Protein 6LGI (pdb70)

InterPro domains:
  IPR006047 Glycosyl hydrolase family 13, catalytic domain [PF00128] (55-519)
  IPR006047 Glycosyl hydrolase family 13, catalytic domain [SM00642] (55-459)
  IPR013780 Glycosyl hydrolase, all-beta [G3DSA:2.60.40.1180] (521-604)
  IPR017853 Glycoside hydrolase superfamily [SSF51445] (45-514)
  IPR045857 Oligo-1,6-glucosidase, domain 2 [G3DSA:3.90.400.10] (147-222)

Organism: Bombyx mori (NCBI:txid7091)

Structure (mmCIF, N/CA/C/O backbone):
data_6LGI
#
_entry.id   6LGI
#
_cell.length_a   65.405
_cell.length_b   147.055
_cell.length_c   153.544
_cell.angle_alpha   90.000
_cell.angle_beta   90.000
_cell.angle_gamma   90.000
#
_symmetry.space_group_name_H-M   'P 21 21 21'
#
loop_
_entity.id
_entity.type
_entity.pdbx_description
1 polymer 'Sucrose hydrolase'
2 non-polymer 'MAGNESIUM ION'
3 non-polymer 'CALCIUM ION'
4 non-polymer beta-D-glucopyranose
5 non-polymer beta-D-fructofuranose
6 non-polymer beta-D-fructopyranose
7 non-polymer 'ACETATE ION'
8 water water
#
loop_
_atom_site.group_PDB
_atom_site.id
_atom_site.type_symbol
_atom_site.label_atom_id
_atom_site.label_alt_id
_atom_site.label_comp_id
_atom_site.label_asym_id
_atom_site.label_entity_id
_atom_site.label_seq_id
_atom_site.pdbx_PDB_ins_code
_atom_site.Cartn_x
_atom_site.Cartn_y
_atom_site.Cartn_z
_atom_site.occupancy
_atom_site.B_iso_or_equiv
_atom_site.auth_seq_id
_atom_site.auth_comp_id
_atom_site.auth_asym_id
_atom_site.auth_atom_id
_atom_site.pdbx_PDB_model_num
ATOM 1 N N . PRO A 1 29 ? -53.013 -20.149 -43.500 1.00 84.31 37 PRO A N 1
ATOM 2 C CA . PRO A 1 29 ? -53.887 -18.952 -43.368 1.00 85.25 37 PRO A CA 1
ATOM 3 C C . PRO A 1 29 ? -53.835 -18.088 -44.632 1.00 87.96 37 PRO A C 1
ATOM 4 O O . PRO A 1 29 ? -52.852 -17.377 -44.835 1.00 84.56 37 PRO A O 1
ATOM 8 N N . PRO A 1 30 ? -54.882 -18.099 -45.503 1.00 84.96 38 PRO A N 1
ATOM 9 C CA . PRO A 1 30 ? -54.749 -17.623 -46.887 1.00 80.63 38 PRO A CA 1
ATOM 10 C C . PRO A 1 30 ? -54.610 -16.100 -46.943 1.00 72.04 38 PRO A C 1
ATOM 11 O O . PRO A 1 30 ? -55.131 -15.412 -46.068 1.00 68.91 38 PRO A O 1
ATOM 15 N N . PRO A 1 31 ? -53.929 -15.517 -47.959 1.00 60.43 39 PRO A N 1
ATOM 16 C CA . PRO A 1 31 ? -53.566 -14.097 -47.904 1.00 55.91 39 PRO A CA 1
ATOM 17 C C . PRO A 1 31 ? -54.836 -13.243 -47.785 1.00 52.00 39 PRO A C 1
ATOM 18 O O . PRO A 1 31 ? -55.736 -13.497 -48.550 1.00 52.99 39 PRO A O 1
ATOM 22 N N . THR A 1 32 ? -54.911 -12.317 -46.813 1.00 52.64 40 THR A N 1
ATOM 23 C CA . THR A 1 32 ? -56.008 -11.311 -46.662 1.00 49.62 40 THR A CA 1
ATOM 24 C C . THR A 1 32 ? -56.155 -10.459 -47.934 1.00 48.91 40 THR A C 1
ATOM 25 O O . THR A 1 32 ? -55.164 -10.263 -48.662 1.00 54.65 40 THR A O 1
ATOM 29 N N . GLU A 1 33 ? -57.383 -10.037 -48.222 1.00 50.40 41 GLU A N 1
ATOM 30 C CA . GLU A 1 33 ? -57.717 -9.086 -49.302 1.00 52.38 41 GLU A CA 1
ATOM 31 C C . GLU A 1 33 ? -57.404 -7.693 -48.753 1.00 49.34 41 GLU A C 1
ATOM 32 O O . GLU A 1 33 ? -57.839 -7.362 -47.628 1.00 46.55 41 GLU A O 1
ATOM 38 N N . VAL A 1 34 ? -56.645 -6.908 -49.493 1.00 44.58 42 VAL A N 1
ATOM 39 C CA . VAL A 1 34 ? -56.463 -5.458 -49.192 1.00 43.81 42 VAL A CA 1
ATOM 40 C C . VAL A 1 34 ? -57.341 -4.629 -50.149 1.00 48.43 42 VAL A C 1
ATOM 41 O O . VAL A 1 34 ? -57.553 -5.061 -51.296 1.00 45.35 42 VAL A O 1
ATOM 45 N N . ILE A 1 35 ? -57.803 -3.464 -49.690 1.00 46.67 43 ILE A N 1
ATOM 46 C CA . ILE A 1 35 ? -58.575 -2.480 -50.506 1.00 49.85 43 ILE A CA 1
ATOM 47 C C . ILE A 1 35 ? -57.567 -1.731 -51.383 1.00 48.47 43 ILE A C 1
ATOM 48 O O . ILE A 1 35 ? -56.610 -1.179 -50.813 1.00 44.31 43 ILE A O 1
ATOM 53 N N . GLN A 1 36 ? -57.775 -1.711 -52.703 1.00 43.46 44 GLN A N 1
ATOM 54 C CA . GLN A 1 36 ? -56.948 -0.955 -53.683 1.00 43.62 44 GLN A CA 1
ATOM 55 C C . GLN A 1 36 ? -56.921 0.530 -53.284 1.00 40.18 44 GLN A C 1
ATOM 56 O O . GLN A 1 36 ? -57.950 1.099 -52.833 1.00 36.96 44 GLN A O 1
ATOM 62 N N . LEU A 1 37 ? -55.745 1.139 -53.351 1.00 38.38 45 LEU A N 1
ATOM 63 C CA . LEU A 1 37 ? -55.583 2.569 -52.986 1.00 32.95 45 LEU A CA 1
ATOM 64 C C . LEU A 1 37 ? -55.838 3.399 -54.233 1.00 29.75 45 LEU A C 1
ATOM 65 O O . LEU A 1 37 ? -55.468 2.933 -55.346 1.00 33.57 45 LEU A O 1
ATOM 70 N N . ASP A 1 38 ? -56.347 4.607 -54.041 1.00 31.10 46 ASP A N 1
ATOM 71 C CA . ASP A 1 38 ? -56.393 5.630 -55.102 1.00 32.70 46 ASP A CA 1
ATOM 72 C C . ASP A 1 38 ? -54.966 5.734 -55.655 1.00 29.48 46 ASP A C 1
ATOM 73 O O . ASP A 1 38 ? -53.990 5.566 -54.871 1.00 30.74 46 ASP A O 1
ATOM 78 N N . TRP A 1 39 ? -54.869 5.937 -56.971 1.00 30.19 47 TRP A N 1
ATOM 79 C CA . TRP A 1 39 ? -53.656 5.794 -57.797 1.00 29.10 47 TRP A CA 1
ATOM 80 C C . TRP A 1 39 ? -52.484 6.624 -57.230 1.00 30.69 47 TRP A C 1
ATOM 81 O O . TRP A 1 39 ? -51.334 6.180 -57.360 1.00 30.17 47 TRP A O 1
ATOM 92 N N . TRP A 1 40 ? -52.789 7.791 -56.660 1.00 30.62 48 TRP A N 1
ATOM 93 C CA . TRP A 1 40 ? -51.789 8.816 -56.309 1.00 28.06 48 TRP A CA 1
ATOM 94 C C . TRP A 1 40 ? -51.178 8.469 -54.943 1.00 28.72 48 TRP A C 1
ATOM 95 O O . TRP A 1 40 ? -50.220 9.142 -54.524 1.00 32.56 48 TRP A O 1
ATOM 106 N N . LYS A 1 41 ? -51.724 7.484 -54.235 1.00 28.81 49 LYS A N 1
ATOM 107 C CA . LYS A 1 41 ? -51.240 7.134 -52.878 1.00 27.78 49 LYS A CA 1
ATOM 108 C C . LYS A 1 41 ? -50.017 6.227 -52.959 1.00 26.47 49 LYS A C 1
ATOM 109 O O . LYS A 1 41 ? -49.295 6.104 -51.934 1.00 26.28 49 LYS A O 1
ATOM 115 N N . ASN A 1 42 ? -49.757 5.542 -54.089 1.00 26.53 50 ASN A N 1
ATOM 116 C CA . ASN A 1 42 ? -48.622 4.599 -54.170 1.00 25.08 50 ASN A CA 1
ATOM 117 C C . ASN A 1 42 ? -48.120 4.553 -55.608 1.00 25.14 50 ASN A C 1
ATOM 118 O O . ASN A 1 42 ? -47.511 3.566 -55.976 1.00 26.16 50 ASN A O 1
ATOM 123 N N . CYS A 1 43 ? -48.280 5.628 -56.351 1.00 26.74 51 CYS A N 1
ATOM 124 C CA . CYS A 1 43 ? -47.755 5.648 -57.742 1.00 24.74 51 CYS A CA 1
ATOM 125 C C . CYS A 1 43 ? -46.235 5.701 -57.701 1.00 29.13 51 CYS A C 1
ATOM 126 O O . CYS A 1 43 ? -45.697 6.239 -56.716 1.00 27.84 51 CYS A O 1
ATOM 129 N N . VAL A 1 44 ? -45.576 5.181 -58.731 1.00 26.41 52 VAL A N 1
ATOM 130 C CA . VAL A 1 44 ? -44.189 5.548 -59.116 1.00 26.36 52 VAL A CA 1
ATOM 131 C C . VAL A 1 44 ? -44.316 6.757 -60.028 1.00 29.99 52 VAL A C 1
ATOM 132 O O . VAL A 1 44 ? -45.059 6.669 -61.068 1.00 27.81 52 VAL A O 1
ATOM 136 N N . LEU A 1 45 ? -43.796 7.884 -59.564 1.00 25.78 53 LEU A N 1
ATOM 137 C CA . LEU A 1 45 ? -43.909 9.200 -60.251 1.00 26.70 53 LEU A CA 1
ATOM 138 C C . LEU A 1 45 ? -42.553 9.505 -60.867 1.00 24.06 53 LEU A C 1
ATOM 139 O O . LEU A 1 45 ? -41.596 9.568 -60.125 1.00 26.28 53 LEU A O 1
ATOM 144 N N . TYR A 1 46 ? -42.503 9.684 -62.202 1.00 22.29 54 TYR A N 1
ATOM 145 C CA . TYR A 1 46 ? -41.292 9.976 -62.977 1.00 24.63 54 TYR A CA 1
ATOM 146 C C . TYR A 1 46 ? -41.338 11.417 -63.500 1.00 25.02 54 TYR A C 1
ATOM 147 O O . TYR A 1 46 ? -42.263 11.779 -64.227 1.00 23.82 54 TYR A O 1
ATOM 156 N N . GLN A 1 47 ? -40.320 12.167 -63.152 1.00 23.91 55 GLN A N 1
ATOM 157 C CA . GLN A 1 47 ? -40.115 13.549 -63.630 1.00 21.79 55 GLN A CA 1
ATOM 158 C C . GLN A 1 47 ? -39.371 13.515 -64.984 1.00 21.22 55 GLN A C 1
ATOM 159 O O . GLN A 1 47 ? -38.179 13.143 -65.031 1.00 24.82 55 GLN A O 1
ATOM 165 N N . ILE A 1 48 ? -40.089 13.851 -66.032 1.00 23.50 56 ILE A N 1
ATOM 166 C CA . ILE A 1 48 ? -39.452 14.115 -67.338 1.00 24.02 56 ILE A CA 1
ATOM 167 C C . ILE A 1 48 ? -38.922 15.560 -67.370 1.00 22.77 56 ILE A C 1
ATOM 168 O O . ILE A 1 48 ? -39.690 16.499 -67.006 1.00 24.38 56 ILE A O 1
ATOM 173 N N . TYR A 1 49 ? -37.708 15.752 -67.891 1.00 23.30 57 TYR A N 1
ATOM 174 C CA . TYR A 1 49 ? -37.185 17.104 -68.216 1.00 22.00 57 TYR A CA 1
ATOM 175 C C . TYR A 1 49 ? -37.240 17.239 -69.730 1.00 23.39 57 TYR A C 1
ATOM 176 O O . TYR A 1 49 ? -36.293 16.784 -70.376 1.00 25.68 57 TYR A O 1
ATOM 185 N N . PRO A 1 50 ? -38.362 17.738 -70.284 1.00 24.61 58 PRO A N 1
ATOM 186 C CA . PRO A 1 50 ? -38.621 17.611 -71.721 1.00 25.42 58 PRO A CA 1
ATOM 187 C C . PRO A 1 50 ? -37.443 18.039 -72.590 1.00 28.03 58 PRO A C 1
ATOM 188 O O . PRO A 1 50 ? -37.212 17.393 -73.629 1.00 29.45 58 PRO A O 1
ATOM 192 N N . ARG A 1 51 ? -36.702 19.071 -72.203 1.00 23.92 59 ARG A N 1
ATOM 193 C CA . ARG A 1 51 ? -35.610 19.584 -73.060 1.00 27.15 59 ARG A CA 1
ATOM 194 C C . ARG A 1 51 ? -34.519 18.515 -73.253 1.00 29.84 59 ARG A C 1
ATOM 195 O O . ARG A 1 51 ? -33.717 18.642 -74.227 1.00 25.78 59 ARG A O 1
ATOM 203 N N . SER A 1 52 ? -34.423 17.518 -72.359 1.00 24.86 60 SER A N 1
ATOM 204 C CA . SER A 1 52 ? -33.275 16.580 -72.293 1.00 24.64 60 SER A CA 1
ATOM 205 C C . SER A 1 52 ? -33.741 15.118 -72.424 1.00 23.39 60 SER A C 1
ATOM 206 O O . SER A 1 52 ? -32.907 14.234 -72.337 1.00 26.53 60 SER A O 1
ATOM 209 N N . PHE A 1 53 ? -35.032 14.885 -72.664 1.00 23.14 61 PHE A N 1
ATOM 210 C CA . PHE A 1 53 ? -35.576 13.517 -72.734 1.00 23.66 61 PHE A CA 1
ATOM 211 C C . PHE A 1 53 ? -35.314 12.948 -74.140 1.00 25.98 61 PHE A C 1
ATOM 212 O O . PHE A 1 53 ? -34.583 11.958 -74.233 1.00 27.49 61 PHE A O 1
ATOM 220 N N . LYS A 1 54 ? -35.988 13.433 -75.167 1.00 28.50 62 LYS A N 1
ATOM 221 C CA . LYS A 1 54 ? -35.831 12.825 -76.504 1.00 30.27 62 LYS A CA 1
ATOM 222 C C . LYS A 1 54 ? -36.137 13.913 -77.519 1.00 27.78 62 LYS A C 1
ATOM 223 O O . LYS A 1 54 ? -37.263 1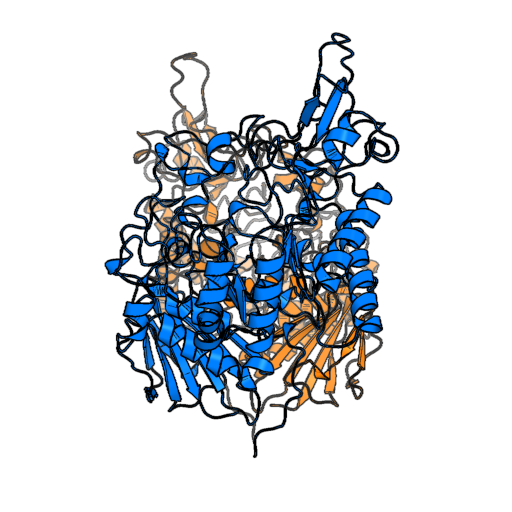4.423 -77.541 1.00 27.55 62 LYS A O 1
ATOM 229 N N . ASP A 1 55 ? -35.142 14.135 -78.363 1.00 28.60 63 ASP A N 1
ATOM 230 C CA . ASP A 1 55 ? -35.225 15.062 -79.524 1.00 31.04 63 ASP A CA 1
ATOM 231 C C . ASP A 1 55 ? -35.622 14.262 -80.769 1.00 34.62 63 ASP A C 1
ATOM 232 O O . ASP A 1 55 ? -34.801 13.411 -81.207 1.00 33.95 63 ASP A O 1
ATOM 237 N N . SER A 1 56 ? -36.809 14.556 -81.308 1.00 29.49 64 SER A N 1
ATOM 238 C CA . SER A 1 56 ? -37.389 13.868 -82.484 1.00 32.23 64 SER A CA 1
ATOM 239 C C . SER A 1 56 ? -36.980 14.559 -83.781 1.00 33.18 64 SER A C 1
ATOM 240 O O . SER A 1 56 ? -37.238 13.964 -84.815 1.00 36.28 64 SER A O 1
ATOM 243 N N . ASP A 1 57 ? -36.512 15.798 -83.747 1.00 29.98 65 ASP A N 1
ATOM 244 C CA . ASP A 1 57 ? -36.456 16.606 -84.999 1.00 35.53 65 ASP A CA 1
ATOM 245 C C . ASP A 1 57 ? -35.059 17.158 -85.259 1.00 32.13 65 ASP A C 1
ATOM 246 O O . ASP A 1 57 ? -34.914 18.052 -86.159 1.00 39.40 65 ASP A O 1
ATOM 251 N N . GLY A 1 58 ? -34.038 16.686 -84.552 1.00 28.64 66 GLY A N 1
ATOM 252 C CA . GLY A 1 58 ? -32.628 16.920 -84.863 1.00 31.16 66 GLY A CA 1
ATOM 253 C C . GLY A 1 58 ? -32.127 18.322 -84.594 1.00 34.22 66 GLY A C 1
ATOM 254 O O . GLY A 1 58 ? -30.977 18.611 -85.011 1.00 35.35 66 GLY A O 1
ATOM 255 N N . ASP A 1 59 ? -32.802 19.081 -83.719 1.00 30.65 67 ASP A N 1
ATOM 256 C CA . ASP A 1 59 ? -32.327 20.425 -83.345 1.00 31.97 67 ASP A CA 1
ATOM 257 C C . ASP A 1 59 ? -31.536 20.409 -82.024 1.00 34.44 67 ASP A C 1
ATOM 258 O O . ASP A 1 59 ? -31.168 21.513 -81.555 1.00 33.84 67 ASP A O 1
ATOM 263 N N . GLY A 1 60 ? -31.332 19.226 -81.434 1.00 29.51 68 GLY A N 1
ATOM 264 C CA . GLY A 1 60 ? -30.546 19.080 -80.197 1.00 28.64 68 GLY A CA 1
ATOM 265 C C . GLY A 1 60 ? -31.353 19.452 -78.960 1.00 28.61 68 GLY A C 1
ATOM 266 O O . GLY A 1 60 ? -30.740 19.588 -77.903 1.00 28.46 68 GLY A O 1
ATOM 267 N N . ILE A 1 61 ? -32.635 19.687 -79.154 1.00 26.90 69 ILE A N 1
ATOM 268 C CA . ILE A 1 61 ? -33.610 20.067 -78.106 1.00 29.58 69 ILE A CA 1
ATOM 269 C C . ILE A 1 61 ? -34.657 18.975 -78.001 1.00 29.24 69 ILE A C 1
ATOM 270 O O . ILE A 1 61 ? -35.461 18.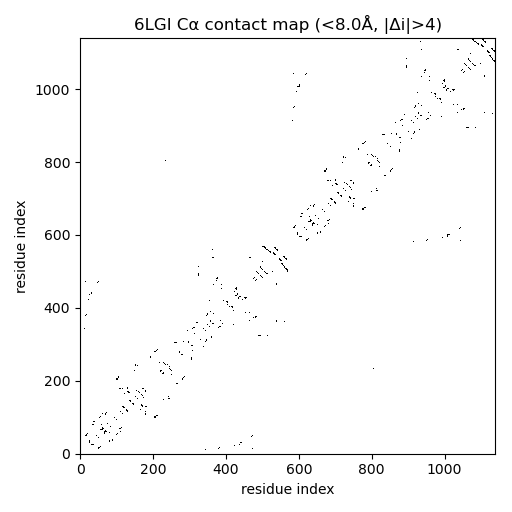733 -78.962 1.00 27.76 69 ILE A O 1
ATOM 275 N N . GLY A 1 62 ? -34.841 18.468 -76.774 1.00 27.66 70 GLY A N 1
ATOM 276 C CA . GLY A 1 62 ? -35.923 17.528 -76.503 1.00 31.22 70 GLY A CA 1
ATOM 277 C C . GLY A 1 62 ? -37.289 18.118 -76.765 1.00 27.67 70 GLY A C 1
ATOM 278 O O . GLY A 1 62 ? -37.459 19.353 -76.591 1.00 30.89 70 GLY A O 1
ATOM 279 N N . ASP A 1 63 ? -38.270 17.331 -77.180 1.00 28.84 71 ASP A N 1
ATOM 280 C CA . ASP A 1 63 ? -39.546 17.913 -77.653 1.00 29.38 71 ASP A CA 1
ATOM 281 C C . ASP A 1 63 ? -40.665 16.930 -77.378 1.00 27.50 71 ASP A C 1
ATOM 282 O O . ASP A 1 63 ? -40.373 15.770 -76.982 1.00 29.93 71 ASP A O 1
ATOM 287 N N . LEU A 1 64 ? -41.909 17.337 -77.562 1.00 27.79 72 LEU A N 1
ATOM 288 C CA . LEU A 1 64 ? -43.078 16.511 -77.208 1.00 29.91 72 LEU A CA 1
ATOM 289 C C . LEU A 1 64 ? -43.169 15.271 -78.120 1.00 33.73 72 LEU A C 1
ATOM 290 O O . LEU A 1 64 ? -43.611 14.222 -77.648 1.00 30.40 72 LEU A O 1
ATOM 295 N N . LYS A 1 65 ? -42.875 15.394 -79.421 1.00 35.64 73 LYS A N 1
ATOM 296 C CA . LYS A 1 65 ? -42.934 14.195 -80.301 1.00 33.86 73 LYS A CA 1
ATOM 297 C C . LYS A 1 65 ? -41.931 13.169 -79.808 1.00 30.76 73 LYS A C 1
ATOM 298 O O . LYS A 1 65 ? -42.196 11.954 -79.931 1.00 33.52 73 LYS A O 1
ATOM 304 N N . GLY A 1 66 ? -40.805 13.639 -79.277 1.00 29.81 74 GLY A N 1
ATOM 305 C CA . GLY A 1 66 ? -39.799 12.778 -78.640 1.00 28.98 74 GLY A CA 1
ATOM 306 C C . GLY A 1 66 ? -40.379 12.022 -77.445 1.00 31.01 74 GLY A C 1
ATOM 307 O O . GLY A 1 66 ? -40.211 10.735 -77.354 1.00 30.39 74 GLY A O 1
ATOM 308 N N . ILE A 1 67 ? -41.103 12.713 -76.565 1.00 31.58 75 ILE A N 1
ATOM 309 C CA . ILE A 1 67 ? -41.742 12.061 -75.393 1.00 30.67 75 ILE A CA 1
ATOM 310 C C . ILE A 1 67 ? -42.759 11.039 -75.886 1.00 33.03 75 ILE A C 1
ATOM 311 O O . ILE A 1 67 ? -42.679 9.882 -75.437 1.00 31.17 75 ILE A O 1
ATOM 316 N N . ILE A 1 68 ? -43.606 11.412 -76.853 1.00 31.09 76 ILE A N 1
ATOM 317 C CA . ILE A 1 68 ? -44.652 10.498 -77.399 1.00 35.00 76 ILE A CA 1
ATOM 318 C C . ILE A 1 68 ? -43.971 9.211 -77.891 1.00 32.88 76 ILE A C 1
ATOM 319 O O . ILE A 1 68 ? -44.520 8.130 -77.619 1.00 33.00 76 ILE A O 1
ATOM 324 N N . SER A 1 69 ? -42.829 9.347 -78.567 1.00 28.31 77 SER A N 1
ATOM 325 C CA . SER A 1 69 ? -42.115 8.227 -79.219 1.00 33.15 77 SER A CA 1
ATOM 326 C C . SER A 1 69 ? -41.626 7.245 -78.160 1.00 35.92 77 SER A C 1
ATOM 327 O O . SER A 1 69 ? -41.308 6.089 -78.505 1.00 34.47 77 SER A O 1
ATOM 330 N N . GLU A 1 70 ? -41.564 7.662 -76.893 1.00 31.35 78 GLU A N 1
ATOM 331 C CA . GLU A 1 70 ? -40.935 6.846 -75.824 1.00 30.19 78 GLU A CA 1
ATOM 332 C C . GLU A 1 70 ? -41.880 6.667 -74.650 1.00 28.18 78 GLU A C 1
ATOM 333 O O . GLU A 1 70 ? -41.399 6.235 -73.565 1.00 30.20 78 GLU A O 1
ATOM 339 N N . LEU A 1 71 ? -43.170 6.863 -74.825 1.00 27.59 79 LEU A N 1
ATOM 340 C CA . LEU A 1 71 ? -44.131 6.663 -73.706 1.00 30.95 79 LEU A CA 1
ATOM 341 C C . LEU A 1 71 ? -44.106 5.192 -73.279 1.00 30.83 79 LEU A C 1
ATOM 342 O O . LEU A 1 71 ? -44.277 4.899 -72.067 1.00 30.23 79 LEU A O 1
ATOM 347 N N . LYS A 1 72 ? -43.805 4.264 -74.195 1.00 34.68 80 LYS A N 1
ATOM 348 C CA . LYS A 1 72 ? -43.751 2.812 -73.849 1.00 35.29 80 LYS A CA 1
ATOM 349 C C . LYS A 1 72 ? -42.656 2.597 -72.802 1.00 32.27 80 LYS A C 1
ATOM 350 O O . LYS A 1 72 ? -42.747 1.624 -72.063 1.00 33.04 80 LYS A O 1
ATOM 356 N N . HIS A 1 73 ? -41.692 3.515 -72.706 1.00 27.70 81 HIS A N 1
ATOM 357 C CA . HIS A 1 73 ? -40.557 3.377 -71.763 1.00 28.97 81 HIS A CA 1
ATOM 358 C C . HIS A 1 73 ? -41.146 3.374 -70.363 1.00 28.98 81 HIS A C 1
ATOM 359 O O . HIS A 1 73 ? -40.608 2.651 -69.455 1.00 29.73 81 HIS A O 1
ATOM 366 N N . PHE A 1 74 ? -42.216 4.132 -70.161 1.00 29.07 82 PHE A N 1
ATOM 367 C CA . PHE A 1 74 ? -42.741 4.245 -68.764 1.00 29.56 82 PHE A CA 1
ATOM 368 C C . PHE A 1 74 ? -43.417 2.934 -68.392 1.00 30.12 82 PHE A C 1
ATOM 369 O O . PHE A 1 74 ? -43.304 2.487 -67.236 1.00 28.72 82 PHE A O 1
ATOM 377 N N . VAL A 1 75 ? -44.143 2.366 -69.343 1.00 33.37 83 VAL A N 1
ATOM 378 C CA . VAL A 1 75 ? -44.803 1.055 -69.127 1.00 31.75 83 VAL A CA 1
ATOM 379 C C . VAL A 1 75 ? -43.729 0.008 -68.849 1.00 32.68 83 VAL A C 1
ATOM 380 O O . VAL A 1 75 ? -43.905 -0.732 -67.877 1.00 32.37 83 VAL A O 1
ATOM 384 N N . ASP A 1 76 ? -42.649 -0.013 -69.616 1.00 28.96 84 ASP A N 1
ATOM 385 C CA . ASP A 1 76 ? -41.496 -0.946 -69.485 1.00 29.94 84 ASP A CA 1
ATOM 386 C C . ASP A 1 76 ? -40.863 -0.770 -68.114 1.00 31.65 84 ASP A C 1
ATOM 387 O O . ASP A 1 76 ? -40.547 -1.777 -67.486 1.00 31.51 84 ASP A O 1
ATOM 392 N N . ALA A 1 77 ? -40.756 0.470 -67.617 1.00 27.38 85 ALA A N 1
ATOM 393 C CA . ALA A 1 77 ? -40.096 0.761 -66.325 1.00 26.15 85 ALA A CA 1
ATOM 394 C C . ALA A 1 77 ? -41.012 0.491 -65.126 1.00 26.42 85 ALA A C 1
ATOM 395 O O . ALA A 1 77 ? -40.417 0.351 -64.046 1.00 28.59 85 ALA A O 1
ATOM 397 N N . GLY A 1 78 ? -42.323 0.371 -65.294 1.00 25.70 86 GLY A N 1
ATOM 398 C CA . GLY A 1 78 ? -43.259 0.222 -64.161 1.00 26.52 86 GLY A CA 1
ATOM 399 C C . GLY A 1 78 ? -43.547 1.579 -63.512 1.00 27.90 86 GLY A C 1
ATOM 400 O O . GLY A 1 78 ? -43.933 1.623 -62.298 1.00 28.98 86 GLY A O 1
ATOM 401 N N . VAL A 1 79 ? -43.450 2.657 -64.292 1.00 27.68 87 VAL A N 1
ATOM 402 C CA . VAL A 1 79 ? -43.849 4.039 -63.881 1.00 25.74 87 VAL A CA 1
ATOM 403 C C . VAL A 1 79 ? -45.349 4.170 -64.030 1.00 26.39 87 VAL A C 1
ATOM 404 O O . VAL A 1 79 ? -45.853 3.844 -65.105 1.00 32.68 87 VAL A O 1
ATOM 408 N N . ASP A 1 80 ? -46.054 4.711 -63.044 1.00 28.40 88 ASP A N 1
ATOM 409 C CA . ASP A 1 80 ? -47.524 4.923 -63.135 1.00 25.57 88 ASP A CA 1
ATOM 410 C C . ASP A 1 80 ? -47.918 6.322 -63.650 1.00 24.65 88 ASP A C 1
ATOM 411 O O . ASP A 1 80 ? -49.080 6.508 -64.218 1.00 27.52 88 ASP A O 1
ATOM 416 N N . ALA A 1 81 ? -47.122 7.317 -63.319 1.00 25.94 89 ALA A N 1
ATOM 417 C CA . ALA A 1 81 ? -47.457 8.740 -63.530 1.00 25.58 89 ALA A CA 1
ATOM 418 C C . ALA A 1 81 ? -46.181 9.454 -63.955 1.00 25.59 89 ALA A C 1
ATOM 419 O O . ALA A 1 81 ? -45.067 9.188 -63.411 1.00 25.93 89 ALA A O 1
ATOM 421 N N . ILE A 1 82 ? -46.337 10.323 -64.941 1.00 26.23 90 ILE A N 1
ATOM 422 C CA . ILE A 1 82 ? -45.236 11.206 -65.384 1.00 25.28 90 ILE A CA 1
ATOM 423 C C . ILE A 1 82 ? -45.639 12.654 -65.099 1.00 25.71 90 ILE A C 1
ATOM 424 O O . ILE A 1 82 ? -46.809 13.015 -65.221 1.00 28.63 90 ILE A O 1
ATOM 429 N N A TRP A 1 83 ? -44.653 13.453 -64.706 0.50 23.38 91 TRP A N 1
ATOM 430 N N B TRP A 1 83 ? -44.625 13.465 -64.808 0.50 24.13 91 TRP A N 1
ATOM 431 C CA A TRP A 1 83 ? -44.764 14.930 -64.699 0.50 25.03 91 TRP A CA 1
ATOM 432 C CA B TRP A 1 83 ? -44.715 14.935 -64.623 0.50 26.11 91 TRP A CA 1
ATOM 433 C C A TRP A 1 83 ? -43.676 15.468 -65.614 0.50 27.36 91 TRP A C 1
ATOM 434 C C B TRP A 1 83 ? -43.636 15.571 -65.494 0.50 28.36 91 TRP A C 1
ATOM 435 O O A TRP A 1 83 ? -42.623 14.832 -65.751 0.50 30.36 91 TRP A O 1
ATOM 436 O O B TRP A 1 83 ? -42.459 15.175 -65.371 0.50 29.85 91 TRP A O 1
ATOM 457 N N . MET A 1 84 ? -44.020 16.497 -66.376 1.00 29.58 92 MET A N 1
ATOM 458 C CA . MET A 1 84 ? -43.079 17.212 -67.233 1.00 25.35 92 MET A CA 1
ATOM 459 C C . MET A 1 84 ? -42.723 18.579 -66.611 1.00 27.21 92 MET A C 1
ATOM 460 O O . MET A 1 84 ? -43.631 19.334 -66.259 1.00 26.21 92 MET A O 1
ATOM 465 N N . SER A 1 85 ? -41.436 18.851 -66.468 1.00 25.65 93 SER A N 1
ATOM 466 C CA . SER A 1 85 ? -40.959 20.253 -66.285 1.00 23.76 93 SER A CA 1
ATOM 467 C C . SER A 1 85 ? -41.595 21.110 -67.371 1.00 26.48 93 SER A C 1
ATOM 468 O O . SER A 1 85 ? -42.112 20.608 -68.354 1.00 26.09 93 SER A O 1
ATOM 471 N N . PRO A 1 86 ? -41.698 22.433 -67.165 1.00 27.82 94 PRO A N 1
ATOM 472 C CA . PRO A 1 86 ? -42.613 23.239 -67.946 1.00 26.05 94 PRO A CA 1
ATOM 473 C C . PRO A 1 86 ? -42.459 23.184 -69.473 1.00 24.97 94 PRO A C 1
ATOM 474 O O . PRO A 1 86 ? -41.352 23.268 -69.992 1.00 26.71 94 PRO A O 1
ATOM 478 N N . ILE A 1 87 ? -43.605 23.159 -70.135 1.00 24.59 95 ILE A N 1
ATOM 479 C CA . ILE A 1 87 ? -43.674 23.111 -71.632 1.00 25.45 95 ILE A CA 1
ATOM 480 C C . ILE A 1 87 ? -44.540 24.251 -72.150 1.00 29.09 95 ILE A C 1
ATOM 481 O O . ILE A 1 87 ? -44.952 24.204 -73.319 1.00 29.89 95 ILE A O 1
ATOM 486 N N . PHE A 1 88 ? -44.912 25.201 -71.291 1.00 28.53 96 PHE A N 1
ATOM 487 C CA . PHE A 1 88 ? -45.655 26.419 -71.703 1.00 30.49 96 PHE A CA 1
ATOM 488 C C . PHE A 1 88 ? -44.710 27.445 -72.383 1.00 29.19 96 PHE A C 1
ATOM 489 O O . PHE A 1 88 ? -43.480 27.429 -72.221 1.00 30.68 96 PHE A O 1
ATOM 497 N N . GLU A 1 89 ? -45.303 28.375 -73.134 1.00 28.67 97 GLU A N 1
ATOM 498 C CA . GLU A 1 89 ? -44.532 29.415 -73.846 1.00 32.69 97 GLU A CA 1
ATOM 499 C C . GLU A 1 89 ? -43.643 30.144 -72.838 1.00 30.12 97 GLU A C 1
ATOM 500 O O . GLU A 1 89 ? -44.125 30.576 -71.790 1.00 29.10 97 GLU A O 1
ATOM 506 N N . SER A 1 90 ? -42.392 30.295 -73.180 1.00 29.87 98 SER A N 1
ATOM 507 C CA . SER A 1 90 ? -41.358 30.800 -72.263 1.00 32.10 98 SER A CA 1
ATOM 508 C C . SER A 1 90 ? -40.193 31.325 -73.068 1.00 30.73 98 SER A C 1
ATOM 509 O O . SER A 1 90 ? -39.745 30.672 -74.000 1.00 30.31 98 SER A O 1
ATOM 512 N N . PRO A 1 91 ? -39.658 32.511 -72.743 1.00 25.67 99 PRO A N 1
ATOM 513 C CA . PRO A 1 91 ? -38.364 32.933 -73.284 1.00 27.10 99 PRO A CA 1
ATOM 514 C C . PRO A 1 91 ? -37.138 32.094 -72.909 1.00 31.95 99 PRO A C 1
ATOM 515 O O . PRO A 1 91 ? -36.053 32.357 -73.426 1.00 31.90 99 PRO A O 1
ATOM 519 N N . MET A 1 92 ? -37.322 31.105 -72.027 1.00 29.30 100 MET A N 1
ATOM 520 C CA . MET A 1 92 ? -36.301 30.091 -71.669 1.00 29.16 100 MET A CA 1
ATOM 521 C C . MET A 1 92 ? -35.162 30.675 -70.836 1.00 27.47 100 MET A C 1
ATOM 522 O O . MET A 1 92 ? -34.100 30.057 -70.769 1.00 30.92 100 MET A O 1
ATOM 527 N N . VAL A 1 93 ? -35.349 31.837 -70.213 1.00 26.09 101 VAL A N 1
ATOM 528 C CA . VAL A 1 93 ? -34.338 32.409 -69.311 1.00 27.90 101 VAL A CA 1
ATOM 529 C C . VAL A 1 93 ? -34.048 31.386 -68.220 1.00 27.20 101 VAL A C 1
ATOM 530 O O . VAL A 1 93 ? -32.856 31.201 -67.917 1.00 27.83 101 VAL A O 1
ATOM 534 N N . ASP A 1 94 ? -35.094 30.765 -67.681 1.00 27.63 102 ASP A N 1
ATOM 535 C CA . ASP A 1 94 ? -34.999 29.721 -66.622 1.00 27.37 102 ASP A CA 1
ATOM 536 C C . ASP A 1 94 ? -35.545 28.393 -67.173 1.00 25.96 102 ASP A C 1
ATOM 537 O O . ASP A 1 94 ? -36.289 27.655 -66.487 1.00 25.91 102 ASP A O 1
ATOM 542 N N . PHE A 1 95 ? -35.309 28.172 -68.455 1.00 26.90 103 PHE A N 1
ATOM 543 C CA . PHE A 1 95 ? -35.705 26.940 -69.182 1.00 27.34 103 PHE A CA 1
ATOM 544 C C . PHE A 1 95 ? -37.120 26.491 -68.798 1.00 27.00 103 PHE A C 1
ATOM 545 O O . PHE A 1 95 ? -37.361 25.322 -68.464 1.00 25.61 103 PHE A O 1
ATOM 553 N N . GLY A 1 96 ? -38.056 27.415 -68.901 1.00 24.67 104 GLY A N 1
ATOM 554 C CA . GLY A 1 96 ? -39.500 27.160 -68.858 1.00 25.50 104 GLY A CA 1
ATOM 555 C C . GLY A 1 96 ? -40.143 27.651 -67.571 1.00 24.78 104 GLY A C 1
ATOM 556 O O . GLY A 1 96 ? -41.371 27.712 -67.522 1.00 24.77 104 GLY A O 1
ATOM 557 N N . TYR A 1 97 ? -39.360 27.951 -66.535 1.00 26.33 105 TYR A N 1
ATOM 558 C CA . TYR A 1 97 ? -39.954 28.444 -65.267 1.00 23.00 105 TYR A CA 1
ATOM 559 C C . TYR A 1 97 ? -40.120 29.981 -65.366 1.00 24.21 105 TYR A C 1
ATOM 560 O O . TYR A 1 97 ? -40.572 30.577 -64.427 1.00 26.42 105 TYR A O 1
ATOM 569 N N . ASP A 1 98 ? -39.787 30.566 -66.530 1.00 25.88 106 ASP A N 1
ATOM 570 C CA . ASP A 1 98 ? -40.193 31.957 -66.876 1.00 27.60 106 ASP A CA 1
ATOM 571 C C . ASP A 1 98 ? -41.282 31.894 -67.933 1.00 25.43 106 ASP A C 1
ATOM 572 O O . ASP A 1 98 ? -40.915 31.794 -69.147 1.00 25.98 106 ASP A O 1
ATOM 577 N N . ILE A 1 99 ? -42.542 31.869 -67.532 1.00 24.64 107 ILE A N 1
ATOM 578 C CA . ILE A 1 99 ? -43.656 31.568 -68.471 1.00 27.39 107 ILE A CA 1
ATOM 579 C C . ILE A 1 99 ? -44.269 32.871 -68.975 1.00 27.07 107 ILE A C 1
ATOM 580 O O . ILE A 1 99 ? -44.693 33.671 -68.158 1.00 27.99 107 ILE A O 1
ATOM 585 N N . SER A 1 100 ? -44.437 32.970 -70.282 1.00 27.96 108 SER A N 1
ATOM 586 C CA . SER A 1 100 ? -44.934 34.192 -70.959 1.00 30.40 108 SER A CA 1
ATOM 587 C C . SER A 1 100 ? -46.375 33.951 -71.424 1.00 28.64 108 SER A C 1
ATOM 588 O O . SER A 1 100 ? -47.093 34.907 -71.554 1.00 29.82 108 SER A O 1
ATOM 591 N N . ASN A 1 101 ? -46.817 32.702 -71.557 1.00 27.10 109 ASN A N 1
ATOM 592 C CA . ASN A 1 101 ? -48.240 32.381 -71.836 1.00 28.78 109 ASN A CA 1
ATOM 593 C C . ASN A 1 101 ? -48.552 31.026 -71.208 1.00 30.69 109 ASN A C 1
ATOM 594 O O . ASN A 1 101 ? -47.961 30.033 -71.648 1.00 32.45 109 ASN A O 1
ATOM 599 N N . PHE A 1 102 ? -49.365 31.011 -70.164 1.00 29.06 110 PHE A N 1
ATOM 600 C CA . PHE A 1 102 ? -49.715 29.807 -69.379 1.00 29.54 110 PHE A CA 1
ATOM 601 C C . PHE A 1 102 ? -50.729 28.935 -70.120 1.00 31.54 110 PHE A C 1
ATOM 602 O O . PHE A 1 102 ? -51.177 27.902 -69.560 1.00 30.88 110 PHE A O 1
ATOM 610 N N . TYR A 1 103 ? -51.096 29.275 -71.354 1.00 32.45 111 TYR A N 1
ATOM 611 C CA . TYR A 1 103 ? -52.212 28.576 -72.026 1.00 33.02 111 TYR A CA 1
ATOM 612 C C . TYR A 1 103 ? -51.770 28.001 -73.365 1.00 32.16 111 TYR A C 1
ATOM 613 O O . TYR A 1 103 ? -52.633 27.612 -74.145 1.00 34.06 111 TYR A O 1
ATOM 622 N N . ASP A 1 104 ? -50.479 27.959 -73.651 1.00 32.61 112 ASP A N 1
ATOM 623 C CA . ASP A 1 104 ? -50.039 27.375 -74.935 1.00 31.82 112 ASP A CA 1
ATOM 624 C C . ASP A 1 104 ? -48.645 26.807 -74.771 1.00 34.79 112 ASP A C 1
ATOM 625 O O . ASP A 1 104 ? -48.006 27.062 -73.764 1.00 31.22 112 ASP A O 1
ATOM 630 N N . ILE A 1 105 ? -48.243 26.016 -75.753 1.00 34.68 113 ILE A N 1
ATOM 631 C CA . ILE A 1 105 ? -47.020 25.190 -75.723 1.00 32.33 113 ILE A CA 1
ATOM 632 C C . ILE A 1 105 ? -45.871 25.976 -76.301 1.00 33.20 113 ILE A C 1
ATOM 633 O O . ILE A 1 105 ? -46.015 26.626 -77.341 1.00 33.08 113 ILE A O 1
ATOM 638 N N . HIS A 1 106 ? -44.742 25.886 -75.626 1.00 26.75 114 HIS A N 1
ATOM 639 C CA . HIS A 1 106 ? -43.466 26.406 -76.115 1.00 30.19 114 HIS A CA 1
ATOM 640 C C . HIS A 1 106 ? -43.136 25.809 -77.487 1.00 29.98 114 HIS A C 1
ATOM 641 O O . HIS A 1 106 ? -43.095 24.537 -77.638 1.00 30.01 114 HIS A O 1
ATOM 648 N N . TYR A 1 107 ? -42.859 26.678 -78.443 1.00 30.47 115 TYR A N 1
ATOM 649 C CA . TYR A 1 107 ? -42.712 26.260 -79.868 1.00 31.47 115 TYR A CA 1
ATOM 650 C C . TYR A 1 107 ? -41.607 25.228 -80.031 1.00 33.68 115 TYR A C 1
ATOM 651 O O . TYR A 1 107 ? -41.824 24.333 -80.854 1.00 35.56 115 TYR A O 1
ATOM 660 N N . GLU A 1 108 ? -40.473 25.320 -79.326 1.00 29.62 116 GLU A N 1
ATOM 661 C CA . GLU A 1 108 ? -39.337 24.387 -79.508 1.00 27.25 116 GLU A CA 1
ATOM 662 C C . GLU A 1 108 ? -39.801 22.978 -79.140 1.00 28.47 116 GLU A C 1
ATOM 663 O O . GLU A 1 108 ? -39.217 22.007 -79.637 1.00 30.67 116 GLU A O 1
ATOM 669 N N . TYR A 1 109 ? -40.750 22.841 -78.209 1.00 28.17 117 TYR A N 1
ATOM 670 C CA . TYR A 1 109 ? -41.231 21.515 -77.745 1.00 28.44 117 TYR A CA 1
ATOM 671 C C . TYR A 1 109 ? -42.330 20.962 -78.656 1.00 31.86 117 TYR A C 1
ATOM 672 O O . TYR A 1 109 ? -42.533 19.745 -78.764 1.00 30.53 117 TYR A O 1
ATOM 681 N N . GLY A 1 110 ? -43.088 21.843 -79.291 1.00 32.95 118 GLY A N 1
ATOM 682 C CA . GLY A 1 110 ? -44.186 21.452 -80.184 1.00 36.53 118 GLY A CA 1
ATOM 683 C C . GLY A 1 110 ? -45.364 22.385 -80.094 1.00 32.76 118 GLY A C 1
ATOM 684 O O . GLY A 1 110 ? -45.217 23.610 -79.773 1.00 34.80 118 GLY A O 1
ATOM 685 N N . THR A 1 111 ? -46.515 21.825 -80.409 1.00 33.40 119 THR A N 1
ATOM 686 C CA . THR A 1 111 ? -47.790 22.538 -80.535 1.00 33.82 119 THR A CA 1
ATOM 687 C C . THR A 1 111 ? -48.765 21.996 -79.509 1.00 33.56 119 THR A C 1
ATOM 688 O O . THR A 1 111 ? -48.566 20.879 -78.962 1.00 32.59 119 THR A O 1
ATOM 692 N N . MET A 1 112 ? -49.874 22.699 -79.367 1.00 32.35 120 MET A N 1
ATOM 693 C CA . MET A 1 112 ? -50.993 22.247 -78.537 1.00 31.64 120 MET A CA 1
ATOM 694 C C . MET A 1 112 ? -51.435 20.863 -79.058 1.00 34.81 120 MET A C 1
ATOM 695 O O . MET A 1 112 ? -51.838 19.997 -78.273 1.00 35.53 120 MET A O 1
ATOM 700 N N . GLU A 1 113 ? -51.410 20.637 -80.375 1.00 36.21 121 GLU A N 1
ATOM 701 C CA . GLU A 1 113 ? -51.913 19.349 -80.919 1.00 37.47 121 GLU A CA 1
ATOM 702 C C . GLU A 1 113 ? -50.963 18.226 -80.462 1.00 33.13 121 GLU A C 1
ATOM 703 O O . GLU A 1 113 ? -51.466 17.137 -80.210 1.00 36.42 121 GLU A O 1
ATOM 709 N N . ASP A 1 114 ? -49.634 18.455 -80.436 1.00 32.00 122 ASP A N 1
ATOM 710 C CA . ASP A 1 114 ? -48.649 17.461 -79.934 1.00 34.15 122 ASP A CA 1
ATOM 711 C C . ASP A 1 114 ? -48.956 17.167 -78.458 1.00 35.52 122 ASP A C 1
ATOM 712 O O . ASP A 1 114 ? -48.978 15.980 -78.070 1.00 34.88 122 ASP A O 1
ATOM 717 N N . PHE A 1 115 ? -49.292 18.185 -77.670 1.00 35.07 123 PHE A N 1
ATOM 718 C CA . PHE A 1 115 ? -49.639 17.960 -76.250 1.00 37.61 123 PHE A CA 1
ATOM 719 C C . PHE A 1 115 ? -50.902 17.091 -76.132 1.00 34.33 123 PHE A C 1
ATOM 720 O O . PHE A 1 115 ? -50.948 16.175 -75.276 1.00 34.40 123 PHE A O 1
ATOM 728 N N . GLU A 1 116 ? -51.942 17.381 -76.933 1.00 35.04 124 GLU A N 1
ATOM 729 C CA . GLU A 1 116 ? -53.200 16.577 -76.893 1.00 33.83 124 GLU A CA 1
ATOM 730 C C . GLU A 1 116 ? -52.909 15.132 -77.325 1.00 31.68 124 GLU A C 1
ATOM 731 O O . GLU A 1 116 ? -53.527 14.218 -76.728 1.00 31.05 124 GLU A O 1
ATOM 737 N N . GLU A 1 117 ? -52.023 14.936 -78.309 1.00 30.88 125 GLU A N 1
ATOM 738 C CA . GLU A 1 117 ? -51.574 13.588 -78.736 1.00 35.40 125 GLU A CA 1
ATOM 739 C C . GLU A 1 117 ? -50.854 12.903 -77.550 1.00 36.99 125 GLU A C 1
ATOM 740 O O . GLU A 1 117 ? -51.152 11.717 -77.265 1.00 34.61 125 GLU A O 1
ATOM 746 N N . LEU A 1 118 ? -49.920 13.599 -76.898 1.00 33.52 126 LEU A N 1
ATOM 747 C CA . LEU A 1 118 ? -49.184 13.065 -75.708 1.00 33.72 126 LEU A CA 1
ATOM 748 C C . LEU A 1 118 ? -50.166 12.554 -74.644 1.00 31.54 126 LEU A C 1
ATOM 749 O O . LEU A 1 118 ? -50.056 11.396 -74.181 1.00 31.02 126 LEU A O 1
ATOM 754 N N . LEU A 1 119 ? -51.142 13.346 -74.306 1.00 34.04 127 LEU A N 1
ATOM 755 C CA . LEU A 1 119 ? -52.129 13.038 -73.244 1.00 33.18 127 LEU A CA 1
ATOM 756 C C . LEU A 1 119 ? -52.944 11.811 -73.654 1.00 32.56 127 LEU A C 1
ATOM 757 O O . LEU A 1 119 ? -53.138 10.933 -72.875 1.00 32.26 127 LEU A O 1
ATOM 762 N N . ASP A 1 120 ? -53.370 11.785 -74.921 1.00 35.67 128 ASP A N 1
ATOM 763 C CA . ASP A 1 120 ? -54.111 10.667 -75.529 1.00 35.85 128 ASP A CA 1
ATOM 764 C C . ASP A 1 120 ? -53.312 9.371 -75.456 1.00 29.95 128 ASP A C 1
ATOM 765 O O . ASP A 1 120 ? -53.864 8.357 -74.967 1.00 32.72 128 ASP A O 1
ATOM 770 N N . LYS A 1 121 ? -52.084 9.365 -75.959 1.00 32.73 129 LYS A N 1
ATOM 771 C CA . LYS A 1 121 ? -51.306 8.105 -76.024 1.00 32.31 129 LYS A CA 1
ATOM 772 C C . LYS A 1 121 ? -50.916 7.700 -74.610 1.00 32.53 129 LYS A C 1
ATOM 773 O O . LYS A 1 121 ? -50.937 6.504 -74.306 1.00 35.48 129 LYS A O 1
ATOM 779 N N . ALA A 1 122 ? -50.569 8.656 -73.762 1.00 31.95 130 ALA A N 1
ATOM 780 C CA . ALA A 1 122 ? -50.219 8.319 -72.366 1.00 30.53 130 ALA A CA 1
ATOM 781 C C . ALA A 1 122 ? -51.390 7.652 -71.651 1.00 30.31 130 ALA A C 1
ATOM 782 O O . ALA A 1 122 ? -51.196 6.612 -70.967 1.00 30.25 130 ALA A O 1
ATOM 784 N N . HIS A 1 123 ? -52.578 8.218 -71.763 1.00 32.37 131 HIS A N 1
ATOM 785 C CA . HIS A 1 123 ? -53.776 7.677 -71.066 1.00 32.93 131 HIS A CA 1
ATOM 786 C C . HIS A 1 123 ? -54.133 6.298 -71.664 1.00 35.28 131 HIS A C 1
ATOM 787 O O . HIS A 1 123 ? -54.556 5.412 -70.951 1.00 33.27 131 HIS A O 1
ATOM 794 N N . GLU A 1 124 ? -53.957 6.152 -72.969 1.00 31.84 132 GLU A N 1
ATOM 795 C CA . GLU A 1 124 ? -54.187 4.857 -73.669 1.00 38.25 132 GLU A CA 1
ATOM 796 C C . GLU A 1 124 ? -53.318 3.794 -73.016 1.00 36.67 132 GLU A C 1
ATOM 797 O O . GLU A 1 124 ? -53.803 2.642 -72.871 1.00 37.73 132 GLU A O 1
ATOM 803 N N . LEU A 1 125 ? -52.081 4.149 -72.657 1.00 33.57 133 LEU A N 1
ATOM 804 C CA . LEU A 1 125 ? -51.074 3.228 -72.078 1.00 35.91 133 LEU A CA 1
ATOM 805 C C . LEU A 1 125 ? -51.307 3.070 -70.564 1.00 35.01 133 LEU A C 1
ATOM 806 O O . LEU A 1 125 ? -50.571 2.284 -69.976 1.00 40.13 133 LEU A O 1
ATOM 811 N N . GLY A 1 126 ? -52.325 3.728 -69.990 1.00 32.76 134 GLY A N 1
ATOM 812 C CA . GLY A 1 126 ? -52.677 3.651 -68.556 1.00 35.42 134 GLY A CA 1
ATOM 813 C C . GLY A 1 126 ? -51.888 4.630 -67.679 1.00 34.36 134 GLY A C 1
ATOM 814 O O . GLY A 1 126 ? -52.066 4.562 -66.463 1.00 35.61 134 GLY A O 1
ATOM 815 N N . LEU A 1 127 ? -51.097 5.532 -68.262 1.00 32.77 135 LEU A N 1
ATOM 816 C CA . LEU A 1 127 ? -50.276 6.516 -67.496 1.00 31.12 135 LEU A CA 1
ATOM 817 C C . LEU A 1 127 ? -51.139 7.692 -67.045 1.00 33.75 135 LEU A C 1
ATOM 818 O O . LEU A 1 127 ? -52.132 8.043 -67.690 1.00 33.87 135 LEU A O 1
ATOM 823 N N . LYS A 1 128 ? -50.756 8.302 -65.931 1.00 29.96 136 LYS A N 1
ATOM 824 C CA . LYS A 1 128 ? -51.238 9.642 -65.517 1.00 29.22 136 LYS A CA 1
ATOM 825 C C . LYS A 1 128 ? -50.198 10.692 -65.931 1.00 27.48 136 LYS A C 1
ATOM 826 O O . LYS A 1 128 ? -48.971 10.395 -65.940 1.00 27.98 136 LYS A O 1
ATOM 832 N N . VAL A 1 129 ? -50.678 11.885 -66.278 1.00 31.51 137 VAL A N 1
ATOM 833 C CA . VAL A 1 129 ? -49.810 12.980 -66.765 1.00 28.94 137 VAL A CA 1
ATOM 834 C C . VAL A 1 129 ? -50.094 14.252 -65.972 1.00 29.78 137 VAL A C 1
ATOM 835 O O . VAL A 1 129 ? -51.260 14.730 -65.903 1.00 28.99 137 VAL A O 1
ATOM 839 N N . LEU A 1 130 ? -49.057 14.741 -65.303 1.00 28.86 138 LEU A N 1
ATOM 840 C CA . LEU A 1 130 ? -49.142 15.978 -64.521 1.00 26.09 138 LEU A CA 1
ATOM 841 C C . LEU A 1 130 ? -48.323 17.033 -65.227 1.00 23.80 138 LEU A C 1
ATOM 842 O O . LEU A 1 130 ? -47.225 16.726 -65.735 1.00 26.59 138 LEU A O 1
ATOM 847 N N . LEU A 1 131 ? -48.778 18.275 -65.108 1.00 25.23 139 LEU A N 1
ATOM 848 C CA . LEU A 1 131 ? -48.097 19.470 -65.623 1.00 27.38 139 LEU A CA 1
ATOM 849 C C . LEU A 1 131 ? -47.480 20.223 -64.458 1.00 28.74 139 LEU A C 1
ATOM 850 O O . LEU A 1 131 ? -48.026 20.135 -63.354 1.00 27.35 139 LEU A O 1
ATOM 855 N N . ASP A 1 132 ? -46.424 20.941 -64.786 1.00 28.08 140 ASP A N 1
ATOM 856 C CA . ASP A 1 132 ? -45.628 21.728 -63.839 1.00 27.15 140 ASP A CA 1
ATOM 857 C C . ASP A 1 132 ? -45.792 23.193 -64.199 1.00 29.00 140 ASP A C 1
ATOM 858 O O . ASP A 1 132 ? -45.628 23.554 -65.365 1.00 29.35 140 ASP A O 1
ATOM 863 N N . PHE A 1 133 ? -45.987 24.028 -63.204 1.00 24.50 141 PHE A N 1
ATOM 864 C CA . PHE A 1 133 ? -45.764 25.486 -63.417 1.00 25.82 141 PHE A CA 1
ATOM 865 C C . PHE A 1 133 ? -45.488 26.116 -62.072 1.00 29.17 141 PHE A C 1
ATOM 866 O O . PHE A 1 133 ? -45.546 25.444 -61.005 1.00 28.05 141 PHE A O 1
ATOM 874 N N . VAL A 1 134 ? -45.115 27.385 -62.121 1.00 28.39 142 VAL A N 1
ATOM 875 C CA . VAL A 1 134 ? -44.642 28.051 -60.895 1.00 26.44 142 VAL A CA 1
ATOM 876 C C . VAL A 1 134 ? -45.597 29.211 -60.664 1.00 26.34 142 VAL A C 1
ATOM 877 O O . VAL A 1 134 ? -45.517 30.221 -61.356 1.00 30.94 142 VAL A O 1
ATOM 881 N N . PRO A 1 135 ? -46.596 29.070 -59.760 1.00 26.01 143 PRO A N 1
ATOM 882 C CA . PRO A 1 135 ? -47.525 30.163 -59.530 1.00 26.27 143 PRO A CA 1
ATOM 883 C C . PRO A 1 135 ? -46.870 31.465 -59.095 1.00 24.88 143 PRO A C 1
ATOM 884 O O . PRO A 1 135 ? -47.489 32.519 -59.263 1.00 27.19 143 PRO A O 1
ATOM 888 N N . ASN A 1 136 ? -45.680 31.407 -58.492 1.00 23.94 144 ASN A N 1
ATOM 889 C CA . ASN A 1 136 ? -45.100 32.614 -57.880 1.00 23.31 144 ASN A CA 1
ATOM 890 C C . ASN A 1 136 ? -44.915 33.738 -58.894 1.00 25.05 144 ASN A C 1
ATOM 891 O O . ASN A 1 136 ? -44.956 34.926 -58.472 1.00 25.50 144 ASN A O 1
ATOM 896 N N . HIS A 1 137 ? -44.621 33.448 -60.176 1.00 24.63 145 HIS A N 1
ATOM 897 C CA . HIS A 1 137 ? -44.083 34.526 -61.049 1.00 24.69 145 HIS A CA 1
ATOM 898 C C . HIS A 1 137 ? -44.340 34.218 -62.526 1.00 26.68 145 HIS A C 1
ATOM 899 O O . HIS A 1 137 ? -44.611 33.077 -62.886 1.00 24.77 145 HIS A O 1
ATOM 906 N N . ALA A 1 138 ? -44.396 35.285 -63.304 1.00 23.24 146 ALA A N 1
ATOM 907 C CA . ALA A 1 138 ? -44.480 35.244 -64.783 1.00 24.60 146 ALA A CA 1
ATOM 908 C C . ALA A 1 138 ? -43.239 35.869 -65.404 1.00 27.34 146 ALA A C 1
ATOM 909 O O . ALA A 1 138 ? -42.573 36.721 -64.792 1.00 25.26 146 ALA A O 1
ATOM 911 N N . SER A 1 139 ? -42.966 35.494 -66.635 1.00 26.29 147 SER A N 1
ATOM 912 C CA . SER A 1 139 ? -42.001 36.164 -67.526 1.00 27.00 147 SER A CA 1
ATOM 913 C C . SER A 1 139 ? -42.362 37.656 -67.623 1.00 25.37 147 SER A C 1
ATOM 914 O O . SER A 1 139 ? -43.598 37.961 -67.748 1.00 28.02 147 SER A O 1
ATOM 917 N N . ASN A 1 140 ? -41.346 38.490 -67.685 1.00 26.54 148 ASN A N 1
ATOM 918 C CA . ASN A 1 140 ? -41.513 39.932 -68.032 1.00 27.73 148 ASN A CA 1
ATOM 919 C C . ASN A 1 140 ? -41.948 40.059 -69.503 1.00 30.69 148 ASN A C 1
ATOM 920 O O . ASN A 1 140 ? -42.237 41.174 -69.952 1.00 31.38 148 ASN A O 1
ATOM 925 N N . GLU A 1 141 ? -42.012 38.966 -70.255 1.00 29.99 149 GLU A N 1
ATOM 926 C CA . GLU A 1 141 ? -42.527 39.008 -71.636 1.00 30.68 149 GLU A CA 1
ATOM 927 C C . GLU A 1 141 ? -43.984 38.550 -71.635 1.00 30.20 149 GLU A C 1
ATOM 928 O O . GLU A 1 141 ? -44.587 38.459 -72.726 1.00 30.67 149 GLU A O 1
ATOM 934 N N . SER A 1 142 ? -44.583 38.236 -70.493 1.00 28.34 150 SER A N 1
ATOM 935 C CA . SER A 1 142 ? -46.023 37.874 -70.417 1.00 29.12 150 SER A CA 1
ATOM 936 C C . SER A 1 142 ? -46.846 39.129 -70.715 1.00 30.51 150 SER A C 1
ATOM 937 O O . SER A 1 142 ? -46.349 40.248 -70.404 1.00 29.34 150 SER A O 1
ATOM 940 N N . GLU A 1 143 ? -48.033 38.941 -71.272 1.00 35.96 151 GLU A N 1
ATOM 941 C CA . GLU A 1 143 ? -49.056 40.010 -71.455 1.00 37.71 151 GLU A CA 1
ATOM 942 C C . GLU A 1 143 ? -49.376 40.561 -70.061 1.00 32.92 151 GLU A C 1
ATOM 943 O O . GLU A 1 143 ? -49.496 41.766 -69.884 1.00 30.02 151 GLU A O 1
ATOM 949 N N . TYR A 1 144 ? -49.444 39.703 -69.053 1.00 30.67 152 TYR A N 1
ATOM 950 C CA . TYR A 1 144 ? -49.748 40.187 -67.680 1.00 31.67 152 TYR A CA 1
ATOM 951 C C . TYR A 1 144 ? -48.793 41.322 -67.330 1.00 30.93 152 TYR A C 1
ATOM 952 O O . TYR A 1 144 ? -49.240 42.390 -66.865 1.00 31.56 152 TYR A O 1
ATOM 961 N N . PHE A 1 145 ? -47.481 41.100 -67.509 1.00 28.77 153 PHE A N 1
ATOM 962 C CA . PHE A 1 145 ? -46.471 42.073 -67.027 1.00 32.18 153 PHE A CA 1
ATOM 963 C C . PHE A 1 145 ? -46.486 43.328 -67.907 1.00 33.68 153 PHE A C 1
ATOM 964 O O . PHE A 1 145 ? -46.425 44.455 -67.369 1.00 31.78 153 PHE A O 1
ATOM 972 N N . ILE A 1 146 ? -46.515 43.139 -69.223 1.00 31.21 154 ILE A N 1
ATOM 973 C CA . ILE A 1 146 ? -46.516 44.280 -70.195 1.00 35.06 154 ILE A CA 1
ATOM 974 C C . ILE A 1 146 ? -47.681 45.228 -69.909 1.00 35.64 154 ILE A C 1
ATOM 975 O O . ILE A 1 146 ? -47.434 46.477 -69.839 1.00 35.08 154 ILE A O 1
ATOM 980 N N . LYS A 1 147 ? -48.878 44.678 -69.697 1.00 33.89 155 LYS A N 1
ATOM 981 C CA . LYS A 1 147 ? -50.083 45.447 -69.311 1.00 33.40 155 LYS A CA 1
ATOM 982 C C . LYS A 1 147 ? -49.915 46.032 -67.891 1.00 35.68 155 LYS A C 1
ATOM 983 O O . LYS A 1 147 ? -50.295 47.198 -67.690 1.00 35.28 155 LYS A O 1
ATOM 989 N N . SER A 1 148 ? -49.380 45.274 -66.927 1.00 31.37 156 SER A N 1
ATOM 990 C CA . SER A 1 148 ? -49.186 45.744 -65.516 1.00 32.60 156 SER A CA 1
ATOM 991 C C . SER A 1 148 ? -48.215 46.934 -65.481 1.00 32.72 156 SER A C 1
ATOM 992 O O . SER A 1 148 ? -48.570 47.980 -64.902 1.00 31.95 156 SER A O 1
ATOM 995 N N . GLU A 1 149 ? -47.065 46.824 -66.170 1.00 35.48 157 GLU A N 1
ATOM 996 C CA . GLU A 1 149 ? -46.060 47.915 -66.263 1.00 33.88 157 GLU A CA 1
ATOM 997 C C . GLU A 1 149 ? -46.706 49.152 -66.932 1.00 39.33 157 GLU A C 1
ATOM 998 O O . GLU A 1 149 ? -46.322 50.282 -66.597 1.00 36.40 157 GLU A O 1
ATOM 1004 N N . ALA A 1 150 ? -47.647 48.946 -67.853 1.00 35.21 158 ALA A N 1
ATOM 1005 C CA . ALA A 1 150 ? -48.319 50.044 -68.602 1.00 39.76 158 ALA A CA 1
ATOM 1006 C C . ALA A 1 150 ? -49.492 50.574 -67.771 1.00 41.09 158 ALA A C 1
ATOM 1007 O O . ALA A 1 150 ? -50.086 51.565 -68.177 1.00 39.92 158 ALA A O 1
ATOM 1009 N N . ARG A 1 151 ? -49.734 50.019 -66.585 1.00 36.55 159 ARG A N 1
ATOM 1010 C CA . ARG A 1 151 ? -50.866 50.383 -65.686 1.00 40.05 159 ARG A CA 1
ATOM 1011 C C . ARG A 1 151 ? -52.183 50.230 -66.433 1.00 42.13 159 ARG A C 1
ATOM 1012 O O . ARG A 1 151 ? -53.096 51.044 -66.218 1.00 46.11 159 ARG A O 1
ATOM 1020 N N . GLU A 1 152 ? -52.327 49.199 -67.241 1.00 38.76 160 GLU A N 1
ATOM 1021 C CA . GLU A 1 152 ? -53.641 48.929 -67.854 1.00 39.60 160 GLU A CA 1
ATOM 1022 C C . GLU A 1 152 ? -54.640 48.505 -66.780 1.00 43.97 160 GLU A C 1
ATOM 1023 O O . GLU A 1 152 ? -54.290 47.908 -65.753 1.00 41.42 160 GLU A O 1
ATOM 1029 N N . PRO A 1 153 ? -55.924 48.894 -66.956 1.00 45.25 161 PRO A N 1
ATOM 1030 C CA . PRO A 1 153 ? -56.938 48.622 -65.943 1.00 44.32 161 PRO A CA 1
ATOM 1031 C C . PRO A 1 153 ? -57.037 47.097 -65.710 1.00 41.82 161 PRO A C 1
ATOM 1032 O O . PRO A 1 153 ? -57.020 46.334 -66.659 1.00 42.37 161 PRO A O 1
ATOM 1036 N N . GLY A 1 154 ? -57.066 46.693 -64.445 1.00 42.94 162 GLY A N 1
ATOM 1037 C CA . GLY A 1 154 ? -57.162 45.284 -64.043 1.00 42.84 162 GLY A CA 1
ATOM 1038 C C . GLY A 1 154 ? -55.793 44.670 -63.815 1.00 48.80 162 GLY A C 1
ATOM 1039 O O . GLY A 1 154 ? -55.723 43.714 -63.032 1.00 53.95 162 GLY A O 1
ATOM 1040 N N . TYR A 1 155 ? -54.745 45.185 -64.466 1.00 43.97 163 TYR A N 1
ATOM 1041 C CA . TYR A 1 155 ? -53.371 44.608 -64.428 1.00 43.17 163 TYR A CA 1
ATOM 1042 C C . TYR A 1 155 ? -52.442 45.399 -63.514 1.00 44.20 163 TYR A C 1
ATOM 1043 O O . TYR A 1 155 ? -51.311 44.943 -63.182 1.00 38.40 163 TYR A O 1
ATOM 1052 N N . GLU A 1 156 ? -52.875 46.587 -63.112 1.00 45.18 164 GLU A N 1
ATOM 1053 C CA . GLU A 1 156 ? -51.976 47.528 -62.427 1.00 45.38 164 GLU A CA 1
ATOM 1054 C C . GLU A 1 156 ? -51.327 46.827 -61.225 1.00 45.76 164 GLU A C 1
ATOM 1055 O O . GLU A 1 156 ? -50.115 47.045 -60.990 1.00 39.58 164 GLU A O 1
ATOM 1061 N N . ASN A 1 157 ? -52.098 46.010 -60.501 1.00 37.80 165 ASN A N 1
ATOM 1062 C CA . ASN A 1 157 ? -51.700 45.418 -59.198 1.00 38.79 165 ASN A CA 1
ATOM 1063 C C . ASN A 1 157 ? -51.512 43.896 -59.346 1.00 34.11 165 ASN A C 1
ATOM 1064 O O . ASN A 1 157 ? -51.451 43.225 -58.332 1.00 34.04 165 ASN A O 1
ATOM 1069 N N . PHE A 1 158 ? -51.355 43.396 -60.574 1.00 30.23 166 PHE A N 1
ATOM 1070 C CA . PHE A 1 158 ? -51.081 41.958 -60.805 1.00 30.39 166 PHE A CA 1
ATOM 1071 C C . PHE A 1 158 ? -49.736 41.559 -60.180 1.00 29.52 166 PHE A C 1
ATOM 1072 O O . PHE A 1 158 ? -49.590 40.376 -59.869 1.00 30.41 166 PHE A O 1
ATOM 1080 N N . PHE A 1 159 ? -48.760 42.453 -60.159 1.00 27.51 167 PHE A N 1
ATOM 1081 C CA . PHE A 1 159 ? -47.404 42.181 -59.601 1.00 25.95 167 PHE A CA 1
ATOM 1082 C C . PHE A 1 159 ? -47.149 43.076 -58.399 1.00 31.12 167 PHE A C 1
ATOM 1083 O O . PHE A 1 159 ? -47.872 44.091 -58.220 1.00 33.80 167 PHE A O 1
ATOM 1091 N N . ILE A 1 160 ? -46.129 42.736 -57.616 1.00 29.61 168 ILE A N 1
ATOM 1092 C CA . ILE A 1 160 ? -45.705 43.579 -56.463 1.00 27.89 168 ILE A CA 1
ATOM 1093 C C . ILE A 1 160 ? -44.896 44.761 -57.013 1.00 31.35 168 ILE A C 1
ATOM 1094 O O . ILE A 1 160 ? -43.718 44.576 -57.404 1.00 30.58 168 ILE A O 1
ATOM 1099 N N . TRP A 1 161 ? -45.506 45.939 -57.004 1.00 32.01 169 TRP A N 1
ATOM 1100 C CA . TRP A 1 161 ? -44.895 47.216 -57.465 1.00 32.90 169 TRP A CA 1
ATOM 1101 C C . TRP A 1 161 ? -44.683 48.120 -56.264 1.00 31.68 169 TRP A C 1
ATOM 1102 O O . TRP A 1 161 ? -45.607 48.228 -55.456 1.00 34.26 169 TRP A O 1
ATOM 1113 N N . ALA A 1 162 ? -43.511 48.728 -56.136 1.00 30.78 170 ALA A N 1
ATOM 1114 C CA . ALA A 1 162 ? -43.205 49.585 -54.969 1.00 32.36 170 ALA A CA 1
ATOM 1115 C C . ALA A 1 162 ? -42.492 50.874 -55.387 1.00 32.48 170 ALA A C 1
ATOM 1116 O O . ALA A 1 162 ? -41.617 50.872 -56.284 1.00 29.08 170 ALA A O 1
ATOM 1118 N N . ASP A 1 163 ? -42.772 51.916 -54.620 1.00 35.13 171 ASP A N 1
ATOM 1119 C CA . ASP A 1 163 ? -42.045 53.196 -54.738 1.00 35.32 171 ASP A CA 1
ATOM 1120 C C . ASP A 1 163 ? -40.663 53.013 -54.160 1.00 36.51 171 ASP A C 1
ATOM 1121 O O . ASP A 1 163 ? -40.444 52.103 -53.361 1.00 32.26 171 ASP A O 1
ATOM 1126 N N . PRO A 1 164 ? -39.686 53.859 -54.561 1.00 31.74 172 PRO A N 1
ATOM 1127 C CA . PRO A 1 164 ? -38.385 53.888 -53.912 1.00 32.82 172 PRO A CA 1
ATOM 1128 C C . PRO A 1 164 ? -38.568 54.166 -52.419 1.00 32.19 172 PRO A C 1
ATOM 1129 O O . PRO A 1 164 ? -39.595 54.738 -52.056 1.00 33.76 172 PRO A O 1
ATOM 1133 N N . LEU A 1 165 ? -37.609 53.739 -51.632 1.00 31.58 173 LEU A N 1
ATOM 1134 C CA . LEU A 1 165 ? -37.682 53.976 -50.176 1.00 34.35 173 LEU A CA 1
ATOM 1135 C C . LEU A 1 165 ? -37.406 55.466 -50.031 1.00 33.64 173 LEU A C 1
ATOM 1136 O O . LEU A 1 165 ? -36.396 55.924 -50.544 1.00 34.33 173 LEU A O 1
ATOM 1141 N N . PRO A 1 166 ? -38.272 56.236 -49.349 1.00 36.68 174 PRO A N 1
ATOM 1142 C CA . PRO A 1 166 ? -37.974 57.648 -49.079 1.00 39.06 174 PRO A CA 1
ATOM 1143 C C . PRO A 1 166 ? -36.612 57.797 -48.402 1.00 33.78 174 PRO A C 1
ATOM 1144 O O . PRO A 1 166 ? -36.190 56.981 -47.580 1.00 36.33 174 PRO A O 1
ATOM 1148 N N . ASN A 1 167 ? -35.917 58.857 -48.810 1.00 34.55 175 ASN A N 1
ATOM 1149 C CA . ASN A 1 167 ? -34.513 59.140 -48.461 1.00 31.20 175 ASN A CA 1
ATOM 1150 C C . ASN A 1 167 ? -34.476 60.504 -47.765 1.00 32.82 175 ASN A C 1
ATOM 1151 O O . ASN A 1 167 ? -34.327 61.505 -48.439 1.00 34.43 175 ASN A O 1
ATOM 1156 N N . PRO A 1 168 ? -34.770 60.571 -46.453 1.00 31.66 176 PRO A N 1
ATOM 1157 C CA . PRO A 1 168 ? -34.800 61.862 -45.765 1.00 34.28 176 PRO A CA 1
ATOM 1158 C C . PRO A 1 168 ? -33.422 62.555 -45.797 1.00 41.15 176 PRO A C 1
ATOM 1159 O O . PRO A 1 168 ? -33.373 63.791 -45.872 1.00 40.81 176 PRO A O 1
ATOM 1163 N N . GLU A 1 169 ? -32.334 61.792 -45.865 1.00 34.19 177 GLU A N 1
ATOM 1164 C CA . GLU A 1 169 ? -30.972 62.374 -45.871 1.00 44.19 177 GLU A CA 1
ATOM 1165 C C . GLU A 1 169 ? -30.784 63.174 -47.154 1.00 49.00 177 GLU A C 1
ATOM 1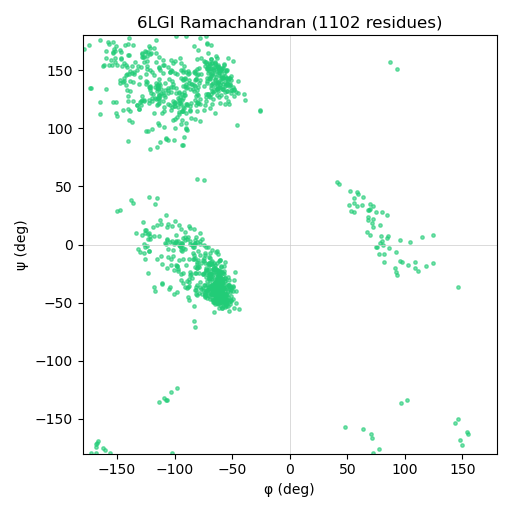166 O O . GLU A 1 169 ? -30.365 64.328 -47.056 1.00 47.67 177 GLU A O 1
ATOM 1172 N N . ASN A 1 170 ? -31.112 62.606 -48.321 1.00 38.04 178 ASN A N 1
ATOM 1173 C CA . ASN A 1 170 ? -30.993 63.338 -49.610 1.00 40.16 178 ASN A CA 1
ATOM 1174 C C . ASN A 1 170 ? -32.196 62.976 -50.453 1.00 38.15 178 ASN A C 1
ATOM 1175 O O . ASN A 1 170 ? -32.154 61.935 -51.116 1.00 33.13 178 ASN A O 1
ATOM 1180 N N . PRO A 1 171 ? -33.310 63.727 -50.327 1.00 34.24 179 PRO A N 1
ATOM 1181 C CA . PRO A 1 171 ? -34.538 63.439 -51.046 1.00 35.61 179 PRO A CA 1
ATOM 1182 C C . PRO A 1 171 ? -34.260 63.221 -52.530 1.00 36.63 179 PRO A C 1
ATOM 1183 O O . PRO A 1 171 ? -33.457 63.953 -53.078 1.00 39.97 179 PRO A O 1
ATOM 1187 N N . GLY A 1 172 ? -34.868 62.189 -53.106 1.00 35.36 180 GLY A N 1
ATOM 1188 C CA . GLY A 1 172 ? -34.821 61.926 -54.555 1.00 32.67 180 GLY A CA 1
ATOM 1189 C C . GLY A 1 172 ? -33.587 61.120 -54.939 1.00 31.65 180 GLY A C 1
ATOM 1190 O O . GLY A 1 172 ? -33.496 60.756 -56.139 1.00 32.81 180 GLY A O 1
ATOM 1191 N N . VAL A 1 173 ? -32.693 60.814 -53.994 1.00 29.66 181 VAL A N 1
ATOM 1192 C CA . VAL A 1 173 ? -31.684 59.727 -54.223 1.00 30.38 181 VAL A CA 1
ATOM 1193 C C . VAL A 1 173 ? -32.420 58.389 -54.122 1.00 31.53 181 VAL A C 1
ATOM 1194 O O . VAL A 1 173 ? -33.117 58.156 -53.104 1.00 30.87 181 VAL A O 1
ATOM 1198 N N . ARG A 1 174 ? -32.380 57.617 -55.210 1.00 32.10 182 ARG A N 1
ATOM 1199 C CA . ARG A 1 174 ? -33.292 56.461 -55.406 1.00 36.52 182 ARG A CA 1
ATOM 1200 C C . ARG A 1 174 ? -32.769 55.300 -54.559 1.00 33.09 182 ARG A C 1
ATOM 1201 O O . ARG A 1 174 ? -31.626 54.903 -54.747 1.00 33.80 182 ARG A O 1
ATOM 1209 N N . LEU A 1 175 ? -33.576 54.803 -53.648 1.00 30.44 183 LEU A N 1
ATOM 1210 C CA . LEU A 1 175 ? -33.229 53.613 -52.838 1.00 33.10 183 LEU A CA 1
ATOM 1211 C C . LEU A 1 175 ? -34.230 52.516 -53.128 1.00 28.78 183 LEU A C 1
ATOM 1212 O O . LEU A 1 175 ? -35.410 52.795 -53.294 1.00 28.93 183 LEU A O 1
ATOM 1217 N N . PRO A 1 176 ? -33.806 51.229 -53.111 1.00 33.45 184 PRO A N 1
ATOM 1218 C CA . PRO A 1 176 ? -34.770 50.143 -53.221 1.00 34.89 184 PRO A CA 1
ATOM 1219 C C . PRO A 1 176 ? -35.715 50.094 -52.027 1.00 35.03 184 PRO A C 1
ATOM 1220 O O . PRO A 1 176 ? -35.343 50.530 -50.938 1.00 33.54 184 PRO A O 1
ATOM 1224 N N . PRO A 1 177 ? -36.901 49.481 -52.201 1.00 33.52 185 PRO A N 1
ATOM 1225 C CA . PRO A 1 177 ? -37.895 49.367 -51.144 1.00 30.57 185 PRO A CA 1
ATOM 1226 C C . PRO A 1 177 ? -37.336 48.665 -49.900 1.00 31.90 185 PRO A C 1
ATOM 1227 O O . PRO A 1 177 ? -37.692 49.075 -48.817 1.00 34.11 185 PRO A O 1
ATOM 1231 N N . SER A 1 178 ? -36.487 47.645 -50.052 1.00 32.52 186 SER A N 1
ATOM 1232 C CA . SER A 1 178 ? -35.852 46.941 -48.925 1.00 30.40 186 SER A CA 1
ATOM 1233 C C . SER A 1 178 ? -34.570 46.273 -49.383 1.00 32.55 186 SER A C 1
ATOM 1234 O O . SER A 1 178 ? -34.280 46.362 -50.580 1.00 32.07 186 SER A O 1
ATOM 1237 N N . ASN A 1 179 ? -33.875 45.582 -48.463 1.00 30.73 187 ASN A N 1
ATOM 1238 C CA . ASN A 1 179 ? -32.565 44.914 -48.691 1.00 28.51 187 ASN A CA 1
ATOM 1239 C C . ASN A 1 179 ? -32.767 43.490 -49.250 1.00 27.95 187 ASN A C 1
ATOM 1240 O O . ASN A 1 179 ? -31.782 42.762 -49.357 1.00 29.49 187 ASN A O 1
ATOM 1245 N N . TRP A 1 180 ? -33.961 43.178 -49.717 1.00 28.70 188 TRP A N 1
ATOM 1246 C CA . TRP A 1 180 ? -34.280 41.759 -50.062 1.00 30.28 188 TRP A CA 1
ATOM 1247 C C . TRP A 1 180 ? -33.378 41.260 -51.186 1.00 28.49 188 TRP A C 1
ATOM 1248 O O . TRP A 1 180 ? -33.098 42.025 -52.162 1.00 30.62 188 TRP A O 1
ATOM 1259 N N . VAL A 1 181 ? -32.920 40.013 -51.051 1.00 28.46 189 VAL A N 1
ATOM 1260 C CA . VAL A 1 181 ? -31.939 39.398 -51.976 1.00 30.29 189 VAL A CA 1
ATOM 1261 C C . VAL A 1 181 ? -32.664 38.320 -52.772 1.00 28.23 189 VAL A C 1
ATOM 1262 O O . VAL A 1 181 ? -33.364 37.537 -52.170 1.00 28.23 189 VAL A O 1
ATOM 1266 N N . SER A 1 182 ? -32.510 38.334 -54.083 1.00 29.50 190 SER A N 1
ATOM 1267 C CA . SER A 1 182 ? -33.054 37.347 -55.056 1.00 27.66 190 SER A CA 1
ATOM 1268 C C . SER A 1 182 ? -32.354 36.006 -54.833 1.00 29.87 190 SER A C 1
ATOM 1269 O O . SER A 1 182 ? -31.093 35.982 -54.568 1.00 25.99 190 SER A O 1
ATOM 1272 N N . GLN A 1 183 ? -33.094 34.927 -55.082 1.00 26.82 191 GLN A N 1
ATOM 1273 C CA . GLN A 1 183 ? -32.520 33.549 -55.036 1.00 29.54 191 GLN A CA 1
ATOM 1274 C C . GLN A 1 183 ? -31.404 33.379 -56.072 1.00 28.45 191 GLN A C 1
ATOM 1275 O O . GLN A 1 183 ? -30.519 32.480 -55.878 1.00 31.66 191 GLN A O 1
ATOM 1281 N N . PHE A 1 184 ? -31.427 34.164 -57.141 1.00 26.50 192 PHE A N 1
ATOM 1282 C CA . PHE A 1 184 ? -30.462 34.072 -58.256 1.00 27.81 192 PHE A CA 1
ATOM 1283 C C . PHE A 1 184 ? -29.490 35.267 -58.201 1.00 29.53 192 PHE A C 1
ATOM 1284 O O . PHE A 1 184 ? -28.915 35.606 -59.225 1.00 33.43 192 PHE A O 1
ATOM 1292 N N . GLY A 1 185 ? -29.290 35.841 -57.018 1.00 30.35 193 GLY A N 1
ATOM 1293 C CA . GLY A 1 185 ? -28.295 36.898 -56.782 1.00 29.89 193 GLY A CA 1
ATOM 1294 C C . GLY A 1 185 ? -28.823 38.289 -57.061 1.00 28.99 193 GLY A C 1
ATOM 1295 O O . GLY A 1 185 ? -29.703 38.498 -57.924 1.00 31.08 193 GLY A O 1
ATOM 1296 N N . GLY A 1 186 ? -28.179 39.255 -56.441 1.00 29.45 194 GLY A N 1
ATOM 1297 C CA . GLY A 1 186 ? -28.568 40.669 -56.544 1.00 28.95 194 GLY A CA 1
ATOM 1298 C C . GLY A 1 186 ? -29.836 40.978 -55.780 1.00 29.47 194 GLY A C 1
ATOM 1299 O O . GLY A 1 186 ? -30.460 40.106 -55.103 1.00 27.76 194 GLY A O 1
ATOM 1300 N N . SER A 1 187 ? -30.241 42.237 -55.852 1.00 29.70 195 SER A N 1
ATOM 1301 C CA . SER A 1 187 ? -31.494 42.742 -55.265 1.00 28.71 195 SER A CA 1
ATOM 1302 C C . SER A 1 187 ? -32.704 42.015 -55.865 1.00 25.66 195 SER A C 1
ATOM 1303 O O . SER A 1 187 ? -32.696 41.757 -57.100 1.00 28.17 195 SER A O 1
ATOM 1306 N N . ALA A 1 188 ? -33.689 41.703 -55.025 1.00 26.79 196 ALA A N 1
ATOM 1307 C CA . ALA A 1 188 ? -35.034 41.210 -55.440 1.00 26.35 196 ALA A CA 1
ATOM 1308 C C . ALA A 1 188 ? -35.878 42.359 -56.024 1.00 23.17 196 ALA A C 1
ATOM 1309 O O . ALA A 1 188 ? -37.061 42.173 -56.369 1.00 26.19 196 ALA A O 1
ATOM 1311 N N . TRP A 1 189 ? -35.355 43.590 -56.077 1.00 26.13 197 TRP A N 1
ATOM 1312 C CA . TRP A 1 189 ? -36.125 44.725 -56.647 1.00 29.14 197 TRP A CA 1
ATOM 1313 C C . TRP A 1 189 ? -35.509 45.279 -57.938 1.00 26.12 197 TRP A C 1
ATOM 1314 O O . TRP A 1 189 ? -34.287 45.588 -57.920 1.00 26.77 197 TRP A O 1
ATOM 1325 N N . GLU A 1 190 ? -36.289 45.325 -59.007 1.00 29.05 198 GLU A N 1
ATOM 1326 C CA . GLU A 1 190 ? -35.833 45.828 -60.324 1.00 30.30 198 GLU A CA 1
ATOM 1327 C C . GLU A 1 190 ? -36.588 47.134 -60.631 1.00 26.21 198 GLU A C 1
ATOM 1328 O O . GLU A 1 190 ? -37.843 47.176 -60.614 1.00 27.92 198 GLU A O 1
ATOM 1334 N N . TRP A 1 191 ? -35.821 48.172 -60.961 1.00 28.59 199 TRP A N 1
ATOM 1335 C CA . TRP A 1 191 ? -36.413 49.459 -61.374 1.00 28.64 199 TRP A CA 1
ATOM 1336 C C . TRP A 1 191 ? -37.008 49.341 -62.781 1.00 27.19 199 TRP A C 1
ATOM 1337 O O . TRP A 1 191 ? -36.328 48.836 -63.693 1.00 30.74 199 TRP A O 1
ATOM 1348 N N . SER A 1 192 ? -38.251 49.779 -62.900 1.00 28.92 200 SER A N 1
ATOM 1349 C CA . SER A 1 192 ? -38.947 50.062 -64.181 1.00 29.36 200 SER A CA 1
ATOM 1350 C C . SER A 1 192 ? -38.841 51.566 -64.498 1.00 30.83 200 SER A C 1
ATOM 1351 O O . SER A 1 192 ? -39.481 52.316 -63.804 1.00 31.89 200 SER A O 1
ATOM 1354 N N . GLU A 1 193 ? -38.104 51.936 -65.558 1.00 31.27 201 GLU A N 1
ATOM 1355 C CA . GLU A 1 193 ? -38.044 53.335 -66.047 1.00 35.68 201 GLU A CA 1
ATOM 1356 C C . GLU A 1 193 ? -39.464 53.721 -66.448 1.00 39.59 201 GLU A C 1
ATOM 1357 O O . GLU A 1 193 ? -39.872 54.843 -66.128 1.00 39.61 201 GLU A O 1
ATOM 1363 N N . LYS A 1 194 ? -40.198 52.800 -67.081 1.00 39.51 202 LYS A N 1
ATOM 1364 C CA . LYS A 1 194 ? -41.526 53.101 -67.677 1.00 44.69 202 LYS A CA 1
ATOM 1365 C C . LYS A 1 194 ? -42.508 53.467 -66.560 1.00 47.34 202 LYS A C 1
ATOM 1366 O O . LYS A 1 194 ? -43.249 54.442 -66.687 1.00 48.77 202 LYS A O 1
ATOM 1372 N N . ARG A 1 195 ? -42.504 52.727 -65.467 1.00 39.65 203 ARG A N 1
ATOM 1373 C CA . ARG A 1 195 ? -43.550 52.888 -64.445 1.00 36.07 203 ARG A CA 1
ATOM 1374 C C . ARG A 1 195 ? -43.020 53.716 -63.260 1.00 34.29 203 ARG A C 1
ATOM 1375 O O . ARG A 1 195 ? -43.832 54.096 -62.383 1.00 35.67 203 ARG A O 1
ATOM 1383 N N . GLN A 1 196 ? -41.716 53.980 -63.201 1.00 34.23 204 GLN A N 1
ATOM 1384 C CA . GLN A 1 196 ? -41.116 54.793 -62.111 1.00 34.45 204 GLN A CA 1
ATOM 1385 C C . GLN A 1 196 ? -41.416 54.102 -60.782 1.00 31.07 204 GLN A C 1
ATOM 1386 O O . GLN A 1 196 ? -41.711 54.744 -59.793 1.00 35.93 204 GLN A O 1
ATOM 1392 N N . GLN A 1 197 ? -41.263 52.774 -60.745 1.00 30.87 205 GLN A N 1
ATOM 1393 C CA . GLN A 1 197 ? -41.403 52.007 -59.497 1.00 31.15 205 GLN A CA 1
ATOM 1394 C C . GLN A 1 197 ? -40.555 50.758 -59.671 1.00 32.48 205 GLN A C 1
ATOM 1395 O O . GLN A 1 197 ? -40.196 50.415 -60.819 1.00 30.79 205 GLN A O 1
ATOM 1401 N N . TYR A 1 198 ? -40.307 50.090 -58.569 1.00 29.53 206 TYR A N 1
ATOM 1402 C CA . TYR A 1 198 ? -39.574 48.807 -58.548 1.00 31.15 206 TYR A CA 1
ATOM 1403 C C . TYR A 1 198 ? -40.578 47.666 -58.582 1.00 27.92 206 TYR A C 1
ATOM 1404 O O . TYR A 1 198 ? -41.672 47.773 -58.041 1.00 27.55 206 TYR A O 1
ATOM 1413 N N . TYR A 1 199 ? -40.250 46.589 -59.268 1.00 29.55 207 TYR A N 1
ATOM 1414 C CA . TYR A 1 199 ? -41.065 45.367 -59.142 1.00 28.76 207 TYR A CA 1
ATOM 1415 C C . TYR A 1 199 ? -40.243 44.337 -58.398 1.00 25.74 207 TYR A C 1
ATOM 1416 O O . TYR A 1 199 ? -38.997 44.370 -58.394 1.00 24.24 207 TYR A O 1
ATOM 1425 N N . LEU A 1 200 ? -40.956 43.430 -57.747 1.00 27.29 208 LEU A N 1
ATOM 1426 C CA . LEU A 1 200 ? -40.375 42.301 -57.001 1.00 26.28 208 LEU A CA 1
ATOM 1427 C C . LEU A 1 200 ? -40.060 41.131 -57.946 1.00 27.25 208 LEU A C 1
ATOM 1428 O O . LEU A 1 200 ? -40.911 40.766 -58.741 1.00 27.80 208 LEU A O 1
ATOM 1433 N N . HIS A 1 201 ? -38.856 40.594 -57.817 1.00 27.35 209 HIS A N 1
ATOM 1434 C CA . HIS A 1 201 ? -38.466 39.291 -58.408 1.00 27.84 209 HIS A CA 1
ATOM 1435 C C . HIS A 1 201 ? -37.671 38.512 -57.370 1.00 27.19 209 HIS A C 1
ATOM 1436 O O . HIS A 1 201 ? -36.461 38.795 -57.135 1.00 24.44 209 HIS A O 1
ATOM 1443 N N . GLN A 1 202 ? -38.283 37.500 -56.761 1.00 27.51 210 GLN A N 1
ATOM 1444 C CA . GLN A 1 202 ? -37.495 36.585 -55.881 1.00 26.84 210 GLN A CA 1
ATOM 1445 C C . GLN A 1 202 ? -36.515 35.709 -56.702 1.00 24.29 210 GLN A C 1
ATOM 1446 O O . GLN A 1 202 ? -35.505 35.181 -56.159 1.00 26.22 210 GLN A O 1
ATOM 1452 N N . PHE A 1 203 ? -36.812 35.470 -57.972 1.00 24.81 211 PHE A N 1
ATOM 1453 C CA . PHE A 1 203 ? -35.930 34.706 -58.858 1.00 26.75 211 PHE A CA 1
ATOM 1454 C C . PHE A 1 203 ? -35.277 35.659 -59.848 1.00 24.02 211 PHE A C 1
ATOM 1455 O O . PHE A 1 203 ? -34.788 36.761 -59.427 1.00 28.01 211 PHE A O 1
ATOM 1463 N N . ALA A 1 204 ? -35.247 35.336 -61.127 1.00 26.45 212 ALA A N 1
ATOM 1464 C CA . ALA A 1 204 ? -34.480 36.144 -62.092 1.00 27.20 212 ALA A CA 1
ATOM 1465 C C . ALA A 1 204 ? -35.167 37.502 -62.240 1.00 25.13 212 ALA A C 1
ATOM 1466 O O . ALA A 1 204 ? -36.368 37.604 -61.998 1.00 26.82 212 ALA A O 1
ATOM 1468 N N . ILE A 1 205 ? -34.426 38.487 -62.715 1.00 28.58 213 ILE A N 1
ATOM 1469 C CA . ILE A 1 205 ? -34.972 39.816 -63.112 1.00 28.42 213 ILE A CA 1
ATOM 1470 C C . ILE A 1 205 ? -36.187 39.634 -64.039 1.00 26.24 213 ILE A C 1
ATOM 1471 O O . ILE A 1 205 ? -37.186 40.373 -63.961 1.00 28.52 213 ILE A O 1
ATOM 1476 N N . GLN A 1 206 ? -36.143 38.623 -64.893 1.00 26.46 214 GLN A N 1
ATOM 1477 C CA . GLN A 1 206 ? -37.207 38.364 -65.883 1.00 26.73 214 GLN A CA 1
ATOM 1478 C C . GLN A 1 206 ? -38.392 37.587 -65.305 1.00 26.47 214 GLN A C 1
ATOM 1479 O O . GLN A 1 206 ? -39.330 37.310 -66.033 1.00 28.03 214 GLN A O 1
ATOM 1485 N N . GLN A 1 207 ? -38.367 37.239 -64.026 1.00 24.94 215 GLN A N 1
ATOM 1486 C CA . GLN A 1 207 ? -39.426 36.481 -63.370 1.00 27.60 215 GLN A CA 1
ATOM 1487 C C . GLN A 1 207 ? -40.062 37.400 -62.339 1.00 25.20 215 GLN A C 1
ATOM 1488 O O . GLN A 1 207 ? -39.459 37.617 -61.276 1.00 26.18 215 GLN A O 1
ATOM 1494 N N . VAL A 1 208 ? -41.234 37.899 -62.656 1.00 27.40 216 VAL A N 1
ATOM 1495 C CA . VAL A 1 208 ? -41.942 38.952 -61.864 1.00 27.69 216 VAL A CA 1
ATOM 1496 C C . VAL A 1 208 ? -42.954 38.328 -60.907 1.00 23.49 216 VAL A C 1
ATOM 1497 O O . VAL A 1 208 ? -43.872 37.639 -61.330 1.00 25.44 216 VAL A O 1
ATOM 1501 N N . ASP A 1 209 ? -42.805 38.588 -59.605 1.00 24.35 217 ASP A N 1
ATOM 1502 C CA . ASP A 1 209 ? -43.672 38.042 -58.545 1.00 24.85 217 ASP A CA 1
ATOM 1503 C C . ASP A 1 209 ? -45.076 38.603 -58.644 1.00 25.69 217 ASP A C 1
ATOM 1504 O O . ASP A 1 209 ? -45.257 39.865 -58.527 1.00 26.28 217 ASP A O 1
ATOM 1509 N N . PHE A 1 210 ? -46.031 37.729 -58.810 1.00 26.45 218 PHE A N 1
ATOM 1510 C CA . PHE A 1 210 ? -47.475 38.075 -58.725 1.00 26.22 218 PHE A CA 1
ATOM 1511 C C . PHE A 1 210 ? -47.837 38.602 -57.334 1.00 29.12 218 PHE A C 1
ATOM 1512 O O . PHE A 1 210 ? -47.248 38.193 -56.345 1.00 26.49 218 PHE A O 1
ATOM 1520 N N . ASP A 1 211 ? -48.866 39.435 -57.250 1.00 27.32 219 ASP A N 1
ATOM 1521 C CA . ASP A 1 211 ? -49.378 39.831 -55.911 1.00 28.49 219 ASP A CA 1
ATOM 1522 C C . ASP A 1 211 ? -50.459 38.826 -55.515 1.00 27.81 219 ASP A C 1
ATOM 1523 O O . ASP A 1 211 ? -51.605 38.905 -56.034 1.00 27.90 219 ASP A O 1
ATOM 1528 N N . PHE A 1 212 ? -50.139 37.907 -54.603 1.00 28.14 220 PHE A N 1
ATOM 1529 C CA . PHE A 1 212 ? -51.098 36.862 -54.183 1.00 26.94 220 PHE A CA 1
ATOM 1530 C C . PHE A 1 212 ? -52.076 37.390 -53.130 1.00 31.11 220 PHE A C 1
ATOM 1531 O O . PHE A 1 212 ? -52.838 36.560 -52.646 1.00 32.78 220 PHE A O 1
ATOM 1539 N N . ARG A 1 213 ? -52.066 38.698 -52.819 1.00 31.14 221 ARG A N 1
ATOM 1540 C CA . ARG A 1 213 ? -53.157 39.326 -52.024 1.00 34.00 221 ARG A CA 1
ATOM 1541 C C . ARG A 1 213 ? -54.189 39.922 -52.980 1.00 32.95 221 ARG A C 1
ATOM 1542 O O . ARG A 1 213 ? -55.237 40.369 -52.517 1.00 36.24 221 ARG A O 1
ATOM 1550 N N . ASN A 1 214 ? -53.931 39.895 -54.282 1.00 34.28 222 ASN A N 1
ATOM 1551 C CA . ASN A 1 214 ? -54.868 40.380 -55.334 1.00 33.60 222 ASN A CA 1
ATOM 1552 C C . ASN A 1 214 ? -55.816 39.253 -55.726 1.00 36.63 222 ASN A C 1
ATOM 1553 O O . ASN A 1 214 ? -55.390 38.214 -56.269 1.00 32.28 222 ASN A O 1
ATOM 1558 N N . PRO A 1 215 ? -57.136 39.400 -55.476 1.00 31.70 223 PRO A N 1
ATOM 1559 C CA . PRO A 1 215 ? -58.079 38.349 -55.812 1.00 33.97 223 PRO A CA 1
ATOM 1560 C C . PRO A 1 215 ? -58.089 38.013 -57.312 1.00 31.86 223 PRO A C 1
ATOM 1561 O O . PRO A 1 215 ? -58.345 36.878 -57.641 1.00 33.46 223 PRO A O 1
ATOM 1565 N N . ALA A 1 216 ? -57.774 38.961 -58.187 1.00 33.19 224 ALA A N 1
ATOM 1566 C CA . ALA A 1 216 ? -57.733 38.750 -59.650 1.00 35.32 224 ALA A CA 1
ATOM 1567 C C . ALA A 1 216 ? -56.576 37.804 -60.021 1.00 32.38 224 ALA A C 1
ATOM 1568 O O . ALA A 1 216 ? -56.754 36.995 -60.997 1.00 32.58 224 ALA A O 1
ATOM 1570 N N . VAL A 1 217 ? -55.426 37.931 -59.351 1.00 31.23 225 VAL A N 1
ATOM 1571 C CA . VAL A 1 217 ? -54.285 36.978 -59.515 1.00 30.35 225 VAL A CA 1
ATOM 1572 C C . VAL A 1 217 ? -54.769 35.572 -59.099 1.00 29.15 225 VAL A C 1
ATOM 1573 O O . VAL A 1 217 ? -54.523 34.599 -59.824 1.00 28.15 225 VAL A O 1
ATOM 1577 N N . LYS A 1 218 ? -55.407 35.443 -57.932 1.00 30.21 226 LYS A N 1
ATOM 1578 C CA . LYS A 1 218 ? -55.894 34.105 -57.497 1.00 30.75 226 LYS A CA 1
ATOM 1579 C C . LYS A 1 218 ? -56.890 33.557 -58.525 1.00 32.05 226 LYS A C 1
ATOM 1580 O O . LYS A 1 218 ? -56.837 32.347 -58.857 1.00 30.94 226 LYS A O 1
ATOM 1586 N N . GLN A 1 219 ? -57.772 34.393 -59.041 1.00 33.36 227 GLN A N 1
ATOM 1587 C CA . GLN A 1 219 ? -58.775 33.938 -60.027 1.00 35.93 227 GLN A CA 1
ATOM 1588 C C . GLN A 1 219 ? -58.051 33.464 -61.291 1.00 32.77 227 GLN A C 1
ATOM 1589 O O . GLN A 1 219 ? -58.425 32.413 -61.858 1.00 32.82 227 GLN A O 1
ATOM 1595 N N . GLU A 1 220 ? -56.970 34.156 -61.652 1.00 32.13 228 GLU A N 1
ATOM 1596 C CA . GLU A 1 220 ? -56.186 33.783 -62.862 1.00 31.63 228 GLU A CA 1
ATOM 1597 C C . GLU A 1 220 ? -55.559 32.396 -62.637 1.00 29.28 228 GLU A C 1
ATOM 1598 O O . GLU A 1 220 ? -55.533 31.595 -63.564 1.00 30.68 228 GLU A O 1
ATOM 1604 N N . MET A 1 221 ? -55.092 32.078 -61.427 1.00 30.43 229 MET A N 1
ATOM 1605 C CA . MET A 1 221 ? -54.515 30.727 -61.205 1.00 29.29 229 MET A CA 1
ATOM 1606 C C . MET A 1 221 ? -55.603 29.648 -61.336 1.00 29.02 229 MET A C 1
ATOM 1607 O O . MET A 1 221 ? -55.313 28.569 -61.883 1.00 28.62 229 MET A O 1
ATOM 1612 N N . PHE A 1 222 ? -56.809 29.877 -60.827 1.00 30.16 230 PHE A N 1
ATOM 1613 C CA . PHE A 1 222 ? -57.922 28.920 -61.040 1.00 32.88 230 PHE A CA 1
ATOM 1614 C C . PHE A 1 222 ? -58.172 28.760 -62.549 1.00 30.71 230 PHE A C 1
ATOM 1615 O O . PHE A 1 222 ? -58.332 27.608 -63.026 1.00 29.48 230 PHE A O 1
ATOM 1623 N N . ASN A 1 223 ? -58.133 29.852 -63.277 1.00 28.16 231 ASN A N 1
ATOM 1624 C CA . ASN A 1 223 ? -58.403 29.842 -64.753 1.00 31.01 231 ASN A CA 1
ATOM 1625 C C . ASN A 1 223 ? -57.374 28.950 -65.445 1.00 34.10 231 ASN A C 1
ATOM 1626 O O . ASN A 1 223 ? -57.782 28.120 -66.326 1.00 34.97 231 ASN A O 1
ATOM 1631 N N . ILE A 1 224 ? -56.085 29.119 -65.090 1.00 32.17 232 ILE A N 1
ATOM 1632 C CA . ILE A 1 224 ? -54.960 28.361 -65.689 1.00 28.35 232 ILE A CA 1
ATOM 1633 C C . ILE A 1 224 ? -55.170 26.871 -65.370 1.00 29.65 232 ILE A C 1
ATOM 1634 O O . ILE A 1 224 ? -55.079 26.046 -66.289 1.00 29.64 232 ILE A O 1
ATOM 1639 N N . MET A 1 225 ? -55.413 26.514 -64.103 1.00 27.92 233 MET A N 1
ATOM 1640 C CA . MET A 1 225 ? -55.608 25.100 -63.717 1.00 28.89 233 MET A CA 1
ATOM 1641 C C . MET A 1 225 ? -56.833 24.533 -64.474 1.00 30.41 233 MET A C 1
ATOM 1642 O O . MET A 1 225 ? -56.752 23.391 -64.962 1.00 31.30 233 MET A O 1
ATOM 1647 N N . LYS A 1 226 ? -57.915 25.296 -64.571 1.00 33.03 234 LYS A N 1
ATOM 1648 C CA . LYS A 1 226 ? -59.176 24.768 -65.155 1.00 33.67 234 LYS A CA 1
ATOM 1649 C C . LYS A 1 226 ? -58.920 24.435 -66.625 1.00 34.20 234 LYS A C 1
ATOM 1650 O O . LYS A 1 226 ? -59.307 23.333 -67.110 1.00 34.46 234 LYS A O 1
ATOM 1656 N N . PHE A 1 227 ? -58.212 25.328 -67.297 1.00 33.00 235 PHE A N 1
ATOM 1657 C CA . PHE A 1 227 ? -57.847 25.172 -68.721 1.00 31.77 235 PHE A CA 1
ATOM 1658 C C . PHE A 1 227 ? -57.146 23.822 -68.929 1.00 37.11 235 PHE A C 1
ATOM 1659 O O . PHE A 1 227 ? -57.625 23.059 -69.777 1.00 34.42 235 PHE A O 1
ATOM 1667 N N . TRP A 1 228 ? -56.094 23.504 -68.159 1.00 30.53 236 TRP A N 1
ATOM 1668 C CA . TRP A 1 228 ? -55.298 22.269 -68.377 1.00 30.77 236 TRP A CA 1
ATOM 1669 C C . TRP A 1 228 ? -56.039 21.046 -67.818 1.00 29.54 236 TRP A C 1
ATOM 1670 O O . TRP A 1 228 ? -55.861 19.968 -68.415 1.00 29.88 236 TRP A O 1
ATOM 1681 N N . LEU A 1 229 ? -56.832 21.159 -66.741 1.00 28.89 237 LEU A N 1
ATOM 1682 C CA . LEU A 1 229 ? -57.654 20.017 -66.262 1.00 29.73 237 LEU A CA 1
ATOM 1683 C C . LEU A 1 229 ? -58.684 19.678 -67.349 1.00 32.64 237 LEU A C 1
ATOM 1684 O O . LEU A 1 229 ? -58.884 18.473 -67.628 1.00 32.97 237 LEU A O 1
ATOM 1689 N N . ASP A 1 230 ? -59.253 20.698 -67.971 1.00 36.49 238 ASP A N 1
ATOM 1690 C CA . ASP A 1 230 ? -60.269 20.509 -69.052 1.00 36.32 238 ASP A CA 1
ATOM 1691 C C . ASP A 1 230 ? -59.637 19.776 -70.242 1.00 39.15 238 ASP A C 1
ATOM 1692 O O . ASP A 1 230 ? -60.327 18.987 -70.874 1.00 39.65 238 ASP A O 1
ATOM 1697 N N . LYS A 1 231 ? -58.359 19.980 -70.526 1.00 32.63 239 LYS A N 1
ATOM 1698 C CA . LYS A 1 231 ? -57.637 19.261 -71.609 1.00 35.43 239 LYS A CA 1
ATOM 1699 C C . LYS A 1 231 ? -57.413 17.784 -71.245 1.00 37.14 239 LYS A C 1
ATOM 1700 O O . LYS A 1 231 ? -57.073 17.019 -72.148 1.00 34.85 239 LYS A O 1
ATOM 1706 N N . GLY A 1 232 ? -57.548 17.398 -69.962 1.00 34.37 240 GLY A N 1
ATOM 1707 C CA . GLY A 1 232 ? -57.377 16.007 -69.497 1.00 34.95 240 GLY A CA 1
ATOM 1708 C C . GLY A 1 232 ? -56.187 15.814 -68.549 1.00 31.80 240 GLY A C 1
ATOM 1709 O O . GLY A 1 232 ? -55.838 14.656 -68.310 1.00 32.59 240 GLY A O 1
ATOM 1710 N N . ALA A 1 233 ? -55.487 16.872 -68.117 1.00 33.48 241 ALA A N 1
ATOM 1711 C CA . ALA A 1 233 ? -54.321 16.714 -67.208 1.00 32.05 241 ALA A CA 1
ATOM 1712 C C . ALA A 1 233 ? -54.801 16.034 -65.931 1.00 31.66 241 ALA A C 1
ATOM 1713 O O . ALA A 1 233 ? -55.913 16.386 -65.471 1.00 29.10 241 ALA A O 1
ATOM 1715 N N . ASP A 1 234 ? -53.953 15.162 -65.362 1.00 31.18 242 ASP A N 1
ATOM 1716 C CA . ASP A 1 234 ? -54.259 14.360 -64.150 1.00 29.33 242 ASP A CA 1
ATOM 1717 C C . ASP A 1 234 ? -53.817 15.123 -62.905 1.00 31.56 242 ASP A C 1
ATOM 1718 O O . ASP A 1 234 ? -54.116 14.658 -61.801 1.00 30.03 242 ASP A O 1
ATOM 1723 N N . GLY A 1 235 ? -53.186 16.283 -63.076 1.00 31.77 243 GLY A N 1
ATOM 1724 C CA . GLY A 1 235 ? -52.898 17.141 -61.909 1.00 32.09 243 GLY A CA 1
ATOM 1725 C C . GLY A 1 235 ? -51.714 18.044 -62.178 1.00 28.58 243 GLY A C 1
ATOM 1726 O O . GLY A 1 235 ? -51.267 18.178 -63.330 1.00 27.05 243 GLY A O 1
ATOM 1727 N N . PHE A 1 236 ? -51.160 18.597 -61.105 1.00 25.53 244 PHE A N 1
ATOM 1728 C CA . PHE A 1 236 ? -50.098 19.612 -61.207 1.00 26.23 244 PHE A CA 1
ATOM 1729 C C . PHE A 1 236 ? -49.041 19.360 -60.151 1.00 22.70 244 PHE A C 1
ATOM 1730 O O . PHE A 1 236 ? -49.375 18.998 -58.996 1.00 26.96 244 PHE A O 1
ATOM 1738 N N . ARG A 1 237 ? -47.816 19.685 -60.547 1.00 25.84 245 ARG A N 1
ATOM 1739 C CA . ARG A 1 237 ? -46.782 20.093 -59.589 1.00 24.97 245 ARG A CA 1
ATOM 1740 C C . ARG A 1 237 ? -46.821 21.634 -59.553 1.00 24.75 245 ARG A C 1
ATOM 1741 O O . ARG A 1 237 ? -46.717 22.242 -60.637 1.00 27.48 245 ARG A O 1
ATOM 1749 N N . LEU A 1 238 ? -46.944 22.207 -58.385 1.00 22.81 246 LEU A N 1
ATOM 1750 C CA . LEU A 1 238 ? -46.920 23.684 -58.200 1.00 24.43 246 LEU A CA 1
ATOM 1751 C C . LEU A 1 238 ? -45.600 24.050 -57.505 1.00 25.51 246 LEU A C 1
ATOM 1752 O O . LEU A 1 238 ? -45.353 23.676 -56.353 1.00 25.53 246 LEU A O 1
ATOM 1757 N N . ASP A 1 239 ? -44.757 24.786 -58.229 1.00 25.79 247 ASP A N 1
ATOM 1758 C CA . ASP A 1 239 ? -43.356 25.019 -57.852 1.00 26.09 247 ASP A CA 1
ATOM 1759 C C . ASP A 1 239 ? -43.191 26.295 -57.043 1.00 22.30 247 ASP A C 1
ATOM 1760 O O . ASP A 1 239 ? -43.910 27.281 -57.267 1.00 23.98 247 ASP A O 1
ATOM 1765 N N . ALA A 1 240 ? -42.205 26.279 -56.143 1.00 24.68 248 ALA A N 1
ATOM 1766 C CA . ALA A 1 240 ? -41.629 27.482 -55.511 1.00 27.48 248 ALA A CA 1
ATOM 1767 C C . ALA A 1 240 ? -42.646 28.110 -54.548 1.00 25.13 248 ALA A C 1
ATOM 1768 O O . ALA A 1 240 ? -42.665 29.318 -54.382 1.00 26.79 248 ALA A O 1
ATOM 1770 N N . LEU A 1 241 ? -43.458 27.322 -53.861 1.00 23.42 249 LEU A N 1
ATOM 1771 C CA . LEU A 1 241 ? -44.565 27.876 -53.062 1.00 25.02 249 LEU A CA 1
ATOM 1772 C C . LEU A 1 241 ? -44.046 28.650 -51.839 1.00 24.44 249 LEU A C 1
ATOM 1773 O O . LEU A 1 241 ? -44.742 29.575 -51.450 1.00 25.82 249 LEU A O 1
ATOM 1778 N N . PRO A 1 242 ? -42.844 28.393 -51.232 1.00 25.93 250 PRO A N 1
ATOM 1779 C CA . PRO A 1 242 ? -42.467 29.157 -50.040 1.00 23.83 250 PRO A CA 1
ATOM 1780 C C . PRO A 1 242 ? -42.396 30.673 -50.313 1.00 23.90 250 PRO A C 1
ATOM 1781 O O . PRO A 1 242 ? -42.448 31.426 -49.400 1.00 25.99 250 PRO A O 1
ATOM 1785 N N . TYR A 1 243 ? -42.196 31.055 -51.577 1.00 23.73 251 TYR A N 1
ATOM 1786 C CA . TYR A 1 243 ? -41.969 32.474 -51.950 1.00 24.87 251 TYR A CA 1
ATOM 1787 C C . TYR A 1 243 ? -43.280 33.179 -52.315 1.00 25.41 251 TYR A C 1
ATOM 1788 O O . TYR A 1 243 ? -43.155 34.373 -52.698 1.00 24.70 251 TYR A O 1
ATOM 1797 N N . LEU A 1 244 ? -44.477 32.581 -52.175 1.00 26.64 252 LEU A N 1
ATOM 1798 C CA . LEU A 1 244 ? -45.694 33.215 -52.776 1.00 26.82 252 LEU A CA 1
ATOM 1799 C C . LEU A 1 244 ? -45.866 34.612 -52.181 1.00 28.85 252 LEU A C 1
ATOM 1800 O O . LEU A 1 244 ? -45.984 35.556 -52.947 1.00 26.24 252 LEU A O 1
ATOM 1805 N N . ILE A 1 245 ? -45.922 34.702 -50.853 1.00 27.92 253 ILE A N 1
ATOM 1806 C CA . ILE A 1 245 ? -46.320 35.941 -50.112 1.00 29.58 253 ILE A CA 1
ATOM 1807 C C . ILE A 1 245 ? -45.108 36.498 -49.325 1.00 26.33 253 ILE A C 1
ATOM 1808 O O . ILE A 1 245 ? -44.272 35.756 -48.722 1.00 27.98 253 ILE A O 1
ATOM 1813 N N . GLU A 1 246 ? -45.008 37.832 -49.364 1.00 28.88 254 GLU A N 1
ATOM 1814 C CA . GLU A 1 246 ? -44.039 38.668 -48.625 1.00 27.69 254 GLU A CA 1
ATOM 1815 C C . GLU A 1 246 ? -44.794 39.653 -47.708 1.00 27.55 254 GLU A C 1
ATOM 1816 O O . GLU A 1 246 ? -46.040 39.786 -47.837 1.00 26.55 254 GLU A O 1
ATOM 1822 N N . ALA A 1 247 ? -44.048 40.240 -46.768 1.00 29.13 255 ALA A N 1
ATOM 1823 C CA . ALA A 1 247 ? -44.634 41.116 -45.734 1.00 31.34 255 ALA A CA 1
ATOM 1824 C C . ALA A 1 247 ? -45.446 42.217 -46.430 1.00 33.20 255 ALA A C 1
ATOM 1825 O O . ALA A 1 247 ? -45.049 42.725 -47.526 1.00 30.92 255 ALA A O 1
ATOM 1827 N N . ASP A 1 248 ? -46.596 42.499 -45.855 1.00 33.55 256 ASP A N 1
ATOM 1828 C CA . ASP A 1 248 ? -47.510 43.548 -46.356 1.00 35.40 256 ASP A CA 1
ATOM 1829 C C . ASP A 1 248 ? -47.019 44.893 -45.811 1.00 34.95 256 ASP A C 1
ATOM 1830 O O . ASP A 1 248 ? -46.840 45.019 -44.613 1.00 32.77 256 ASP A O 1
ATOM 1835 N N . PRO A 1 249 ? -46.735 45.917 -46.655 1.00 38.76 257 PRO A N 1
ATOM 1836 C CA . PRO A 1 249 ? -46.228 47.203 -46.152 1.00 40.53 257 PRO A CA 1
ATOM 1837 C C . PRO A 1 249 ? -47.202 47.833 -45.145 1.00 39.79 257 PRO A C 1
ATOM 1838 O O . PRO A 1 249 ? -46.755 48.457 -44.194 1.00 41.62 257 PRO A O 1
ATOM 1842 N N . ALA A 1 250 ? -48.496 47.565 -45.300 1.00 39.61 258 ALA A N 1
ATOM 1843 C CA . ALA A 1 250 ? -49.556 48.063 -44.397 1.00 38.82 258 ALA A CA 1
ATOM 1844 C C . ALA A 1 250 ? -49.306 47.645 -42.947 1.00 41.57 258 ALA A C 1
ATOM 1845 O O . ALA A 1 250 ? -49.912 48.255 -42.080 1.00 41.73 258 ALA A O 1
ATOM 1847 N N . ASP A 1 251 ? -48.462 46.636 -42.692 1.00 43.61 259 ASP A N 1
ATOM 1848 C CA . ASP A 1 251 ? -48.117 46.116 -41.346 1.00 38.07 259 ASP A CA 1
ATOM 1849 C C . ASP A 1 251 ? -46.749 46.633 -40.904 1.00 36.55 259 ASP A C 1
ATOM 1850 O O . ASP A 1 251 ? -46.325 46.240 -39.811 1.00 38.20 259 ASP A O 1
ATOM 1855 N N . HIS A 1 252 ? -46.061 47.488 -41.679 1.00 33.84 260 HIS A N 1
ATOM 1856 C CA . HIS A 1 252 ? -44.700 48.005 -41.350 1.00 39.40 260 HIS A CA 1
ATOM 1857 C C . HIS A 1 252 ? -44.646 49.508 -41.677 1.00 41.11 260 HIS A C 1
ATOM 1858 O O . HIS A 1 252 ? -43.589 49.972 -42.183 1.00 36.38 260 HIS A O 1
ATOM 1865 N N . GLU A 1 253 ? -45.749 50.220 -41.395 1.00 40.09 261 GLU A N 1
ATOM 1866 C CA . GLU A 1 253 ? -45.869 51.705 -41.518 1.00 48.34 261 GLU A CA 1
ATOM 1867 C C . GLU A 1 253 ? -45.822 52.098 -42.989 1.00 48.89 261 GLU A C 1
ATOM 1868 O O . GLU A 1 253 ? -45.316 53.174 -43.269 1.00 48.67 261 GLU A O 1
ATOM 1874 N N . GLY A 1 254 ? -46.274 51.238 -43.893 1.00 43.68 262 GLY A N 1
ATOM 1875 C CA . GLY A 1 254 ? -46.284 51.505 -45.344 1.00 43.75 262 GLY A CA 1
ATOM 1876 C C . GLY A 1 254 ? -44.902 51.413 -45.977 1.00 42.45 262 GLY A C 1
ATOM 1877 O O . GLY A 1 254 ? -44.691 52.129 -46.933 1.00 45.08 262 GLY A O 1
ATOM 1878 N N . ARG A 1 255 ? -43.960 50.615 -45.456 1.00 39.34 263 ARG A N 1
ATOM 1879 C CA . ARG A 1 255 ? -42.763 50.237 -46.247 1.00 36.72 263 ARG A CA 1
ATOM 1880 C C . ARG A 1 255 ? -42.635 48.706 -46.298 1.00 35.00 263 ARG A C 1
ATOM 1881 O O . ARG A 1 255 ? -43.253 48.009 -45.494 1.00 33.37 263 ARG A O 1
ATOM 1889 N N . TYR A 1 256 ? -41.805 48.222 -47.199 1.00 31.34 264 TYR A N 1
ATOM 1890 C CA . TYR A 1 256 ? -41.366 46.811 -47.203 1.00 30.27 264 TYR A CA 1
ATOM 1891 C C . TYR A 1 256 ? -40.250 46.719 -46.180 1.00 33.45 264 TYR A C 1
ATOM 1892 O O . TYR A 1 256 ? -39.239 47.402 -46.315 1.00 37.34 264 TYR A O 1
ATOM 1901 N N . PRO A 1 257 ? -40.397 45.886 -45.123 1.00 32.90 265 PRO A N 1
ATOM 1902 C CA . PRO A 1 257 ? -39.355 45.796 -44.098 1.00 34.22 265 PRO A CA 1
ATOM 1903 C C . PRO A 1 257 ? -38.101 45.078 -44.600 1.00 36.31 265 PRO A C 1
ATOM 1904 O O . PRO A 1 257 ? -38.229 44.079 -45.283 1.00 29.76 265 PRO A O 1
ATOM 1908 N N . ASP A 1 258 ? -36.930 45.518 -44.176 1.00 32.20 266 ASP A N 1
ATOM 1909 C CA . ASP A 1 258 ? -35.676 44.794 -44.462 1.00 36.41 266 ASP A CA 1
ATOM 1910 C C . ASP A 1 258 ? -35.759 43.383 -43.861 1.00 34.25 266 ASP A C 1
ATOM 1911 O O . ASP A 1 258 ? -36.298 43.208 -42.757 1.00 32.58 266 ASP A O 1
ATOM 1916 N N . ASP A 1 259 ? -35.165 42.417 -44.550 1.00 32.64 267 ASP A N 1
ATOM 1917 C CA . ASP A 1 259 ? -34.961 41.098 -43.924 1.00 29.83 267 ASP A CA 1
ATOM 1918 C C . ASP A 1 259 ? -33.781 41.245 -42.972 1.00 32.05 267 ASP A C 1
ATOM 1919 O O . ASP A 1 259 ? -32.853 42.009 -43.243 1.00 35.23 267 ASP A O 1
ATOM 1924 N N . PRO A 1 260 ? -33.762 40.528 -41.830 1.00 34.82 268 PRO A N 1
ATOM 1925 C CA . PRO A 1 260 ? -32.604 40.522 -40.951 1.00 34.97 268 PRO A CA 1
ATOM 1926 C C . PRO A 1 260 ? -31.330 40.113 -41.700 1.00 33.77 268 PRO A C 1
ATOM 1927 O O . PRO A 1 260 ? -31.402 39.280 -42.618 1.00 35.21 268 PRO A O 1
ATOM 1931 N N . LEU A 1 261 ? -30.177 40.615 -41.277 1.00 34.53 269 LEU A N 1
ATOM 1932 C CA . LEU A 1 261 ? -28.867 40.205 -41.857 1.00 41.03 269 LEU A CA 1
ATOM 1933 C C . LEU A 1 261 ? -28.397 38.894 -41.207 1.00 37.70 269 LEU A C 1
ATOM 1934 O O . LEU A 1 261 ? -28.537 38.746 -39.995 1.00 39.09 269 LEU A O 1
ATOM 1939 N N . SER A 1 262 ? -27.803 37.992 -41.984 1.00 36.18 270 SER A N 1
ATOM 1940 C CA . SER A 1 262 ? -27.221 36.734 -41.460 1.00 39.36 270 SER A CA 1
ATOM 1941 C C . SER A 1 262 ? -25.931 36.987 -40.658 1.00 43.38 270 SER A C 1
ATOM 1942 O O . SER A 1 262 ? -25.616 36.163 -39.787 1.00 41.78 270 SER A O 1
ATOM 1945 N N . GLY A 1 263 ? -25.147 38.008 -41.000 1.00 41.73 271 GLY A N 1
ATOM 1946 C CA . GLY A 1 263 ? -23.845 38.254 -40.343 1.00 43.48 271 GLY A CA 1
ATOM 1947 C C . GLY A 1 263 ? -22.731 37.367 -40.898 1.00 51.08 271 GLY A C 1
ATOM 1948 O O . GLY A 1 263 ? -21.579 37.493 -40.421 1.00 47.84 271 GLY A O 1
ATOM 1949 N N . LEU A 1 264 ? -23.007 36.494 -41.873 1.00 46.32 272 LEU A N 1
ATOM 1950 C CA . LEU A 1 264 ? -21.994 35.504 -42.331 1.00 50.86 272 LEU A CA 1
ATOM 1951 C C . LEU A 1 264 ? -20.999 36.190 -43.278 1.00 47.32 272 LEU A C 1
ATOM 1952 O O . LEU A 1 264 ? -21.398 36.677 -44.340 1.00 52.10 272 LEU A O 1
ATOM 1957 N N . THR A 1 265 ? -19.720 36.159 -42.926 1.00 51.10 273 THR A N 1
ATOM 1958 C CA . THR A 1 265 ? -18.662 36.939 -43.608 1.00 51.78 273 THR A CA 1
ATOM 1959 C C . THR A 1 265 ? -18.547 36.539 -45.085 1.00 48.35 273 THR A C 1
ATOM 1960 O O . THR A 1 265 ? -18.180 37.421 -45.861 1.00 48.75 273 THR A O 1
ATOM 1964 N N . GLN A 1 266 ? -18.919 35.313 -45.484 1.00 46.12 274 GLN A N 1
ATOM 1965 C CA . GLN A 1 266 ? -18.754 34.817 -46.884 1.00 50.23 274 GLN A CA 1
ATOM 1966 C C . GLN A 1 266 ? -19.774 35.449 -47.846 1.00 51.60 274 GLN A C 1
ATOM 1967 O O . GLN A 1 266 ? -19.627 35.193 -49.079 1.00 50.18 274 GLN A O 1
ATOM 1973 N N . PHE A 1 267 ? -20.761 36.215 -47.344 1.00 43.31 275 PHE A N 1
ATOM 1974 C CA . PHE A 1 267 ? -21.879 36.744 -48.176 1.00 43.24 275 PHE A CA 1
ATOM 1975 C C . PHE A 1 267 ? -21.858 38.272 -48.182 1.00 43.14 275 PHE A C 1
ATOM 1976 O O . PHE A 1 267 ? -22.139 38.894 -47.122 1.00 46.56 275 PHE A O 1
ATOM 1984 N N . GLU A 1 268 ? -21.580 38.858 -49.349 1.00 44.91 276 GLU A N 1
ATOM 1985 C CA . GLU A 1 268 ? -21.783 40.314 -49.552 1.00 47.65 276 GLU A CA 1
ATOM 1986 C C . GLU A 1 268 ? -23.264 40.582 -49.820 1.00 47.59 276 GLU A C 1
ATOM 1987 O O . GLU A 1 268 ? -24.019 39.611 -50.033 1.00 40.41 276 GLU A O 1
ATOM 1993 N N . SER A 1 269 ? -23.646 41.858 -49.761 1.00 42.64 277 SER A N 1
ATOM 1994 C CA . SER A 1 269 ? -25.043 42.357 -49.756 1.00 41.88 277 SER A CA 1
ATOM 1995 C C . SER A 1 269 ? -25.819 41.968 -51.033 1.00 34.88 277 SER A C 1
ATOM 1996 O O . SER A 1 269 ? -27.024 42.120 -51.049 1.00 31.79 277 SER A O 1
ATOM 1999 N N . HIS A 1 270 ? -25.153 41.496 -52.082 1.00 39.37 278 HIS A N 1
ATOM 2000 C CA . HIS A 1 270 ? -25.783 41.113 -53.382 1.00 41.80 278 HIS A CA 1
ATOM 2001 C C . HIS A 1 270 ? -25.938 39.582 -53.452 1.00 42.51 278 HIS A C 1
ATOM 2002 O O . HIS A 1 270 ? -26.427 39.080 -54.490 1.00 40.09 278 HIS A O 1
ATOM 2009 N N . GLN A 1 271 ? -25.520 38.865 -52.399 1.00 37.27 279 GLN A N 1
ATOM 2010 C CA . GLN A 1 271 ? -25.282 37.400 -52.437 1.00 41.78 279 GLN A CA 1
ATOM 2011 C C . GLN A 1 271 ? -26.332 36.715 -51.586 1.00 40.05 279 GLN A C 1
ATOM 2012 O O . GLN A 1 271 ? -26.531 37.095 -50.397 1.00 37.40 279 GLN A O 1
ATOM 2018 N N . LEU A 1 272 ? -26.956 35.701 -52.171 1.00 42.03 280 LEU A N 1
ATOM 2019 C CA . LEU A 1 272 ? -27.897 34.847 -51.428 1.00 38.18 280 LEU A CA 1
ATOM 2020 C C . LEU A 1 272 ? -27.193 34.329 -50.175 1.00 37.74 280 LEU A C 1
ATOM 2021 O O . LEU A 1 272 ? -26.137 33.680 -50.291 1.00 40.05 280 LEU A O 1
ATOM 2026 N N . GLY A 1 273 ? -27.795 34.598 -49.024 1.00 36.94 281 GLY A N 1
ATOM 2027 C CA . GLY A 1 273 ? -27.255 34.189 -47.711 1.00 38.57 281 GLY A CA 1
ATOM 2028 C C . GLY A 1 273 ? -26.954 35.412 -46.869 1.00 37.35 281 GLY A C 1
ATOM 2029 O O . GLY A 1 273 ? -26.882 35.299 -45.623 1.00 34.33 281 GLY A O 1
ATOM 2030 N N . TYR A 1 274 ? -26.850 36.564 -47.516 1.00 34.54 282 TYR A N 1
ATOM 2031 C CA . TYR A 1 274 ? -26.624 37.847 -46.817 1.00 36.62 282 TYR A CA 1
ATOM 2032 C C . TYR A 1 274 ? -27.745 38.145 -45.827 1.00 33.91 282 TYR A C 1
ATOM 2033 O O . TYR A 1 274 ? -27.479 38.742 -44.789 1.00 34.58 282 TYR A O 1
ATOM 2042 N N . THR A 1 275 ? -28.970 37.784 -46.175 1.00 31.19 283 THR A N 1
ATOM 2043 C CA . THR A 1 275 ? -30.188 37.980 -45.345 1.00 28.89 283 THR A CA 1
ATOM 2044 C C . THR A 1 275 ? -30.806 36.650 -44.870 1.00 29.73 283 THR A C 1
ATOM 2045 O O . THR A 1 275 ? -30.512 35.568 -45.437 1.00 31.56 283 THR A O 1
ATOM 2049 N N . ILE A 1 276 ? -31.644 36.758 -43.835 1.00 31.20 284 ILE A N 1
ATOM 2050 C CA . ILE A 1 276 ? -32.513 35.673 -43.284 1.00 33.28 284 ILE A CA 1
ATOM 2051 C C . ILE A 1 276 ? -33.920 35.980 -43.790 1.00 33.76 284 ILE A C 1
ATOM 2052 O O . ILE A 1 276 ? -34.464 37.057 -43.499 1.00 31.49 284 ILE A O 1
ATOM 2057 N N . PRO A 1 277 ? -34.564 35.127 -44.636 1.00 29.31 285 PRO A N 1
ATOM 2058 C CA . PRO A 1 277 ? -35.800 35.528 -45.315 1.00 30.85 285 PRO A CA 1
ATOM 2059 C C . PRO A 1 277 ? -37.050 35.571 -44.429 1.00 32.70 285 PRO A C 1
ATOM 2060 O O . PRO A 1 277 ? -38.069 34.952 -44.722 1.00 28.98 285 PRO A O 1
ATOM 2064 N N . LEU A 1 278 ? -36.963 36.337 -43.340 1.00 32.56 286 LEU A N 1
ATOM 2065 C CA . LEU A 1 278 ? -38.079 36.401 -42.368 1.00 31.95 286 LEU A CA 1
ATOM 2066 C C . LEU A 1 278 ? -39.358 36.928 -43.017 1.00 28.72 286 LEU A C 1
ATOM 2067 O O . LEU A 1 278 ? -40.487 36.480 -42.659 1.00 28.85 286 LEU A O 1
ATOM 2072 N N . TYR A 1 279 ? -39.254 37.917 -43.911 1.00 28.91 287 TYR A N 1
ATOM 2073 C CA . TYR A 1 279 ? -40.422 38.648 -44.466 1.00 25.01 287 TYR A CA 1
ATOM 2074 C C . TYR A 1 279 ? -40.690 38.242 -45.911 1.00 25.71 287 TYR A C 1
ATOM 2075 O O . TYR A 1 279 ? -41.669 38.739 -46.473 1.00 27.51 287 TYR A O 1
ATOM 2084 N N . THR A 1 280 ? -39.935 37.256 -46.441 1.00 26.25 288 THR A N 1
ATOM 2085 C CA . THR A 1 280 ? -39.965 36.948 -47.889 1.00 25.69 288 THR A CA 1
ATOM 2086 C C . THR A 1 280 ? -40.184 35.432 -48.147 1.00 27.98 288 THR A C 1
ATOM 2087 O O . THR A 1 280 ? -40.349 35.065 -49.312 1.00 28.31 288 THR A O 1
ATOM 2091 N N . LYS A 1 281 ? -40.175 34.603 -47.107 1.00 27.31 289 LYS A N 1
ATOM 2092 C CA . LYS A 1 281 ? -40.295 33.123 -47.303 1.00 26.96 289 LYS A CA 1
ATOM 2093 C C . LYS A 1 281 ? -41.089 32.496 -46.176 1.00 29.71 289 LYS A C 1
ATOM 2094 O O . LYS A 1 281 ? -40.854 32.849 -44.997 1.00 28.19 289 LYS A O 1
ATOM 2100 N N . ASP A 1 282 ? -41.952 31.537 -46.541 1.00 27.56 290 ASP A N 1
ATOM 2101 C CA . ASP A 1 282 ? -42.709 30.682 -45.578 1.00 28.02 290 ASP A CA 1
ATOM 2102 C C . ASP A 1 282 ? -43.743 31.487 -44.807 1.00 29.21 290 ASP A C 1
ATOM 2103 O O . ASP A 1 282 ? -44.015 31.140 -43.642 1.00 31.25 290 ASP A O 1
ATOM 2108 N N . LEU A 1 283 ? -44.307 32.548 -45.375 1.00 28.85 291 LEU A N 1
ATOM 2109 C CA . LEU A 1 283 ? -45.339 33.304 -44.645 1.00 26.41 291 LEU A CA 1
ATOM 2110 C C . LEU A 1 283 ? -46.571 32.438 -44.483 1.00 27.84 291 LEU A C 1
ATOM 2111 O O . LEU A 1 283 ? -47.025 31.820 -45.409 1.00 29.65 291 LEU A O 1
ATOM 2116 N N . ILE A 1 284 ? -47.184 32.480 -43.316 1.00 29.33 292 ILE A N 1
ATOM 2117 C CA . ILE A 1 284 ? -48.335 31.587 -43.014 1.00 31.48 292 ILE A CA 1
ATOM 2118 C C . ILE A 1 284 ? -49.476 31.800 -44.029 1.00 29.11 292 ILE A C 1
ATOM 2119 O O . ILE A 1 284 ? -50.207 30.848 -44.351 1.00 32.43 292 ILE A O 1
ATOM 2124 N N . GLU A 1 285 ? -49.645 32.998 -44.602 1.00 29.80 293 GLU A N 1
ATOM 2125 C CA . GLU A 1 285 ? -50.749 33.237 -45.581 1.00 30.49 293 GLU A CA 1
ATOM 2126 C C . GLU A 1 285 ? -50.583 32.422 -46.888 1.00 27.62 293 GLU A C 1
ATOM 2127 O O . GLU A 1 285 ? -51.597 32.249 -47.603 1.00 29.54 293 GLU A O 1
ATOM 2133 N N . LEU A 1 286 ? -49.360 32.003 -47.243 1.00 25.89 294 LEU A N 1
ATOM 2134 C CA . LEU A 1 286 ? -49.161 31.277 -48.520 1.00 26.58 294 LEU A CA 1
ATOM 2135 C C . LEU A 1 286 ? -49.985 30.004 -48.422 1.00 24.86 294 LEU A C 1
ATOM 2136 O O . LEU A 1 286 ? -50.602 29.615 -49.420 1.00 27.07 294 LEU A O 1
ATOM 2141 N N . TYR A 1 287 ? -50.128 29.457 -47.213 1.00 24.07 295 TYR A N 1
ATOM 2142 C CA . TYR A 1 287 ? -50.804 28.131 -47.047 1.00 25.63 295 TYR A CA 1
ATOM 2143 C C . TYR A 1 287 ? -52.307 28.282 -47.334 1.00 25.81 295 TYR A C 1
ATOM 2144 O O . TYR A 1 287 ? -52.903 27.369 -47.833 1.00 26.74 295 TYR A O 1
ATOM 2153 N N . ASP A 1 288 ? -52.898 29.461 -47.082 1.00 30.15 296 ASP A N 1
ATOM 2154 C CA . ASP A 1 288 ? -54.332 29.672 -47.390 1.00 28.60 296 ASP A CA 1
ATOM 2155 C C . ASP A 1 288 ? -54.552 29.592 -48.897 1.00 27.84 296 ASP A C 1
ATOM 2156 O O . ASP A 1 288 ? -55.598 29.149 -49.301 1.00 30.51 296 ASP A O 1
ATOM 2161 N N . VAL A 1 289 ? -53.591 30.050 -49.692 1.00 27.50 297 VAL A N 1
ATOM 2162 C CA . VAL A 1 289 ? -53.667 29.986 -51.178 1.00 28.43 297 VAL A CA 1
ATOM 2163 C C . VAL A 1 289 ? -53.726 28.492 -51.551 1.00 31.67 297 VAL A C 1
ATOM 2164 O O . VAL A 1 289 ? -54.571 28.113 -52.383 1.00 28.62 297 VAL A O 1
ATOM 2168 N N . VAL A 1 290 ? -52.803 27.698 -51.001 1.00 26.57 298 VAL A N 1
ATOM 2169 C CA . VAL A 1 290 ? -52.738 26.221 -51.208 1.00 26.50 298 VAL A CA 1
ATOM 2170 C C . VAL A 1 290 ? -54.063 25.557 -50.821 1.00 28.38 298 VAL A C 1
ATOM 2171 O O . VAL A 1 290 ? -54.588 24.777 -51.627 1.00 30.80 298 VAL A O 1
ATOM 2175 N N . TYR A 1 291 ? -54.603 25.825 -49.632 1.00 28.22 299 TYR A N 1
ATOM 2176 C CA . TYR A 1 291 ? -55.888 25.252 -49.185 1.00 29.15 299 TYR A CA 1
ATOM 2177 C C . TYR A 1 291 ? -56.998 25.621 -50.178 1.00 28.77 299 TYR A C 1
ATOM 2178 O O . TYR A 1 291 ? -57.821 24.738 -50.460 1.00 31.21 299 TYR A O 1
ATOM 2187 N N . GLU A 1 292 ? -57.048 26.878 -50.671 1.00 29.70 300 GLU A N 1
ATOM 2188 C CA . GLU A 1 292 ? -58.034 27.311 -51.687 1.00 29.98 300 GLU A CA 1
ATOM 2189 C C . GLU A 1 292 ? -57.836 26.496 -52.971 1.00 31.99 300 GLU A C 1
ATOM 2190 O O . GLU A 1 292 ? -58.821 26.110 -53.613 1.00 35.06 300 GLU A O 1
ATOM 2196 N N . TRP A 1 293 ? -56.590 26.189 -53.355 1.00 28.82 301 TRP A N 1
ATOM 2197 C CA . TRP A 1 293 ? -56.332 25.412 -54.592 1.00 26.81 301 TRP A CA 1
ATOM 2198 C C . TRP A 1 293 ? -56.874 23.991 -54.394 1.00 26.16 301 TRP A C 1
ATOM 2199 O O . TRP A 1 293 ? -57.428 23.433 -55.325 1.00 32.15 301 TRP A O 1
ATOM 2210 N N . ARG A 1 294 ? -56.744 23.424 -53.197 1.00 27.38 302 ARG A N 1
ATOM 2211 C CA . ARG A 1 294 ? -57.221 22.043 -52.952 1.00 28.79 302 ARG A CA 1
ATOM 2212 C C . ARG A 1 294 ? -58.758 22.066 -52.975 1.00 28.90 302 ARG A C 1
ATOM 2213 O O . ARG A 1 294 ? -59.347 21.062 -53.387 1.00 30.56 302 ARG A O 1
ATOM 2221 N N . GLU A 1 295 ? -59.369 23.120 -52.471 1.00 33.86 303 GLU A N 1
ATOM 2222 C CA . GLU A 1 295 ? -60.847 23.187 -52.363 1.00 36.33 303 GLU A CA 1
ATOM 2223 C C . GLU A 1 295 ? -61.395 23.220 -53.791 1.00 36.36 303 GLU A C 1
ATOM 2224 O O . GLU A 1 295 ? -62.323 22.453 -54.088 1.00 36.76 303 GLU A O 1
ATOM 2230 N N . PHE A 1 296 ? -60.757 24.001 -54.660 1.00 32.88 304 PHE A N 1
ATOM 2231 C CA . PHE A 1 296 ? -61.066 24.083 -56.106 1.00 34.03 304 PHE A CA 1
ATOM 2232 C C . PHE A 1 296 ? -60.909 22.712 -56.776 1.00 35.86 304 PHE A C 1
ATOM 2233 O O . PHE A 1 296 ? -61.721 22.326 -57.629 1.00 36.61 304 PHE A O 1
ATOM 2241 N N . LEU A 1 297 ? -59.808 22.014 -56.484 1.00 33.25 305 LEU A N 1
ATOM 2242 C CA . LEU A 1 297 ? -59.481 20.726 -57.106 1.00 33.43 305 LEU A CA 1
ATOM 2243 C C . LEU A 1 297 ? -60.484 19.678 -56.650 1.00 33.97 305 LEU A C 1
ATOM 2244 O O . LEU A 1 297 ? -60.937 18.918 -57.503 1.00 36.98 305 LEU A O 1
ATOM 2249 N N . ASP A 1 298 ? -60.808 19.671 -55.348 1.00 34.33 306 ASP A N 1
ATOM 2250 C CA . ASP A 1 298 ? -61.818 18.780 -54.738 1.00 33.25 306 ASP A CA 1
ATOM 2251 C C . ASP A 1 298 ? -63.153 19.008 -55.463 1.00 38.01 306 ASP A C 1
ATOM 2252 O O . ASP A 1 298 ? -63.802 18.004 -55.841 1.00 36.80 306 ASP A O 1
ATOM 2257 N N . GLU A 1 299 ? -63.540 20.267 -55.659 1.00 37.17 307 GLU A N 1
ATOM 2258 C CA . GLU A 1 299 ? -64.814 20.605 -56.348 1.00 41.07 307 GLU A CA 1
ATOM 2259 C C . GLU A 1 299 ? -64.729 20.092 -57.787 1.00 41.51 307 GLU A C 1
ATOM 2260 O O . GLU A 1 299 ? -65.730 19.538 -58.288 1.00 40.91 307 GLU A O 1
ATOM 2266 N N . TYR A 1 300 ? -63.574 20.198 -58.436 1.00 37.86 308 TYR A N 1
ATOM 2267 C CA . TYR A 1 300 ? -63.442 19.787 -59.850 1.00 33.57 308 TYR A CA 1
ATOM 2268 C C . TYR A 1 300 ? -63.578 18.264 -59.910 1.00 39.86 308 TYR A C 1
ATOM 2269 O O . TYR A 1 300 ? -64.219 17.734 -60.831 1.00 37.66 308 TYR A O 1
ATOM 2278 N N . ASN A 1 301 ? -62.970 17.546 -58.969 1.00 36.86 309 ASN A N 1
ATOM 2279 C CA . ASN A 1 301 ? -62.987 16.060 -58.990 1.00 36.41 309 ASN A CA 1
ATOM 2280 C C . ASN A 1 301 ? -64.441 15.641 -58.777 1.00 37.82 309 ASN A C 1
ATOM 2281 O O . ASN A 1 301 ? -64.859 14.687 -59.397 1.00 37.18 309 ASN A O 1
ATOM 2286 N N . LYS A 1 302 ? -65.134 16.327 -57.881 1.00 40.35 310 LYS A N 1
ATOM 2287 C CA . LYS A 1 302 ? -66.511 15.953 -57.486 1.00 44.84 310 LYS A CA 1
ATOM 2288 C C . LYS A 1 302 ? -67.397 16.127 -58.716 1.00 42.83 310 LYS A C 1
ATOM 2289 O O . LYS A 1 302 ? -68.131 15.223 -59.029 1.00 46.79 310 LYS A O 1
ATOM 2295 N N . ASN A 1 303 ? -67.283 17.258 -59.394 1.00 44.50 311 ASN A N 1
ATOM 2296 C CA . ASN A 1 303 ? -68.159 17.622 -60.543 1.00 43.05 311 ASN A CA 1
ATOM 2297 C C . ASN A 1 303 ? -67.782 16.854 -61.799 1.00 46.83 311 ASN A C 1
ATOM 2298 O O . ASN A 1 303 ? -68.669 16.745 -62.650 1.00 54.74 311 ASN A O 1
ATOM 2303 N N . HIS A 1 304 ? -66.537 16.379 -61.963 1.00 43.48 312 HIS A N 1
ATOM 2304 C CA . HIS A 1 304 ? -66.124 15.707 -63.227 1.00 41.02 312 HIS A CA 1
ATOM 2305 C C . HIS A 1 304 ? -66.058 14.190 -63.066 1.00 39.96 312 HIS A C 1
ATOM 2306 O O . HIS A 1 304 ? -66.011 13.508 -64.095 1.00 44.16 312 HIS A O 1
ATOM 2313 N N . GLY A 1 305 ? -65.996 13.675 -61.843 1.00 42.61 313 GLY A N 1
ATOM 2314 C CA . GLY A 1 305 ? -65.686 12.255 -61.598 1.00 44.07 313 GLY A CA 1
ATOM 2315 C C . GLY A 1 305 ? -64.459 11.778 -62.388 1.00 45.65 313 GLY A C 1
ATOM 2316 O O . GLY A 1 305 ? -63.574 12.601 -62.726 1.00 41.73 313 GLY A O 1
ATOM 2317 N N . GLY A 1 306 ? -64.361 10.466 -62.624 1.00 44.40 314 GLY A N 1
ATOM 2318 C CA . GLY A 1 306 ? -63.154 9.831 -63.174 1.00 43.74 314 GLY A CA 1
ATOM 2319 C C . GLY A 1 306 ? -62.068 9.827 -62.111 1.00 39.05 314 GLY A C 1
ATOM 2320 O O . GLY A 1 306 ? -62.393 10.084 -60.921 1.00 41.58 314 GLY A O 1
ATOM 2321 N N . ASP A 1 307 ? -60.840 9.545 -62.525 1.00 39.24 315 ASP A N 1
ATOM 2322 C CA . ASP A 1 307 ? -59.670 9.420 -61.615 1.00 37.61 315 ASP A CA 1
ATOM 2323 C C . ASP A 1 307 ? -59.386 10.773 -60.962 1.00 37.52 315 ASP A C 1
ATOM 2324 O O . ASP A 1 307 ? -59.391 11.777 -61.668 1.00 39.93 315 ASP A O 1
ATOM 2329 N N . THR A 1 308 ? -59.128 10.751 -59.646 1.00 37.04 316 THR A N 1
ATOM 2330 C CA . THR A 1 308 ? -58.730 11.929 -58.859 1.00 35.56 316 THR A CA 1
ATOM 2331 C C . THR A 1 308 ? -57.657 12.697 -59.631 1.00 29.34 316 THR A C 1
ATOM 2332 O O . THR A 1 308 ? -56.612 12.091 -59.995 1.00 31.78 316 THR A O 1
ATOM 2336 N N . ARG A 1 309 ? -57.853 13.997 -59.767 1.00 29.75 317 ARG A N 1
ATOM 2337 C CA . ARG A 1 309 ? -56.780 14.939 -60.185 1.00 33.10 317 ARG A CA 1
ATOM 2338 C C . ARG A 1 309 ? -56.116 15.481 -58.920 1.00 28.12 317 ARG A C 1
ATOM 2339 O O . ARG A 1 309 ? -56.837 15.691 -57.917 1.00 28.88 317 ARG A O 1
ATOM 2347 N N . VAL A 1 310 ? -54.792 15.664 -58.971 1.00 29.47 318 VAL A N 1
ATOM 2348 C CA . VAL A 1 310 ? -54.024 15.918 -57.721 1.00 28.39 318 VAL A CA 1
ATOM 2349 C C . VAL A 1 310 ? -53.184 17.180 -57.842 1.00 29.54 318 VAL A C 1
ATOM 2350 O O . VAL A 1 310 ? -52.866 17.638 -58.965 1.00 27.39 318 VAL A O 1
ATOM 2354 N N A VAL A 1 311 ? -52.764 17.700 -56.693 0.50 28.34 319 VAL A N 1
ATOM 2355 N N B VAL A 1 311 ? -52.769 17.686 -56.681 0.50 28.02 319 VAL A N 1
ATOM 2356 C CA A VAL A 1 311 ? -51.690 18.720 -56.667 0.50 27.70 319 VAL A CA 1
ATOM 2357 C CA B VAL A 1 311 ? -51.720 18.731 -56.572 0.50 27.22 319 VAL A CA 1
ATOM 2358 C C A VAL A 1 311 ? -50.600 18.263 -55.711 0.50 25.58 319 VAL A C 1
ATOM 2359 C C B VAL A 1 311 ? -50.594 18.187 -55.704 0.50 25.09 319 VAL A C 1
ATOM 2360 O O A VAL A 1 311 ? -50.908 17.939 -54.551 0.50 25.60 319 VAL A O 1
ATOM 2361 O O B VAL A 1 311 ? -50.867 17.687 -54.598 0.50 23.91 319 VAL A O 1
ATOM 2368 N N . PHE A 1 312 ? -49.369 18.259 -56.219 1.00 24.06 320 PHE A N 1
ATOM 2369 C CA . PHE A 1 312 ? -48.140 17.961 -55.447 1.00 22.55 320 PHE A CA 1
ATOM 2370 C C . PHE A 1 312 ? -47.397 19.309 -55.377 1.00 22.14 320 PHE A C 1
ATOM 2371 O O . PHE A 1 312 ? -47.058 19.859 -56.395 1.00 24.86 320 PHE A O 1
ATOM 2379 N N . SER A 1 313 ? -47.057 19.736 -54.155 1.00 23.44 321 SER A N 1
ATOM 2380 C CA . SER A 1 313 ? -46.511 21.068 -53.916 1.00 21.15 321 SER A CA 1
ATOM 2381 C C . SER A 1 313 ? -45.003 20.903 -53.791 1.00 22.95 321 SER A C 1
ATOM 2382 O O . SER A 1 313 ? -44.538 19.874 -53.234 1.00 23.27 321 SER A O 1
ATOM 2385 N N . GLN A 1 314 ? -44.289 21.911 -54.220 1.00 21.87 322 GLN A N 1
ATOM 2386 C CA . GLN A 1 314 ? -42.818 21.990 -54.055 1.00 23.27 322 GLN A CA 1
ATOM 2387 C C . GLN A 1 314 ? -42.491 23.146 -53.147 1.00 22.52 322 GLN A C 1
ATOM 2388 O O . GLN A 1 314 ? -42.904 24.290 -53.405 1.00 23.07 322 GLN A O 1
ATOM 2394 N N . GLY A 1 315 ? -41.588 22.871 -52.206 1.00 25.35 323 GLY A N 1
ATOM 2395 C CA . GLY A 1 315 ? -40.959 23.948 -51.438 1.00 26.58 323 GLY A CA 1
ATOM 2396 C C . GLY A 1 315 ? -39.880 23.376 -50.557 1.00 26.13 323 GLY A C 1
ATOM 2397 O O . GLY A 1 315 ? -40.102 22.289 -49.945 1.00 25.43 323 GLY A O 1
ATOM 2398 N N . TYR A 1 316 ? -38.723 24.027 -50.530 1.00 24.98 324 TYR A N 1
ATOM 2399 C CA . TYR A 1 316 ? -37.647 23.618 -49.613 1.00 26.52 324 TYR A CA 1
ATOM 2400 C C . TYR A 1 316 ? -37.841 24.471 -48.369 1.00 24.47 324 TYR A C 1
ATOM 2401 O O . TYR A 1 316 ? -37.789 25.739 -48.459 1.00 25.14 324 TYR A O 1
ATOM 2410 N N . ALA A 1 317 ? -38.162 23.834 -47.258 1.00 25.07 325 ALA A N 1
ATOM 2411 C CA . ALA A 1 317 ? -38.406 24.510 -45.970 1.00 26.38 325 ALA A CA 1
ATOM 2412 C C . ALA A 1 317 ? -38.114 23.565 -44.836 1.00 27.57 325 ALA A C 1
ATOM 2413 O O . ALA A 1 317 ? -37.917 22.349 -45.091 1.00 26.99 325 ALA A O 1
ATOM 2415 N N . ASN A 1 318 ? -38.178 24.057 -43.590 1.00 25.91 326 ASN A N 1
ATOM 2416 C CA . ASN A 1 318 ? -37.986 23.135 -42.457 1.00 27.48 326 ASN A CA 1
ATOM 2417 C C . ASN A 1 318 ? -39.176 22.160 -42.357 1.00 27.13 326 ASN A C 1
ATOM 2418 O O . ASN A 1 318 ? -40.171 22.264 -43.107 1.00 24.37 326 ASN A O 1
ATOM 2423 N N A VAL A 1 319 ? -39.102 21.191 -41.438 0.50 27.52 327 VAL A N 1
ATOM 2424 N N B VAL A 1 319 ? -39.101 21.244 -41.408 0.50 27.26 327 VAL A N 1
ATOM 2425 C CA A VAL A 1 319 ? -40.132 20.109 -41.370 0.50 26.99 327 VAL A CA 1
ATOM 2426 C CA B VAL A 1 319 ? -40.125 20.175 -41.333 0.50 26.64 327 VAL A CA 1
ATOM 2427 C C A VAL A 1 319 ? -41.469 20.734 -40.892 0.50 26.20 327 VAL A C 1
ATOM 2428 C C B VAL A 1 319 ? -41.500 20.793 -41.047 0.50 26.14 327 VAL A C 1
ATOM 2429 O O A VAL A 1 319 ? -42.549 20.360 -41.456 0.50 26.25 327 VAL A O 1
ATOM 2430 O O B VAL A 1 319 ? -42.470 20.458 -41.769 0.50 25.00 327 VAL A O 1
ATOM 2437 N N A SER A 1 320 ? -41.442 21.752 -40.027 0.50 26.58 328 SER A N 1
ATOM 2438 N N B SER A 1 320 ? -41.622 21.652 -40.044 0.50 26.03 328 SER A N 1
ATOM 2439 C CA A SER A 1 320 ? -42.641 22.500 -39.554 0.50 29.63 328 SER A CA 1
ATOM 2440 C CA B SER A 1 320 ? -42.933 22.214 -39.650 0.50 29.02 328 SER A CA 1
ATOM 2441 C C A SER A 1 320 ? -43.456 23.029 -40.741 0.50 27.34 328 SER A C 1
ATOM 2442 C C B SER A 1 320 ? -43.555 23.018 -40.812 0.50 26.31 328 SER A C 1
ATOM 2443 O O A SER A 1 320 ? -44.679 22.740 -40.854 0.50 30.11 328 SER A O 1
ATOM 2444 O O B SER A 1 320 ? -44.806 22.887 -41.012 0.50 26.74 328 SER A O 1
ATOM 2449 N N . MET A 1 321 ? -42.761 23.800 -41.562 1.00 26.65 329 MET A N 1
ATOM 2450 C CA . MET A 1 321 ? -43.299 24.585 -42.686 1.00 29.90 329 MET A CA 1
ATOM 2451 C C . MET A 1 321 ? -43.628 23.634 -43.848 1.00 26.63 329 MET A C 1
ATOM 2452 O O . MET A 1 321 ? -44.644 23.881 -44.553 1.00 27.33 329 MET A O 1
ATOM 2457 N N . THR A 1 322 ? -42.855 22.563 -43.993 1.00 26.75 330 THR A N 1
ATOM 2458 C CA . THR A 1 322 ? -43.137 21.519 -45.012 1.00 23.99 330 THR A CA 1
ATOM 2459 C C . THR A 1 322 ? -44.475 20.826 -44.711 1.00 24.05 330 THR A C 1
ATOM 2460 O O . THR A 1 322 ? -45.287 20.647 -45.624 1.00 22.97 330 THR A O 1
ATOM 2464 N N . MET A 1 323 ? -44.734 20.440 -43.476 1.00 24.20 331 MET A N 1
ATOM 2465 C CA . MET A 1 323 ? -45.949 19.633 -43.169 1.00 27.17 331 MET A CA 1
ATOM 2466 C C . MET A 1 323 ? -47.227 20.469 -43.287 1.00 24.53 331 MET A C 1
ATOM 2467 O O . MET A 1 323 ? -48.291 19.903 -43.527 1.00 24.79 331 MET A O 1
ATOM 2472 N N . LEU A 1 324 ? -47.160 21.803 -43.190 1.00 23.88 332 LEU A N 1
ATOM 2473 C CA . LEU A 1 324 ? -48.383 22.606 -43.291 1.00 22.84 332 LEU A CA 1
ATOM 2474 C C . LEU A 1 324 ? -48.904 22.562 -44.728 1.00 22.08 332 LEU A C 1
ATOM 2475 O O . LEU A 1 324 ? -50.062 22.953 -44.957 1.00 24.62 332 LEU A O 1
ATOM 2480 N N . TYR A 1 325 ? -48.097 22.137 -45.703 1.00 22.44 333 TYR A N 1
ATOM 2481 C CA . TYR A 1 325 ? -48.642 21.947 -47.082 1.00 23.20 333 TYR A CA 1
ATOM 2482 C C . TYR A 1 325 ? -49.714 20.866 -47.100 1.00 24.50 333 TYR A C 1
ATOM 2483 O O . TYR A 1 325 ? -50.578 20.971 -47.993 1.00 25.85 333 TYR A O 1
ATOM 2492 N N . TYR A 1 326 ? -49.665 19.864 -46.227 1.00 26.63 334 TYR A N 1
ATOM 2493 C CA . TYR A 1 326 ? -50.680 18.791 -46.168 1.00 27.93 334 TYR A CA 1
ATOM 2494 C C . TYR A 1 326 ? -52.010 19.355 -45.699 1.00 28.36 334 TYR A C 1
ATOM 2495 O O . TYR A 1 326 ? -53.054 18.842 -46.127 1.00 28.45 334 TYR A O 1
ATOM 2504 N N . GLY A 1 327 ? -51.953 20.344 -44.802 1.00 29.51 335 GLY A N 1
ATOM 2505 C CA . GLY A 1 327 ? -53.133 20.841 -44.076 1.00 30.24 335 GLY A CA 1
ATOM 2506 C C . GLY A 1 327 ? -52.711 21.335 -42.724 1.00 32.52 335 GLY A C 1
ATOM 2507 O O . GLY A 1 327 ? -51.499 21.442 -42.511 1.00 31.83 335 GLY A O 1
ATOM 2508 N N . ASN A 1 328 ? -53.662 21.682 -41.845 1.00 36.63 336 ASN A N 1
ATOM 2509 C CA . ASN A 1 328 ? -53.330 22.326 -40.543 1.00 37.88 336 ASN A CA 1
ATOM 2510 C C . ASN A 1 328 ? -54.268 21.818 -39.436 1.00 41.70 336 ASN A C 1
ATOM 2511 O O . ASN A 1 328 ? -55.275 21.177 -39.763 1.00 44.13 336 ASN A O 1
ATOM 2516 N N . GLU A 1 329 ? -53.959 22.195 -38.195 1.00 48.20 337 GLU A N 1
ATOM 2517 C CA . GLU A 1 329 ? -54.740 21.903 -36.960 1.00 55.80 337 GLU A CA 1
ATOM 2518 C C . GLU A 1 329 ? -56.237 22.113 -37.176 1.00 50.61 337 GLU A C 1
ATOM 2519 O O . GLU A 1 329 ? -56.998 21.191 -36.903 1.00 56.16 337 GLU A O 1
ATOM 2525 N N . ASP A 1 330 ? -56.624 23.303 -37.624 1.00 43.64 338 ASP A N 1
ATOM 2526 C CA . ASP A 1 330 ? -58.042 23.701 -37.811 1.00 50.44 338 ASP A CA 1
ATOM 2527 C C . ASP A 1 330 ? -58.769 22.847 -38.854 1.00 45.62 338 ASP A C 1
ATOM 2528 O O . ASP A 1 330 ? -59.986 23.046 -38.995 1.00 51.70 338 ASP A O 1
ATOM 2533 N N . GLY A 1 331 ? -58.076 21.976 -39.598 1.00 42.02 339 GLY A N 1
ATOM 2534 C CA . GLY A 1 331 ? -58.714 21.009 -40.506 1.00 39.41 339 GLY A CA 1
ATOM 2535 C C . GLY A 1 331 ? -58.593 21.393 -41.970 1.00 40.50 339 GLY A C 1
ATOM 2536 O O . GLY A 1 331 ? -59.117 20.668 -42.804 1.00 38.25 339 GLY A O 1
ATOM 2537 N N . ALA A 1 332 ? -57.915 22.492 -42.293 1.00 42.97 340 ALA A N 1
ATOM 2538 C CA . ALA A 1 332 ? -57.553 22.856 -43.681 1.00 41.85 340 ALA A CA 1
ATOM 2539 C C . ALA A 1 332 ? -56.849 21.660 -44.325 1.00 35.85 340 ALA A C 1
ATOM 2540 O O . ALA A 1 332 ? -56.042 21.039 -43.628 1.00 34.85 340 ALA A O 1
ATOM 2542 N N . ILE A 1 333 ? -57.182 21.358 -45.575 1.00 35.77 341 ILE A N 1
ATOM 2543 C CA . ILE A 1 333 ? -56.540 20.286 -46.385 1.00 33.95 341 ILE A CA 1
ATOM 2544 C C . ILE A 1 333 ? -55.791 20.979 -47.528 1.00 32.12 341 ILE A C 1
ATOM 2545 O O . ILE A 1 333 ? -56.393 21.869 -48.183 1.00 30.16 341 ILE A O 1
ATOM 2550 N N . GLY A 1 334 ? -54.499 20.655 -47.706 1.00 30.23 342 GLY A N 1
ATOM 2551 C CA . GLY A 1 334 ? -53.685 21.283 -48.758 1.00 29.47 342 GLY A CA 1
ATOM 2552 C C . GLY A 1 334 ? -53.353 20.328 -49.868 1.00 27.59 342 GLY A C 1
ATOM 2553 O O . GLY A 1 334 ? -54.241 19.672 -50.410 1.00 30.11 342 GLY A O 1
ATOM 2554 N N . ALA A 1 335 ? -52.092 20.298 -50.245 1.00 25.46 343 ALA A N 1
ATOM 2555 C CA . ALA A 1 335 ? -51.652 19.487 -51.389 1.00 24.72 343 ALA A CA 1
ATOM 2556 C C . ALA A 1 335 ? -51.841 18.004 -51.032 1.00 23.31 343 ALA A C 1
ATOM 2557 O O . ALA A 1 335 ? -51.760 17.616 -49.825 1.00 24.63 343 ALA A O 1
ATOM 2559 N N . HIS A 1 336 ? -52.083 17.190 -52.028 1.00 25.15 344 HIS A N 1
ATOM 2560 C CA . HIS A 1 336 ? -52.113 15.700 -51.878 1.00 24.53 344 HIS A CA 1
ATOM 2561 C C . HIS A 1 336 ? -50.833 15.250 -51.167 1.00 26.21 344 HIS A C 1
ATOM 2562 O O . HIS A 1 336 ? -50.883 14.434 -50.249 1.00 26.30 344 HIS A O 1
ATOM 2569 N N . PHE A 1 337 ? -49.715 15.874 -51.512 1.00 24.82 345 PHE A N 1
ATOM 2570 C CA . PHE A 1 337 ? -48.526 15.922 -50.650 1.00 23.28 345 PHE A CA 1
ATOM 2571 C C . PHE A 1 337 ? -47.607 17.044 -51.080 1.00 21.68 345 PHE A C 1
ATOM 2572 O O . PHE A 1 337 ? -47.516 17.386 -52.254 1.00 22.79 345 PHE A O 1
ATOM 2580 N N . PRO A 1 338 ? -46.805 17.542 -50.145 1.00 21.67 346 PRO A N 1
ATOM 2581 C CA . PRO A 1 338 ? -45.567 18.262 -50.469 1.00 23.91 346 PRO A CA 1
ATOM 2582 C C . PRO A 1 338 ? -44.458 17.250 -50.755 1.00 24.06 346 PRO A C 1
ATOM 2583 O O . PRO A 1 338 ? -44.391 16.232 -50.097 1.00 24.63 346 PRO A O 1
ATOM 2587 N N . PHE A 1 339 ? -43.595 17.557 -51.727 1.00 22.99 347 PHE A N 1
ATOM 2588 C CA . PHE A 1 339 ? -42.390 16.761 -52.000 1.00 22.72 347 PHE A CA 1
ATOM 2589 C C . PHE A 1 339 ? -41.458 16.730 -50.790 1.00 22.56 347 PHE A C 1
ATOM 2590 O O . PHE A 1 339 ? -41.220 17.702 -50.119 1.00 23.24 347 PHE A O 1
ATOM 2598 N N . ASN A 1 340 ? -40.959 15.517 -50.520 1.00 22.48 348 ASN A N 1
ATOM 2599 C CA . ASN A 1 340 ? -39.933 15.252 -49.490 1.00 20.31 348 ASN A CA 1
ATOM 2600 C C . ASN A 1 340 ? -38.530 15.283 -50.101 1.00 21.87 348 ASN A C 1
ATOM 2601 O O . ASN A 1 340 ? -38.185 14.306 -50.748 1.00 23.97 348 ASN A O 1
ATOM 2606 N N . PHE A 1 341 ? -37.739 16.329 -49.836 1.00 21.54 349 PHE A N 1
ATOM 2607 C CA . PHE A 1 341 ? -36.371 16.457 -50.418 1.00 21.51 349 PHE A CA 1
ATOM 2608 C C . PHE A 1 341 ? -35.311 15.949 -49.443 1.00 24.07 349 PHE A C 1
ATOM 2609 O O . PHE A 1 341 ? -34.095 16.224 -49.672 1.00 22.13 349 PHE A O 1
ATOM 2617 N N . ASP A 1 342 ? -35.658 15.182 -48.413 1.00 22.88 350 ASP A N 1
ATOM 2618 C CA . ASP A 1 342 ? -34.653 14.765 -47.404 1.00 24.46 350 ASP A CA 1
ATOM 2619 C C . ASP A 1 342 ? -33.461 14.005 -48.008 1.00 25.57 350 ASP A C 1
ATOM 2620 O O . ASP A 1 342 ? -32.326 14.263 -47.495 1.00 23.89 350 ASP A O 1
ATOM 2625 N N . PHE A 1 343 ? -33.623 13.186 -49.058 1.00 24.17 351 PHE A N 1
ATOM 2626 C CA . PHE A 1 343 ? -32.520 12.427 -49.686 1.00 23.73 351 PHE A CA 1
ATOM 2627 C C . PHE A 1 343 ? -31.631 13.369 -50.510 1.00 28.65 351 PHE A C 1
ATOM 2628 O O . PHE A 1 343 ? -30.523 12.956 -50.906 1.00 24.99 351 PHE A O 1
ATOM 2636 N N . ILE A 1 344 ? -32.052 14.631 -50.705 1.00 26.70 352 ILE A N 1
ATOM 2637 C CA . ILE A 1 344 ? -31.219 15.673 -51.368 1.00 25.38 352 ILE A CA 1
ATOM 2638 C C . ILE A 1 344 ? -30.571 16.603 -50.340 1.00 24.08 352 ILE A C 1
ATOM 2639 O O . ILE A 1 344 ? -29.314 16.822 -50.424 1.00 25.46 352 ILE A O 1
ATOM 2644 N N . THR A 1 345 ? -31.325 17.012 -49.323 1.00 24.61 353 THR A N 1
ATOM 2645 C CA . THR A 1 345 ? -30.888 18.053 -48.355 1.00 27.59 353 THR A CA 1
ATOM 2646 C C . THR A 1 345 ? -30.093 17.449 -47.184 1.00 28.91 353 THR A C 1
ATOM 2647 O O . THR A 1 345 ? -29.257 18.177 -46.654 1.00 29.63 353 THR A O 1
ATOM 2651 N N . ASP A 1 346 ? -30.392 16.216 -46.761 1.00 26.96 354 ASP A N 1
ATOM 2652 C CA . ASP A 1 346 ? -29.968 15.756 -45.420 1.00 26.08 354 ASP A CA 1
ATOM 2653 C C . ASP A 1 346 ? -29.189 14.444 -45.479 1.00 27.22 354 ASP A C 1
ATOM 2654 O O . ASP A 1 346 ? -28.732 14.044 -44.404 1.00 26.94 354 ASP A O 1
ATOM 2659 N N . LEU A 1 347 ? -28.961 13.848 -46.652 1.00 24.92 355 LEU A N 1
ATOM 2660 C CA . LEU A 1 347 ? -28.187 12.607 -46.799 1.00 24.88 355 LEU A CA 1
ATOM 2661 C C . LEU A 1 347 ? -27.301 12.771 -48.032 1.00 27.85 355 LEU A C 1
ATOM 2662 O O . LEU A 1 347 ? -27.713 13.489 -48.972 1.00 30.04 355 LEU A O 1
ATOM 2667 N N . SER A 1 348 ? -26.157 12.123 -47.995 1.00 28.17 356 SER A N 1
ATOM 2668 C CA . SER A 1 348 ? -25.179 12.165 -49.110 1.00 28.13 356 SER A CA 1
ATOM 2669 C C . SER A 1 348 ? -24.108 11.096 -48.900 1.00 27.51 356 SER A C 1
ATOM 2670 O O . SER A 1 348 ? -24.267 10.263 -48.048 1.00 27.64 356 SER A O 1
ATOM 2673 N N . SER A 1 349 ? -23.061 11.101 -49.722 1.00 30.20 357 SER A N 1
ATOM 2674 C CA . SER A 1 349 ? -21.948 10.135 -49.578 1.00 32.43 357 SER A CA 1
ATOM 2675 C C . SER A 1 349 ? -21.285 10.307 -48.214 1.00 28.46 357 SER A C 1
ATOM 2676 O O . SER A 1 349 ? -20.520 9.462 -47.898 1.00 32.06 357 SER A O 1
ATOM 2679 N N . LYS A 1 350 ? -21.547 11.380 -47.465 1.00 28.03 358 LYS A N 1
ATOM 2680 C CA . LYS A 1 350 ? -20.967 11.579 -46.099 1.00 27.86 358 LYS A CA 1
ATOM 2681 C C . LYS A 1 350 ? -21.780 10.814 -45.044 1.00 28.05 358 LYS A C 1
ATOM 2682 O O . LYS A 1 350 ? -21.297 10.715 -43.852 1.00 27.70 358 LYS A O 1
ATOM 2688 N N . SER A 1 351 ? -22.958 10.304 -45.391 1.00 26.16 359 SER A N 1
ATOM 2689 C CA . SER A 1 351 ? -23.947 9.760 -44.442 1.00 23.41 359 SER A CA 1
ATOM 2690 C C . SER A 1 351 ? -23.622 8.302 -44.135 1.00 24.22 359 SER A C 1
ATOM 2691 O O . SER A 1 351 ? -23.249 7.537 -45.042 1.00 28.76 359 SER A O 1
ATOM 2694 N N . ASN A 1 352 ? -23.748 7.931 -42.860 1.00 24.42 360 ASN A N 1
ATOM 2695 C CA . ASN A 1 352 ? -23.643 6.523 -42.443 1.00 24.04 360 ASN A CA 1
ATOM 2696 C C . ASN A 1 352 ? -25.041 5.931 -42.270 1.00 25.70 360 ASN A C 1
ATOM 2697 O O . ASN A 1 352 ? -26.045 6.604 -42.551 1.00 25.37 360 ASN A O 1
ATOM 2702 N N . ALA A 1 353 ? -25.128 4.661 -41.911 1.00 24.92 361 ALA A N 1
ATOM 2703 C CA . ALA A 1 353 ? -26.421 3.951 -41.923 1.00 24.40 361 ALA A CA 1
ATOM 2704 C C . ALA A 1 353 ? -27.354 4.521 -40.843 1.00 24.17 361 ALA A C 1
ATOM 2705 O O . ALA A 1 353 ? -28.589 4.479 -41.030 1.00 24.84 361 ALA A O 1
ATOM 2707 N N . ARG A 1 354 ? -26.769 5.027 -39.764 1.00 25.13 362 ARG A N 1
ATOM 2708 C CA . ARG A 1 354 ? -27.510 5.696 -38.654 1.00 22.98 362 ARG A CA 1
ATOM 2709 C C . ARG A 1 354 ? -28.129 6.998 -39.173 1.00 23.17 362 ARG A C 1
ATOM 2710 O O . ARG A 1 354 ? -29.339 7.203 -38.927 1.00 23.64 362 ARG A O 1
ATOM 2718 N N . ASP A 1 355 ? -27.400 7.759 -39.996 1.00 24.09 363 ASP A N 1
ATOM 2719 C CA . ASP A 1 355 ? -27.937 8.992 -40.648 1.00 23.27 363 ASP A CA 1
ATOM 2720 C C . ASP A 1 355 ? -29.097 8.590 -41.546 1.00 23.21 363 ASP A C 1
ATOM 2721 O O . ASP A 1 355 ? -30.152 9.224 -41.474 1.00 24.35 363 ASP A O 1
ATOM 2726 N N . PHE A 1 356 ? -28.935 7.551 -42.372 1.00 22.97 364 PHE A N 1
ATOM 2727 C CA . PHE A 1 356 ? -30.011 7.086 -43.297 1.00 21.00 364 PHE A CA 1
ATOM 2728 C C . PHE A 1 356 ? -31.273 6.871 -42.464 1.00 22.61 364 PHE A C 1
ATOM 2729 O O . PHE A 1 356 ? -32.405 7.310 -42.828 1.00 22.99 364 PHE A O 1
ATOM 2737 N N . VAL A 1 357 ? -31.161 6.006 -41.447 1.00 21.76 365 VAL A N 1
ATOM 2738 C CA . VAL A 1 357 ? -32.344 5.655 -40.595 1.00 22.64 365 VAL A CA 1
ATOM 2739 C C . VAL A 1 357 ? -32.945 6.948 -40.005 1.00 20.89 365 VAL A C 1
ATOM 2740 O O . VAL A 1 357 ? -34.187 7.097 -40.021 1.00 21.26 365 VAL A O 1
ATOM 2744 N N . TYR A 1 358 ? -32.158 7.790 -39.383 1.00 21.35 366 TYR A N 1
ATOM 2745 C CA . TYR A 1 358 ? -32.647 8.961 -38.620 1.00 23.40 366 TYR A CA 1
ATOM 2746 C C . TYR A 1 358 ? -33.312 9.943 -39.582 1.00 21.87 366 TYR A C 1
ATOM 2747 O O . TYR A 1 358 ? -34.403 10.425 -39.251 1.00 21.57 366 TYR A O 1
ATOM 2756 N N . ILE A 1 359 ? -32.845 10.051 -40.825 1.00 21.14 367 ILE A N 1
ATOM 2757 C CA . ILE A 1 359 ? -33.493 10.998 -41.761 1.00 24.03 367 ILE A CA 1
ATOM 2758 C C . ILE A 1 359 ? -34.746 10.369 -42.373 1.00 21.14 367 ILE A C 1
ATOM 2759 O O . ILE A 1 359 ? -35.790 11.038 -42.495 1.00 21.71 367 ILE A O 1
ATOM 2764 N N . ILE A 1 360 ? -34.737 9.073 -42.658 1.00 22.56 368 ILE A N 1
ATOM 2765 C CA . ILE A 1 360 ? -35.932 8.360 -43.181 1.00 21.31 368 ILE A CA 1
ATOM 2766 C C . ILE A 1 360 ? -37.049 8.506 -42.176 1.00 20.12 368 ILE A C 1
ATOM 2767 O O . ILE A 1 360 ? -38.164 8.740 -42.575 1.00 21.09 368 ILE A O 1
ATOM 2772 N N . LEU A 1 361 ? -36.733 8.378 -40.883 1.00 20.74 369 LEU A N 1
ATOM 2773 C CA . LEU A 1 361 ? -37.766 8.472 -39.837 1.00 20.30 369 LEU A CA 1
ATOM 2774 C C . LEU A 1 361 ? -38.329 9.889 -39.718 1.00 20.99 369 LEU A C 1
ATOM 2775 O O . LEU A 1 361 ? -39.429 10.009 -39.103 1.00 21.25 369 LEU A O 1
ATOM 2780 N N . ARG A 1 362 ? -37.677 10.894 -40.291 1.00 20.20 370 ARG A N 1
ATOM 2781 C CA . ARG A 1 362 ? -38.168 12.261 -40.107 1.00 20.37 370 ARG A CA 1
ATOM 2782 C C . ARG A 1 362 ? -39.541 12.419 -40.781 1.00 18.80 370 ARG A C 1
ATOM 2783 O O . ARG A 1 362 ? -40.529 12.880 -40.106 1.00 23.34 370 ARG A O 1
ATOM 2791 N N . TRP A 1 363 ? -39.641 12.177 -42.054 1.00 21.15 371 TRP A N 1
ATOM 2792 C CA . TRP A 1 363 ? -40.957 12.347 -42.693 1.00 20.84 371 TRP A CA 1
ATOM 2793 C C . TRP A 1 363 ? -42.007 11.480 -42.021 1.00 23.73 371 TRP A C 1
ATOM 2794 O O . TRP A 1 363 ? -43.133 11.986 -41.790 1.00 24.16 371 TRP A O 1
ATOM 2805 N N . LEU A 1 364 ? -41.687 10.219 -41.760 1.00 23.09 372 LEU A N 1
ATOM 2806 C CA . LEU A 1 364 ? -42.671 9.275 -41.227 1.00 22.35 372 LEU A CA 1
ATOM 2807 C C . LEU A 1 364 ? -43.068 9.665 -39.812 1.00 22.48 372 LEU A C 1
ATOM 2808 O O . LEU A 1 364 ? -44.213 9.426 -39.478 1.00 23.55 372 LEU A O 1
ATOM 2813 N N . THR A 1 365 ? -42.201 10.331 -39.070 1.00 22.38 373 THR A N 1
ATOM 2814 C CA . THR A 1 365 ? -42.572 10.815 -37.702 1.00 22.79 373 THR A CA 1
ATOM 2815 C C . THR A 1 365 ? -43.422 12.074 -37.769 1.00 23.68 373 THR A C 1
ATOM 2816 O O . THR A 1 365 ? -44.382 12.194 -36.938 1.00 24.72 373 THR A O 1
ATOM 2820 N N . TYR A 1 366 ? -43.166 12.979 -38.713 1.00 23.41 374 TYR A N 1
ATOM 2821 C CA . TYR A 1 366 ? -43.777 14.331 -38.716 1.00 21.19 374 TYR A CA 1
ATOM 2822 C C . TYR A 1 366 ? -45.048 14.402 -39.566 1.00 22.47 374 TYR A C 1
ATOM 2823 O O . TYR A 1 366 ? -45.847 15.353 -39.351 1.00 25.25 374 TYR A O 1
ATOM 2832 N N . MET A 1 367 ? -45.171 13.530 -40.554 1.00 24.13 375 MET A N 1
ATOM 2833 C CA . MET A 1 367 ? -46.319 13.605 -41.479 1.00 24.53 375 MET A CA 1
ATOM 2834 C C . MET A 1 367 ? -47.605 13.381 -40.708 1.00 27.16 375 MET A C 1
ATOM 2835 O O . MET A 1 367 ? -47.701 12.546 -39.818 1.00 26.01 375 MET A O 1
ATOM 2840 N N . PRO A 1 368 ? -48.665 14.132 -41.027 1.00 26.77 376 PRO A N 1
ATOM 2841 C CA . PRO A 1 368 ? -49.926 13.909 -40.321 1.00 28.13 376 PRO A CA 1
ATOM 2842 C C . PRO A 1 368 ? -50.476 12.505 -40.586 1.00 29.75 376 PRO A C 1
ATOM 2843 O O . PRO A 1 368 ? -50.271 11.872 -41.615 1.00 29.00 376 PRO A O 1
ATOM 2847 N N . TYR A 1 369 ? -51.251 12.007 -39.629 1.00 28.25 377 TYR A N 1
ATOM 2848 C CA . TYR A 1 369 ? -51.883 10.680 -39.723 1.00 26.20 377 TYR A CA 1
ATOM 2849 C C . TYR A 1 369 ? -52.844 10.725 -40.927 1.00 26.18 377 TYR A C 1
ATOM 2850 O O . TYR A 1 369 ? -53.532 11.758 -41.056 1.00 34.72 377 TYR A O 1
ATOM 2859 N N . GLY A 1 370 ? -52.729 9.771 -41.817 1.00 32.11 378 GLY A N 1
ATOM 2860 C CA . GLY A 1 370 ? -53.478 9.730 -43.081 1.00 32.85 378 GLY A CA 1
ATOM 2861 C C . GLY A 1 370 ? -52.674 10.309 -44.217 1.00 35.52 378 GLY A C 1
ATOM 2862 O O . GLY A 1 370 ? -53.051 10.064 -45.378 1.00 35.55 378 GLY A O 1
ATOM 2863 N N . GLY A 1 371 ? -51.575 11.030 -43.918 1.00 33.56 379 GLY A N 1
ATOM 2864 C CA . GLY A 1 371 ? -50.726 11.615 -44.964 1.00 32.40 379 GLY A CA 1
ATOM 2865 C C . GLY A 1 371 ? -50.120 10.531 -45.805 1.00 28.28 379 GLY A C 1
ATOM 2866 O O . GLY A 1 371 ? -49.837 9.436 -45.289 1.00 29.14 379 GLY A O 1
ATOM 2867 N N . ILE A 1 372 ? -49.872 10.817 -47.077 1.00 26.68 380 ILE A N 1
ATOM 2868 C CA . ILE A 1 372 ? -49.120 9.909 -47.978 1.00 25.71 380 ILE A CA 1
ATOM 2869 C C . ILE A 1 372 ? -47.667 10.331 -48.052 1.00 26.85 380 ILE A C 1
ATOM 2870 O O . ILE A 1 372 ? -47.365 11.462 -48.421 1.00 25.87 380 ILE A O 1
ATOM 2875 N N . PRO A 1 373 ? -46.730 9.476 -47.636 1.00 24.37 381 PRO A N 1
ATOM 2876 C CA . PRO A 1 373 ? -45.318 9.814 -47.726 1.00 24.94 381 PRO A CA 1
ATOM 2877 C C . PRO A 1 373 ? -44.846 9.708 -49.183 1.00 25.73 381 PRO A C 1
ATOM 2878 O O . PRO A 1 373 ? -45.449 9.052 -49.918 1.00 24.58 381 PRO A O 1
ATOM 2882 N N . ASN A 1 374 ? -43.758 10.389 -49.512 1.00 26.66 382 ASN A N 1
ATOM 2883 C CA . ASN A 1 374 ? -43.118 10.364 -50.837 1.00 22.87 38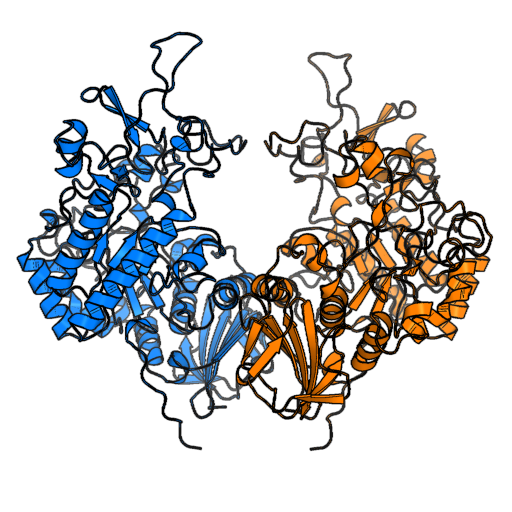2 ASN A CA 1
ATOM 2884 C C . ASN A 1 374 ? -41.624 10.521 -50.601 1.00 25.01 382 ASN A C 1
ATOM 2885 O O . ASN A 1 374 ? -41.239 11.008 -49.528 1.00 23.50 382 ASN A O 1
ATOM 2890 N N . TRP A 1 375 ? -40.842 10.137 -51.599 1.00 21.49 383 TRP A N 1
ATOM 2891 C CA . TRP A 1 375 ? -39.362 10.037 -51.485 1.00 19.46 383 TRP A CA 1
ATOM 2892 C C . TRP A 1 375 ? -38.762 10.550 -52.775 1.00 23.60 383 TRP A C 1
ATOM 2893 O O . TRP A 1 375 ? -39.112 10.017 -53.828 1.00 24.58 383 TRP A O 1
ATOM 2904 N N . VAL A 1 376 ? -37.997 11.639 -52.671 1.00 23.84 384 VAL A N 1
ATOM 2905 C CA . VAL A 1 376 ? -37.335 12.261 -53.851 1.00 21.83 384 VAL A CA 1
ATOM 2906 C C . VAL A 1 376 ? -35.839 12.105 -53.715 1.00 21.93 384 VAL A C 1
ATOM 2907 O O . VAL A 1 376 ? -35.277 12.432 -52.665 1.00 22.25 384 VAL A O 1
ATOM 2911 N N . PHE A 1 377 ? -35.199 11.595 -54.753 1.00 23.75 385 PHE A N 1
ATOM 2912 C CA . PHE A 1 377 ? -33.734 11.329 -54.741 1.00 23.61 385 PHE A CA 1
ATOM 2913 C C . PHE A 1 377 ? -33.004 12.279 -55.700 1.00 24.94 385 PHE A C 1
ATOM 2914 O O . PHE A 1 377 ? -31.750 12.350 -55.703 1.00 26.15 385 PHE A O 1
ATOM 2922 N N . GLY A 1 378 ? -33.759 13.004 -56.495 1.00 24.50 386 GLY A N 1
ATOM 2923 C CA . GLY A 1 378 ? -33.162 13.942 -57.434 1.00 25.49 386 GLY A CA 1
ATOM 2924 C C . GLY A 1 378 ? -34.206 14.698 -58.230 1.00 21.37 386 GLY A C 1
ATOM 2925 O O . GLY A 1 378 ? -35.418 14.427 -58.112 1.00 22.59 386 GLY A O 1
ATOM 2926 N N . ASN A 1 379 ? -33.734 15.732 -58.921 1.00 23.60 387 ASN A N 1
ATOM 2927 C CA . ASN A 1 379 ? -34.593 16.575 -59.800 1.00 24.30 387 ASN A CA 1
ATOM 2928 C C . ASN A 1 379 ? -33.652 17.445 -60.633 1.00 23.15 387 ASN A C 1
ATOM 2929 O O . ASN A 1 379 ? -32.449 17.326 -60.494 1.00 22.89 387 ASN A O 1
ATOM 2934 N N . HIS A 1 380 ? -34.201 18.308 -61.505 1.00 23.35 388 HIS A N 1
ATOM 2935 C CA . HIS A 1 380 ? -33.439 19.222 -62.390 1.00 26.41 388 HIS A CA 1
ATOM 2936 C C . HIS A 1 380 ? -32.814 20.381 -61.586 1.00 24.94 388 HIS A C 1
ATOM 2937 O O . HIS A 1 380 ? -32.119 21.188 -62.176 1.00 26.32 388 HIS A O 1
ATOM 2944 N N . ASP A 1 381 ? -33.051 20.464 -60.268 1.00 24.32 389 ASP A N 1
ATOM 2945 C CA . ASP A 1 381 ? -32.528 21.569 -59.432 1.00 24.84 389 ASP A CA 1
ATOM 2946 C C . ASP A 1 381 ? -31.305 21.132 -58.632 1.00 23.29 389 ASP A C 1
ATOM 2947 O O . ASP A 1 381 ? -30.730 21.998 -57.965 1.00 28.54 389 ASP A O 1
ATOM 2952 N N . ASN A 1 382 ? -30.913 19.860 -58.678 1.00 23.35 390 ASN A N 1
ATOM 2953 C CA . ASN A 1 382 ? -29.835 19.322 -57.818 1.00 27.45 390 ASN A CA 1
ATOM 2954 C C . ASN A 1 382 ? -28.948 18.331 -58.587 1.00 23.87 390 ASN A C 1
ATOM 2955 O O . ASN A 1 382 ? -29.327 17.857 -59.676 1.00 24.63 390 ASN A O 1
ATOM 2960 N N . ASN A 1 383 ? -27.768 18.040 -58.056 1.00 26.69 391 ASN A N 1
ATOM 2961 C CA . ASN A 1 383 ? -26.832 17.057 -58.651 1.00 26.25 391 ASN A CA 1
ATOM 2962 C C . ASN A 1 383 ? -27.499 15.686 -58.667 1.00 25.12 391 ASN A C 1
ATOM 2963 O O . ASN A 1 383 ? -28.399 15.433 -57.864 1.00 24.97 391 ASN A O 1
ATOM 2968 N N . ARG A 1 384 ? -27.125 14.873 -59.625 1.00 26.69 392 ARG A N 1
ATOM 2969 C CA . ARG A 1 384 ? -27.754 13.541 -59.781 1.00 24.41 392 ARG A CA 1
ATOM 2970 C C . ARG A 1 384 ? -27.417 12.643 -58.605 1.00 22.49 392 ARG A C 1
ATOM 2971 O O . ARG A 1 384 ? -26.277 12.683 -58.047 1.00 25.05 392 ARG A O 1
ATOM 2979 N N . MET A 1 385 ? -28.360 11.746 -58.339 1.00 29.44 393 MET A N 1
ATOM 2980 C CA . MET A 1 385 ? -28.320 10.753 -57.229 1.00 28.12 393 MET A CA 1
ATOM 2981 C C . MET A 1 385 ? -26.974 10.017 -57.112 1.00 25.82 393 MET A C 1
ATOM 2982 O O . MET A 1 385 ? -26.333 10.057 -56.054 1.00 25.07 393 MET A O 1
ATOM 2987 N N . PRO A 1 386 ? -26.385 9.426 -58.182 1.00 24.86 394 PRO A N 1
ATOM 2988 C CA . PRO A 1 386 ? -25.085 8.723 -58.058 1.00 28.30 394 PRO A CA 1
ATOM 2989 C C . PRO A 1 386 ? -23.881 9.632 -57.799 1.00 28.77 394 PRO A C 1
ATOM 2990 O O . PRO A 1 386 ? -22.866 9.227 -57.175 1.00 30.13 394 PRO A O 1
ATOM 2994 N N . THR A 1 387 ? -24.005 10.903 -58.199 1.00 25.40 395 THR A N 1
ATOM 2995 C CA . THR A 1 387 ? -22.970 11.930 -57.954 1.00 29.43 395 THR A CA 1
ATOM 2996 C C . THR A 1 387 ? -23.044 12.436 -56.511 1.00 26.47 395 THR A C 1
ATOM 2997 O O . THR A 1 387 ? -22.034 12.580 -55.887 1.00 27.29 395 THR A O 1
ATOM 3001 N N . ARG A 1 388 ? -24.237 12.659 -55.981 1.00 23.65 396 ARG A N 1
ATOM 3002 C CA . ARG A 1 388 ? -24.417 13.077 -54.560 1.00 25.64 396 ARG A CA 1
ATOM 3003 C C . ARG A 1 388 ? -24.006 11.977 -53.599 1.00 26.44 396 ARG A C 1
ATOM 3004 O O . ARG A 1 388 ? -23.389 12.293 -52.556 1.00 26.35 396 ARG A O 1
ATOM 3012 N N . PHE A 1 389 ? -24.274 10.728 -53.981 1.00 26.60 397 PHE A N 1
ATOM 3013 C CA . PHE A 1 389 ? -23.902 9.534 -53.187 1.00 26.84 397 PHE A CA 1
ATOM 3014 C C . PHE A 1 389 ? -22.672 8.932 -53.882 1.00 27.13 397 PHE A C 1
ATOM 3015 O O . PHE A 1 389 ? -21.729 9.657 -54.031 1.00 28.84 397 PHE A O 1
ATOM 3023 N N . ARG A 1 390 ? -22.712 7.647 -54.213 1.00 28.60 398 ARG A N 1
ATOM 3024 C CA . ARG A 1 390 ? -21.614 6.957 -54.924 1.00 29.55 398 ARG A CA 1
ATOM 3025 C C . ARG A 1 390 ? -22.211 6.110 -56.042 1.00 29.06 398 ARG A C 1
ATOM 3026 O O . ARG A 1 390 ? -23.407 5.706 -55.990 1.00 27.83 398 ARG A O 1
ATOM 3034 N N . HIS A 1 391 ? -21.387 5.810 -57.040 1.00 28.36 399 HIS A N 1
ATOM 3035 C CA . HIS A 1 391 ? -21.835 4.972 -58.174 1.00 30.37 399 HIS A CA 1
ATOM 3036 C C . HIS A 1 391 ? -22.262 3.578 -57.698 1.00 26.85 399 HIS A C 1
ATOM 3037 O O . HIS A 1 391 ? -23.177 3.031 -58.321 1.00 27.59 399 HIS A O 1
ATOM 3044 N N . ASP A 1 392 ? -21.694 3.076 -56.587 1.00 27.03 400 ASP A N 1
ATOM 3045 C CA . ASP A 1 392 ? -21.946 1.680 -56.126 1.00 28.03 400 ASP A CA 1
ATOM 3046 C C . ASP A 1 392 ? -23.146 1.675 -55.151 1.00 27.49 400 ASP A C 1
ATOM 3047 O O . ASP A 1 392 ? -23.465 0.618 -54.655 1.00 27.50 400 ASP A O 1
ATOM 3052 N N . MET A 1 393 ? -23.817 2.805 -54.974 1.00 27.88 401 MET A N 1
ATOM 3053 C CA . MET A 1 393 ? -25.035 2.887 -54.090 1.00 30.12 401 MET A CA 1
ATOM 3054 C C . MET A 1 393 ? -26.334 2.997 -54.901 1.00 26.44 401 MET A C 1
ATOM 3055 O O . MET A 1 393 ? -27.437 2.960 -54.326 1.00 26.15 401 MET A O 1
ATOM 3060 N N . VAL A 1 394 ? -26.253 3.084 -56.221 1.00 24.64 402 VAL A N 1
ATOM 3061 C CA . VAL A 1 394 ? -27.466 3.338 -57.029 1.00 24.80 402 VAL A CA 1
ATOM 3062 C C . VAL A 1 394 ? -28.578 2.357 -56.737 1.00 24.04 402 VAL A C 1
ATOM 3063 O O . VAL A 1 394 ? -29.751 2.747 -56.632 1.00 24.81 402 VAL A O 1
ATOM 3067 N N . ASP A 1 395 ? -28.282 1.048 -56.705 1.00 24.69 403 ASP A N 1
ATOM 3068 C CA . ASP A 1 395 ? -29.360 0.081 -56.572 1.00 23.15 403 ASP A CA 1
ATOM 3069 C C . ASP A 1 395 ? -30.005 0.272 -55.170 1.00 20.22 403 ASP A C 1
ATOM 3070 O O . ASP A 1 395 ? -31.259 0.169 -55.054 1.00 25.99 403 ASP A O 1
ATOM 3075 N N . GLY A 1 396 ? -29.181 0.364 -54.153 1.00 23.15 404 GLY A N 1
ATOM 3076 C CA . GLY A 1 396 ? -29.657 0.537 -52.761 1.00 23.61 404 GLY A CA 1
ATOM 3077 C C . GLY A 1 396 ? -30.556 1.756 -52.629 1.00 24.29 404 GLY A C 1
ATOM 3078 O O . GLY A 1 396 ? -31.625 1.665 -51.959 1.00 24.13 404 GLY A O 1
ATOM 3079 N N . LEU A 1 397 ? -30.170 2.864 -53.262 1.00 24.87 405 LEU A N 1
ATOM 3080 C CA . LEU A 1 397 ? -31.004 4.084 -53.199 1.00 26.48 405 LEU A CA 1
ATOM 3081 C C . LEU A 1 397 ? -32.316 3.844 -53.942 1.00 22.99 405 LEU A C 1
ATOM 3082 O O . LEU A 1 397 ? -33.371 4.120 -53.391 1.00 23.87 405 LEU A O 1
ATOM 3087 N N . ASN A 1 398 ? -32.309 3.282 -55.151 1.00 24.73 406 ASN A N 1
ATOM 3088 C CA . ASN A 1 398 ? -33.580 2.932 -55.852 1.00 25.70 406 ASN A CA 1
ATOM 3089 C C . ASN A 1 398 ? -34.413 1.927 -55.034 1.00 22.81 406 ASN A C 1
ATOM 3090 O O . ASN A 1 398 ? -35.662 2.074 -54.955 1.00 25.12 406 ASN A O 1
ATOM 3095 N N . ILE A 1 399 ? -33.766 1.016 -54.282 1.00 28.28 407 ILE A N 1
ATOM 3096 C CA . ILE A 1 399 ? -34.551 0.094 -53.418 1.00 25.32 407 ILE A CA 1
ATOM 3097 C C . ILE A 1 399 ? -35.254 0.897 -52.309 1.00 24.11 407 ILE A C 1
ATOM 3098 O O . ILE A 1 399 ? -36.450 0.644 -52.084 1.00 23.96 407 ILE A O 1
ATOM 3103 N N . ILE A 1 400 ? -34.543 1.753 -51.602 1.00 24.28 408 ILE A N 1
ATOM 3104 C CA . ILE A 1 400 ? -35.187 2.565 -50.519 1.00 25.90 408 ILE A CA 1
ATOM 3105 C C . ILE A 1 400 ? -36.427 3.250 -51.095 1.00 24.33 408 ILE A C 1
ATOM 3106 O O . ILE A 1 400 ? -37.532 3.190 -50.515 1.00 24.03 408 ILE A O 1
ATOM 3111 N N . ASN A 1 401 ? -36.285 3.868 -52.259 1.00 24.01 409 ASN A N 1
ATOM 3112 C CA . ASN A 1 401 ? -37.319 4.703 -52.887 1.00 23.85 409 ASN A CA 1
ATOM 3113 C C . ASN A 1 401 ? -38.565 3.846 -53.119 1.00 24.83 409 ASN A C 1
ATOM 3114 O O . ASN A 1 401 ? -39.701 4.241 -52.756 1.00 25.01 409 ASN A O 1
ATOM 3119 N N . MET A 1 402 ? -38.372 2.592 -53.577 1.00 25.73 410 MET A N 1
ATOM 3120 C CA . MET A 1 402 ? -39.477 1.701 -53.989 1.00 29.02 410 MET A CA 1
ATOM 3121 C C . MET A 1 402 ? -40.059 0.902 -52.817 1.00 25.47 410 MET A C 1
ATOM 3122 O O . MET A 1 402 ? -41.242 0.651 -52.826 1.00 24.50 410 MET A O 1
ATOM 3127 N N . LEU A 1 403 ? -39.281 0.658 -51.774 1.00 25.16 411 LEU A N 1
ATOM 3128 C CA . LEU A 1 403 ? -39.658 -0.207 -50.637 1.00 28.18 411 LEU A CA 1
ATOM 3129 C C . LEU A 1 403 ? -40.170 0.580 -49.429 1.00 24.13 411 LEU A C 1
ATOM 3130 O O . LEU A 1 403 ? -40.988 0.019 -48.622 1.00 24.24 411 LEU A O 1
ATOM 3135 N N . LEU A 1 404 ? -39.903 1.895 -49.325 1.00 23.27 412 LEU A N 1
ATOM 3136 C CA . LEU A 1 404 ? -40.552 2.658 -48.243 1.00 23.97 412 LEU A CA 1
ATOM 3137 C C . LEU A 1 404 ? -42.015 2.815 -48.556 1.00 22.57 412 LEU A C 1
ATOM 3138 O O . LEU A 1 404 ? -42.433 2.821 -49.706 1.00 25.69 412 LEU A O 1
ATOM 3143 N N . PRO A 1 405 ? -42.829 3.013 -47.530 1.00 22.42 413 PRO A N 1
ATOM 3144 C CA . PRO A 1 405 ? -44.235 3.257 -47.783 1.00 22.94 413 PRO A CA 1
ATOM 3145 C C . PRO A 1 405 ? -44.493 4.514 -48.610 1.00 27.18 413 PRO A C 1
ATOM 3146 O O . PRO A 1 405 ? -43.781 5.481 -48.445 1.00 25.80 413 PRO A O 1
ATOM 3150 N N . GLY A 1 406 ? -45.586 4.506 -49.385 1.00 25.20 414 GLY A N 1
ATOM 3151 C CA . GLY A 1 406 ? -46.095 5.674 -50.097 1.00 25.52 414 GLY A CA 1
ATOM 3152 C C . GLY A 1 406 ? -45.625 5.719 -51.543 1.00 22.31 414 GLY A C 1
ATOM 3153 O O . GLY A 1 406 ? -45.589 4.640 -52.143 1.00 25.51 414 GLY A O 1
ATOM 3154 N N . VAL A 1 407 ? -45.214 6.911 -51.987 1.00 21.26 415 VAL A N 1
ATOM 3155 C CA . VAL A 1 407 ? -44.912 7.264 -53.408 1.00 22.28 415 VAL A CA 1
ATOM 3156 C C . VAL A 1 407 ? -43.394 7.304 -53.633 1.00 25.97 415 VAL A C 1
ATOM 3157 O O . VAL A 1 407 ? -42.694 8.072 -52.971 1.00 24.23 415 VAL A O 1
ATOM 3161 N N . ALA A 1 408 ? -42.939 6.639 -54.685 1.00 24.06 416 ALA A N 1
ATOM 3162 C CA . ALA A 1 408 ? -41.567 6.672 -55.168 1.00 25.51 416 ALA A CA 1
ATOM 3163 C C . ALA A 1 408 ? -41.510 7.738 -56.234 1.00 26.14 416 ALA A C 1
ATOM 3164 O O . ALA A 1 408 ? -42.364 7.705 -57.170 1.00 24.46 416 ALA A O 1
ATOM 3166 N N . VAL A 1 409 ? -40.549 8.625 -56.109 1.00 24.24 417 VAL A N 1
ATOM 3167 C CA . VAL A 1 409 ? -40.366 9.714 -57.121 1.00 25.16 417 VAL A CA 1
ATOM 3168 C C . VAL A 1 409 ? -39.043 9.454 -57.805 1.00 24.42 417 VAL A C 1
ATOM 3169 O O . VAL A 1 409 ? -38.072 9.278 -57.113 1.00 25.05 417 VAL A O 1
ATOM 3173 N N . THR A 1 410 ? -39.032 9.381 -59.137 1.00 22.02 418 THR A N 1
ATOM 3174 C CA . THR A 1 410 ? -37.822 9.137 -59.919 1.00 21.63 418 THR A CA 1
ATOM 3175 C C . THR A 1 410 ? -37.576 10.367 -60.805 1.00 21.50 418 THR A C 1
ATOM 3176 O O . THR A 1 410 ? -38.495 10.719 -61.561 1.00 23.68 418 THR A O 1
ATOM 3180 N N . TYR A 1 411 ? -36.325 10.799 -60.860 1.00 23.29 419 TYR A N 1
ATOM 3181 C CA . TYR A 1 411 ? -35.880 11.832 -61.794 1.00 25.13 419 TYR A CA 1
ATOM 3182 C C . TYR A 1 411 ? -35.294 11.112 -63.008 1.00 23.01 419 TYR A C 1
ATOM 3183 O O . TYR A 1 411 ? -34.398 10.275 -62.796 1.00 23.84 419 TYR A O 1
ATOM 3192 N N . GLN A 1 412 ? -35.733 11.505 -64.201 1.00 25.98 420 GLN A N 1
ATOM 3193 C CA . GLN A 1 412 ? -35.129 11.123 -65.492 1.00 26.66 420 GLN A CA 1
ATOM 3194 C C . GLN A 1 412 ? -33.639 10.773 -65.333 1.00 26.29 420 GLN A C 1
ATOM 3195 O O . GLN A 1 412 ? -32.857 11.672 -65.052 1.00 25.77 420 GLN A O 1
ATOM 3201 N N . GLY A 1 413 ? -33.248 9.512 -65.570 1.00 25.68 421 GLY A N 1
ATOM 3202 C CA . GLY A 1 413 ? -31.849 9.056 -65.526 1.00 27.02 421 GLY A CA 1
ATOM 3203 C C . GLY A 1 413 ? -31.573 8.176 -64.325 1.00 26.44 421 GLY A C 1
ATOM 3204 O O . GLY A 1 413 ? -30.602 7.447 -64.341 1.00 29.00 421 GLY A O 1
ATOM 3205 N N . GLU A 1 414 ? -32.398 8.229 -63.284 1.00 26.14 422 GLU A N 1
ATOM 3206 C CA . GLU A 1 414 ? -32.021 7.513 -62.045 1.00 23.92 422 GLU A CA 1
ATOM 3207 C C . GLU A 1 414 ? -32.251 6.012 -62.265 1.00 21.67 422 GLU A C 1
ATOM 3208 O O . GLU A 1 414 ? -31.545 5.218 -61.642 1.00 23.42 422 GLU A O 1
ATOM 3214 N N . GLU A 1 415 ? -33.146 5.668 -63.174 1.00 23.26 423 GLU A N 1
ATOM 3215 C CA . GLU A 1 415 ? -33.510 4.250 -63.492 1.00 25.16 423 GLU A CA 1
ATOM 3216 C C . GLU A 1 415 ? -32.334 3.576 -64.208 1.00 28.56 423 GLU A C 1
ATOM 3217 O O . GLU A 1 415 ? -32.348 2.327 -64.280 1.00 30.24 423 GLU A O 1
ATOM 3223 N N . ILE A 1 416 ? -31.385 4.339 -64.751 1.00 29.03 424 ILE A N 1
ATOM 3224 C CA . ILE A 1 416 ? -30.117 3.767 -65.302 1.00 26.05 424 ILE A CA 1
ATOM 3225 C C . ILE A 1 416 ? -28.874 4.277 -64.570 1.00 29.48 424 ILE A C 1
ATOM 3226 O O . ILE A 1 416 ? -27.782 3.983 -65.022 1.00 27.63 424 ILE A O 1
ATOM 3231 N N . GLY A 1 417 ? -28.974 5.026 -63.461 1.00 24.36 425 GLY A N 1
ATOM 3232 C CA . GLY A 1 417 ? -27.775 5.449 -62.725 1.00 27.41 425 GLY A CA 1
ATOM 3233 C C . GLY A 1 417 ? -26.987 6.527 -63.456 1.00 24.23 425 GLY A C 1
ATOM 3234 O O . GLY A 1 417 ? -25.765 6.575 -63.302 1.00 27.12 425 GLY A O 1
ATOM 3235 N N . MET A 1 418 ? -27.677 7.403 -64.196 1.00 26.66 426 MET A N 1
ATOM 3236 C CA . MET A 1 418 ? -27.008 8.565 -64.845 1.00 28.19 426 MET A CA 1
ATOM 3237 C C . MET A 1 418 ? -26.249 9.385 -63.808 1.00 27.82 426 MET A C 1
ATOM 3238 O O . MET A 1 418 ? -26.812 9.629 -62.719 1.00 27.48 426 MET A O 1
ATOM 3243 N N . ARG A 1 419 ? -24.993 9.723 -64.114 1.00 27.59 427 ARG A N 1
ATOM 3244 C CA . ARG A 1 419 ? -24.101 10.583 -63.302 1.00 27.88 427 ARG A CA 1
ATOM 3245 C C . ARG A 1 419 ? -24.227 11.992 -63.844 1.00 27.21 427 ARG A C 1
ATOM 3246 O O . ARG A 1 419 ? -24.595 12.113 -65.025 1.00 26.88 427 ARG A O 1
ATOM 3254 N N . ASP A 1 420 ? -23.854 12.991 -63.064 1.00 27.25 428 ASP A N 1
ATOM 3255 C CA . ASP A 1 420 ? -23.798 14.388 -63.548 1.00 27.22 428 ASP A CA 1
ATOM 3256 C C . ASP A 1 420 ? -22.941 14.408 -64.816 1.00 31.27 428 ASP A C 1
ATOM 3257 O O . ASP A 1 420 ? -21.908 13.723 -64.824 1.00 26.83 428 ASP A O 1
ATOM 3262 N N . GLY A 1 421 ? -23.360 15.150 -65.836 1.00 28.43 429 GLY A N 1
ATOM 3263 C CA . GLY A 1 421 ? -22.496 15.408 -67.010 1.00 32.58 429 GLY A CA 1
ATOM 3264 C C . GLY A 1 421 ? -21.519 16.553 -66.752 1.00 31.63 429 GLY A C 1
ATOM 3265 O O . GLY A 1 421 ? -21.855 17.489 -66.032 1.00 32.55 429 GLY A O 1
ATOM 3266 N N . TYR A 1 422 ? -20.325 16.510 -67.337 1.00 31.74 430 TYR A N 1
ATOM 3267 C CA . TYR A 1 422 ? -19.434 17.689 -67.359 1.00 30.20 430 TYR A CA 1
ATOM 3268 C C . TYR A 1 422 ? -20.036 18.767 -68.252 1.00 28.73 430 TYR A C 1
ATOM 3269 O O . TYR A 1 422 ? -20.437 18.492 -69.416 1.00 31.93 430 TYR A O 1
ATOM 3278 N N . VAL A 1 423 ? -20.027 19.999 -67.766 1.00 31.48 431 VAL A N 1
ATOM 3279 C CA . VAL A 1 423 ? -20.508 21.180 -68.532 1.00 32.13 431 VAL A CA 1
ATOM 3280 C C . VAL A 1 423 ? -19.513 22.288 -68.239 1.00 33.96 431 VAL A C 1
ATOM 3281 O O . VAL A 1 423 ? -19.400 22.695 -67.109 1.00 33.39 431 VAL A O 1
ATOM 3285 N N . SER A 1 424 ? -18.774 22.740 -69.241 1.00 35.13 432 SER A N 1
ATOM 3286 C CA . SER A 1 424 ? -17.766 23.807 -69.036 1.00 33.90 432 SER A CA 1
ATOM 3287 C C . SER A 1 424 ? -18.468 25.140 -68.772 1.00 38.05 432 SER A C 1
ATOM 3288 O O . SER A 1 424 ? -19.663 25.287 -69.116 1.00 37.71 432 SER A O 1
ATOM 3291 N N . TRP A 1 425 ? -17.727 26.117 -68.260 1.00 38.59 433 TRP A N 1
ATOM 3292 C CA . TRP A 1 425 ? -18.226 27.514 -68.169 1.00 42.85 433 TRP A CA 1
ATOM 3293 C C . TRP A 1 425 ? -18.798 27.939 -69.528 1.00 37.96 433 TRP A C 1
ATOM 3294 O O . TRP A 1 425 ? -19.943 28.381 -69.565 1.00 38.10 433 TRP A O 1
ATOM 3305 N N . GLU A 1 426 ? -18.086 27.695 -70.633 1.00 39.23 434 GLU A N 1
ATOM 3306 C CA . GLU A 1 426 ? -18.515 28.140 -71.984 1.00 41.95 434 GLU A CA 1
ATOM 3307 C C . GLU A 1 426 ? -19.868 27.517 -72.309 1.00 39.83 434 GLU A C 1
ATOM 3308 O O . GLU A 1 426 ? -20.638 28.163 -72.984 1.00 42.67 434 GLU A O 1
ATOM 3314 N N . ASP A 1 427 ? -20.143 26.270 -71.908 1.00 34.93 435 ASP A N 1
ATOM 3315 C CA . ASP A 1 427 ? -21.404 25.589 -72.298 1.00 34.76 435 ASP A CA 1
ATOM 3316 C C . ASP A 1 427 ? -22.518 25.778 -71.248 1.00 31.27 435 ASP A C 1
ATOM 3317 O O . ASP A 1 427 ? -23.638 25.265 -71.488 1.00 33.10 435 ASP A O 1
ATOM 3322 N N . THR A 1 428 ? -22.236 26.440 -70.136 1.00 35.06 436 THR A N 1
ATOM 3323 C CA . THR A 1 428 ? -23.223 26.650 -69.050 1.00 37.20 436 THR A CA 1
ATOM 3324 C C . THR A 1 428 ? -24.328 27.595 -69.515 1.00 34.19 436 THR A C 1
ATOM 3325 O O . THR A 1 428 ? -23.999 28.697 -69.973 1.00 37.76 436 THR A O 1
ATOM 3329 N N . VAL A 1 429 ? -25.596 27.226 -69.340 1.00 31.93 437 VAL A N 1
ATOM 3330 C CA . VAL A 1 429 ? -26.758 28.080 -69.712 1.00 28.88 437 VAL A CA 1
ATOM 3331 C C . VAL A 1 429 ? -27.703 28.329 -68.519 1.00 29.76 437 VAL A C 1
ATOM 3332 O O . VAL A 1 429 ? -28.660 29.119 -68.666 1.00 30.41 437 VAL A O 1
ATOM 3336 N N . ASP A 1 430 ? -27.418 27.762 -67.348 1.00 28.78 438 ASP A N 1
ATOM 3337 C CA . ASP A 1 430 ? -28.297 27.948 -66.157 1.00 30.40 438 ASP A CA 1
ATOM 3338 C C . ASP A 1 430 ? -28.099 29.366 -65.598 1.00 27.86 438 ASP A C 1
ATOM 3339 O O . ASP A 1 430 ? -26.995 29.662 -65.158 1.00 30.55 438 ASP A O 1
ATOM 3344 N N . ILE A 1 431 ? -29.154 30.178 -65.645 1.00 32.23 439 ILE A N 1
ATOM 3345 C CA . ILE A 1 431 ? -29.210 31.593 -65.136 1.00 31.55 439 ILE A CA 1
ATOM 3346 C C . ILE A 1 431 ? -28.686 31.634 -63.694 1.00 33.82 439 ILE A C 1
ATOM 3347 O O . ILE A 1 431 ? -28.022 32.621 -63.305 1.00 34.24 439 ILE A O 1
ATOM 3352 N N . GLU A 1 432 ? -28.991 30.606 -62.885 1.00 31.08 440 GLU A N 1
ATOM 3353 C CA . GLU A 1 432 ? -28.548 30.655 -61.477 1.00 32.08 440 GLU A CA 1
ATOM 3354 C C . GLU A 1 432 ? -27.018 30.708 -61.485 1.00 34.40 440 GLU A C 1
ATOM 3355 O O . GLU A 1 432 ? -26.452 31.469 -60.665 1.00 35.76 440 GLU A O 1
ATOM 3361 N N . ALA A 1 433 ? -26.388 29.966 -62.407 1.00 35.06 441 ALA A N 1
ATOM 3362 C CA . ALA A 1 433 ? -24.914 29.850 -62.496 1.00 36.10 441 ALA A CA 1
ATOM 3363 C C . ALA A 1 433 ? -24.322 31.118 -63.112 1.00 36.88 441 ALA A C 1
ATOM 3364 O O . ALA A 1 433 ? -23.287 31.604 -62.590 1.00 36.54 441 ALA A O 1
ATOM 3366 N N . CYS A 1 434 ? -24.955 31.628 -64.158 1.00 35.12 442 CYS A N 1
ATOM 3367 C CA . CYS A 1 434 ? -24.515 32.829 -64.906 1.00 40.73 442 CYS A CA 1
ATOM 3368 C C . CYS A 1 434 ? -24.561 34.013 -63.950 1.00 41.65 442 CYS A C 1
ATOM 3369 O O . CYS A 1 434 ? -23.604 34.792 -63.974 1.00 44.47 442 CYS A O 1
ATOM 3372 N N . ASN A 1 435 ? -25.564 34.075 -63.067 1.00 41.35 443 ASN A N 1
ATOM 3373 C CA . ASN A 1 435 ? -25.811 35.257 -62.202 1.00 40.01 443 ASN A CA 1
ATOM 3374 C C . ASN A 1 435 ? -25.037 35.151 -60.892 1.00 42.84 443 ASN A C 1
ATOM 3375 O O . ASN A 1 435 ? -24.624 36.206 -60.417 1.00 48.61 443 ASN A O 1
ATOM 3380 N N . ARG A 1 436 ? -24.912 33.963 -60.297 1.00 37.25 444 ARG A N 1
ATOM 3381 C CA . ARG A 1 436 ? -24.297 33.790 -58.950 1.00 38.14 444 ARG A CA 1
ATOM 3382 C C . ARG A 1 436 ? -22.814 33.410 -59.107 1.00 39.70 444 ARG A C 1
ATOM 3383 O O . ARG A 1 436 ? -22.106 33.372 -58.083 1.00 44.34 444 ARG A O 1
ATOM 3391 N N . GLY A 1 437 ? -22.397 33.043 -60.314 1.00 42.74 445 GLY A N 1
ATOM 3392 C CA . GLY A 1 437 ? -21.123 32.341 -60.543 1.00 43.70 445 GLY A CA 1
ATOM 3393 C C . GLY A 1 437 ? -20.213 33.108 -61.481 1.00 44.18 445 GLY A C 1
ATOM 3394 O O . GLY A 1 437 ? -20.679 34.072 -62.086 1.00 41.74 445 GLY A O 1
ATOM 3395 N N . ASP A 1 438 ? -18.957 32.665 -61.561 1.00 50.73 446 ASP A N 1
ATOM 3396 C CA . ASP A 1 438 ? -17.906 33.097 -62.530 1.00 56.84 446 ASP A CA 1
ATOM 3397 C C . ASP A 1 438 ? -17.205 31.826 -63.017 1.00 61.18 446 ASP A C 1
ATOM 3398 O O . ASP A 1 438 ? -17.467 30.737 -62.491 1.00 57.35 446 ASP A O 1
ATOM 3403 N N . PRO A 1 439 ? -16.311 31.908 -64.035 1.00 57.92 447 PRO A N 1
ATOM 3404 C CA . PRO A 1 439 ? -15.604 30.729 -64.542 1.00 56.15 447 PRO A CA 1
ATOM 3405 C C . PRO A 1 439 ? -14.983 29.818 -63.472 1.00 52.90 447 PRO A C 1
ATOM 3406 O O . PRO A 1 439 ? -14.835 28.650 -63.744 1.00 58.66 447 PRO A O 1
ATOM 3410 N N . ASP A 1 440 ? -14.691 30.336 -62.278 1.00 54.11 448 ASP A N 1
ATOM 3411 C CA . ASP A 1 440 ? -14.028 29.574 -61.184 1.00 59.39 448 ASP A CA 1
ATOM 3412 C C . ASP A 1 440 ? -15.017 28.996 -60.163 1.00 56.13 448 ASP A C 1
ATOM 3413 O O . ASP A 1 440 ? -14.588 28.064 -59.482 1.00 51.42 448 ASP A O 1
ATOM 3418 N N . THR A 1 441 ? -16.243 29.540 -60.021 1.00 48.69 449 THR A N 1
ATOM 3419 C CA . THR A 1 441 ? -17.220 29.194 -58.932 1.00 49.61 449 THR A CA 1
ATOM 3420 C C . THR A 1 441 ? -18.501 28.535 -59.494 1.00 39.42 449 THR A C 1
ATOM 3421 O O . THR A 1 441 ? -19.292 28.053 -58.705 1.00 42.22 449 THR A O 1
ATOM 3425 N N . TYR A 1 442 ? -18.713 28.590 -60.811 1.00 44.38 450 TYR A N 1
ATOM 3426 C CA . TYR A 1 442 ? -20.012 28.316 -61.471 1.00 42.67 450 TYR A CA 1
ATOM 3427 C C . TYR A 1 442 ? -20.521 26.926 -61.091 1.00 44.60 450 TYR A C 1
ATOM 3428 O O . TYR A 1 442 ? -21.750 26.744 -61.113 1.00 41.79 450 TYR A O 1
ATOM 3437 N N . HIS A 1 443 ? -19.615 25.989 -60.798 1.00 44.57 451 HIS A N 1
ATOM 3438 C CA . HIS A 1 443 ? -19.909 24.577 -60.432 1.00 48.24 451 HIS A CA 1
ATOM 3439 C C . HIS A 1 443 ? -20.637 24.479 -59.083 1.00 48.83 451 HIS A C 1
ATOM 3440 O O . HIS A 1 443 ? -21.309 23.453 -58.856 1.00 46.86 451 HIS A O 1
ATOM 3447 N N . LEU A 1 444 ? -20.551 25.510 -58.227 1.00 51.52 452 LEU A N 1
ATOM 3448 C CA . LEU A 1 444 ? -21.273 25.541 -56.917 1.00 51.33 452 LEU A CA 1
ATOM 3449 C C . LEU A 1 444 ? -22.774 25.773 -57.159 1.00 45.16 452 LEU A C 1
ATOM 3450 O O . LEU A 1 444 ? -23.581 25.326 -56.342 1.00 42.05 452 LEU A O 1
ATOM 3455 N N . TYR A 1 445 ? -23.139 26.445 -58.247 1.00 41.83 453 TYR A N 1
ATOM 3456 C CA . TYR A 1 445 ? -24.530 26.930 -58.480 1.00 36.24 453 TYR A CA 1
ATOM 3457 C C . TYR A 1 445 ? -25.223 26.174 -59.614 1.00 40.30 453 TYR A C 1
ATOM 3458 O O . TYR A 1 445 ? -26.477 26.028 -59.536 1.00 39.25 453 TYR A O 1
ATOM 3467 N N . SER A 1 446 ? -24.479 25.765 -60.652 1.00 33.25 454 SER A N 1
ATOM 3468 C CA . SER A 1 446 ? -25.092 25.253 -61.900 1.00 33.91 454 SER A CA 1
ATOM 3469 C C . SER A 1 446 ? -25.892 23.964 -61.665 1.00 28.58 454 SER A C 1
ATOM 3470 O O . SER A 1 446 ? -25.428 22.980 -61.055 1.00 30.64 454 SER A O 1
ATOM 3473 N N . ARG A 1 447 ? -27.077 23.944 -62.234 1.00 26.50 455 ARG A N 1
ATOM 3474 C CA . ARG A 1 447 ? -27.922 22.751 -62.341 1.00 26.21 455 ARG A CA 1
ATOM 3475 C C . ARG A 1 447 ? -27.739 22.046 -63.697 1.00 25.43 455 ARG A C 1
ATOM 3476 O O . ARG A 1 447 ? -28.354 20.972 -63.862 1.00 25.62 455 ARG A O 1
ATOM 3484 N N . ASP A 1 448 ? -26.898 22.572 -64.592 1.00 28.17 456 ASP A N 1
ATOM 3485 C CA . ASP A 1 448 ? -26.798 21.990 -65.948 1.00 25.77 456 ASP A CA 1
ATOM 3486 C C . ASP A 1 448 ? -26.284 20.558 -65.858 1.00 27.56 456 ASP A C 1
ATOM 3487 O O . ASP A 1 448 ? -26.688 19.757 -66.662 1.00 27.66 456 ASP A O 1
ATOM 3492 N N . PRO A 1 449 ? -25.339 20.184 -64.972 1.00 27.14 457 PRO A N 1
ATOM 3493 C CA . PRO A 1 449 ? -24.869 18.789 -64.967 1.00 25.99 457 PRO A CA 1
ATOM 3494 C C . PRO A 1 449 ? -25.968 17.744 -64.792 1.00 28.87 457 PRO A C 1
ATOM 3495 O O . PRO A 1 449 ? -25.785 16.614 -65.276 1.00 28.21 457 PRO A O 1
ATOM 3499 N N . ALA A 1 450 ? -27.080 18.080 -64.106 1.00 25.90 458 ALA A N 1
ATOM 3500 C CA . ALA A 1 450 ? -28.242 17.192 -63.907 1.00 26.76 458 ALA A CA 1
ATOM 3501 C C . ALA A 1 450 ? -29.278 17.298 -65.022 1.00 24.50 458 ALA A C 1
ATOM 3502 O O . ALA A 1 450 ? -30.266 16.546 -64.976 1.00 25.56 458 ALA A O 1
ATOM 3504 N N . ARG A 1 451 ? -28.976 18.057 -66.105 1.00 25.45 459 ARG A N 1
ATOM 3505 C CA . ARG A 1 451 ? -29.927 18.366 -67.192 1.00 23.57 459 ARG A CA 1
ATOM 3506 C C . ARG A 1 451 ? -29.351 17.912 -68.531 1.00 25.69 459 ARG A C 1
ATOM 3507 O O . ARG A 1 451 ? -30.000 18.170 -69.565 1.00 28.31 459 ARG A O 1
ATOM 3515 N N . THR A 1 452 ? -28.239 17.175 -68.480 1.00 26.00 460 THR A N 1
ATOM 3516 C CA . THR A 1 452 ? -27.586 16.698 -69.732 1.00 26.40 460 THR A CA 1
ATOM 3517 C C . THR A 1 452 ? -28.486 15.629 -70.324 1.00 28.48 460 THR A C 1
ATOM 3518 O O . THR A 1 452 ? -29.292 14.978 -69.655 1.00 26.28 460 THR A O 1
ATOM 3522 N N . PRO A 1 453 ? -28.459 15.484 -71.661 1.00 24.53 461 PRO A N 1
ATOM 3523 C CA . PRO A 1 453 ? -29.387 14.603 -72.315 1.00 27.87 461 PRO A CA 1
ATOM 3524 C C . PRO A 1 453 ? -29.365 13.124 -71.869 1.00 22.56 461 PRO A C 1
ATOM 3525 O O . PRO A 1 453 ? -28.335 12.624 -71.567 1.00 25.36 461 PRO A O 1
ATOM 3529 N N . TYR A 1 454 ? -30.543 12.572 -71.844 1.00 24.87 462 TYR A N 1
ATOM 3530 C CA . TYR A 1 454 ? -30.852 11.189 -71.401 1.00 24.33 462 TYR A CA 1
ATOM 3531 C C . TYR A 1 454 ? -30.111 10.179 -72.276 1.00 30.44 462 TYR A C 1
ATOM 3532 O O . TYR A 1 454 ? -30.082 10.349 -73.538 1.00 29.48 462 TYR A O 1
ATOM 3541 N N . HIS A 1 455 ? -29.547 9.149 -71.664 1.00 28.23 463 HIS A N 1
ATOM 3542 C CA . HIS A 1 455 ? -28.714 8.115 -72.368 1.00 27.98 463 HIS A CA 1
ATOM 3543 C C . HIS A 1 455 ? -29.551 6.912 -72.803 1.00 29.07 463 HIS A C 1
ATOM 3544 O O . HIS A 1 455 ? -29.621 5.907 -72.066 1.00 27.46 463 HIS A O 1
ATOM 3551 N N . TRP A 1 456 ? -30.176 6.988 -73.973 1.00 27.78 464 TRP A N 1
ATOM 3552 C CA . TRP A 1 456 ? -30.978 5.892 -74.587 1.00 29.40 464 TRP A CA 1
ATOM 3553 C C . TRP A 1 456 ? -30.104 4.710 -75.019 1.00 29.48 464 TRP A C 1
ATOM 3554 O O . TRP A 1 456 ? -30.540 3.527 -74.799 1.00 29.27 464 TRP A O 1
ATOM 3565 N N . ASP A 1 457 ? -28.954 5.006 -75.614 1.00 30.52 465 ASP A N 1
ATOM 3566 C CA . ASP A 1 457 ? -28.150 3.978 -76.341 1.00 30.96 465 ASP A CA 1
ATOM 3567 C C . ASP A 1 457 ? -26.744 4.533 -76.615 1.00 32.31 465 ASP A C 1
ATOM 3568 O O . ASP A 1 457 ? -26.365 5.585 -76.070 1.00 29.71 465 ASP A O 1
ATOM 3573 N N . ASN A 1 458 ? -25.960 3.841 -77.449 1.00 29.58 466 ASN A N 1
ATOM 3574 C CA . ASN A 1 458 ? -24.546 4.195 -77.694 1.00 29.75 466 ASN A CA 1
ATOM 3575 C C . ASN A 1 458 ? -24.410 4.825 -79.087 1.00 25.82 466 ASN A C 1
ATOM 3576 O O . ASN A 1 458 ? -23.259 5.000 -79.518 1.00 30.61 466 ASN A O 1
ATOM 3581 N N . SER A 1 459 ? -25.527 5.235 -79.683 1.00 28.81 467 SER A N 1
ATOM 3582 C CA . SER A 1 459 ? -25.555 5.963 -80.984 1.00 28.79 467 SER A CA 1
ATOM 3583 C C . SER A 1 459 ? -25.185 7.426 -80.744 1.00 31.23 467 SER A C 1
ATOM 3584 O O . SER A 1 459 ? -24.901 7.807 -79.584 1.00 30.09 467 SER A O 1
ATOM 3587 N N . THR A 1 460 ? -25.116 8.220 -81.811 1.00 29.50 468 THR A N 1
ATOM 3588 C CA . THR A 1 460 ? -24.750 9.651 -81.703 1.00 30.52 468 THR A CA 1
ATOM 3589 C C . THR A 1 460 ? -25.571 10.325 -80.583 1.00 24.80 468 THR A C 1
ATOM 3590 O O . THR A 1 460 ? -26.825 10.151 -80.580 1.00 28.71 468 THR A O 1
ATOM 3594 N N . SER A 1 461 ? -24.881 11.082 -79.731 1.00 33.44 469 SER A N 1
ATOM 3595 C CA . SER A 1 461 ? -25.538 11.894 -78.664 1.00 32.85 469 SER A CA 1
ATOM 3596 C C . SER A 1 461 ? -26.358 10.959 -77.768 1.00 31.81 469 SER A C 1
ATOM 3597 O O . SER A 1 461 ? -27.451 11.338 -77.284 1.00 29.89 469 SER A O 1
ATOM 3600 N N . ALA A 1 462 ? -25.878 9.725 -77.596 1.00 29.96 470 ALA A N 1
ATOM 3601 C CA . ALA A 1 462 ? -26.548 8.692 -76.790 1.00 27.53 470 ALA A CA 1
ATOM 3602 C C . ALA A 1 462 ? -27.980 8.436 -77.236 1.00 26.80 470 ALA A C 1
ATOM 3603 O O . ALA A 1 462 ? -28.792 7.947 -76.404 1.00 28.55 470 ALA A O 1
ATOM 3605 N N . GLY A 1 463 ? -28.333 8.642 -78.513 1.00 26.18 471 GLY A N 1
ATOM 3606 C CA . GLY A 1 463 ? -29.696 8.361 -78.991 1.00 25.28 471 GLY A CA 1
ATOM 3607 C C . GLY A 1 463 ? -30.732 9.395 -78.561 1.00 28.55 471 GLY A C 1
ATOM 3608 O O . GLY A 1 463 ? -31.912 9.256 -78.932 1.00 29.60 471 GLY A O 1
ATOM 3609 N N . PHE A 1 464 ? -30.323 10.394 -77.778 1.00 29.93 472 PHE A N 1
ATOM 3610 C CA . PHE A 1 464 ? -31.185 11.561 -77.453 1.00 30.72 472 PHE A CA 1
ATOM 3611 C C . PHE A 1 464 ? -31.540 12.307 -78.738 1.00 28.89 472 PHE A C 1
ATOM 3612 O O . PHE A 1 464 ? -32.697 12.716 -78.926 1.00 28.28 472 PHE A O 1
ATOM 3620 N N . SER A 1 465 ? -30.542 12.450 -79.593 1.00 29.93 473 SER A N 1
ATOM 3621 C CA . SER A 1 465 ? -30.698 13.189 -80.867 1.00 30.26 473 SER A CA 1
ATOM 3622 C C . SER A 1 465 ? -29.904 12.513 -81.993 1.00 29.06 473 SER A C 1
ATOM 3623 O O . SER A 1 465 ? -28.818 11.972 -81.724 1.00 33.65 473 SER A O 1
ATOM 3626 N N . THR A 1 466 ? -30.342 12.714 -83.227 1.00 35.59 474 THR A N 1
ATOM 3627 C CA . THR A 1 466 ? -29.539 12.357 -84.432 1.00 34.90 474 THR A CA 1
ATOM 3628 C C . THR A 1 466 ? -28.451 13.409 -84.653 1.00 37.75 474 THR A C 1
ATOM 3629 O O . THR A 1 466 ? -27.514 13.149 -85.438 1.00 41.88 474 THR A O 1
ATOM 3633 N N . SER A 1 467 ? -28.568 14.580 -84.020 1.00 35.56 475 SER A N 1
ATOM 3634 C CA . SER A 1 467 ? -27.572 15.671 -84.099 1.00 34.46 475 SER A CA 1
ATOM 3635 C C . SER A 1 467 ? -26.534 15.554 -82.995 1.00 36.87 475 SER A C 1
ATOM 3636 O O . SER A 1 467 ? -26.931 15.191 -81.891 1.00 35.66 475 SER A O 1
ATOM 3639 N N . THR A 1 468 ? -25.270 15.875 -83.301 1.00 37.59 476 THR A N 1
ATOM 3640 C CA . THR A 1 468 ? -24.148 16.051 -82.341 1.00 40.27 476 THR A CA 1
ATOM 3641 C C . THR A 1 468 ? -24.251 17.422 -81.655 1.00 40.75 476 THR A C 1
ATOM 3642 O O . THR A 1 468 ? -23.500 17.651 -80.703 1.00 42.38 476 THR A O 1
ATOM 3646 N N . ASN A 1 469 ? -25.145 18.306 -82.110 1.00 39.05 477 ASN A N 1
ATOM 3647 C CA . ASN A 1 469 ? -25.294 19.679 -81.543 1.00 36.51 477 ASN A CA 1
ATOM 3648 C C . ASN A 1 469 ? -26.489 19.659 -80.608 1.00 38.28 477 ASN A C 1
ATOM 3649 O O . ASN A 1 469 ? -27.619 19.827 -81.080 1.00 43.76 477 ASN A O 1
ATOM 3654 N N . THR A 1 470 ? -26.217 19.345 -79.342 1.00 31.80 478 THR A N 1
ATOM 3655 C CA . THR A 1 470 ? -27.240 19.198 -78.271 1.00 30.95 478 THR A CA 1
ATOM 3656 C C . THR A 1 470 ? -27.222 20.446 -77.381 1.00 28.22 478 THR A C 1
ATOM 3657 O O . THR A 1 470 ? -26.162 21.060 -77.198 1.00 33.39 478 THR A O 1
ATOM 3661 N N . TRP A 1 471 ? -28.377 20.785 -76.818 1.00 30.71 479 TRP A N 1
ATOM 3662 C CA . TRP A 1 471 ? -28.573 22.087 -76.113 1.00 29.21 479 TRP A CA 1
ATOM 3663 C C . TRP A 1 471 ? -27.663 22.116 -74.884 1.00 31.59 479 TRP A C 1
ATOM 3664 O O . TRP A 1 471 ? -27.110 23.193 -74.582 1.00 29.06 479 TRP A O 1
ATOM 3675 N N . LEU A 1 472 ? -27.435 20.943 -74.268 1.00 29.47 480 LEU A N 1
ATOM 3676 C CA . LEU A 1 472 ? -26.320 20.737 -73.315 1.00 27.82 480 LEU A CA 1
ATOM 3677 C C . LEU A 1 472 ? -25.475 19.571 -73.804 1.00 26.98 480 LEU A C 1
ATOM 3678 O O . LEU A 1 472 ? -25.981 18.663 -74.456 1.00 32.86 480 LEU A O 1
ATOM 3683 N N . PRO A 1 473 ? -24.176 19.542 -73.456 1.00 31.48 481 PRO A N 1
ATOM 3684 C CA . PRO A 1 473 ? -23.308 18.454 -73.865 1.00 27.52 481 PRO A CA 1
ATOM 3685 C C . PRO A 1 473 ? -23.778 17.133 -73.264 1.00 29.88 481 PRO A C 1
ATOM 3686 O O . PRO A 1 473 ? -24.132 17.071 -72.105 1.00 28.66 481 PRO A O 1
ATOM 3690 N N . VAL A 1 474 ? -23.747 16.097 -74.074 1.00 32.20 482 VAL A N 1
ATOM 3691 C CA . VAL A 1 474 ? -24.001 14.694 -73.647 1.00 27.19 482 VAL A CA 1
ATOM 3692 C C . VAL A 1 474 ? -22.861 14.276 -72.741 1.00 29.92 482 VAL A C 1
ATOM 3693 O O . VAL A 1 474 ? -21.719 14.558 -73.059 1.00 32.10 482 VAL A O 1
ATOM 3697 N N . ALA A 1 475 ? -23.159 13.686 -71.582 1.00 30.39 483 ALA A N 1
ATOM 3698 C CA . ALA A 1 475 ? -22.093 13.260 -70.634 1.00 32.55 483 ALA A CA 1
ATOM 3699 C C . ALA A 1 475 ? -21.089 12.323 -71.329 1.00 31.50 483 ALA A C 1
ATOM 3700 O O . ALA A 1 475 ? -21.494 11.503 -72.166 1.00 33.97 483 ALA A O 1
ATOM 3702 N N . GLU A 1 476 ? -19.831 12.357 -70.899 1.00 33.64 484 GLU A N 1
ATOM 3703 C CA . GLU A 1 476 ? -18.734 11.563 -71.512 1.00 34.84 484 GLU A CA 1
ATOM 3704 C C . GLU A 1 476 ? -18.957 10.049 -71.314 1.00 35.14 484 GLU A C 1
ATOM 3705 O O . GLU A 1 476 ? -18.371 9.279 -72.069 1.00 38.27 484 GLU A O 1
ATOM 3711 N N . ASP A 1 477 ? -19.777 9.611 -70.365 1.00 29.35 485 ASP A N 1
ATOM 3712 C CA . ASP A 1 477 ? -19.834 8.194 -69.936 1.00 30.29 485 ASP A CA 1
ATOM 3713 C C . ASP A 1 477 ? -20.996 7.480 -70.592 1.00 26.05 485 ASP A C 1
ATOM 3714 O O . ASP A 1 477 ? -21.259 6.323 -70.172 1.00 30.35 485 ASP A O 1
ATOM 3719 N N . TYR A 1 478 ? -21.540 7.993 -71.707 1.00 30.07 486 TYR A N 1
ATOM 3720 C CA . TYR A 1 478 ? -22.786 7.391 -72.237 1.00 29.22 486 TYR A CA 1
ATOM 3721 C C . TYR A 1 478 ? -22.506 5.987 -72.805 1.00 27.78 486 TYR A C 1
ATOM 3722 O O . TYR A 1 478 ? -23.451 5.244 -72.946 1.00 31.43 486 TYR A O 1
ATOM 3731 N N . GLN A 1 479 ? -21.268 5.726 -73.217 1.00 34.26 487 GLN A N 1
ATOM 3732 C CA . GLN A 1 479 ? -20.933 4.401 -73.814 1.00 41.85 487 GLN A CA 1
ATOM 3733 C C . GLN A 1 479 ? -21.118 3.369 -72.703 1.00 36.48 487 GLN A C 1
ATOM 3734 O O . GLN A 1 479 ? -21.665 2.279 -73.005 1.00 39.56 487 GLN A O 1
ATOM 3740 N N . GLU 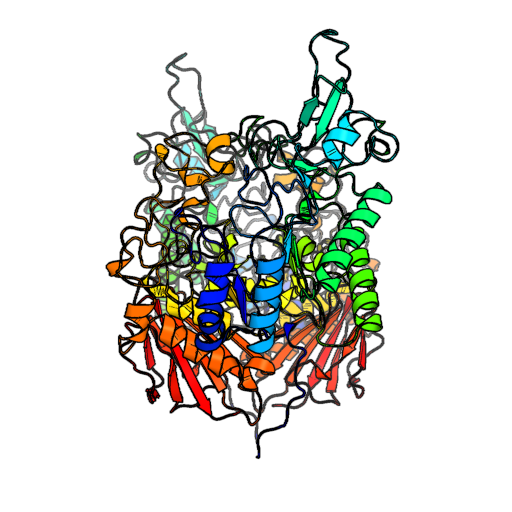A 1 480 ? -20.703 3.727 -71.483 1.00 34.67 488 GLU A N 1
ATOM 3741 C CA . GLU A 1 480 ? -20.737 2.874 -70.253 1.00 37.28 488 GLU A CA 1
ATOM 3742 C C . GLU A 1 480 ? -22.146 2.864 -69.637 1.00 36.83 488 GLU A C 1
ATOM 3743 O O . GLU A 1 480 ? -22.527 1.839 -69.113 1.00 33.41 488 GLU A O 1
ATOM 3749 N N . ILE A 1 481 ? -22.883 3.978 -69.699 1.00 32.24 489 ILE A N 1
ATOM 3750 C CA . ILE A 1 481 ? -24.190 4.142 -68.999 1.00 31.24 489 ILE A CA 1
ATOM 3751 C C . ILE A 1 481 ? -25.268 4.527 -70.012 1.00 26.79 489 ILE A C 1
ATOM 3752 O O . ILE A 1 481 ? -25.423 5.710 -70.347 1.00 29.64 489 ILE A O 1
ATOM 3757 N N . ASN A 1 482 ? -26.007 3.553 -70.455 1.00 27.55 490 ASN A N 1
ATOM 3758 C CA . ASN A 1 482 ? -27.176 3.814 -71.320 1.00 26.92 490 ASN A CA 1
ATOM 3759 C C . ASN A 1 482 ? -28.221 2.744 -71.157 1.00 26.98 490 ASN A C 1
ATOM 3760 O O . ASN A 1 482 ? -27.852 1.615 -70.782 1.00 29.25 490 ASN A O 1
ATOM 3765 N N . LEU A 1 483 ? -29.467 3.078 -71.481 1.00 26.60 491 LEU A N 1
ATOM 3766 C CA . LEU A 1 483 ? -30.648 2.223 -71.284 1.00 26.82 491 LEU A CA 1
ATOM 3767 C C . LEU A 1 483 ? -30.473 0.927 -72.091 1.00 28.23 491 LEU A C 1
ATOM 3768 O O . LEU A 1 483 ? -30.696 -0.189 -71.548 1.00 26.78 491 LEU A O 1
ATOM 3773 N N . ALA A 1 484 ? -30.110 1.053 -73.371 1.00 30.04 492 ALA A N 1
ATOM 3774 C CA . ALA A 1 484 ? -30.083 -0.149 -74.247 1.00 30.13 492 ALA A CA 1
ATOM 3775 C C . ALA A 1 484 ? -29.105 -1.171 -73.675 1.00 27.35 492 ALA A C 1
ATOM 3776 O O . ALA A 1 484 ? -29.464 -2.368 -73.661 1.00 29.35 492 ALA A O 1
ATOM 3778 N N . LYS A 1 485 ? -27.923 -0.727 -73.255 1.00 29.44 493 LYS A N 1
ATOM 3779 C CA . LYS A 1 485 ? -26.872 -1.564 -72.652 1.00 31.36 493 LYS A CA 1
ATOM 3780 C C . LYS A 1 485 ? -27.470 -2.297 -71.454 1.00 33.08 493 LYS A C 1
ATOM 3781 O O . LYS A 1 485 ? -27.343 -3.541 -71.362 1.00 32.14 493 LYS A O 1
ATOM 3787 N N . GLN A 1 486 ? -28.222 -1.573 -70.638 1.00 31.58 494 GLN A N 1
ATOM 3788 C CA . GLN A 1 486 ? -28.774 -2.110 -69.375 1.00 31.76 494 GLN A CA 1
ATOM 3789 C C . GLN A 1 486 ? -29.944 -3.068 -69.615 1.00 32.54 494 GLN A C 1
ATOM 3790 O O . GLN A 1 486 ? -30.147 -3.953 -68.748 1.00 34.13 494 GLN A O 1
ATOM 3796 N N . LYS A 1 487 ? -30.663 -2.979 -70.736 1.00 29.91 495 LYS A N 1
ATOM 3797 C CA . LYS A 1 487 ? -31.707 -3.941 -71.117 1.00 33.12 495 LYS A CA 1
ATOM 3798 C C . LYS A 1 487 ? -31.068 -5.215 -71.713 1.00 34.31 495 LYS A C 1
ATOM 3799 O O . LYS A 1 487 ? -31.658 -6.289 -71.594 1.00 35.36 495 LYS A O 1
ATOM 3805 N N . GLU A 1 488 ? -29.864 -5.136 -72.260 1.00 33.47 496 GLU A N 1
ATOM 3806 C CA . GLU A 1 488 ? -29.176 -6.344 -72.816 1.00 36.60 496 GLU A CA 1
ATOM 3807 C C . GLU A 1 488 ? -28.456 -7.137 -71.709 1.00 35.36 496 GLU A C 1
ATOM 3808 O O . GLU A 1 488 ? -28.522 -8.409 -71.701 1.00 37.43 496 GLU A O 1
ATOM 3814 N N . THR A 1 489 ? -27.619 -6.469 -70.928 1.00 35.57 497 THR A N 1
ATOM 3815 C CA . THR A 1 489 ? -26.701 -7.146 -69.995 1.00 31.50 497 THR A CA 1
ATOM 3816 C C . THR A 1 489 ? -27.565 -7.862 -68.939 1.00 36.41 497 THR A C 1
ATOM 3817 O O . THR A 1 489 ? -28.771 -7.507 -68.756 1.00 35.02 497 THR A O 1
ATOM 3821 N N . ALA A 1 490 ? -27.020 -8.909 -68.322 1.00 35.02 498 ALA A N 1
ATOM 3822 C CA . ALA A 1 490 ? -27.802 -9.815 -67.466 1.00 34.29 498 ALA A CA 1
ATOM 3823 C C . ALA A 1 490 ? -28.201 -9.076 -66.195 1.00 29.83 498 ALA A C 1
ATOM 3824 O O . ALA A 1 490 ? -29.358 -9.281 -65.783 1.00 31.42 498 ALA A O 1
ATOM 3826 N N . ARG A 1 491 ? -27.295 -8.267 -65.644 1.00 33.21 499 ARG A N 1
ATOM 3827 C CA . ARG A 1 491 ? -27.613 -7.502 -64.411 1.00 32.81 499 ARG A CA 1
ATOM 3828 C C . ARG A 1 491 ? -27.450 -6.023 -64.723 1.00 32.19 499 ARG A C 1
ATOM 3829 O O . ARG A 1 491 ? -26.406 -5.667 -65.274 1.00 31.03 499 ARG A O 1
ATOM 3837 N N . SER A 1 492 ? -28.404 -5.201 -64.310 1.00 28.66 500 SER A N 1
ATOM 3838 C CA . SER A 1 492 ? -28.285 -3.735 -64.552 1.00 28.28 500 SER A CA 1
ATOM 3839 C C . SER A 1 492 ? -29.060 -2.922 -63.512 1.00 27.53 500 SER A C 1
ATOM 3840 O O . SER A 1 492 ? -30.042 -3.438 -62.939 1.00 27.93 500 SER A O 1
ATOM 3843 N N . HIS A 1 493 ? -28.772 -1.621 -63.436 1.00 28.38 501 HIS A N 1
ATOM 3844 C CA . HIS A 1 493 ? -29.663 -0.722 -62.649 1.00 25.23 501 HIS A CA 1
ATOM 3845 C C . HIS A 1 493 ? -31.084 -0.761 -63.168 1.00 24.43 501 HIS A C 1
ATOM 3846 O O . HIS A 1 493 ? -32.022 -0.775 -62.409 1.00 27.53 501 HIS A O 1
ATOM 3853 N N . PHE A 1 494 ? -31.282 -0.736 -64.486 1.00 26.44 502 PHE A N 1
ATOM 3854 C CA . PHE A 1 494 ? -32.649 -0.729 -65.039 1.00 23.87 502 PHE A CA 1
ATOM 3855 C C . PHE A 1 494 ? -33.434 -2.027 -64.744 1.00 24.43 502 PHE A C 1
ATOM 3856 O O . PHE A 1 494 ? -34.687 -1.990 -64.555 1.00 26.09 502 PHE A O 1
ATOM 3864 N N . LYS A 1 495 ? -32.794 -3.191 -64.871 1.00 26.32 503 LYS A N 1
ATOM 3865 C CA . LYS A 1 495 ? -33.474 -4.458 -64.562 1.00 25.82 503 LYS A CA 1
ATOM 3866 C C . LYS A 1 495 ? -33.824 -4.459 -63.044 1.00 24.94 503 LYS A C 1
ATOM 3867 O O . LYS A 1 495 ? -34.893 -4.955 -62.732 1.00 27.30 503 LYS A O 1
ATOM 3873 N N . ASN A 1 496 ? -32.956 -3.936 -62.198 1.00 26.82 504 ASN A N 1
ATOM 3874 C CA . ASN A 1 496 ? -33.289 -3.822 -60.742 1.00 26.13 504 ASN A CA 1
ATOM 3875 C C . ASN A 1 496 ? -34.489 -2.893 -60.585 1.00 27.20 504 ASN A C 1
ATOM 3876 O O . ASN A 1 496 ? -35.464 -3.211 -59.854 1.00 26.98 504 ASN A O 1
ATOM 3881 N N . TYR A 1 497 ? -34.499 -1.758 -61.300 1.00 28.81 505 TYR A N 1
ATOM 3882 C CA . TYR A 1 497 ? -35.621 -0.787 -61.270 1.00 29.76 505 TYR A CA 1
ATOM 3883 C C . TYR A 1 497 ? -36.938 -1.473 -61.630 1.00 25.96 505 TYR A C 1
ATOM 3884 O O . TYR A 1 497 ? -37.967 -1.327 -60.930 1.00 27.17 505 TYR A O 1
ATOM 3893 N N . GLN A 1 498 ? -36.960 -2.229 -62.743 1.00 25.10 506 GLN A N 1
ATOM 3894 C CA . GLN A 1 498 ? -38.126 -2.992 -63.190 1.00 29.02 506 GLN A CA 1
ATOM 3895 C C . GLN A 1 498 ? -38.566 -3.975 -62.086 1.00 26.15 506 GLN A C 1
ATOM 3896 O O . GLN A 1 498 ? -39.799 -4.101 -61.900 1.00 27.39 506 GLN A O 1
ATOM 3902 N N . ALA A 1 499 ? -37.618 -4.662 -61.428 1.00 28.57 507 ALA A N 1
ATOM 3903 C CA . ALA A 1 499 ? -37.942 -5.710 -60.418 1.00 30.13 507 ALA A CA 1
ATOM 3904 C C . ALA A 1 499 ? -38.634 -5.020 -59.220 1.00 30.86 507 ALA A C 1
ATOM 3905 O O . ALA A 1 499 ? -39.657 -5.508 -58.691 1.00 29.09 507 ALA A O 1
ATOM 3907 N N . LEU A 1 500 ? -38.179 -3.808 -58.920 1.00 28.47 508 LEU A N 1
ATOM 3908 C CA . LEU A 1 500 ? -38.685 -3.002 -57.765 1.00 31.90 508 LEU A CA 1
ATOM 3909 C C . LEU A 1 500 ? -40.076 -2.442 -58.060 1.00 27.37 508 LEU A C 1
ATOM 3910 O O . LEU A 1 500 ? -40.947 -2.504 -57.186 1.00 28.77 508 LEU A O 1
ATOM 3915 N N . THR A 1 501 ? -40.340 -1.878 -59.242 1.00 27.29 509 THR A N 1
ATOM 3916 C CA . THR A 1 501 ? -41.680 -1.338 -59.559 1.00 28.45 509 THR A CA 1
ATOM 3917 C C . THR A 1 501 ? -42.691 -2.485 -59.582 1.00 30.74 509 THR A C 1
ATOM 3918 O O . THR A 1 501 ? -43.792 -2.279 -59.128 1.00 31.67 509 THR A O 1
ATOM 3922 N N . LYS A 1 502 ? -42.286 -3.669 -60.049 1.00 28.97 510 LYS A N 1
ATOM 3923 C CA . LYS A 1 502 ? -43.162 -4.875 -60.051 1.00 31.86 510 LYS A CA 1
ATOM 3924 C C . LYS A 1 502 ? -43.522 -5.259 -58.597 1.00 27.82 510 LYS A C 1
ATOM 3925 O O . LYS A 1 502 ? -44.718 -5.540 -58.335 1.00 28.03 510 LYS A O 1
ATOM 3931 N N . LEU A 1 503 ? -42.510 -5.220 -57.726 1.00 28.57 511 LEU A N 1
ATOM 3932 C CA . LEU A 1 503 ? -42.656 -5.600 -56.296 1.00 27.62 511 LEU A CA 1
ATOM 3933 C C . LEU A 1 503 ? -43.713 -4.714 -55.648 1.00 31.06 511 LEU A C 1
ATOM 3934 O O . LEU A 1 503 ? -44.464 -5.236 -54.826 1.00 28.24 511 LEU A O 1
ATOM 3939 N N . ARG A 1 504 ? -43.868 -3.439 -56.081 1.00 28.94 512 ARG A N 1
ATOM 3940 C CA . ARG A 1 504 ? -44.855 -2.507 -55.469 1.00 29.73 512 ARG A CA 1
ATOM 3941 C C . ARG A 1 504 ? -46.307 -2.917 -55.685 1.00 28.61 512 ARG A C 1
ATOM 3942 O O . ARG A 1 504 ? -47.149 -2.441 -54.906 1.00 28.83 512 ARG A O 1
ATOM 3950 N N . LYS A 1 505 ? -46.585 -3.830 -56.632 1.00 31.61 513 LYS A N 1
ATOM 3951 C CA . LYS A 1 505 ? -47.939 -4.435 -56.778 1.00 31.58 513 LYS A CA 1
ATOM 3952 C C . LYS A 1 505 ? -48.256 -5.369 -55.592 1.00 29.52 513 LYS A C 1
ATOM 3953 O O . LYS A 1 505 ? -49.451 -5.622 -55.379 1.00 30.44 513 LYS A O 1
ATOM 3959 N N . GLN A 1 506 ? -47.269 -5.801 -54.815 1.00 30.19 514 GLN A N 1
ATOM 3960 C CA . GLN A 1 506 ? -47.489 -6.745 -53.671 1.00 30.77 514 GLN A CA 1
ATOM 3961 C C . GLN A 1 506 ? -48.135 -5.994 -52.497 1.00 36.04 514 GLN A C 1
ATOM 3962 O O . GLN A 1 506 ? -47.701 -4.859 -52.158 1.00 32.11 514 GLN A O 1
ATOM 3968 N N . ALA A 1 507 ? -49.137 -6.613 -51.877 1.00 31.24 515 ALA A N 1
ATOM 3969 C CA . ALA A 1 507 ? -49.921 -6.050 -50.765 1.00 30.95 515 ALA A CA 1
ATOM 3970 C C . ALA A 1 507 ? -48.980 -5.596 -49.651 1.00 26.48 515 ALA A C 1
ATOM 3971 O O . ALA A 1 507 ? -49.314 -4.601 -48.989 1.00 28.76 515 ALA A O 1
ATOM 3973 N N . THR A 1 508 ? -47.887 -6.314 -49.451 1.00 27.52 516 THR A N 1
ATOM 3974 C CA . THR A 1 508 ? -46.917 -5.995 -48.368 1.00 27.30 516 THR A CA 1
ATOM 3975 C C . THR A 1 508 ? -46.345 -4.596 -48.610 1.00 29.42 516 THR A C 1
ATOM 3976 O O . THR A 1 508 ? -46.101 -3.909 -47.657 1.00 28.70 516 THR A O 1
ATOM 3980 N N . LEU A 1 509 ? -46.154 -4.178 -49.858 1.00 26.76 517 LEU A N 1
ATOM 3981 C CA . LEU A 1 509 ? -45.545 -2.848 -50.091 1.00 28.25 517 LEU A CA 1
ATOM 3982 C C . LEU A 1 509 ? -46.644 -1.791 -50.103 1.00 27.25 517 LEU A C 1
ATOM 3983 O O . LEU A 1 509 ? -46.403 -0.647 -49.640 1.00 25.79 517 LEU A O 1
ATOM 3988 N N . SER A 1 510 ? -47.843 -2.079 -50.620 1.00 29.53 518 SER A N 1
ATOM 3989 C CA . SER A 1 510 ? -48.922 -1.071 -50.644 1.00 27.96 518 SER A CA 1
ATOM 3990 C C . SER A 1 510 ? -49.531 -0.885 -49.247 1.00 27.87 518 SER A C 1
ATOM 3991 O O . SER A 1 510 ? -49.938 0.246 -48.947 1.00 32.14 518 SER A O 1
ATOM 3994 N N . HIS A 1 511 ? -49.678 -1.956 -48.471 1.00 26.22 519 HIS A N 1
ATOM 3995 C CA . HIS A 1 511 ? -50.423 -1.903 -47.179 1.00 26.15 519 HIS A CA 1
ATOM 3996 C C . HIS A 1 511 ? -49.615 -2.338 -45.959 1.00 26.30 519 HIS A C 1
ATOM 3997 O O . HIS A 1 511 ? -50.156 -2.270 -44.809 1.00 28.90 519 HIS A O 1
ATOM 4004 N N . GLY A 1 512 ? -48.393 -2.822 -46.151 1.00 25.85 520 GLY A N 1
ATOM 4005 C CA . GLY A 1 512 ? -47.544 -3.354 -45.064 1.00 27.35 520 GLY A CA 1
ATOM 4006 C C . GLY A 1 512 ? -47.103 -2.292 -44.079 1.00 26.31 520 GLY A C 1
ATOM 4007 O O . GLY A 1 512 ? -46.929 -1.128 -44.468 1.00 27.26 520 GLY A O 1
ATOM 4008 N N . GLU A 1 513 ? -46.867 -2.725 -42.858 1.00 26.16 521 GLU A N 1
ATOM 4009 C CA . GLU A 1 513 ? -46.122 -1.913 -41.880 1.00 26.20 521 GLU A CA 1
ATOM 4010 C C . GLU A 1 513 ? -44.657 -1.789 -42.310 1.00 25.99 521 GLU A C 1
ATOM 4011 O O . GLU A 1 513 ? -44.228 -2.388 -43.328 1.00 23.75 521 GLU A O 1
ATOM 4017 N N . TYR A 1 514 ? -43.921 -0.930 -41.589 1.00 25.83 522 TYR A N 1
ATOM 4018 C CA . TYR A 1 514 ? -42.485 -0.756 -41.801 1.00 23.53 522 TYR A CA 1
ATOM 4019 C C . TYR A 1 514 ? -41.819 -0.805 -40.445 1.00 22.67 522 TYR A C 1
ATOM 4020 O O . TYR A 1 514 ? -42.433 -0.467 -39.403 1.00 24.50 522 TYR A O 1
ATOM 4029 N N . ASP A 1 515 ? -40.587 -1.264 -40.453 1.00 22.48 523 ASP A N 1
ATOM 4030 C CA . ASP A 1 515 ? -39.654 -1.220 -39.302 1.00 24.58 523 ASP A CA 1
ATOM 4031 C C . ASP A 1 515 ? -38.299 -0.913 -39.897 1.00 27.97 523 ASP A C 1
ATOM 4032 O O . ASP A 1 515 ? -37.925 -1.544 -40.889 1.00 25.50 523 ASP A O 1
ATOM 4037 N N . ILE A 1 516 ? -37.593 0.050 -39.294 1.00 24.66 524 ILE A N 1
ATOM 4038 C CA . ILE A 1 516 ? -36.271 0.472 -39.806 1.00 23.57 524 ILE A CA 1
ATOM 4039 C C . ILE A 1 516 ? -35.330 0.742 -38.649 1.00 25.03 524 ILE A C 1
ATOM 4040 O O . ILE A 1 516 ? -35.691 1.549 -37.751 1.00 25.63 524 ILE A O 1
ATOM 4045 N N . ARG A 1 517 ? -34.153 0.124 -38.674 1.00 25.57 525 ARG A N 1
ATOM 4046 C CA . ARG A 1 517 ? -33.092 0.405 -37.693 1.00 27.22 525 ARG A CA 1
ATOM 4047 C C . ARG A 1 517 ? -31.748 0.130 -38.324 1.00 25.89 525 ARG A C 1
ATOM 4048 O O . ARG A 1 517 ? -31.714 -0.641 -39.311 1.00 25.44 525 ARG A O 1
ATOM 4056 N N . ALA A 1 518 ? -30.715 0.723 -37.713 1.00 24.60 526 ALA A N 1
ATOM 4057 C CA . ALA A 1 518 ? -29.299 0.531 -38.109 1.00 24.15 526 ALA A CA 1
ATOM 4058 C C . ALA A 1 518 ? -28.798 -0.714 -37.356 1.00 29.07 526 ALA A C 1
ATOM 4059 O O . ALA A 1 518 ? -29.135 -0.907 -36.138 1.00 27.71 526 ALA A O 1
ATOM 4061 N N . LEU A 1 519 ? -28.116 -1.605 -38.057 1.00 28.29 527 LEU A N 1
ATOM 4062 C CA . LEU A 1 519 ? -27.428 -2.752 -37.395 1.00 27.27 527 LEU A CA 1
ATOM 4063 C C . LEU A 1 519 ? -26.022 -2.353 -36.945 1.00 29.20 527 LEU A C 1
ATOM 4064 O O . LEU A 1 519 ? -25.471 -2.963 -36.027 1.00 29.87 527 LEU A O 1
ATOM 4069 N N . SER A 1 520 ? -25.458 -1.346 -37.579 1.00 27.14 528 SER A N 1
ATOM 4070 C CA . SER A 1 520 ? -24.063 -0.894 -37.399 1.00 27.06 528 SER A CA 1
ATOM 4071 C C . SER A 1 520 ? -23.977 0.521 -37.957 1.00 27.69 528 SER A C 1
ATOM 4072 O O . SER A 1 520 ? -24.997 1.023 -38.474 1.00 28.18 528 SER A O 1
ATOM 4075 N N . ASP A 1 521 ? -22.797 1.102 -37.992 1.00 27.82 529 ASP A N 1
ATOM 4076 C CA . ASP A 1 521 ? -22.596 2.437 -38.598 1.00 28.33 529 ASP A CA 1
ATOM 4077 C C . ASP A 1 521 ? -22.676 2.257 -40.113 1.00 25.27 529 ASP A C 1
ATOM 4078 O O . ASP A 1 521 ? -22.812 3.241 -40.765 1.00 25.86 529 ASP A O 1
ATOM 4083 N N . ARG A 1 522 ? -22.577 1.030 -40.610 1.00 24.99 530 ARG A N 1
ATOM 4084 C CA . ARG A 1 522 ? -22.425 0.768 -42.075 1.00 29.13 530 ARG A CA 1
ATOM 4085 C C . ARG A 1 522 ? -23.738 0.273 -42.695 1.00 27.23 530 ARG A C 1
ATOM 4086 O O . ARG A 1 522 ? -24.016 0.617 -43.867 1.00 29.28 530 ARG A O 1
ATOM 4094 N N . THR A 1 523 ? -24.525 -0.544 -41.980 1.00 29.51 531 THR A N 1
ATOM 4095 C CA . THR A 1 523 ? -25.649 -1.302 -42.543 1.00 24.55 531 THR A CA 1
ATOM 4096 C C . THR A 1 523 ? -26.934 -0.991 -41.767 1.00 25.58 531 THR A C 1
ATOM 4097 O O . THR A 1 523 ? -26.938 -0.987 -40.496 1.00 25.86 531 THR A O 1
ATOM 4101 N N . PHE A 1 524 ? -28.017 -0.829 -42.501 1.00 24.00 532 PHE A N 1
ATOM 4102 C CA . PHE A 1 524 ? -29.373 -0.746 -41.893 1.00 23.56 532 PHE A CA 1
ATOM 4103 C C . PHE A 1 524 ? -30.295 -1.732 -42.586 1.00 27.73 532 PHE A C 1
ATOM 4104 O O . PHE A 1 524 ? -30.025 -2.240 -43.738 1.00 25.91 532 PHE A O 1
ATOM 4112 N N . TYR A 1 525 ? -31.414 -1.991 -41.921 1.00 26.76 533 TYR A N 1
ATOM 4113 C CA . TYR A 1 525 ? -32.501 -2.794 -42.464 1.00 24.92 533 TYR A CA 1
ATOM 4114 C C . TYR A 1 525 ? -33.775 -1.954 -42.540 1.00 24.97 533 TYR A C 1
ATOM 4115 O O . TYR A 1 525 ? -34.001 -1.011 -41.777 1.00 24.48 533 TYR A O 1
ATOM 4124 N N . LEU A 1 526 ? -34.564 -2.293 -43.545 1.00 24.69 534 LEU A N 1
ATOM 4125 C CA . LEU A 1 526 ? -35.962 -1.860 -43.663 1.00 23.40 534 LEU A CA 1
ATOM 4126 C C . LEU A 1 526 ? -36.778 -3.103 -43.918 1.00 26.38 534 LEU A C 1
ATOM 4127 O O . LEU A 1 526 ? -36.595 -3.709 -44.953 1.00 26.90 534 LEU A O 1
ATOM 4132 N N . VAL A 1 527 ? -37.756 -3.354 -43.074 1.00 24.52 535 VAL A N 1
ATOM 4133 C CA . VAL A 1 527 ? -38.683 -4.509 -43.163 1.00 26.82 535 VAL A CA 1
ATOM 4134 C C . VAL A 1 527 ? -40.097 -4.026 -43.439 1.00 26.91 535 VAL A C 1
ATOM 4135 O O . VAL A 1 527 ? -40.624 -3.187 -42.724 1.00 25.21 535 VAL A O 1
ATOM 4139 N N . ARG A 1 528 ? -40.674 -4.484 -44.546 1.00 25.70 536 ARG A N 1
ATOM 4140 C CA . ARG A 1 528 ? -42.108 -4.333 -44.830 1.00 22.58 536 ARG A CA 1
ATOM 4141 C C . ARG A 1 528 ? -42.773 -5.678 -44.514 1.00 25.91 536 ARG A C 1
ATOM 4142 O O . ARG A 1 528 ? -42.270 -6.698 -45.025 1.00 27.99 536 ARG A O 1
ATOM 4150 N N . SER A 1 529 ? -43.768 -5.676 -43.627 1.00 26.17 537 SER A N 1
ATOM 4151 C CA . SER A 1 529 ? -44.417 -6.917 -43.146 1.00 26.56 537 SER A CA 1
ATOM 4152 C C . SER A 1 529 ? -45.910 -6.649 -43.116 1.00 24.14 537 SER A C 1
ATOM 4153 O O . SER A 1 529 ? -46.352 -5.496 -43.006 1.00 25.42 537 SER A O 1
ATOM 4156 N N . LEU A 1 530 ? -46.686 -7.715 -43.248 1.00 28.86 538 LEU A N 1
ATOM 4157 C CA . LEU A 1 530 ? -48.161 -7.652 -43.316 1.00 28.18 538 LEU A CA 1
ATOM 4158 C C . LEU A 1 530 ? -48.678 -9.072 -43.087 1.00 31.91 538 LEU A C 1
ATOM 4159 O O . LEU A 1 530 ? -48.352 -9.946 -43.884 1.00 31.78 538 LEU A O 1
ATOM 4164 N N . PRO A 1 531 ? -49.366 -9.350 -41.961 1.00 31.79 539 PRO A N 1
ATOM 4165 C CA . PRO A 1 531 ? -49.733 -10.731 -41.634 1.00 35.76 539 PRO A CA 1
ATOM 4166 C C . PRO A 1 531 ? -50.421 -11.425 -42.821 1.00 34.99 539 PRO A C 1
ATOM 4167 O O . PRO A 1 531 ? -51.303 -10.817 -43.406 1.00 33.32 539 PRO A O 1
ATOM 4171 N N . THR A 1 532 ? -49.976 -12.659 -43.110 1.00 35.79 540 THR A N 1
ATOM 4172 C CA . THR A 1 532 ? -50.473 -13.572 -44.179 1.00 38.73 540 THR A CA 1
ATOM 4173 C C . THR A 1 532 ? -49.867 -13.221 -45.549 1.00 42.52 540 THR A C 1
ATOM 4174 O O . THR A 1 532 ? -50.116 -13.986 -46.493 1.00 38.57 540 THR A O 1
ATOM 4178 N N . HIS A 1 533 ? -49.131 -12.111 -45.694 1.00 35.59 541 HIS A N 1
ATOM 4179 C CA . HIS A 1 533 ? -48.421 -11.763 -46.955 1.00 31.87 541 HIS A CA 1
ATOM 4180 C C . HIS A 1 533 ? -46.920 -11.896 -46.771 1.00 30.61 541 HIS A C 1
ATOM 4181 O O . HIS A 1 533 ? -46.428 -11.841 -45.623 1.00 34.03 541 HIS A O 1
ATOM 4188 N N . ASP A 1 534 ? -46.169 -12.043 -47.862 1.00 28.68 542 ASP A N 1
ATOM 4189 C CA . ASP A 1 534 ? -44.706 -12.249 -47.758 1.00 29.24 542 ASP A CA 1
ATOM 4190 C C . ASP A 1 534 ? -44.060 -11.056 -47.067 1.00 28.16 542 ASP A C 1
ATOM 4191 O O . ASP A 1 534 ? -44.598 -9.901 -47.217 1.00 30.15 542 ASP A O 1
ATOM 4196 N N . THR A 1 535 ? -42.962 -11.322 -46.378 1.00 30.05 543 THR A N 1
ATOM 4197 C CA . THR A 1 535 ? -42.127 -10.279 -45.718 1.00 28.86 543 THR A CA 1
ATOM 4198 C C . THR A 1 535 ? -41.016 -9.830 -46.685 1.00 28.40 543 THR A C 1
ATOM 4199 O O . THR A 1 535 ? -40.385 -10.679 -47.304 1.00 29.88 543 THR A O 1
ATOM 4203 N N . TYR A 1 536 ? -40.812 -8.516 -46.885 1.00 28.04 544 TYR A N 1
ATOM 4204 C CA . TYR A 1 536 ? -39.672 -8.037 -47.705 1.00 29.65 544 TYR A CA 1
ATOM 4205 C C . TYR A 1 536 ? -38.712 -7.250 -46.814 1.00 29.92 544 TYR A C 1
ATOM 4206 O O . TYR A 1 536 ? -39.140 -6.407 -45.976 1.00 29.17 544 TYR A O 1
ATOM 4215 N N . VAL A 1 537 ? -37.431 -7.491 -47.002 1.00 28.58 545 VAL A N 1
ATOM 4216 C CA . VAL A 1 537 ? -36.344 -6.908 -46.170 1.00 28.25 545 VAL A CA 1
ATOM 4217 C C . VAL A 1 537 ? -35.245 -6.293 -47.046 1.00 31.34 545 VAL A C 1
ATOM 4218 O O . VAL A 1 537 ? -34.601 -7.004 -47.801 1.00 29.25 545 VAL A O 1
ATOM 4222 N N . LEU A 1 538 ? -35.025 -4.979 -46.958 1.00 27.44 546 LEU A N 1
ATOM 4223 C CA . LEU A 1 538 ? -33.816 -4.371 -47.499 1.00 25.28 546 LEU A CA 1
ATOM 4224 C C . LEU A 1 538 ? -32.731 -4.503 -46.464 1.00 26.74 546 LEU A C 1
ATOM 4225 O O . LEU A 1 538 ? -33.022 -4.147 -45.298 1.00 26.34 546 LEU A O 1
ATOM 4230 N N . LEU A 1 539 ? -31.534 -4.919 -46.864 1.00 26.95 547 LEU A N 1
ATOM 4231 C CA . LEU A 1 539 ? -30.288 -4.757 -46.092 1.00 26.04 547 LEU A CA 1
ATOM 4232 C C . LEU A 1 539 ? -29.315 -3.977 -46.940 1.00 27.66 547 LEU A C 1
ATOM 4233 O O . LEU A 1 539 ? -29.200 -4.342 -48.124 1.00 27.61 547 LEU A O 1
ATOM 4238 N N . PHE A 1 540 ? -28.840 -2.840 -46.457 1.00 25.39 548 PHE A N 1
ATOM 4239 C CA . PHE A 1 540 ? -28.012 -1.914 -47.268 1.00 27.29 548 PHE A CA 1
ATOM 4240 C C . PHE A 1 540 ? -26.792 -1.480 -46.477 1.00 28.36 548 PHE A C 1
ATOM 4241 O O . PHE A 1 540 ? -26.927 -0.850 -45.430 1.00 25.91 548 PHE A O 1
ATOM 4249 N N . ASN A 1 541 ? -25.606 -1.781 -46.995 1.00 25.90 549 ASN A N 1
ATOM 4250 C CA . ASN A 1 541 ? -24.300 -1.306 -46.519 1.00 25.80 549 ASN A CA 1
ATOM 4251 C C . ASN A 1 541 ? -24.022 -0.013 -47.267 1.00 27.23 549 ASN A C 1
ATOM 4252 O O . ASN A 1 541 ? -23.621 -0.098 -48.422 1.00 27.53 549 ASN A O 1
ATOM 4257 N N . VAL A 1 542 ? -24.239 1.118 -46.648 1.00 25.48 550 VAL A N 1
ATOM 4258 C CA . VAL A 1 542 ? -24.085 2.437 -47.324 1.00 26.60 550 VAL A CA 1
ATOM 4259 C C . VAL A 1 542 ? -22.628 2.896 -47.225 1.00 28.27 550 VAL A C 1
ATOM 4260 O O . VAL A 1 542 ? -22.335 4.018 -47.616 1.00 29.32 550 VAL A O 1
ATOM 4264 N N . SER A 1 543 ? -21.760 2.105 -46.597 1.00 27.25 551 SER A N 1
ATOM 4265 C CA . SER A 1 543 ? -20.379 2.505 -46.310 1.00 29.24 551 SER A CA 1
ATOM 4266 C C . SER A 1 543 ? -19.464 2.112 -47.464 1.00 28.17 551 SER A C 1
ATOM 4267 O O . SER A 1 543 ? -19.942 1.460 -48.400 1.00 29.78 551 SER A O 1
ATOM 4270 N N . GLU A 1 544 ? -18.186 2.456 -47.290 1.00 31.41 552 GLU A N 1
ATOM 4271 C CA . GLU A 1 544 ? -17.104 2.149 -48.275 1.00 32.31 552 GLU A CA 1
ATOM 4272 C C . GLU A 1 544 ? -16.336 0.893 -47.834 1.00 36.96 552 GLU A C 1
ATOM 4273 O O . GLU A 1 544 ? -15.332 0.566 -48.497 1.00 32.46 552 GLU A O 1
ATOM 4279 N N . ARG A 1 545 ? -16.803 0.190 -46.799 1.00 35.66 553 ARG A N 1
ATOM 4280 C CA . ARG A 1 545 ? -16.109 -0.967 -46.195 1.00 36.78 553 ARG A CA 1
ATOM 4281 C C . ARG A 1 545 ? -17.059 -2.154 -46.071 1.00 39.08 553 ARG A C 1
ATOM 4282 O O . ARG A 1 545 ? -18.294 -1.965 -45.975 1.00 34.21 553 ARG A O 1
ATOM 4290 N N . ARG A 1 546 ? -16.516 -3.369 -46.091 1.00 33.87 554 ARG A N 1
ATOM 4291 C CA . ARG A 1 546 ? -17.289 -4.595 -45.836 1.00 36.24 554 ARG A CA 1
ATOM 4292 C C . ARG A 1 546 ? -17.844 -4.509 -44.407 1.00 32.29 554 ARG A C 1
ATOM 4293 O O . ARG A 1 546 ? -17.201 -3.870 -43.549 1.00 33.19 554 ARG A O 1
ATOM 4301 N N . ASP A 1 547 ? -19.038 -5.058 -44.233 1.00 32.01 555 ASP A N 1
ATOM 4302 C CA . ASP A 1 547 ? -19.713 -5.138 -42.921 1.00 32.70 555 ASP A CA 1
ATOM 4303 C C . ASP A 1 547 ? -20.315 -6.522 -42.740 1.00 32.52 555 ASP A C 1
ATOM 4304 O O . ASP A 1 547 ? -20.946 -7.041 -43.675 1.00 33.56 555 ASP A O 1
ATOM 4309 N N . THR A 1 548 ? -20.199 -7.062 -41.524 1.00 31.94 556 THR A N 1
ATOM 4310 C CA . THR A 1 548 ? -20.836 -8.352 -41.206 1.00 31.80 556 THR A CA 1
ATOM 4311 C C . THR A 1 548 ? -21.915 -8.126 -40.154 1.00 30.16 556 THR A C 1
ATOM 4312 O O . THR A 1 548 ? -21.605 -7.492 -39.149 1.00 36.41 556 THR A O 1
ATOM 4316 N N . VAL A 1 549 ? -23.121 -8.566 -40.445 1.00 33.55 557 VAL A N 1
ATOM 4317 C CA . VAL A 1 549 ? -24.284 -8.363 -39.553 1.00 32.37 557 VAL A CA 1
ATOM 4318 C C . VAL A 1 549 ? -24.924 -9.701 -39.216 1.00 32.56 557 VAL A C 1
ATOM 4319 O O . VAL A 1 549 ? -24.779 -10.699 -39.945 1.00 34.60 557 VAL A O 1
ATOM 4323 N N . ASP A 1 550 ? -25.647 -9.665 -38.101 1.00 31.78 558 ASP A N 1
ATOM 4324 C CA . ASP A 1 550 ? -26.408 -10.786 -37.534 1.00 33.33 558 ASP A CA 1
ATOM 4325 C C . ASP A 1 550 ? -27.865 -10.616 -37.914 1.00 33.67 558 ASP A C 1
ATOM 4326 O O . ASP A 1 550 ? -28.522 -9.700 -37.345 1.00 31.33 558 ASP A O 1
ATOM 4331 N N . LEU A 1 551 ? -28.351 -11.453 -38.821 1.00 29.29 559 LEU A N 1
ATOM 4332 C CA . LEU A 1 551 ? -29.702 -11.337 -39.386 1.00 28.81 559 LEU A CA 1
ATOM 4333 C C . LEU A 1 551 ? -30.753 -11.690 -38.330 1.00 29.43 559 LEU A C 1
ATOM 4334 O O . LEU A 1 551 ? -31.932 -11.397 -38.543 1.00 29.62 559 LEU A O 1
ATOM 4339 N N . GLY A 1 552 ? -30.347 -12.340 -37.236 1.00 29.84 560 GLY A N 1
ATOM 4340 C CA . GLY A 1 552 ? -31.288 -12.660 -36.142 1.00 30.49 560 GLY A CA 1
ATOM 4341 C C . GLY A 1 552 ? -31.757 -11.402 -35.436 1.00 28.03 560 GLY A C 1
ATOM 4342 O O . GLY A 1 552 ? -32.781 -11.481 -34.738 1.00 28.34 560 GLY A O 1
ATOM 4343 N N . ARG A 1 553 ? -31.088 -10.259 -35.664 1.00 30.49 561 ARG A N 1
ATOM 4344 C CA . ARG A 1 553 ? -31.485 -8.951 -35.106 1.00 27.67 561 ARG A CA 1
ATOM 4345 C C . ARG A 1 553 ? -32.605 -8.328 -35.915 1.00 33.92 561 ARG A C 1
ATOM 4346 O O . ARG A 1 553 ? -33.193 -7.366 -35.446 1.00 30.39 561 ARG A O 1
ATOM 4354 N N . VAL A 1 554 ? -32.851 -8.827 -37.115 1.00 29.93 562 VAL A N 1
ATOM 4355 C CA . VAL A 1 554 ? -33.851 -8.243 -38.021 1.00 27.32 562 VAL A CA 1
ATOM 4356 C C . VAL A 1 554 ? -35.224 -8.813 -37.720 1.00 27.29 562 VAL A C 1
ATOM 4357 O O . VAL A 1 554 ? -35.464 -10.028 -37.799 1.00 28.61 562 VAL A O 1
ATOM 4361 N N . PRO A 1 555 ? -36.206 -7.979 -37.395 1.00 26.53 563 PRO A N 1
ATOM 4362 C CA . PRO A 1 555 ? -37.541 -8.466 -37.082 1.00 25.98 563 PRO A CA 1
ATOM 4363 C C . PRO A 1 555 ? -38.257 -9.057 -38.294 1.00 30.36 563 PRO A C 1
ATOM 4364 O O . PRO A 1 555 ? -37.979 -8.630 -39.442 1.00 27.66 563 PRO A O 1
ATOM 4368 N N . HIS A 1 556 ? -39.058 -10.097 -38.035 1.00 30.49 564 HIS A N 1
ATOM 4369 C CA . HIS A 1 556 ? -39.979 -10.698 -39.033 1.00 29.56 564 HIS A CA 1
ATOM 4370 C C . HIS A 1 556 ? -39.196 -11.380 -40.160 1.00 29.77 564 HIS A C 1
ATOM 4371 O O . HIS A 1 556 ? -39.825 -11.730 -41.162 1.00 34.83 564 HIS A O 1
ATOM 4378 N N . LEU A 1 557 ? -37.883 -11.551 -40.008 1.00 34.65 565 LEU A N 1
ATOM 4379 C CA . LEU A 1 557 ? -37.053 -12.309 -40.976 1.00 32.44 565 LEU A CA 1
ATOM 4380 C C . LEU A 1 557 ? -36.846 -13.742 -40.453 1.00 35.20 565 LEU A C 1
ATOM 4381 O O . LEU A 1 557 ? -36.057 -13.912 -39.486 1.00 42.01 565 LEU A O 1
ATOM 4386 N N . THR A 1 558 ? -37.460 -14.739 -41.099 1.00 37.39 566 THR A N 1
ATOM 4387 C CA . THR A 1 558 ? -37.118 -16.178 -40.918 1.00 39.85 566 THR A CA 1
ATOM 4388 C C . THR A 1 558 ? -36.257 -16.650 -42.091 1.00 39.95 566 THR A C 1
ATOM 4389 O O . THR A 1 558 ? -36.513 -16.218 -43.251 1.00 40.57 566 THR A O 1
ATOM 4393 N N . LEU A 1 559 ? -35.228 -17.439 -41.794 1.00 35.52 567 LEU A N 1
ATOM 4394 C CA . LEU A 1 559 ? -34.322 -18.002 -42.816 1.00 33.81 567 LEU A CA 1
ATOM 4395 C C . LEU A 1 559 ? -34.698 -19.479 -42.987 1.00 40.87 567 LEU A C 1
ATOM 4396 O O . LEU A 1 559 ? -35.188 -20.109 -42.055 1.00 37.69 567 LEU A O 1
ATOM 4401 N N . PRO A 1 560 ? -34.533 -20.062 -44.192 1.00 40.23 568 PRO A N 1
ATOM 4402 C CA . PRO A 1 560 ? -34.034 -19.330 -45.351 1.00 38.51 568 PRO A CA 1
ATOM 4403 C C . PRO A 1 560 ? -34.988 -18.281 -45.958 1.00 37.18 568 PRO A C 1
ATOM 4404 O O . PRO A 1 560 ? -36.201 -18.373 -45.895 1.00 34.40 568 PRO A O 1
ATOM 4408 N N . ALA A 1 561 ? -34.365 -17.293 -46.592 1.00 39.26 569 ALA A N 1
ATOM 4409 C CA . ALA A 1 561 ? -35.044 -16.262 -47.394 1.00 38.77 569 ALA A CA 1
ATOM 4410 C C . ALA A 1 561 ? -34.351 -16.213 -48.754 1.00 35.91 569 ALA A C 1
ATOM 4411 O O . ALA A 1 561 ? -33.208 -16.684 -48.880 1.00 36.37 569 ALA A O 1
ATOM 4413 N N . THR A 1 562 ? -35.039 -15.640 -49.731 1.00 33.49 570 THR A N 1
ATOM 4414 C CA . THR A 1 562 ? -34.629 -15.632 -51.173 1.00 32.57 570 THR A CA 1
ATOM 4415 C C . THR A 1 562 ? -34.176 -14.202 -51.558 1.00 30.82 570 THR A C 1
ATOM 4416 O O . THR A 1 562 ? -34.935 -13.278 -51.309 1.00 31.98 570 THR A O 1
ATOM 4420 N N . VAL A 1 563 ? -32.986 -14.019 -52.125 1.00 29.86 571 VAL A N 1
ATOM 4421 C CA . VAL A 1 563 ? -32.635 -12.714 -52.751 1.00 30.96 571 VAL A CA 1
ATOM 4422 C C . VAL A 1 563 ? -33.618 -12.425 -53.882 1.00 32.51 571 VAL A C 1
ATOM 4423 O O . VAL A 1 563 ? -33.714 -13.236 -54.830 1.00 36.52 571 VAL A O 1
ATOM 4427 N N . TYR A 1 564 ? -34.318 -11.285 -53.797 1.00 29.29 572 TYR A N 1
ATOM 4428 C CA . TYR A 1 564 ? -35.341 -10.851 -54.777 1.00 31.68 572 TYR A CA 1
ATOM 4429 C C . TYR A 1 564 ? -34.671 -9.871 -55.743 1.00 29.92 572 TYR A C 1
ATOM 4430 O O . TYR A 1 564 ? -34.932 -9.958 -56.916 1.00 32.26 572 TYR A O 1
ATOM 4439 N N . VAL A 1 565 ? -33.821 -8.984 -55.229 1.00 31.29 573 VAL A N 1
ATOM 4440 C CA . VAL A 1 565 ? -32.989 -8.003 -55.983 1.00 27.60 573 VAL A CA 1
ATOM 4441 C C . VAL A 1 565 ? -31.659 -7.856 -55.272 1.00 30.02 573 VAL A C 1
ATOM 4442 O O . VAL A 1 565 ? -31.609 -7.872 -54.012 1.00 27.71 573 VAL A O 1
ATOM 4446 N N . SER A 1 566 ? -30.589 -7.700 -56.023 1.00 27.17 574 SER A N 1
ATOM 4447 C CA . SER A 1 566 ? -29.251 -7.406 -55.486 1.00 28.55 574 SER A CA 1
ATOM 4448 C C . SER A 1 566 ? -28.604 -6.300 -56.330 1.00 28.92 574 SER A C 1
ATOM 4449 O O . SER A 1 566 ? -28.909 -6.209 -57.528 1.00 29.28 574 SER A O 1
ATOM 4452 N N . SER A 1 567 ? -27.805 -5.464 -55.692 1.00 29.70 575 SER A N 1
ATOM 4453 C CA . SER A 1 567 ? -26.861 -4.495 -56.310 1.00 25.90 575 SER A CA 1
ATOM 4454 C C . SER A 1 567 ? -26.101 -5.202 -57.424 1.00 31.49 575 SER A C 1
ATOM 4455 O O . SER A 1 567 ? -25.799 -6.411 -57.267 1.00 28.30 575 SER A O 1
ATOM 4458 N N . ILE A 1 568 ? -25.865 -4.504 -58.525 1.00 28.57 576 ILE A N 1
ATOM 4459 C CA . ILE A 1 568 ? -25.162 -5.134 -59.681 1.00 30.21 576 ILE A CA 1
ATOM 4460 C C . ILE A 1 568 ? -23.793 -5.680 -59.294 1.00 29.94 576 ILE A C 1
ATOM 4461 O O . ILE A 1 568 ? -23.385 -6.658 -59.967 1.00 31.67 576 ILE A O 1
ATOM 4466 N N . HIS A 1 569 ? -23.146 -5.213 -58.234 1.00 30.08 577 HIS A N 1
ATOM 4467 C CA . HIS A 1 569 ? -21.767 -5.627 -57.844 1.00 30.47 577 HIS A CA 1
ATOM 4468 C C . HIS A 1 569 ? -21.849 -6.746 -56.773 1.00 32.23 577 HIS A C 1
ATOM 4469 O O . HIS A 1 569 ? -20.802 -7.193 -56.317 1.00 34.13 577 HIS A O 1
ATOM 4476 N N . SER A 1 570 ? -23.045 -7.159 -56.354 1.00 31.73 578 SER A N 1
ATOM 4477 C CA . SER A 1 570 ? -23.277 -8.188 -55.289 1.00 32.44 578 SER A CA 1
ATOM 4478 C C . SER A 1 570 ? -22.806 -9.538 -55.836 1.00 37.07 578 SER A C 1
ATOM 4479 O O . SER A 1 570 ? -23.162 -9.825 -56.995 1.00 30.98 578 SER A O 1
ATOM 4482 N N . ALA A 1 571 ? -22.109 -10.336 -55.022 1.00 35.65 579 ALA A N 1
ATOM 4483 C CA . ALA A 1 571 ? -21.836 -11.778 -55.298 1.00 36.89 579 ALA A CA 1
ATOM 4484 C C . ALA A 1 571 ? -23.148 -12.557 -55.361 1.00 37.50 579 ALA A C 1
ATOM 4485 O O . ALA A 1 571 ? -23.153 -13.651 -55.928 1.00 42.96 579 ALA A O 1
ATOM 4487 N N . ARG A 1 572 ? -24.228 -12.078 -54.739 1.00 32.81 580 ARG A N 1
ATOM 4488 C CA . ARG A 1 572 ? -25.522 -12.789 -54.724 1.00 31.49 580 ARG A CA 1
ATOM 4489 C C . ARG A 1 572 ? -26.336 -12.364 -55.939 1.00 34.77 580 ARG A C 1
ATOM 4490 O O . ARG A 1 572 ? -26.385 -11.143 -56.231 1.00 36.36 580 ARG A O 1
ATOM 4498 N N . LEU A 1 573 ? -26.945 -13.342 -56.598 1.00 37.91 581 LEU A N 1
ATOM 4499 C CA . LEU A 1 573 ? -27.893 -13.203 -57.738 1.00 34.47 581 LEU A CA 1
ATOM 4500 C C . LEU A 1 573 ? -29.313 -13.383 -57.226 1.00 35.14 581 LEU A C 1
ATOM 4501 O O . LEU A 1 573 ? -29.508 -14.041 -56.208 1.00 37.62 581 LEU A O 1
ATOM 4506 N N . ALA A 1 574 ? -30.288 -12.839 -57.928 1.00 35.59 582 ALA A N 1
ATOM 4507 C CA . ALA A 1 574 ? -31.710 -13.079 -57.631 1.00 33.56 582 ALA A CA 1
ATOM 4508 C C . ALA A 1 574 ? -31.896 -14.588 -57.614 1.00 35.78 582 ALA A C 1
ATOM 4509 O O . ALA A 1 574 ? -31.301 -15.259 -58.459 1.00 41.76 582 ALA A O 1
ATOM 4511 N N . GLY A 1 575 ? -32.734 -15.088 -56.717 1.00 37.62 583 GLY A N 1
ATOM 4512 C CA . GLY A 1 575 ? -33.005 -16.528 -56.564 1.00 37.36 583 GLY A CA 1
ATOM 4513 C C . GLY A 1 575 ? -32.085 -17.167 -55.545 1.00 34.64 583 GLY A C 1
ATOM 4514 O O . GLY A 1 575 ? -32.457 -18.271 -55.092 1.00 41.34 583 GLY A O 1
ATOM 4515 N N . HIS A 1 576 ? -30.940 -16.555 -55.220 1.00 35.92 584 HIS A N 1
ATOM 4516 C CA . HIS A 1 576 ? -29.949 -16.999 -54.207 1.00 36.64 584 HIS A CA 1
ATOM 4517 C C . HIS A 1 576 ? -30.647 -17.108 -52.849 1.00 42.18 584 HIS A C 1
ATOM 4518 O O . HIS A 1 576 ? -31.523 -16.267 -52.543 1.00 42.21 584 HIS A O 1
ATOM 4525 N N . GLU A 1 577 ? -30.332 -18.178 -52.105 1.00 40.15 585 GLU A N 1
ATOM 4526 C CA . GLU A 1 577 ? -30.964 -18.505 -50.802 1.00 43.20 585 GLU A CA 1
ATOM 4527 C C . GLU A 1 577 ? -30.012 -18.064 -49.696 1.00 41.06 585 GLU A C 1
ATOM 4528 O O . GLU A 1 577 ? -28.805 -18.453 -49.707 1.00 39.17 585 GLU A O 1
ATOM 4534 N N . ILE A 1 578 ? -30.490 -17.178 -48.822 1.00 36.57 586 ILE A N 1
ATOM 4535 C CA . ILE A 1 578 ? -29.784 -16.819 -47.571 1.00 35.60 586 ILE A CA 1
ATOM 4536 C C . ILE A 1 578 ? -30.214 -17.845 -46.515 1.00 40.07 586 ILE A C 1
ATOM 4537 O O . ILE A 1 578 ? -31.433 -17.973 -46.282 1.00 40.30 586 ILE A O 1
ATOM 4542 N N . THR A 1 579 ? -29.255 -18.598 -45.971 1.00 40.70 587 THR A N 1
ATOM 4543 C CA . THR A 1 579 ? -29.514 -19.676 -44.979 1.00 38.54 587 THR A CA 1
ATOM 4544 C C . THR A 1 579 ? -28.853 -19.348 -43.642 1.00 35.70 587 THR A C 1
ATOM 4545 O O . THR A 1 579 ? -29.434 -19.682 -42.628 1.00 42.51 587 THR A O 1
ATOM 4549 N N . SER A 1 580 ? -27.648 -18.796 -43.659 1.00 36.49 588 SER A N 1
ATOM 4550 C CA . SER A 1 580 ? -26.846 -18.394 -42.489 1.00 36.70 588 SER A CA 1
ATOM 4551 C C . SER A 1 580 ? -27.368 -17.071 -41.916 1.00 43.07 588 SER A C 1
ATOM 4552 O O . SER A 1 580 ? -27.682 -16.133 -42.685 1.00 37.13 588 SER A O 1
ATOM 4555 N N . SER A 1 581 ? -27.373 -16.941 -40.602 1.00 41.69 589 SER A N 1
ATOM 4556 C CA . SER A 1 581 ? -27.829 -15.686 -39.985 1.00 39.91 589 SER A CA 1
ATOM 4557 C C . SER A 1 581 ? -26.657 -14.702 -39.974 1.00 39.39 589 SER A C 1
ATOM 4558 O O . SER A 1 581 ? -26.872 -13.533 -39.680 1.00 45.81 589 SER A O 1
ATOM 4561 N N . GLN A 1 582 ? -25.454 -15.114 -40.331 1.00 34.30 590 GLN A N 1
ATOM 4562 C CA . GLN A 1 582 ? -24.308 -14.186 -40.487 1.00 36.45 590 GLN A CA 1
ATOM 4563 C C . GLN A 1 582 ? -24.250 -13.736 -41.954 1.00 42.71 590 GLN A C 1
ATOM 4564 O O . GLN A 1 582 ? -24.239 -14.609 -42.846 1.00 36.95 590 GLN A O 1
ATOM 4570 N N . LEU A 1 583 ? -24.241 -12.416 -42.202 1.00 38.24 591 LEU A N 1
ATOM 4571 C CA . LEU A 1 583 ? -24.237 -11.856 -43.587 1.00 37.84 591 LEU A CA 1
ATOM 4572 C C . LEU A 1 583 ? -23.175 -10.775 -43.709 1.00 38.40 591 LEU A C 1
ATOM 4573 O O . LEU A 1 583 ? -23.253 -9.738 -42.985 1.00 37.83 591 LEU A O 1
ATOM 4578 N N . SER A 1 584 ? -22.219 -10.999 -44.615 1.00 33.40 592 SER A N 1
ATOM 4579 C CA . SER A 1 584 ? -21.196 -10.013 -45.003 1.00 38.07 592 SER A CA 1
ATOM 4580 C C . SER A 1 584 ? -21.671 -9.318 -46.265 1.00 34.22 592 SER A C 1
ATOM 4581 O O . SER A 1 584 ? -22.095 -10.017 -47.202 1.00 34.90 592 SER A O 1
ATOM 4584 N N . LEU A 1 585 ? -21.730 -7.993 -46.187 1.00 33.63 593 LEU A N 1
ATOM 4585 C CA . LEU A 1 585 ? -22.159 -7.099 -47.295 1.00 32.01 593 LEU A CA 1
ATOM 4586 C C . LEU A 1 585 ? -20.959 -6.242 -47.685 1.00 28.29 593 LEU A C 1
ATOM 4587 O O . LEU A 1 585 ? -20.287 -5.631 -46.792 1.00 31.32 593 LEU A O 1
ATOM 4592 N N . GLU A 1 586 ? -20.704 -6.176 -49.003 1.00 31.37 594 GLU A N 1
ATOM 4593 C CA . GLU A 1 586 ? -19.563 -5.402 -49.514 1.00 31.58 594 GLU A CA 1
ATOM 4594 C C . GLU A 1 586 ? -20.011 -3.930 -49.540 1.00 30.83 594 GLU A C 1
ATOM 4595 O O . GLU A 1 586 ? -21.246 -3.678 -49.420 1.00 34.71 594 GLU A O 1
ATOM 4601 N N . ALA A 1 587 ? -19.054 -3.012 -49.554 1.00 30.53 595 ALA A N 1
ATOM 4602 C CA . ALA A 1 587 ? -19.308 -1.567 -49.701 1.00 31.98 595 ALA A CA 1
ATOM 4603 C C . ALA A 1 587 ? -20.437 -1.358 -50.716 1.00 31.79 595 ALA A C 1
ATOM 4604 O O . ALA A 1 587 ? -20.338 -1.859 -51.858 1.00 32.36 595 ALA A O 1
ATOM 4606 N N . GLY A 1 588 ? -21.494 -0.654 -50.323 1.00 28.80 596 GLY A N 1
ATOM 4607 C CA . GLY A 1 588 ? -22.600 -0.292 -51.222 1.00 27.29 596 GLY A CA 1
ATOM 4608 C C . GLY A 1 588 ? -23.560 -1.402 -51.505 1.00 24.94 596 GLY A C 1
ATOM 4609 O O . GLY A 1 588 ? -24.592 -1.149 -52.183 1.00 27.02 596 GLY A O 1
ATOM 4610 N N . GLU A 1 589 ? -23.300 -2.645 -51.091 1.00 25.02 597 GLU A N 1
ATOM 4611 C CA . GLU A 1 589 ? -24.182 -3.763 -51.421 1.00 27.64 597 GLU A CA 1
ATOM 4612 C C . GLU A 1 589 ? -25.539 -3.592 -50.740 1.00 27.20 597 GLU A C 1
ATOM 4613 O O . GLU A 1 589 ? -25.573 -3.450 -49.483 1.00 26.95 597 GLU A O 1
ATOM 4619 N N . ALA A 1 590 ? -26.581 -3.765 -51.519 1.00 26.94 598 ALA A N 1
ATOM 4620 C CA . ALA A 1 590 ? -27.964 -3.837 -51.032 1.00 29.58 598 ALA A CA 1
ATOM 4621 C C . ALA A 1 590 ? -28.606 -5.139 -51.499 1.00 32.96 598 ALA A C 1
ATOM 4622 O O . ALA A 1 590 ? -28.445 -5.497 -52.679 1.00 29.97 598 ALA A O 1
ATOM 4624 N N . LEU A 1 591 ? -29.390 -5.793 -50.635 1.00 29.77 599 LEU A N 1
ATOM 4625 C CA . LEU A 1 591 ? -30.227 -6.946 -51.002 1.00 28.24 599 LEU A CA 1
ATOM 4626 C C . LEU A 1 591 ? -31.657 -6.644 -50.606 1.00 29.51 599 LEU A C 1
ATOM 4627 O O . LEU A 1 591 ? -31.861 -6.091 -49.487 1.00 29.04 599 LEU A O 1
ATOM 4632 N N . VAL A 1 592 ? -32.605 -7.029 -51.441 1.00 25.41 600 VAL A N 1
ATOM 4633 C CA . VAL A 1 592 ? -33.998 -7.236 -51.012 1.00 26.38 600 VAL A CA 1
ATOM 4634 C C . VAL A 1 592 ? -34.192 -8.742 -50.806 1.00 30.33 600 VAL A C 1
ATOM 4635 O O . VAL A 1 592 ? -34.071 -9.471 -51.774 1.00 31.57 600 VAL A O 1
ATOM 4639 N N . LEU A 1 593 ? -34.598 -9.144 -49.616 1.00 26.07 601 LEU A N 1
ATOM 4640 C CA . LEU A 1 593 ? -34.937 -10.565 -49.293 1.00 27.34 601 LEU A CA 1
ATOM 4641 C C . LEU A 1 593 ? -36.451 -10.728 -49.260 1.00 32.12 601 LEU A C 1
ATOM 4642 O O . LEU A 1 593 ? -37.141 -9.895 -48.635 1.00 30.44 601 LEU A O 1
ATOM 4647 N N . LYS A 1 594 ? -36.959 -11.808 -49.868 1.00 30.55 602 LYS A N 1
ATOM 4648 C CA . LYS A 1 594 ? -38.357 -12.248 -49.750 1.00 33.27 602 LYS A CA 1
ATOM 4649 C C . LYS A 1 594 ? -38.365 -13.385 -48.721 1.00 34.48 602 LYS A C 1
ATOM 4650 O O . LYS A 1 594 ? -37.667 -14.403 -48.945 1.00 32.58 602 LYS A O 1
ATOM 4656 N N . ALA A 1 595 ? -39.131 -13.228 -47.656 1.00 34.09 603 ALA A N 1
ATOM 4657 C CA . ALA A 1 595 ? -39.193 -14.161 -46.515 1.00 35.43 603 ALA A CA 1
ATOM 4658 C C . ALA A 1 595 ? -40.658 -14.505 -46.283 1.00 32.51 603 ALA A C 1
ATOM 4659 O O . ALA A 1 595 ? -41.557 -13.841 -46.839 1.00 33.62 603 ALA A O 1
ATOM 4661 N N . GLN A 1 596 ? -40.891 -15.564 -45.507 1.00 34.20 604 GLN A N 1
ATOM 4662 C CA . GLN A 1 596 ? -42.257 -16.085 -45.298 1.00 36.33 604 GLN A CA 1
ATOM 4663 C C . GLN A 1 596 ? -43.095 -15.016 -44.606 1.00 33.98 604 GLN A C 1
ATOM 4664 O O . GLN A 1 596 ? -42.574 -14.151 -43.879 1.00 33.99 604 GLN A O 1
ATOM 4670 N N . PRO A 1 597 ? -44.418 -15.057 -44.837 1.00 35.72 605 PRO A N 1
ATOM 4671 C CA . PRO A 1 597 ? -45.362 -14.215 -44.136 1.00 35.64 605 PRO A CA 1
ATOM 4672 C C . PRO A 1 597 ? -45.231 -14.364 -42.626 1.00 36.45 605 PRO A C 1
ATOM 4673 O O . PRO A 1 597 ? -44.871 -15.450 -42.169 1.00 36.01 605 PRO A O 1
ATOM 4677 N N . ILE A 1 598 ? -45.545 -13.278 -41.921 1.00 35.22 606 ILE A N 1
ATOM 4678 C CA . ILE A 1 598 ? -45.774 -13.303 -40.452 1.00 35.32 606 ILE A CA 1
ATOM 4679 C C . ILE A 1 598 ? -47.262 -13.501 -40.253 1.00 37.40 606 ILE A C 1
ATOM 4680 O O . ILE A 1 598 ? -47.701 -13.566 -39.106 1.00 40.16 606 ILE A O 1
ATOM 4686 N N . PRO B 1 29 ? -47.956 -19.947 -22.232 1.00 76.48 37 PRO B N 1
ATOM 4687 C CA . PRO B 1 29 ? -46.588 -20.403 -21.849 1.00 78.54 37 PRO B CA 1
ATOM 4688 C C . PRO B 1 29 ? -46.024 -19.733 -20.586 1.00 75.27 37 PRO B C 1
ATOM 4689 O O . PRO B 1 29 ? -46.234 -18.537 -20.375 1.00 73.90 37 PRO B O 1
ATOM 4693 N N . PRO B 1 30 ? -45.265 -20.454 -19.720 1.00 71.87 38 PRO B N 1
ATOM 4694 C CA . PRO B 1 30 ? -44.640 -19.830 -18.551 1.00 66.16 38 PRO B CA 1
ATOM 4695 C C . PRO B 1 30 ? -43.657 -18.732 -18.971 1.00 58.06 38 PRO B C 1
ATOM 4696 O O . PRO B 1 30 ? -43.064 -18.777 -20.058 1.00 55.05 38 PRO B O 1
ATOM 4700 N N . PRO B 1 31 ? -43.504 -17.672 -18.155 1.00 46.80 39 PRO B N 1
ATOM 4701 C CA . PRO B 1 31 ? -42.676 -16.527 -18.520 1.00 42.78 39 PRO B CA 1
ATOM 4702 C C . PRO B 1 31 ? -41.222 -16.981 -18.698 1.00 37.32 39 PRO B C 1
ATOM 4703 O O . PRO B 1 31 ? -40.729 -17.747 -17.896 1.00 38.42 39 PRO B O 1
ATOM 4707 N N . THR B 1 32 ? -40.590 -16.579 -19.794 1.00 32.69 40 THR B N 1
ATOM 4708 C CA . THR B 1 32 ? -39.163 -16.820 -20.076 1.00 31.07 40 THR B CA 1
ATOM 4709 C C . THR B 1 32 ? -38.321 -16.236 -18.938 1.00 29.62 40 THR B C 1
ATOM 4710 O O . THR B 1 32 ? -38.700 -15.250 -18.296 1.00 31.04 40 THR B O 1
ATOM 4714 N N . GLU B 1 33 ? -37.144 -16.789 -18.746 1.00 32.74 41 GLU B N 1
ATOM 4715 C CA . GLU B 1 33 ? -36.158 -16.346 -17.753 1.00 34.32 41 GLU B CA 1
ATOM 4716 C C . GLU B 1 33 ? -35.235 -15.354 -18.452 1.00 30.02 41 GLU B C 1
ATOM 4717 O O . GLU B 1 33 ? -35.042 -15.463 -19.669 1.00 30.45 41 GLU B O 1
ATOM 4723 N N . VAL B 1 34 ? -34.713 -14.421 -17.688 1.00 31.77 42 VAL B N 1
ATOM 4724 C CA . VAL B 1 34 ? -33.839 -13.350 -18.217 1.00 27.88 42 VAL B CA 1
ATOM 4725 C C . VAL B 1 34 ? -32.533 -13.378 -17.440 1.00 28.30 42 VAL B C 1
ATOM 4726 O O . VAL B 1 34 ? -32.569 -13.705 -16.256 1.00 32.73 42 VAL B O 1
ATOM 4730 N N . ILE B 1 35 ? -31.426 -13.054 -18.085 1.00 32.58 43 ILE B N 1
ATOM 4731 C CA . ILE B 1 35 ? -30.078 -12.982 -17.442 1.00 32.73 43 ILE B CA 1
ATOM 4732 C C . ILE B 1 35 ? -29.971 -11.625 -16.729 1.00 35.11 43 ILE B C 1
ATOM 4733 O O . ILE B 1 35 ? -30.264 -10.608 -17.387 1.00 30.56 43 ILE B O 1
ATOM 4738 N N . GLN B 1 36 ? -29.607 -11.585 -15.436 1.00 36.43 44 GLN B N 1
ATOM 4739 C CA . GLN B 1 36 ? -29.558 -10.301 -14.678 1.00 36.81 44 GLN B CA 1
ATOM 4740 C C . GLN B 1 36 ? -28.513 -9.387 -15.333 1.00 32.20 44 GLN B C 1
ATOM 4741 O O . GLN B 1 36 ? -27.469 -9.875 -15.732 1.00 35.97 44 GLN B O 1
ATOM 4747 N N . LEU B 1 37 ? -28.857 -8.127 -15.523 1.00 31.52 45 LEU B N 1
ATOM 4748 C CA . LEU B 1 37 ? -27.919 -7.106 -16.051 1.00 31.41 45 LEU B CA 1
ATOM 4749 C C . LEU B 1 37 ? -27.007 -6.618 -14.917 1.00 25.02 45 LEU B C 1
ATOM 4750 O O . LEU B 1 37 ? -27.474 -6.495 -13.774 1.00 30.18 45 LEU B O 1
ATOM 4755 N N . ASP B 1 38 ? -25.780 -6.283 -15.257 1.00 27.15 46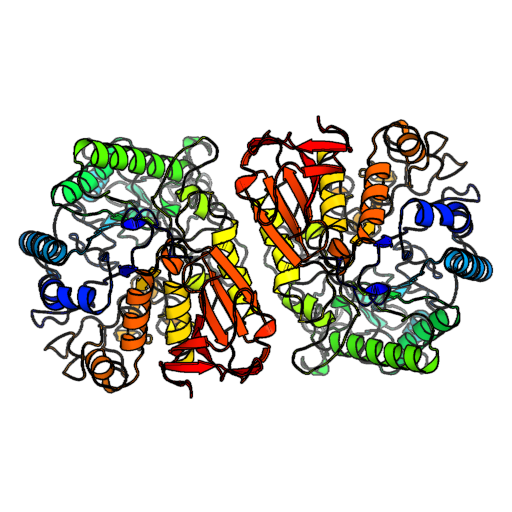 ASP B N 1
ATOM 4756 C CA . ASP B 1 38 ? -24.862 -5.520 -14.382 1.00 25.63 46 ASP B CA 1
ATOM 4757 C C . ASP B 1 38 ? -25.559 -4.210 -13.967 1.00 25.10 46 ASP B C 1
ATOM 4758 O O . ASP B 1 38 ? -26.428 -3.693 -14.687 1.00 24.27 46 ASP B O 1
ATOM 4763 N N . TRP B 1 39 ? -25.321 -3.810 -12.725 1.00 25.23 47 TRP B N 1
ATOM 4764 C CA . TRP B 1 39 ? -26.138 -2.837 -11.978 1.00 25.68 47 TRP B CA 1
ATOM 4765 C C . TRP B 1 39 ? -26.241 -1.518 -12.736 1.00 26.28 47 TRP B C 1
ATOM 4766 O O . TRP B 1 39 ? -27.307 -0.890 -12.717 1.00 25.89 47 TRP B O 1
ATOM 4777 N N . TRP B 1 40 ? -25.217 -1.161 -13.490 1.00 25.57 48 TRP B N 1
ATOM 4778 C CA . TRP B 1 40 ? -25.116 0.188 -14.126 1.00 22.17 48 TRP B CA 1
ATOM 4779 C C . TRP B 1 40 ? -25.914 0.208 -15.435 1.00 24.14 48 TRP B C 1
ATOM 4780 O O . TRP B 1 40 ? -26.037 1.305 -16.027 1.00 26.11 48 TRP B O 1
ATOM 4791 N N . LYS B 1 41 ? -26.346 -0.930 -15.958 1.00 21.48 49 LYS B N 1
ATOM 4792 C CA . LYS B 1 41 ? -27.030 -0.984 -17.281 1.00 21.27 49 LYS B CA 1
ATOM 4793 C C . LYS B 1 41 ? -28.492 -0.587 -17.162 1.00 21.86 49 LYS B C 1
ATOM 4794 O O . LYS B 1 41 ? -29.115 -0.254 -18.188 1.00 23.08 49 LYS B O 1
ATOM 4800 N N . ASN B 1 42 ? -29.099 -0.649 -15.984 1.00 20.84 50 ASN B N 1
ATOM 4801 C CA . ASN B 1 42 ? -30.511 -0.255 -15.792 1.00 24.41 50 ASN B CA 1
ATOM 4802 C C . ASN B 1 42 ? -30.758 0.356 -14.400 1.00 23.20 50 ASN B C 1
ATOM 4803 O O . ASN B 1 42 ? -31.933 0.403 -13.957 1.00 23.12 50 ASN B O 1
ATOM 4808 N N . CYS B 1 43 ? -29.758 1.003 -13.808 1.00 22.02 51 CYS B N 1
ATOM 4809 C CA . CYS B 1 43 ? -29.945 1.686 -12.520 1.00 20.99 51 CYS B CA 1
ATOM 4810 C C . CYS B 1 43 ? -30.821 2.942 -12.706 1.00 21.10 51 CYS B C 1
ATOM 4811 O O . CYS B 1 43 ? -30.931 3.492 -13.824 1.00 21.54 51 CYS B O 1
ATOM 4814 N N . VAL B 1 44 ? -31.599 3.260 -11.672 1.00 20.64 52 VAL B N 1
ATOM 4815 C CA . VAL B 1 44 ? -32.092 4.624 -11.416 1.00 21.56 52 VAL B CA 1
ATOM 4816 C C . VAL B 1 44 ? -30.962 5.373 -10.743 1.00 22.09 52 VAL B C 1
ATOM 4817 O O . VAL B 1 44 ? -30.560 4.982 -9.576 1.00 22.72 52 VAL B O 1
ATOM 4821 N N . LEU B 1 45 ? -30.447 6.400 -11.441 1.00 21.24 53 LEU B N 1
ATOM 4822 C CA . LEU B 1 45 ? -29.305 7.178 -10.972 1.00 19.74 53 LEU B CA 1
ATOM 4823 C C . LEU B 1 45 ? -29.816 8.560 -10.575 1.00 21.93 53 LEU B C 1
ATOM 4824 O O . LEU B 1 45 ? -30.455 9.250 -11.386 1.00 22.45 53 LEU B O 1
ATOM 4829 N N . TYR B 1 46 ? -29.661 8.901 -9.299 1.00 21.06 54 TYR B N 1
ATOM 4830 C CA . TYR B 1 46 ? -30.105 10.184 -8.731 1.00 20.27 54 TYR B CA 1
ATOM 4831 C C . TYR B 1 46 ? -28.917 11.092 -8.463 1.00 20.28 54 TYR B C 1
ATOM 4832 O O . TYR B 1 46 ? -27.974 10.750 -7.711 1.00 20.84 54 TYR B O 1
ATOM 4841 N N . GLN B 1 47 ? -29.043 12.336 -8.953 1.00 22.27 55 GLN B N 1
ATOM 4842 C CA . GLN B 1 47 ? -28.057 13.413 -8.740 1.00 23.09 55 GLN B CA 1
ATOM 4843 C C . GLN B 1 47 ? -28.430 14.171 -7.459 1.00 23.00 55 GLN B C 1
ATOM 4844 O O . GLN B 1 47 ? -29.485 14.809 -7.416 1.00 23.25 55 GLN B O 1
ATOM 4850 N N . ILE B 1 48 ? -27.584 14.048 -6.446 1.00 21.86 56 ILE B N 1
ATOM 4851 C CA . ILE B 1 48 ? -27.635 14.943 -5.270 1.00 21.43 56 ILE B CA 1
ATOM 4852 C C . ILE B 1 48 ? -26.826 16.185 -5.572 1.00 23.02 56 ILE B C 1
ATOM 4853 O O . ILE B 1 48 ? -25.639 16.057 -5.971 1.00 23.18 56 ILE B O 1
ATOM 4858 N N . TYR B 1 49 ? -27.354 17.346 -5.186 1.00 22.09 57 TYR B N 1
ATOM 4859 C CA . TYR B 1 49 ? -26.591 18.612 -5.138 1.00 24.47 57 TYR B CA 1
ATOM 4860 C C . TYR B 1 49 ? -26.372 18.884 -3.655 1.00 22.91 57 TYR B C 1
ATOM 4861 O O . TYR B 1 49 ? -27.321 19.334 -2.984 1.00 24.01 57 TYR B O 1
ATOM 4870 N N . PRO B 1 50 ? -25.250 18.406 -3.066 1.00 20.90 58 PRO B N 1
ATOM 4871 C CA . PRO B 1 50 ? -25.142 18.347 -1.586 1.00 19.29 58 PRO B CA 1
ATOM 4872 C C . PRO B 1 50 ? -25.455 19.708 -0.920 1.00 22.02 58 PRO B C 1
ATOM 4873 O O . PRO B 1 50 ? -26.049 19.705 0.208 1.00 24.45 58 PRO B O 1
ATOM 4877 N N . ARG B 1 51 ? -25.076 20.841 -1.507 1.00 21.22 59 ARG B N 1
ATOM 4878 C CA . ARG B 1 51 ? -25.254 22.160 -0.854 1.00 22.76 59 ARG B CA 1
ATOM 4879 C C . ARG B 1 51 ? -26.746 22.418 -0.583 1.00 24.26 59 ARG B C 1
ATOM 4880 O O . ARG B 1 51 ? -27.063 23.265 0.282 1.00 24.94 59 ARG B O 1
ATOM 4888 N N . SER B 1 52 ? -27.628 21.761 -1.305 1.00 22.27 60 SER B N 1
ATOM 4889 C CA . SER B 1 52 ? -29.088 22.033 -1.223 1.00 22.13 60 SER B CA 1
ATOM 4890 C C . SER B 1 52 ? -29.943 20.833 -0.818 1.00 24.95 60 SER B C 1
ATOM 4891 O O . SER B 1 52 ? -31.196 20.908 -0.913 1.00 23.27 60 SER B O 1
ATOM 4894 N N . PHE B 1 53 ? -29.344 19.698 -0.482 1.00 20.95 61 PHE B N 1
ATOM 4895 C CA . PHE B 1 53 ? -30.125 18.485 -0.186 1.00 21.01 61 PHE B CA 1
ATOM 4896 C C . PHE B 1 53 ? -30.605 18.530 1.273 1.00 21.06 61 PHE B C 1
ATOM 4897 O O . PHE B 1 53 ? -31.844 18.592 1.473 1.00 24.09 61 PHE B O 1
ATOM 4905 N N . LYS B 1 54 ? -29.730 18.477 2.254 1.00 23.40 62 LYS B N 1
ATOM 4906 C CA . LYS B 1 54 ? -30.184 18.486 3.669 1.00 22.21 62 LYS B CA 1
ATOM 4907 C C . LYS B 1 54 ? -29.096 19.130 4.528 1.00 25.91 62 LYS B C 1
ATOM 4908 O O . LYS B 1 54 ? -27.916 18.644 4.527 1.00 24.78 62 LYS B O 1
ATOM 4914 N N . ASP B 1 55 ? -29.459 20.205 5.254 1.00 24.93 63 ASP B N 1
ATOM 4915 C CA . ASP B 1 55 ? -28.558 20.876 6.212 1.00 24.95 63 ASP B CA 1
ATOM 4916 C C . ASP B 1 55 ? -28.770 20.278 7.600 1.00 26.83 63 ASP B C 1
ATOM 4917 O O . ASP B 1 55 ? -29.929 20.323 8.096 1.00 26.03 63 ASP B O 1
ATOM 4922 N N . SER B 1 56 ? -27.747 19.613 8.129 1.00 28.41 64 SER B N 1
ATOM 4923 C CA . SER B 1 56 ? -27.790 18.960 9.469 1.00 29.16 64 SER B CA 1
ATOM 4924 C C . SER B 1 56 ? -27.406 19.894 10.585 1.00 29.03 64 SER B C 1
ATOM 4925 O O . SER B 1 56 ? -27.577 19.442 11.744 1.00 30.64 64 SER B O 1
ATOM 4928 N N . ASP B 1 57 ? -26.846 21.055 10.305 1.00 26.10 65 ASP B N 1
ATOM 4929 C CA . ASP B 1 57 ? -26.136 21.795 11.378 1.00 28.56 65 ASP B CA 1
ATOM 4930 C C . ASP B 1 57 ? -26.531 23.262 11.405 1.00 31.79 65 ASP B C 1
ATOM 4931 O O . ASP B 1 57 ? -25.847 24.007 12.096 1.00 32.27 65 ASP B O 1
ATOM 4936 N N . GLY B 1 58 ? -27.545 23.667 10.659 1.00 28.45 66 GLY B N 1
ATOM 4937 C CA . GLY B 1 58 ? -28.175 24.988 10.868 1.00 29.13 66 GLY B CA 1
ATOM 4938 C C . GLY B 1 58 ? -27.425 26.161 10.300 1.00 28.32 66 GLY B C 1
ATOM 4939 O O . GLY B 1 58 ? -27.737 27.313 10.664 1.00 30.52 66 GLY B O 1
ATOM 4940 N N . ASP B 1 59 ? -26.471 25.927 9.388 1.00 29.40 67 ASP B N 1
ATOM 4941 C CA . ASP B 1 59 ? -25.720 27.000 8.711 1.00 27.49 67 ASP B CA 1
ATOM 4942 C C . ASP B 1 59 ? -26.378 27.371 7.370 1.00 26.63 67 ASP B C 1
ATOM 4943 O O . ASP B 1 59 ? -25.836 28.215 6.687 1.00 28.46 67 ASP B O 1
ATOM 4948 N N . GLY B 1 60 ? -27.504 26.729 7.025 1.00 27.39 68 GLY B N 1
ATOM 4949 C CA . GLY B 1 60 ? -28.221 26.927 5.756 1.00 27.29 68 GLY B CA 1
ATOM 4950 C C . GLY B 1 60 ? -27.494 26.335 4.576 1.00 28.10 68 GLY B C 1
ATOM 4951 O O . GLY B 1 60 ? -27.882 26.663 3.437 1.00 23.84 68 GLY B O 1
ATOM 4952 N N . ILE B 1 61 ? -26.508 25.466 4.840 1.00 29.76 69 ILE B N 1
ATOM 4953 C CA . ILE B 1 61 ? -25.677 24.820 3.783 1.00 25.09 69 ILE B CA 1
ATOM 4954 C C . ILE B 1 61 ? -25.889 23.316 3.919 1.00 23.30 69 ILE B C 1
ATOM 4955 O O . ILE B 1 61 ? -25.676 22.750 5.049 1.00 23.77 69 ILE B O 1
ATOM 4960 N N . GLY B 1 62 ? -26.284 22.661 2.819 1.00 22.34 70 GLY B N 1
ATOM 4961 C CA . GLY B 1 62 ? -26.415 21.196 2.866 1.00 24.16 70 GLY B CA 1
ATOM 4962 C C . GLY B 1 62 ? -25.079 20.549 3.161 1.00 22.55 70 GLY B C 1
ATOM 4963 O O . GLY B 1 62 ? -24.006 21.123 2.729 1.00 25.79 70 GLY B O 1
ATOM 4964 N N . ASP B 1 63 ? -25.112 19.351 3.732 1.00 22.93 71 ASP B N 1
ATOM 4965 C CA . ASP B 1 63 ? -23.873 18.709 4.238 1.00 24.79 71 ASP B CA 1
ATOM 4966 C C . ASP B 1 63 ? -24.023 17.196 4.204 1.00 22.11 71 ASP B C 1
ATOM 4967 O O . ASP B 1 63 ? -25.059 16.654 3.854 1.00 24.10 71 ASP B O 1
ATOM 4972 N N . LEU B 1 64 ? -22.892 16.536 4.393 1.00 24.63 72 LEU B N 1
ATOM 4973 C CA . LEU B 1 64 ? -22.782 15.058 4.331 1.00 23.30 72 LEU B CA 1
ATOM 4974 C C . LEU B 1 64 ? -23.604 14.415 5.446 1.00 23.61 72 LEU B C 1
ATOM 4975 O O . LEU B 1 64 ? -24.203 13.385 5.207 1.00 24.74 72 LEU B O 1
ATOM 4980 N N . LYS B 1 65 ? -23.523 14.912 6.701 1.00 24.99 73 LYS B N 1
ATOM 4981 C CA . LYS B 1 65 ? -24.382 14.346 7.756 1.00 26.28 73 LYS B CA 1
ATOM 4982 C C . LYS B 1 65 ? -25.849 14.494 7.355 1.00 22.47 73 LYS B C 1
ATOM 4983 O O . LYS B 1 65 ? -26.611 13.603 7.656 1.00 24.74 73 LYS B O 1
ATOM 4989 N N . GLY B 1 66 ? -26.191 15.548 6.630 1.00 27.06 74 GLY B N 1
ATOM 4990 C CA . GLY B 1 66 ? -27.558 15.699 6.102 1.00 23.38 74 GLY B CA 1
ATOM 4991 C C . GLY B 1 66 ? -27.901 14.589 5.141 1.00 27.61 74 GLY B C 1
ATOM 4992 O O . GLY B 1 66 ? -28.945 13.923 5.278 1.00 27.22 74 GLY B O 1
ATOM 4993 N N . ILE B 1 67 ? -27.031 14.348 4.157 1.00 25.27 75 ILE B N 1
ATOM 4994 C CA . ILE B 1 67 ? -27.283 13.247 3.205 1.00 25.26 75 ILE B CA 1
ATOM 4995 C C . ILE B 1 67 ? -27.408 11.924 3.971 1.00 22.81 75 ILE B C 1
ATOM 4996 O O . ILE B 1 67 ? -28.295 11.160 3.705 1.00 24.42 75 ILE B O 1
ATOM 5001 N N . ILE B 1 68 ? -26.522 11.652 4.915 1.00 24.41 76 ILE B N 1
ATOM 5002 C CA . ILE B 1 68 ? -26.509 10.372 5.670 1.00 24.36 76 ILE B CA 1
ATOM 5003 C C . ILE B 1 68 ? -27.879 10.203 6.340 1.00 24.20 76 ILE B C 1
ATOM 5004 O O . ILE B 1 68 ? -28.431 9.100 6.251 1.00 24.91 76 ILE B O 1
ATOM 5009 N N . SER B 1 69 ? -28.410 11.280 6.916 1.00 25.47 77 SER B N 1
ATOM 5010 C CA . SER B 1 69 ? -29.696 11.240 7.678 1.00 27.28 77 SER B CA 1
ATOM 5011 C C . SER B 1 69 ? -30.859 10.902 6.750 1.00 27.46 77 SER B C 1
ATOM 5012 O O . SER B 1 69 ? -31.912 10.409 7.244 1.00 29.93 77 SER B O 1
ATOM 5015 N N . GLU B 1 70 ? -30.688 11.102 5.429 1.00 24.98 78 GLU B N 1
ATOM 5016 C CA . GLU B 1 70 ? -31.785 10.836 4.464 1.00 28.25 78 GLU B CA 1
ATOM 5017 C C . GLU B 1 70 ? -31.434 9.751 3.439 1.00 28.40 78 GLU B C 1
ATOM 5018 O O . GLU B 1 70 ? -32.116 9.677 2.430 1.00 25.76 78 GLU B O 1
ATOM 5024 N N . LEU B 1 71 ? -30.388 8.941 3.638 1.00 25.54 79 LEU B N 1
ATOM 5025 C CA . LEU B 1 71 ? -30.075 7.833 2.666 1.00 27.88 79 LEU B CA 1
ATOM 5026 C C . LEU B 1 71 ? -31.301 6.927 2.461 1.00 25.26 79 LEU B C 1
ATOM 5027 O O . LEU B 1 71 ? -31.504 6.434 1.387 1.00 25.60 79 LEU B O 1
ATOM 5032 N N . LYS B 1 72 ? -32.113 6.657 3.483 1.00 25.74 80 LYS B N 1
ATOM 5033 C CA . LYS B 1 72 ? -33.363 5.885 3.380 1.00 26.86 80 LYS B CA 1
ATOM 5034 C C . LYS B 1 72 ? -34.301 6.425 2.284 1.00 25.42 80 LYS B C 1
ATOM 5035 O O . LYS B 1 72 ? -35.096 5.644 1.778 1.00 25.97 80 LYS B O 1
ATOM 5041 N N . HIS B 1 73 ? -34.272 7.735 2.005 1.00 25.30 81 HIS B N 1
ATOM 5042 C CA . HIS B 1 73 ? -35.137 8.332 0.958 1.00 24.44 81 HIS B CA 1
ATOM 5043 C C . HIS B 1 73 ? -34.856 7.645 -0.373 1.00 22.24 81 HIS B C 1
ATOM 5044 O O . HIS B 1 73 ? -35.770 7.382 -1.148 1.00 22.09 81 HIS B O 1
ATOM 5051 N N . PHE B 1 74 ? -33.618 7.317 -0.666 1.00 23.58 82 PHE B N 1
ATOM 5052 C CA . PHE B 1 74 ? -33.283 6.673 -1.976 1.00 22.74 82 PHE B CA 1
ATOM 5053 C C . PHE B 1 74 ? -33.839 5.244 -2.050 1.00 22.81 82 PHE B C 1
ATOM 5054 O O . PHE B 1 74 ? -34.350 4.804 -3.050 1.00 25.13 82 PHE B O 1
ATOM 5062 N N . VAL B 1 75 ? -33.865 4.577 -0.902 1.00 24.50 83 VAL B N 1
ATOM 5063 C CA . VAL B 1 75 ? -34.441 3.199 -0.842 1.00 25.07 83 VAL B CA 1
ATOM 5064 C C . VAL B 1 75 ? -35.956 3.348 -1.037 1.00 24.10 83 VAL B C 1
ATOM 5065 O O . VAL B 1 75 ? -36.513 2.635 -1.849 1.00 27.00 83 VAL B O 1
ATOM 5069 N N . ASP B 1 76 ? -36.554 4.320 -0.370 1.00 25.69 84 ASP B N 1
ATOM 5070 C CA . ASP B 1 76 ? -38.030 4.575 -0.430 1.00 25.35 84 ASP B CA 1
ATOM 5071 C C . ASP B 1 76 ? -38.421 4.921 -1.874 1.00 24.34 84 ASP B C 1
ATOM 5072 O O . ASP B 1 76 ? -39.479 4.516 -2.343 1.00 24.83 84 ASP B O 1
ATOM 5077 N N . ALA B 1 77 ? -37.585 5.678 -2.558 1.00 24.60 85 ALA B N 1
ATOM 5078 C CA . ALA B 1 77 ? -37.870 6.214 -3.903 1.00 25.46 85 ALA B CA 1
ATOM 5079 C C . ALA B 1 77 ? -37.620 5.143 -4.965 1.00 25.80 85 ALA B C 1
ATOM 5080 O O . ALA B 1 77 ? -38.187 5.323 -6.048 1.00 24.49 85 ALA B O 1
ATOM 5082 N N . GLY B 1 78 ? -36.850 4.091 -4.699 1.00 26.41 86 GLY B N 1
ATOM 5083 C CA . GLY B 1 78 ? -36.458 3.052 -5.674 1.00 23.99 86 GLY B CA 1
ATOM 5084 C C . GLY B 1 78 ? -35.240 3.473 -6.489 1.00 23.13 86 GLY B C 1
ATOM 5085 O O . GLY B 1 78 ? -35.112 3.107 -7.705 1.00 23.61 86 GLY B O 1
ATOM 5086 N N . VAL B 1 79 ? -34.414 4.354 -5.937 1.00 23.90 87 VAL B N 1
ATOM 5087 C CA . VAL B 1 79 ? -33.136 4.772 -6.550 1.00 23.17 87 VAL B CA 1
ATOM 5088 C C . VAL B 1 79 ? -32.087 3.694 -6.267 1.00 24.99 87 VAL B C 1
ATOM 5089 O O . VAL B 1 79 ? -31.998 3.229 -5.144 1.00 25.26 87 VAL B O 1
ATOM 5093 N N . ASP B 1 80 ? -31.297 3.330 -7.273 1.00 22.98 88 ASP B N 1
ATOM 5094 C CA . ASP B 1 80 ? -30.220 2.311 -7.157 1.00 21.96 88 ASP B CA 1
ATOM 5095 C C . ASP B 1 80 ? -28.855 2.941 -6.872 1.00 22.79 88 ASP B C 1
ATOM 5096 O O . ASP B 1 80 ? -27.993 2.290 -6.201 1.00 23.52 88 ASP B O 1
ATOM 5101 N N . ALA B 1 81 ? -28.623 4.173 -7.354 1.00 22.12 89 ALA B N 1
ATOM 5102 C CA . ALA B 1 81 ? -27.279 4.755 -7.338 1.00 21.97 89 ALA B CA 1
ATOM 5103 C C . ALA B 1 81 ? -27.432 6.258 -7.141 1.00 21.28 89 ALA B C 1
ATOM 5104 O O . ALA B 1 81 ? -28.400 6.846 -7.713 1.00 21.36 89 ALA B O 1
ATOM 5106 N N . ILE B 1 82 ? -26.577 6.839 -6.324 1.00 21.35 90 ILE B N 1
ATOM 5107 C CA . ILE B 1 82 ? -26.556 8.306 -6.123 1.00 19.43 90 ILE B CA 1
ATOM 5108 C C . ILE B 1 82 ? -25.230 8.825 -6.628 1.00 23.73 90 ILE B C 1
ATOM 5109 O O . ILE B 1 82 ? -24.192 8.170 -6.443 1.00 23.77 90 ILE B O 1
ATOM 5114 N N A TRP B 1 83 ? -25.229 9.950 -7.346 0.50 22.74 91 TRP B N 1
ATOM 5115 N N B TRP B 1 83 ? -25.235 10.063 -7.108 0.50 21.45 91 TRP B N 1
ATOM 5116 C CA A TRP B 1 83 ? -23.956 10.699 -7.524 0.50 23.36 91 TRP B CA 1
ATOM 5117 C CA B TRP B 1 83 ? -24.009 10.737 -7.599 0.50 23.24 91 TRP B CA 1
ATOM 5118 C C A TRP B 1 83 ? -24.129 12.017 -6.787 0.50 23.56 91 TRP B C 1
ATOM 5119 C C B TRP B 1 83 ? -24.050 12.150 -7.026 0.50 22.31 91 TRP B C 1
ATOM 5120 O O A TRP B 1 83 ? -25.283 12.425 -6.552 0.50 21.93 91 TRP B O 1
ATOM 5121 O O B TRP B 1 83 ? -25.106 12.811 -7.175 0.50 23.88 91 TRP B O 1
ATOM 5142 N N . MET B 1 84 ? -23.028 12.531 -6.274 1.00 23.64 92 MET B N 1
ATOM 5143 C CA . MET B 1 84 ? -23.000 13.849 -5.634 1.00 21.78 92 MET B CA 1
ATOM 5144 C C . MET B 1 84 ? -22.246 14.809 -6.536 1.00 24.16 92 MET B C 1
ATOM 5145 O O . MET B 1 84 ? -21.068 14.515 -6.909 1.00 23.14 92 MET B O 1
ATOM 5150 N N . SER B 1 85 ? -22.805 15.996 -6.728 1.00 22.31 93 SER B N 1
ATOM 5151 C CA . SER B 1 85 ? -22.016 17.160 -7.154 1.00 20.91 93 SER B CA 1
ATOM 5152 C C . SER B 1 85 ? -20.828 17.357 -6.199 1.00 23.65 93 SER B C 1
ATOM 5153 O O . SER B 1 85 ? -20.794 16.765 -5.116 1.00 22.64 93 SER B O 1
ATOM 5156 N N . PRO B 1 86 ? -19.774 18.098 -6.631 1.00 24.62 94 PRO B N 1
ATOM 5157 C CA . PRO B 1 86 ? -18.497 17.985 -5.946 1.00 23.25 94 PRO B CA 1
ATOM 5158 C C . PRO B 1 86 ? -18.536 18.328 -4.458 1.00 22.00 94 PRO B C 1
ATOM 5159 O O . PRO B 1 86 ? -19.121 19.334 -4.047 1.00 23.56 94 PRO B O 1
ATOM 5163 N N . ILE B 1 87 ? -17.743 17.555 -3.730 1.00 22.70 95 ILE B N 1
ATOM 5164 C CA . ILE B 1 87 ? -17.640 17.674 -2.244 1.00 21.52 95 ILE B CA 1
ATOM 5165 C C . ILE B 1 87 ? -16.169 17.805 -1.863 1.00 20.77 95 ILE B C 1
ATOM 5166 O O . ILE B 1 87 ? -15.866 17.717 -0.689 1.00 24.28 95 ILE B O 1
ATOM 5171 N N . PHE B 1 88 ? -15.278 17.955 -2.832 1.00 21.84 96 PHE B N 1
ATOM 5172 C CA . PHE B 1 88 ? -13.836 18.107 -2.545 1.00 19.94 96 PHE B CA 1
ATOM 5173 C C . PHE B 1 88 ? -13.509 19.539 -2.120 1.00 22.12 96 PHE B C 1
ATOM 5174 O O . PHE B 1 88 ? -14.255 20.495 -2.428 1.00 22.96 96 PHE B O 1
ATOM 5182 N N A GLU B 1 89 ? -12.331 19.730 -1.498 0.50 23.60 97 GLU B N 1
ATOM 5183 N N B GLU B 1 89 ? -12.343 19.718 -1.469 0.50 24.17 97 GLU B N 1
ATOM 5184 C CA A GLU B 1 89 ? -11.927 21.074 -1.021 0.50 23.54 97 GLU B CA 1
ATOM 5185 C CA B GLU B 1 89 ? -11.895 21.054 -1.000 0.50 24.47 97 GLU B CA 1
ATOM 5186 C C A GLU B 1 89 ? -11.931 22.029 -2.209 0.50 23.24 97 GLU B C 1
ATOM 5187 C C B GLU B 1 89 ? -11.927 22.018 -2.191 0.50 23.63 97 GLU B C 1
ATOM 5188 O O A GLU B 1 89 ? -11.370 21.715 -3.288 0.50 22.75 97 GLU B O 1
ATOM 5189 O O B GLU B 1 89 ? -11.372 21.694 -3.269 0.50 23.62 97 GLU B O 1
ATOM 5200 N N . SER B 1 90 ? -12.515 23.207 -2.007 1.00 23.84 98 SER B N 1
ATOM 5201 C CA . SER B 1 90 ? -12.875 24.142 -3.080 1.00 24.86 98 SER B CA 1
ATOM 5202 C C . SER B 1 90 ? -13.082 25.502 -2.443 1.00 23.46 98 SER B C 1
ATOM 5203 O O . SER B 1 90 ? -13.835 25.587 -1.451 1.00 26.17 98 SER B O 1
ATOM 5206 N N . PRO B 1 91 ? -12.541 26.576 -3.043 1.00 24.13 99 PRO B N 1
ATOM 5207 C CA . PRO B 1 91 ? -12.924 27.935 -2.657 1.00 24.99 99 PRO B CA 1
ATOM 5208 C C . PRO B 1 91 ? -14.393 28.302 -2.933 1.00 26.89 99 PRO B C 1
ATOM 5209 O O . PRO B 1 91 ? -14.750 29.434 -2.600 1.00 26.98 99 PRO B O 1
ATOM 5213 N N . MET B 1 92 ? -15.133 27.412 -3.605 1.00 25.94 100 MET B N 1
ATOM 5214 C CA . MET B 1 92 ? -16.596 27.558 -3.885 1.00 27.77 100 MET B CA 1
ATOM 5215 C C . MET B 1 92 ? -16.888 28.702 -4.870 1.00 26.90 100 MET B C 1
ATOM 5216 O O . MET B 1 92 ? -18.056 29.080 -4.999 1.00 27.16 100 MET B O 1
ATOM 5221 N N . VAL B 1 93 ? -15.933 29.146 -5.685 1.00 25.05 101 VAL B N 1
ATOM 5222 C CA . VAL B 1 93 ? -16.198 30.147 -6.737 1.00 25.71 101 VAL B CA 1
ATOM 5223 C C . VAL B 1 93 ? -17.267 29.582 -7.677 1.00 25.96 101 VAL B C 1
ATOM 5224 O O . VAL B 1 93 ? -18.118 30.382 -8.130 1.00 27.78 101 VAL B O 1
ATOM 5228 N N . ASP B 1 94 ? -17.155 28.307 -8.063 1.00 26.33 102 ASP B N 1
ATOM 5229 C CA . ASP B 1 94 ? -18.142 27.605 -8.913 1.00 25.08 102 ASP B CA 1
ATOM 5230 C C . ASP B 1 94 ? -18.762 26.475 -8.098 1.00 25.14 102 ASP B C 1
ATOM 5231 O O . ASP B 1 94 ? -18.951 25.329 -8.642 1.00 23.81 102 ASP B O 1
ATOM 5236 N N . PHE B 1 95 ? -19.037 26.734 -6.803 1.00 23.18 103 PHE B N 1
ATOM 5237 C CA . PHE B 1 95 ? -19.710 25.804 -5.879 1.00 21.75 103 PHE B CA 1
ATOM 5238 C C . PHE B 1 95 ? -19.204 24.373 -6.091 1.00 22.29 103 PHE B C 1
ATOM 5239 O O . PHE B 1 95 ? -20.003 23.406 -6.194 1.00 23.87 103 PHE B O 1
ATOM 5247 N N . GLY B 1 96 ? -17.855 24.214 -6.025 1.00 23.04 104 GLY B N 1
ATOM 5248 C CA . GLY B 1 96 ? -17.259 22.873 -5.924 1.00 21.08 104 GLY B CA 1
ATOM 5249 C C . GLY B 1 96 ? -16.505 22.471 -7.187 1.00 22.19 104 GLY B C 1
ATOM 5250 O O . GLY B 1 96 ? -15.742 21.457 -7.105 1.00 23.68 104 GLY B O 1
ATOM 5251 N N . TYR B 1 97 ? -16.828 23.068 -8.326 1.00 20.58 105 TYR B N 1
ATOM 5252 C CA . TYR B 1 97 ? -16.198 22.742 -9.619 1.00 22.54 105 TYR B CA 1
ATOM 5253 C C . TYR B 1 97 ? -14.867 23.477 -9.750 1.00 21.64 105 TYR B C 1
ATOM 5254 O O . TYR B 1 97 ? -14.196 23.328 -10.779 1.00 23.54 105 TYR B O 1
ATOM 5263 N N . ASP B 1 98 ? -14.448 24.242 -8.751 1.00 23.73 106 ASP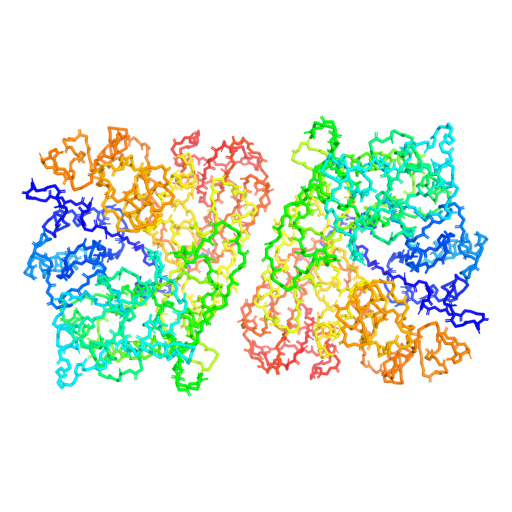 B N 1
ATOM 5264 C CA . ASP B 1 98 ? -13.099 24.873 -8.670 1.00 23.42 106 ASP B CA 1
ATOM 5265 C C . ASP B 1 98 ? -12.412 24.181 -7.505 1.00 24.13 106 ASP B C 1
ATOM 5266 O O . ASP B 1 98 ? -12.653 24.535 -6.356 1.00 23.03 106 ASP B O 1
ATOM 5271 N N . ILE B 1 99 ? -11.745 23.061 -7.777 1.00 24.89 107 ILE B N 1
ATOM 5272 C CA . ILE B 1 99 ? -11.212 22.163 -6.731 1.00 22.42 107 ILE B CA 1
ATOM 5273 C C . ILE B 1 99 ? -9.763 22.527 -6.430 1.00 23.37 107 ILE B C 1
ATOM 5274 O O . ILE B 1 99 ? -8.915 22.571 -7.300 1.00 23.01 107 ILE B O 1
ATOM 5279 N N . SER B 1 100 ? -9.517 22.794 -5.167 1.00 22.84 108 SER B N 1
ATOM 5280 C CA . SER B 1 100 ? -8.161 23.155 -4.675 1.00 23.82 108 SER B CA 1
ATOM 5281 C C . SER B 1 100 ? -7.437 21.959 -4.055 1.00 22.09 108 SER B C 1
ATOM 5282 O O . SER B 1 100 ? -6.157 21.989 -4.030 1.00 26.62 108 SER B O 1
ATOM 5285 N N . ASN B 1 101 ? -8.113 20.898 -3.697 1.00 23.11 109 ASN B N 1
ATOM 5286 C CA . ASN B 1 101 ? -7.489 19.625 -3.275 1.00 22.66 109 ASN B CA 1
ATOM 5287 C C . ASN B 1 101 ? -8.395 18.458 -3.613 1.00 25.57 109 ASN B C 1
ATOM 5288 O O . ASN B 1 101 ? -9.504 18.359 -3.094 1.00 23.80 109 ASN B O 1
ATOM 5293 N N . PHE B 1 102 ? -7.944 17.637 -4.545 1.00 26.80 110 PHE B N 1
ATOM 5294 C CA . PHE B 1 102 ? -8.740 16.519 -5.068 1.00 25.06 110 PHE B CA 1
ATOM 5295 C C . PHE B 1 102 ? -8.740 15.349 -4.109 1.00 24.81 110 PHE B C 1
ATOM 5296 O O . PHE B 1 102 ? -9.317 14.342 -4.486 1.00 27.10 110 PHE B O 1
ATOM 5304 N N . TYR B 1 103 ? -8.126 15.446 -2.930 1.00 24.37 111 TYR B N 1
ATOM 5305 C CA . TYR B 1 103 ? -7.938 14.297 -2.020 1.00 26.18 111 TYR B CA 1
ATOM 5306 C C . TYR B 1 103 ? -8.568 14.553 -0.647 1.00 27.95 111 TYR B C 1
ATOM 5307 O O . TYR B 1 103 ? -8.353 13.725 0.258 1.00 29.31 111 TYR B O 1
ATOM 5316 N N . ASP B 1 104 ? -9.356 15.634 -0.506 1.00 25.36 112 ASP B N 1
ATOM 5317 C CA . ASP B 1 104 ? -10.009 15.858 0.804 1.00 24.03 112 ASP B CA 1
ATOM 5318 C C . ASP B 1 104 ? -11.369 16.534 0.610 1.00 26.25 112 ASP B C 1
ATOM 5319 O O . ASP B 1 104 ? -11.685 16.966 -0.487 1.00 25.47 112 ASP B O 1
ATOM 5324 N N . ILE B 1 105 ? -12.160 16.546 1.675 1.00 24.27 113 ILE B N 1
ATOM 5325 C CA . ILE B 1 105 ? -13.598 16.944 1.691 1.00 25.36 113 ILE B CA 1
ATOM 5326 C C . ILE B 1 105 ? -13.681 18.442 2.037 1.00 26.81 113 ILE B C 1
ATOM 5327 O O . ILE B 1 105 ? -12.962 18.902 2.962 1.00 26.05 113 ILE B O 1
ATOM 5332 N N . HIS B 1 106 ? -14.520 19.170 1.319 1.00 23.01 114 HIS B N 1
ATOM 5333 C CA . HIS B 1 106 ? -14.783 20.611 1.594 1.00 22.11 114 HIS B CA 1
ATOM 5334 C C . HIS B 1 106 ? -15.376 20.762 3.016 1.00 22.01 114 HIS B C 1
ATOM 5335 O O . HIS B 1 106 ? -16.389 20.077 3.305 1.00 25.57 114 HIS B O 1
ATOM 5342 N N . TYR B 1 107 ? -14.786 21.610 3.861 1.00 25.85 115 TYR B N 1
ATOM 5343 C CA . TYR B 1 107 ? -15.109 21.690 5.303 1.00 27.17 115 TYR B CA 1
ATOM 5344 C C . TYR B 1 107 ? -16.602 21.998 5.502 1.00 26.62 115 TYR B C 1
ATOM 5345 O O . TYR B 1 107 ? -17.134 21.464 6.526 1.00 28.00 115 TYR B O 1
ATOM 5354 N N . GLU B 1 108 ? -17.233 22.814 4.665 1.00 25.91 116 GLU B N 1
ATOM 5355 C CA . GLU B 1 108 ? -18.674 23.147 4.903 1.00 27.54 116 GLU B CA 1
ATOM 5356 C C . GLU B 1 108 ? -19.541 21.893 4.823 1.00 27.64 116 GLU B C 1
ATOM 5357 O O . GLU B 1 108 ? -20.596 21.798 5.496 1.00 27.19 116 GLU B O 1
ATOM 5363 N N . TYR B 1 109 ? -19.111 20.889 4.076 1.00 27.55 117 TYR B N 1
ATOM 5364 C CA . TYR B 1 109 ? -19.897 19.664 3.908 1.00 24.14 117 TYR B CA 1
ATOM 5365 C C . TYR B 1 109 ? -19.535 18.594 4.917 1.00 24.60 117 TYR B C 1
ATOM 5366 O O . TYR B 1 109 ? -20.358 17.747 5.217 1.00 26.16 117 TYR B O 1
ATOM 5375 N N . GLY B 1 110 ? -18.317 18.625 5.457 1.00 27.77 118 GLY B N 1
ATOM 5376 C CA . GLY B 1 110 ? -17.934 17.711 6.539 1.00 26.52 118 GLY B CA 1
ATOM 5377 C C . GLY B 1 110 ? -16.480 17.343 6.427 1.00 26.59 118 GLY B C 1
ATOM 5378 O O . GLY B 1 110 ? -15.675 18.123 5.816 1.00 29.60 118 GLY B O 1
ATOM 5379 N N . THR B 1 111 ? -16.184 16.134 6.886 1.00 25.69 119 THR B N 1
ATOM 5380 C CA . THR B 1 111 ? -14.791 15.615 6.912 1.00 28.59 119 THR B CA 1
ATOM 5381 C C . THR B 1 111 ? -14.689 14.319 6.120 1.00 26.79 119 THR B C 1
ATOM 5382 O O . THR B 1 111 ? -15.696 13.766 5.753 1.00 27.08 119 THR B O 1
ATOM 5386 N N . MET B 1 112 ? -13.468 13.844 5.903 1.00 25.29 120 MET B N 1
ATOM 5387 C CA . MET B 1 112 ? -13.215 12.496 5.335 1.00 27.62 120 MET B CA 1
ATOM 5388 C C . MET B 1 112 ? -13.972 11.439 6.131 1.00 24.35 120 MET B C 1
ATOM 5389 O O . MET B 1 112 ? -14.611 10.568 5.542 1.00 25.13 120 MET B O 1
ATOM 5394 N N . GLU B 1 113 ? -14.019 11.538 7.484 1.00 27.14 121 GLU B N 1
ATOM 5395 C CA . GLU B 1 113 ? -14.738 10.536 8.315 1.00 28.94 121 GLU B CA 1
ATOM 5396 C C . GLU B 1 113 ? -16.244 10.498 7.919 1.00 22.40 121 GLU B C 1
ATOM 5397 O O . GLU B 1 113 ? -16.783 9.415 7.784 1.00 24.22 121 GLU B O 1
ATOM 5403 N N . ASP B 1 114 ? -16.831 11.668 7.727 1.00 24.12 122 ASP B N 1
ATOM 5404 C CA . ASP B 1 114 ? -18.250 11.780 7.295 1.00 23.58 122 ASP B CA 1
ATOM 5405 C C . ASP B 1 114 ? -18.451 11.151 5.918 1.00 23.29 122 ASP B C 1
ATOM 5406 O O . ASP B 1 114 ? -19.463 10.491 5.723 1.00 27.27 122 ASP B O 1
ATOM 5411 N N . PHE B 1 115 ? -17.527 11.347 4.994 1.00 23.47 123 PHE B N 1
ATOM 5412 C CA . PHE B 1 115 ? -17.637 10.737 3.643 1.00 24.79 123 PHE B CA 1
ATOM 5413 C C . PHE B 1 115 ? -17.602 9.207 3.786 1.00 25.33 123 PHE B C 1
ATOM 5414 O O . PHE B 1 115 ? -18.356 8.497 3.158 1.00 23.50 123 PHE B O 1
ATOM 5422 N N . GLU B 1 116 ? -16.674 8.710 4.610 1.00 25.49 124 GLU B N 1
ATOM 5423 C CA . GLU B 1 116 ? -16.495 7.239 4.786 1.00 24.33 124 GLU B CA 1
ATOM 5424 C C . GLU B 1 116 ? -17.765 6.675 5.419 1.00 22.89 124 GLU B C 1
ATOM 5425 O O . GLU B 1 116 ? -18.181 5.573 5.052 1.00 24.63 124 GLU B O 1
ATOM 5431 N N . GLU B 1 117 ? -18.325 7.381 6.403 1.00 26.36 125 GLU B N 1
ATOM 5432 C CA . GLU B 1 117 ? -19.587 6.993 7.027 1.00 26.93 125 GLU B CA 1
ATOM 5433 C C . GLU B 1 117 ? -20.683 6.940 5.957 1.00 25.58 125 GLU B C 1
ATOM 5434 O O . GLU B 1 117 ? -21.419 5.983 5.960 1.00 26.55 125 GLU B O 1
ATOM 5440 N N . LEU B 1 118 ? -20.798 7.962 5.109 1.00 26.12 126 LEU B N 1
ATOM 5441 C CA . LEU B 1 118 ? -21.791 8.010 3.999 1.00 24.62 126 LEU B CA 1
ATOM 5442 C C . LEU B 1 118 ? -21.632 6.770 3.107 1.00 24.03 126 LEU B C 1
ATOM 5443 O O . LEU B 1 118 ? -22.646 6.113 2.833 1.00 24.03 126 LEU B O 1
ATOM 5448 N N . LEU B 1 119 ? -20.406 6.465 2.659 1.00 24.27 127 LEU B N 1
ATOM 5449 C CA . LEU B 1 119 ? -20.194 5.293 1.790 1.00 27.71 127 LEU B CA 1
ATOM 5450 C C . LEU B 1 119 ? -20.634 4.041 2.534 1.00 26.07 127 LEU B C 1
ATOM 5451 O O . LEU B 1 119 ? -21.283 3.161 1.962 1.00 26.35 127 LEU B O 1
ATOM 5456 N N . ASP B 1 120 ? -20.261 3.895 3.804 1.00 25.65 128 ASP B N 1
ATOM 5457 C CA . ASP B 1 120 ? -20.604 2.641 4.510 1.00 26.00 128 ASP B CA 1
ATOM 5458 C C . ASP B 1 120 ? -22.113 2.502 4.635 1.00 23.55 128 ASP B C 1
ATOM 5459 O O . ASP B 1 120 ? -22.623 1.382 4.443 1.00 26.05 128 ASP B O 1
ATOM 5464 N N . LYS B 1 121 ? -22.794 3.544 5.055 1.00 24.22 129 LYS B N 1
ATOM 5465 C CA . LYS B 1 121 ? -24.266 3.503 5.298 1.00 25.72 129 LYS B CA 1
ATOM 5466 C C . LYS B 1 121 ? -25.016 3.338 3.966 1.00 26.25 129 LYS B C 1
ATOM 5467 O O . LYS B 1 121 ? -26.000 2.615 3.862 1.00 27.93 129 LYS B O 1
ATOM 5473 N N . ALA B 1 122 ? -24.509 3.949 2.918 1.00 24.81 130 ALA B N 1
ATOM 5474 C CA . ALA B 1 122 ? -25.127 3.822 1.599 1.00 26.05 130 ALA B CA 1
ATOM 5475 C C . ALA B 1 122 ? -24.991 2.371 1.113 1.00 26.20 130 ALA B C 1
ATOM 5476 O O . ALA B 1 122 ? -25.943 1.807 0.658 1.00 25.81 130 ALA B O 1
ATOM 5478 N N . HIS B 1 123 ? -23.794 1.814 1.174 1.00 23.29 131 HIS B N 1
ATOM 5479 C CA . HIS B 1 123 ? -23.532 0.400 0.785 1.00 25.86 131 HIS B CA 1
ATOM 5480 C C . HIS B 1 123 ? -24.376 -0.558 1.614 1.00 27.44 131 HIS B C 1
ATOM 5481 O O . HIS B 1 123 ? -24.851 -1.550 1.097 1.00 27.15 131 HIS B O 1
ATOM 5488 N N . GLU B 1 124 ? -24.534 -0.295 2.914 1.00 28.04 132 GLU B N 1
ATOM 5489 C CA . GLU B 1 124 ? -25.323 -1.189 3.779 1.00 29.43 132 GLU B CA 1
ATOM 5490 C C . GLU B 1 124 ? -26.785 -1.202 3.304 1.00 29.57 132 GLU B C 1
ATOM 5491 O O . GLU B 1 124 ? -27.432 -2.247 3.356 1.00 30.12 132 GLU B O 1
ATOM 5497 N N . LEU B 1 125 ? -27.286 -0.080 2.800 1.00 26.50 133 LEU B N 1
ATOM 5498 C CA . LEU B 1 125 ? -28.634 0.024 2.192 1.00 26.53 133 LEU B CA 1
ATOM 5499 C C . LEU B 1 125 ? -28.683 -0.481 0.759 1.00 28.59 133 LEU B C 1
ATOM 5500 O O . LEU B 1 125 ? -29.801 -0.458 0.182 1.00 29.51 133 LEU B O 1
ATOM 5505 N N . GLY B 1 126 ? -27.597 -0.988 0.205 1.00 27.11 134 GLY B N 1
ATOM 5506 C CA . GLY B 1 126 ? -27.547 -1.543 -1.174 1.00 25.89 134 GLY B CA 1
ATOM 5507 C C . GLY B 1 126 ? -27.319 -0.508 -2.260 1.00 27.25 134 GLY B C 1
ATOM 5508 O O . GLY B 1 126 ? -27.399 -0.882 -3.454 1.00 28.92 134 GLY B O 1
ATOM 5509 N N . LEU B 1 127 ? -27.069 0.739 -1.909 1.00 25.22 135 LEU B N 1
ATOM 5510 C CA . LEU B 1 127 ? -26.910 1.849 -2.888 1.00 25.10 135 LEU B CA 1
ATOM 5511 C C . LEU B 1 127 ? -25.495 1.873 -3.464 1.00 24.82 135 LEU B C 1
ATOM 5512 O O . LEU B 1 127 ? -24.527 1.497 -2.772 1.00 28.38 135 LEU B O 1
ATOM 5517 N N . LYS B 1 128 ? -25.350 2.320 -4.721 1.00 22.87 136 LYS B N 1
ATOM 5518 C CA . LYS B 1 128 ? -24.029 2.670 -5.262 1.00 22.13 136 LYS B CA 1
ATOM 5519 C C . LYS B 1 128 ? -23.838 4.159 -5.069 1.00 23.31 136 LYS B C 1
ATOM 5520 O O . LYS B 1 128 ? -24.822 4.903 -5.099 1.00 23.90 136 LYS B O 1
ATOM 5526 N N . VAL B 1 129 ? -22.601 4.582 -4.912 1.00 20.87 137 VAL B N 1
ATOM 5527 C CA . VAL B 1 129 ? -22.254 6.023 -4.743 1.00 23.22 137 VAL B CA 1
ATOM 5528 C C . VAL B 1 129 ? -21.165 6.384 -5.739 1.00 24.66 137 VAL B C 1
ATOM 5529 O O . VAL B 1 129 ? -20.080 5.796 -5.661 1.00 23.98 137 VAL B O 1
ATOM 5533 N N . LEU B 1 130 ? -21.409 7.408 -6.576 1.00 23.30 138 LEU B N 1
ATOM 5534 C CA . LEU B 1 130 ? -20.433 7.934 -7.540 1.00 21.25 138 LEU B CA 1
ATOM 5535 C C . LEU B 1 130 ? -20.040 9.345 -7.143 1.00 21.70 138 LEU B C 1
ATOM 5536 O O . LEU B 1 130 ? -20.904 10.081 -6.606 1.00 21.80 138 LEU B O 1
ATOM 5541 N N . LEU B 1 131 ? -18.763 9.632 -7.339 1.00 20.72 139 LEU B N 1
ATOM 5542 C CA . LEU B 1 131 ? -18.270 11.010 -7.118 1.00 20.54 139 LEU B CA 1
ATOM 5543 C C . LEU B 1 131 ? -18.149 11.771 -8.414 1.00 23.31 139 LEU B C 1
ATOM 5544 O O . LEU B 1 131 ? -17.986 11.205 -9.468 1.00 23.93 139 LEU B O 1
ATOM 5549 N N . ASP B 1 132 ? -18.159 13.078 -8.289 1.00 23.46 140 ASP B N 1
ATOM 5550 C CA . ASP B 1 132 ? -18.134 14.004 -9.420 1.00 24.08 140 ASP B CA 1
ATOM 5551 C C . ASP B 1 132 ? -16.907 14.891 -9.284 1.00 24.51 140 ASP B C 1
ATOM 5552 O O . ASP B 1 132 ? -16.624 15.398 -8.210 1.00 25.39 140 ASP B O 1
ATOM 5557 N N . PHE B 1 133 ? -16.223 15.086 -10.378 1.00 23.55 141 PHE B N 1
ATOM 5558 C CA . PHE B 1 133 ? -15.180 16.110 -10.461 1.00 23.22 141 PHE B CA 1
ATOM 5559 C C . PHE B 1 133 ? -14.966 16.422 -11.922 1.00 23.03 141 PHE B C 1
ATOM 5560 O O . PHE B 1 133 ? -15.539 15.750 -12.813 1.00 22.84 141 PHE B O 1
ATOM 5568 N N . VAL B 1 134 ? -14.258 17.519 -12.140 1.00 22.24 142 VAL B N 1
ATOM 5569 C CA . VAL B 1 134 ? -14.033 18.070 -13.490 1.00 24.79 142 VAL B CA 1
ATOM 5570 C C . VAL B 1 134 ? -12.550 17.935 -13.806 1.00 27.71 142 VAL B C 1
ATOM 5571 O O . VAL B 1 134 ? -11.714 18.717 -13.317 1.00 25.73 142 VAL B O 1
ATOM 5575 N N . PRO B 1 135 ? -12.184 16.933 -14.644 1.00 22.06 143 PRO B N 1
ATOM 5576 C CA . PRO B 1 135 ? -10.764 16.763 -14.949 1.00 23.23 143 PRO B CA 1
ATOM 5577 C C . PRO B 1 135 ? -10.149 17.968 -15.656 1.00 23.83 143 PRO B C 1
ATOM 5578 O O . PRO B 1 135 ? -8.913 18.097 -15.672 1.00 23.80 143 PRO B O 1
ATOM 5582 N N . ASN B 1 136 ? -10.949 18.742 -16.365 1.00 20.63 144 ASN B N 1
ATOM 5583 C CA . ASN B 1 136 ? -10.405 19.806 -17.225 1.00 23.58 144 ASN B CA 1
ATOM 5584 C C . ASN B 1 136 ? -9.579 20.836 -16.434 1.00 24.77 144 ASN B C 1
ATOM 5585 O O . ASN B 1 136 ? -8.623 21.406 -17.023 1.00 25.31 144 ASN B O 1
ATOM 5590 N N . HIS B 1 137 ? -9.884 21.090 -15.159 1.00 22.17 145 HIS B N 1
ATOM 5591 C CA . HIS B 1 137 ? -9.287 22.278 -14.513 1.00 22.47 145 HIS B CA 1
ATOM 5592 C C . HIS B 1 137 ? -9.220 22.109 -13.009 1.00 22.76 145 HIS B C 1
ATOM 5593 O O . HIS B 1 137 ? -9.985 21.369 -12.441 1.00 21.00 145 HIS B O 1
ATOM 5600 N N . ALA B 1 138 ? -8.322 22.900 -12.440 1.00 22.69 146 ALA B N 1
ATOM 5601 C CA . ALA B 1 138 ? -8.108 23.001 -10.979 1.00 21.65 146 ALA B CA 1
ATOM 5602 C C . ALA B 1 138 ? -8.324 24.452 -10.520 1.00 22.13 146 ALA B C 1
ATOM 5603 O O . ALA B 1 138 ? -8.104 25.364 -11.223 1.00 24.25 146 ALA B O 1
ATOM 5605 N N . SER B 1 139 ? -8.761 24.646 -9.291 1.00 22.49 147 SER B N 1
ATOM 5606 C CA . SER B 1 139 ? -8.698 25.962 -8.635 1.00 23.87 147 SER B CA 1
ATOM 5607 C C . SER B 1 139 ? -7.282 26.566 -8.721 1.00 23.01 147 SER B C 1
ATOM 5608 O O . SER B 1 139 ? -6.297 25.838 -8.576 1.00 25.12 147 SER B O 1
ATOM 5611 N N . ASN B 1 140 ? -7.214 27.897 -8.854 1.00 24.48 148 ASN B N 1
ATOM 5612 C CA . ASN B 1 140 ? -5.946 28.629 -8.792 1.00 23.20 148 ASN B CA 1
ATOM 5613 C C . ASN B 1 140 ? -5.411 28.575 -7.367 1.00 26.78 148 ASN B C 1
ATOM 5614 O O . ASN B 1 140 ? -4.297 29.116 -7.160 1.00 31.68 148 ASN B O 1
ATOM 5619 N N . GLU B 1 141 ? -6.202 28.133 -6.396 1.00 23.92 149 GLU B N 1
ATOM 5620 C CA . GLU B 1 141 ? -5.728 27.960 -5.005 1.00 25.85 149 GLU B CA 1
ATOM 5621 C C . GLU B 1 141 ? -5.203 26.533 -4.815 1.00 27.04 149 GLU B C 1
ATOM 5622 O O . GLU B 1 141 ? -4.778 26.182 -3.700 1.00 25.81 149 GLU B O 1
ATOM 5628 N N . SER B 1 142 ? -5.160 25.728 -5.867 1.00 25.17 150 SER B N 1
ATOM 5629 C CA . SER B 1 142 ? -4.608 24.364 -5.738 1.00 24.01 150 SER B CA 1
ATOM 5630 C C . SER B 1 142 ? -3.082 24.478 -5.572 1.00 26.28 150 SER B C 1
ATOM 5631 O O . SER B 1 142 ? -2.488 25.386 -6.184 1.00 27.09 150 SER B O 1
ATOM 5634 N N . GLU B 1 143 ? -2.478 23.522 -4.891 1.00 27.08 151 GLU B N 1
ATOM 5635 C CA . GLU B 1 143 ? -0.982 23.442 -4.821 1.00 27.74 151 GLU B CA 1
ATOM 5636 C C . GLU B 1 143 ? -0.447 23.255 -6.236 1.00 30.54 151 GLU B C 1
ATOM 5637 O O . GLU B 1 143 ? 0.598 23.849 -6.573 1.00 26.99 151 GLU B O 1
ATOM 5643 N N . TYR B 1 144 ? -1.141 22.496 -7.079 1.00 25.69 152 TYR B N 1
ATOM 5644 C CA . TYR B 1 144 ? -0.691 22.367 -8.485 1.00 25.37 152 TYR B CA 1
ATOM 5645 C C . TYR B 1 144 ? -0.398 23.752 -9.100 1.00 28.54 152 TYR B C 1
ATOM 5646 O O . TYR B 1 144 ? 0.642 23.961 -9.740 1.00 25.82 152 TYR B O 1
ATOM 5655 N N . PHE B 1 145 ? -1.359 24.658 -9.056 1.00 25.62 153 PHE B N 1
ATOM 5656 C CA . PHE B 1 145 ? -1.293 25.951 -9.738 1.00 27.39 153 PHE B CA 1
ATOM 5657 C C . PHE B 1 145 ? -0.280 26.837 -9.038 1.00 25.64 153 PHE B C 1
ATOM 5658 O O . PHE B 1 145 ? 0.542 27.437 -9.746 1.00 26.99 153 PHE B O 1
ATOM 5666 N N . ILE B 1 146 ? -0.284 26.863 -7.711 1.00 25.71 154 ILE B N 1
ATOM 5667 C CA . ILE B 1 146 ? 0.701 27.695 -6.952 1.00 28.33 154 ILE B CA 1
ATOM 5668 C C . ILE B 1 146 ? 2.115 27.309 -7.428 1.00 28.86 154 ILE B C 1
ATOM 5669 O O . ILE B 1 146 ? 2.903 28.160 -7.784 1.00 28.57 154 ILE B O 1
ATOM 5674 N N . LYS B 1 147 ? 2.387 26.018 -7.497 1.00 27.32 155 LYS B N 1
ATOM 5675 C CA . LYS B 1 147 ? 3.717 25.480 -7.852 1.00 29.05 155 LYS B CA 1
ATOM 5676 C C . LYS B 1 147 ? 3.971 25.716 -9.340 1.00 29.93 155 LYS B C 1
ATOM 5677 O O . LYS B 1 147 ? 5.108 26.084 -9.721 1.00 31.54 155 LYS B O 1
ATOM 5683 N N . SER B 1 148 ? 2.961 25.553 -10.187 1.00 24.83 156 SER B N 1
ATOM 5684 C CA . SER B 1 148 ? 3.156 25.755 -11.629 1.00 26.44 156 SER B CA 1
ATOM 5685 C C . SER B 1 148 ? 3.522 27.217 -11.909 1.00 30.96 156 SER B C 1
ATOM 5686 O O . SER B 1 148 ? 4.396 27.498 -12.813 1.00 30.85 156 SER B O 1
ATOM 5689 N N . GLU B 1 149 ? 2.794 28.113 -11.266 1.00 29.20 157 GLU B N 1
ATOM 5690 C CA . GLU B 1 149 ? 2.950 29.569 -11.466 1.00 29.85 157 GLU B CA 1
ATOM 5691 C C . GLU B 1 149 ? 4.377 29.944 -11.038 1.00 33.87 157 GLU B C 1
ATOM 5692 O O . GLU B 1 149 ? 4.971 30.836 -11.706 1.00 34.77 157 GLU B O 1
ATOM 5698 N N . ALA B 1 150 ? 4.890 29.251 -10.027 1.00 32.52 158 ALA B N 1
ATOM 5699 C CA . ALA B 1 150 ? 6.265 29.426 -9.490 1.00 36.20 158 ALA B CA 1
ATOM 5700 C C . ALA B 1 150 ? 7.306 28.744 -10.382 1.00 37.97 158 ALA B C 1
ATOM 5701 O O . ALA B 1 150 ? 8.503 28.835 -10.065 1.00 34.00 158 ALA B O 1
ATOM 5703 N N . ARG B 1 151 ? 6.895 28.125 -11.477 1.00 34.28 159 ARG B N 1
ATOM 5704 C CA . ARG B 1 151 ? 7.764 27.281 -12.343 1.00 37.03 159 ARG B CA 1
ATOM 5705 C C . ARG B 1 151 ? 8.517 26.236 -11.522 1.00 35.78 159 ARG B C 1
ATOM 5706 O O . ARG B 1 151 ? 9.680 25.944 -11.886 1.00 36.92 159 ARG B O 1
ATOM 5714 N N . GLU B 1 152 ? 7.917 25.710 -10.448 1.00 33.55 160 GLU B N 1
ATOM 5715 C CA . GLU B 1 152 ? 8.515 24.596 -9.680 1.00 35.26 160 GLU B CA 1
ATOM 5716 C C . GLU B 1 152 ? 8.738 23.399 -10.592 1.00 38.77 160 GLU B C 1
ATOM 5717 O O . GLU B 1 152 ? 7.877 23.039 -11.402 1.00 32.46 160 GLU B O 1
ATOM 5723 N N . PRO B 1 153 ? 9.930 22.778 -10.523 1.00 36.63 161 PRO B N 1
ATOM 5724 C CA . PRO B 1 153 ? 10.222 21.569 -11.277 1.00 37.44 161 PRO B CA 1
ATOM 5725 C C . PRO B 1 153 ? 9.134 20.515 -11.058 1.00 37.96 161 PRO B C 1
ATOM 5726 O O . PRO B 1 153 ? 8.760 20.275 -9.921 1.00 34.63 161 PRO B O 1
ATOM 5730 N N . GLY B 1 154 ? 8.634 19.967 -12.175 1.00 34.07 162 GLY B N 1
ATOM 5731 C CA . GLY B 1 154 ? 7.584 18.930 -12.218 1.00 37.54 162 GLY B CA 1
ATOM 5732 C C . GLY B 1 154 ? 6.222 19.534 -12.469 1.00 32.82 162 GLY B C 1
ATOM 5733 O O . GLY B 1 154 ? 5.296 18.768 -12.790 1.00 37.15 162 GLY B O 1
ATOM 5734 N N . TYR B 1 155 ? 6.079 20.853 -12.303 1.00 31.25 163 TYR B N 1
ATOM 5735 C CA . TYR B 1 155 ? 4.762 21.546 -12.333 1.00 33.63 163 TYR B CA 1
ATOM 5736 C C . TYR B 1 155 ? 4.743 22.685 -13.334 1.00 34.57 163 TYR B C 1
ATOM 5737 O O . TYR B 1 155 ? 3.666 23.160 -13.650 1.00 29.62 163 TYR B O 1
ATOM 5746 N N . GLU B 1 156 ? 5.896 23.109 -13.857 1.00 37.96 164 GLU B N 1
ATOM 5747 C CA . GLU B 1 156 ? 5.959 24.251 -14.786 1.00 36.73 164 GLU B CA 1
ATOM 5748 C C . GLU B 1 156 ? 4.941 24.053 -15.919 1.00 31.53 164 GLU B C 1
ATOM 5749 O O . GLU B 1 156 ? 4.315 25.029 -16.273 1.00 30.35 164 GLU B O 1
ATOM 5755 N N . ASN B 1 157 ? 4.743 22.808 -16.381 1.00 30.67 165 ASN B N 1
ATOM 5756 C CA . ASN B 1 157 ? 3.948 22.547 -17.609 1.00 30.60 165 ASN B CA 1
ATOM 5757 C C . ASN B 1 157 ? 2.648 21.817 -17.259 1.00 29.12 165 ASN B C 1
ATOM 5758 O O . ASN B 1 157 ? 2.119 21.118 -18.105 1.00 31.46 165 ASN B O 1
ATOM 5763 N N . PHE B 1 158 ? 2.213 21.907 -16.011 1.00 28.46 166 PHE B N 1
ATOM 5764 C CA . PHE B 1 158 ? 0.996 21.228 -15.523 1.00 27.53 166 PHE B CA 1
ATOM 5765 C C . PHE B 1 158 ? -0.235 21.909 -16.116 1.00 27.99 166 PHE B C 1
ATOM 5766 O O . PHE B 1 158 ? -1.239 21.184 -16.217 1.00 26.62 166 PHE B O 1
ATOM 5774 N N . PHE B 1 159 ? -0.158 23.197 -16.467 1.00 26.60 167 PHE B N 1
ATOM 5775 C CA . PHE B 1 159 ? -1.283 23.993 -17.014 1.00 27.65 167 PHE B CA 1
ATOM 5776 C C . PHE B 1 159 ? -0.824 24.597 -18.322 1.00 29.47 167 PHE B C 1
ATOM 5777 O O . PHE B 1 159 ? 0.369 24.452 -18.666 1.00 29.90 167 PHE B O 1
ATOM 5785 N N . ILE B 1 160 ? -1.768 25.113 -19.082 1.00 30.10 168 ILE B N 1
ATOM 5786 C CA . ILE B 1 160 ? -1.522 25.734 -20.405 1.00 29.55 168 ILE B CA 1
ATOM 5787 C C . ILE B 1 160 ? -1.066 27.176 -20.172 1.00 31.37 168 ILE B C 1
ATOM 5788 O O . ILE B 1 160 ? -1.868 28.036 -19.797 1.00 31.08 168 ILE B O 1
ATOM 5793 N N . TRP B 1 161 ? 0.227 27.416 -20.412 1.00 30.69 169 TRP B N 1
ATOM 5794 C CA . TRP B 1 161 ? 0.907 28.722 -20.212 1.00 31.50 169 TRP B CA 1
ATOM 5795 C C . TRP B 1 161 ? 1.352 29.250 -21.578 1.00 34.11 169 TRP B C 1
ATOM 5796 O O . TRP B 1 161 ? 1.803 28.434 -22.379 1.00 33.49 169 TRP B O 1
ATOM 5807 N N . ALA B 1 162 ? 1.159 30.547 -21.841 1.00 34.10 170 ALA B N 1
ATOM 5808 C CA . ALA B 1 162 ? 1.515 31.145 -23.131 1.00 33.00 170 ALA B CA 1
ATOM 5809 C C . ALA B 1 162 ? 2.072 32.547 -22.932 1.00 36.38 170 ALA B C 1
ATOM 5810 O O . ALA B 1 162 ? 1.489 33.372 -22.163 1.00 34.01 170 ALA B O 1
ATOM 5812 N N . ASP B 1 163 ? 3.022 32.859 -23.811 1.00 35.88 171 ASP B N 1
ATOM 5813 C CA . ASP B 1 163 ? 3.500 34.245 -24.001 1.00 35.79 171 ASP B CA 1
ATOM 5814 C C . ASP B 1 163 ? 2.453 35.051 -24.744 1.00 37.36 171 ASP B C 1
ATOM 5815 O O . ASP B 1 163 ? 1.628 34.524 -25.504 1.00 37.04 171 ASP B O 1
ATOM 5820 N N . PRO B 1 164 ? 2.504 36.386 -24.572 1.00 36.61 172 PRO B N 1
ATOM 5821 C CA . PRO B 1 164 ? 1.691 37.282 -25.378 1.00 35.93 172 PRO B CA 1
ATOM 5822 C C . PRO B 1 164 ? 2.003 37.134 -26.874 1.00 36.69 172 PRO B C 1
ATOM 5823 O O . PRO B 1 164 ? 3.078 36.704 -27.236 1.00 40.39 172 PRO B O 1
ATOM 5827 N N . LEU B 1 165 ? 1.006 37.409 -27.711 1.00 43.87 173 LEU B N 1
ATOM 5828 C CA . LEU B 1 165 ? 1.183 37.431 -29.184 1.00 47.03 173 LEU B CA 1
ATOM 5829 C C . LEU B 1 165 ? 2.105 38.613 -29.489 1.00 49.17 173 LEU B C 1
ATOM 5830 O O . LEU B 1 165 ? 1.852 39.726 -29.015 1.00 47.98 173 LEU B O 1
ATOM 5835 N N . PRO B 1 166 ? 3.241 38.397 -30.197 1.00 51.06 174 PRO B N 1
ATOM 5836 C CA . PRO B 1 166 ? 4.100 39.504 -30.619 1.00 52.36 174 PRO B CA 1
ATOM 5837 C C . PRO B 1 166 ? 3.259 40.701 -31.076 1.00 53.45 174 PRO B C 1
ATOM 5838 O O . PRO B 1 166 ? 2.343 40.502 -31.856 1.00 56.36 174 PRO B O 1
ATOM 5842 N N . ASN B 1 167 ? 3.548 41.897 -30.561 1.00 61.10 175 ASN B N 1
ATOM 5843 C CA . ASN B 1 167 ? 2.914 43.155 -31.037 1.00 65.89 175 ASN B CA 1
ATOM 5844 C C . ASN B 1 167 ? 4.023 44.011 -31.644 1.00 80.06 175 ASN B C 1
ATOM 5845 O O . ASN B 1 167 ? 4.590 44.861 -30.958 1.00 77.85 175 ASN B O 1
ATOM 5850 N N . PRO B 1 168 ? 4.387 43.793 -32.935 1.00 94.10 176 PRO B N 1
ATOM 5851 C CA . PRO B 1 168 ? 5.452 44.571 -33.572 1.00 96.60 176 PRO B CA 1
ATOM 5852 C C . PRO B 1 168 ? 4.982 46.008 -33.869 1.00 100.58 176 PRO B C 1
ATOM 5853 O O . PRO B 1 168 ? 5.820 46.891 -33.968 1.00 95.05 176 PRO B O 1
ATOM 5857 N N . GLU B 1 169 ? 3.661 46.216 -33.963 1.00 99.86 177 GLU B N 1
ATOM 5858 C CA . GLU B 1 169 ? 3.039 47.514 -34.329 1.00 95.92 177 GLU B CA 1
ATOM 5859 C C . GLU B 1 169 ? 2.959 48.441 -33.106 1.00 90.01 177 GLU B C 1
ATOM 5860 O O . GLU B 1 169 ? 3.216 49.636 -33.293 1.00 99.58 177 GLU B O 1
ATOM 5866 N N . ASN B 1 170 ? 2.645 47.936 -31.906 1.00 85.84 178 ASN B N 1
ATOM 5867 C CA . ASN B 1 170 ? 2.588 48.742 -30.649 1.00 85.73 178 ASN B CA 1
ATOM 5868 C C . ASN B 1 170 ? 3.530 48.184 -29.580 1.00 84.09 178 ASN B C 1
ATOM 5869 O O . ASN B 1 170 ? 3.175 48.171 -28.403 1.00 82.42 178 ASN B O 1
ATOM 5874 N N . PRO B 1 171 ? 4.765 47.737 -29.906 1.00 87.64 179 PRO B N 1
ATOM 5875 C CA . PRO B 1 171 ? 5.573 46.999 -28.934 1.00 89.66 179 PRO B CA 1
ATOM 5876 C C . PRO B 1 171 ? 5.502 47.751 -27.597 1.00 90.82 179 PRO B C 1
ATOM 5877 O O . PRO B 1 171 ? 6.116 48.785 -27.473 1.00 101.40 179 PRO B O 1
ATOM 5881 N N . GLY B 1 172 ? 4.699 47.250 -26.659 1.00 82.34 180 GLY B N 1
ATOM 5882 C CA . GLY B 1 172 ? 4.352 47.973 -25.423 1.00 77.76 180 GLY B CA 1
ATOM 5883 C C . GLY B 1 172 ? 2.936 47.667 -24.974 1.00 73.91 180 GLY B C 1
ATOM 5884 O O . GLY B 1 172 ? 2.719 47.616 -23.761 1.00 72.92 180 GLY B O 1
ATOM 5885 N N . VAL B 1 173 ? 1.994 47.497 -25.910 1.00 68.17 181 VAL B N 1
ATOM 5886 C CA . VAL B 1 173 ? 0.621 46.983 -25.609 1.00 65.96 181 VAL B CA 1
ATOM 5887 C C . VAL B 1 173 ? 0.674 45.445 -25.727 1.00 59.19 181 VAL B C 1
ATOM 5888 O O . VAL B 1 173 ? 1.106 44.908 -26.783 1.00 55.92 181 VAL B O 1
ATOM 5892 N N . ARG B 1 174 ? 0.364 44.768 -24.621 1.00 55.55 182 ARG B N 1
ATOM 5893 C CA . ARG B 1 174 ? 0.428 43.290 -24.484 1.00 52.29 182 ARG B CA 1
ATOM 5894 C C . ARG B 1 174 ? -0.843 42.686 -25.110 1.00 43.62 182 ARG B C 1
ATOM 5895 O O . ARG B 1 174 ? -1.946 43.180 -24.794 1.00 46.42 182 ARG B O 1
ATOM 5903 N N . LEU B 1 175 ? -0.697 41.695 -25.996 1.00 40.73 183 LEU B N 1
ATOM 5904 C CA . LEU B 1 175 ? -1.840 41.003 -26.662 1.00 40.92 183 LEU B CA 1
ATOM 5905 C C . LEU B 1 175 ? -1.978 39.588 -26.109 1.00 39.66 183 LEU B C 1
ATOM 5906 O O . LEU B 1 175 ? -0.986 38.878 -25.941 1.00 40.22 183 LEU B O 1
ATOM 5911 N N . PRO B 1 176 ? -3.213 39.107 -25.861 1.00 39.85 184 PRO B N 1
ATOM 5912 C CA . PRO B 1 176 ? -3.396 37.714 -25.481 1.00 38.16 184 PRO B CA 1
ATOM 5913 C C . PRO B 1 176 ? -2.947 36.783 -26.596 1.00 36.04 184 PRO B C 1
ATOM 5914 O O . PRO B 1 176 ? -2.873 37.165 -27.784 1.00 36.99 184 PRO B O 1
ATOM 5918 N N . PRO B 1 177 ? -2.673 35.508 -26.234 1.00 33.30 185 PRO B N 1
ATOM 5919 C CA . PRO B 1 177 ? -2.177 34.508 -27.179 1.00 35.32 185 PRO B CA 1
ATOM 5920 C C . PRO B 1 177 ? -3.094 34.246 -28.379 1.00 33.34 185 PRO B C 1
ATOM 5921 O O . PRO B 1 177 ? -2.617 33.842 -29.415 1.00 36.17 185 PRO B O 1
ATOM 5925 N N . SER B 1 178 ? -4.402 34.384 -28.163 1.00 32.30 186 SER B N 1
ATOM 5926 C CA . SER B 1 178 ? -5.453 34.162 -29.185 1.00 30.06 186 SER B CA 1
ATOM 5927 C C . SER B 1 178 ? -6.750 34.779 -28.674 1.00 30.57 186 SER B C 1
ATOM 5928 O O . SER B 1 178 ? -6.802 35.235 -27.494 1.00 34.50 186 SER B O 1
ATOM 5931 N N . ASN B 1 179 ? -7.779 34.742 -29.520 1.00 31.08 187 ASN B N 1
ATOM 5932 C CA . ASN B 1 179 ? -9.073 35.413 -29.288 1.00 33.03 187 ASN B CA 1
ATOM 5933 C C . ASN B 1 179 ? -10.028 34.508 -28.502 1.00 33.06 187 ASN B C 1
ATOM 5934 O O . ASN B 1 179 ? -11.241 34.815 -28.469 1.00 31.39 187 ASN B O 1
ATOM 5939 N N . TRP B 1 180 ? -9.512 33.457 -27.882 1.00 31.13 188 TRP B N 1
ATOM 5940 C CA . TRP B 1 180 ? -10.397 32.440 -27.269 1.00 29.28 188 TRP B CA 1
ATOM 5941 C C . TRP B 1 180 ? -11.272 33.041 -26.168 1.00 28.20 188 TRP B C 1
ATOM 5942 O O . TRP B 1 180 ? -10.786 33.803 -25.336 1.00 30.11 188 TRP B O 1
ATOM 5953 N N . VAL B 1 181 ? -12.554 32.694 -26.174 1.00 29.21 189 VAL B N 1
ATOM 5954 C CA . VAL B 1 181 ? -13.555 33.206 -25.215 1.00 28.65 189 VAL B CA 1
ATOM 5955 C C . VAL B 1 181 ? -13.895 32.107 -24.201 1.00 32.07 189 VAL B C 1
ATOM 5956 O O . VAL B 1 181 ? -14.043 30.976 -24.578 1.00 29.24 189 VAL B O 1
ATOM 5960 N N . SER B 1 182 ? -13.908 32.471 -22.936 1.00 30.60 190 SER B N 1
ATOM 5961 C CA . SER B 1 182 ? -14.288 31.621 -21.791 1.00 28.63 190 SER B CA 1
ATOM 5962 C C . SER B 1 182 ? -15.788 31.346 -21.851 1.00 28.46 190 SER B C 1
ATOM 5963 O O . SER B 1 182 ? -16.555 32.263 -22.194 1.00 27.73 190 SER B O 1
ATOM 5966 N N . GLN B 1 183 ? -16.165 30.135 -21.494 1.00 25.67 191 GLN B N 1
ATOM 5967 C CA . GLN B 1 183 ? -17.572 29.754 -21.225 1.00 27.30 191 GLN B CA 1
ATOM 5968 C C . GLN B 1 183 ? -18.255 30.752 -20.286 1.00 27.00 191 GLN B C 1
ATOM 5969 O O . GLN B 1 183 ? -19.508 30.834 -20.378 1.00 26.30 191 GLN B O 1
ATOM 5975 N N . PHE B 1 184 ? -17.529 31.404 -19.375 1.00 27.19 192 PHE B N 1
ATOM 5976 C CA . PHE B 1 184 ? -18.117 32.254 -18.316 1.00 27.25 192 PHE B CA 1
ATOM 5977 C C . PHE B 1 184 ? -17.868 33.720 -18.685 1.00 28.03 192 PHE B C 1
ATOM 5978 O O . PHE B 1 184 ? -18.027 34.564 -17.844 1.00 31.94 192 PHE B O 1
ATOM 5986 N N . GLY B 1 185 ? -17.541 33.958 -19.954 1.00 29.03 193 GLY B N 1
ATOM 5987 C CA . GLY B 1 185 ? -17.396 35.342 -20.432 1.00 31.71 193 GLY B CA 1
ATOM 5988 C C . GLY B 1 185 ? -15.983 35.845 -20.349 1.00 33.56 193 GLY B C 1
ATOM 5989 O O . GLY B 1 185 ? -15.227 35.459 -19.421 1.00 31.94 193 GLY B O 1
ATOM 5990 N N . GLY B 1 186 ? -15.657 36.765 -21.265 1.00 31.00 194 GLY B N 1
ATOM 5991 C CA . GLY B 1 186 ? -14.323 37.364 -21.365 1.00 32.69 194 GLY B CA 1
ATOM 5992 C C . GLY B 1 186 ? -13.331 36.440 -22.033 1.00 31.90 194 GLY B C 1
ATOM 5993 O O . GLY B 1 186 ? -13.708 35.331 -22.528 1.00 33.42 194 GLY B O 1
ATOM 5994 N N . SER B 1 187 ? -12.087 36.875 -22.094 1.00 29.79 195 SER B N 1
ATOM 5995 C CA . SER B 1 187 ? -10.957 36.117 -22.671 1.00 29.33 195 SER B CA 1
ATOM 5996 C C . SER B 1 187 ? -10.749 34.807 -21.878 1.00 28.49 195 SER B C 1
ATOM 5997 O O . SER B 1 187 ? -10.842 34.858 -20.636 1.00 28.74 195 SER B O 1
ATOM 6000 N N . ALA B 1 188 ? -10.435 33.720 -22.573 1.00 29.12 196 ALA B N 1
ATOM 6001 C CA . ALA B 1 188 ? -10.011 32.445 -21.936 1.00 28.60 196 ALA B CA 1
ATOM 6002 C C . ALA B 1 188 ? -8.540 32.529 -21.476 1.00 28.21 196 ALA B C 1
ATOM 6003 O O . ALA B 1 188 ? -7.999 31.520 -21.060 1.00 29.06 196 ALA B O 1
ATOM 6005 N N . TRP B 1 189 ? -7.912 33.709 -21.500 1.00 28.85 197 TRP B N 1
ATOM 6006 C CA . TRP B 1 189 ? -6.463 33.858 -21.179 1.00 30.87 197 TRP B CA 1
ATOM 6007 C C . TRP B 1 189 ? -6.287 34.908 -20.091 1.00 28.50 197 TRP B C 1
ATOM 6008 O O . TRP B 1 189 ? -6.831 36.010 -20.261 1.00 30.29 197 TRP B O 1
ATOM 6019 N N . GLU B 1 190 ? -5.653 34.546 -18.983 1.00 30.75 198 GLU B N 1
ATOM 6020 C CA . GLU B 1 190 ? -5.485 35.422 -17.803 1.00 31.02 198 GLU B CA 1
ATOM 6021 C C . GLU B 1 190 ? -3.987 35.615 -17.573 1.00 30.35 198 GLU B C 1
ATOM 6022 O O . GLU B 1 190 ? -3.263 34.631 -17.528 1.00 29.68 198 GLU B O 1
ATOM 6028 N N . TRP B 1 191 ? -3.566 36.876 -17.556 1.00 29.79 199 TRP B N 1
ATOM 6029 C CA . TRP B 1 191 ? -2.156 37.233 -17.280 1.00 30.14 199 TRP B CA 1
ATOM 6030 C C . TRP B 1 191 ? -1.798 36.890 -15.831 1.00 30.45 199 TRP B C 1
ATOM 6031 O O . TRP B 1 191 ? -2.553 37.266 -14.863 1.00 31.36 199 TRP B O 1
ATOM 6042 N N . SER B 1 192 ? -0.680 36.214 -15.674 1.00 29.59 200 SER B N 1
ATOM 6043 C CA . SER B 1 192 ? -0.014 36.043 -14.362 1.00 31.88 200 SER B CA 1
ATOM 6044 C C . SER B 1 192 ? 1.143 37.038 -14.230 1.00 32.00 200 SER B C 1
ATOM 6045 O O . SER B 1 192 ? 2.139 36.922 -15.001 1.00 29.92 200 SER B O 1
ATOM 6048 N N . GLU B 1 193 ? 1.078 37.912 -13.234 1.00 37.32 201 GLU B N 1
ATOM 6049 C CA . GLU B 1 193 ? 2.183 38.893 -13.051 1.00 39.18 201 GLU B CA 1
ATOM 6050 C C . GLU B 1 193 ? 3.404 38.150 -12.555 1.00 38.50 201 GLU B C 1
ATOM 6051 O O . GLU B 1 193 ? 4.494 38.445 -13.029 1.00 39.83 201 GLU B O 1
ATOM 6057 N N . LYS B 1 194 ? 3.181 37.146 -11.721 1.00 36.02 202 LYS B N 1
ATOM 6058 C CA . LYS B 1 194 ? 4.273 36.381 -11.115 1.00 36.77 202 LYS B CA 1
ATOM 6059 C C . LYS B 1 194 ? 5.061 35.665 -12.201 1.00 40.8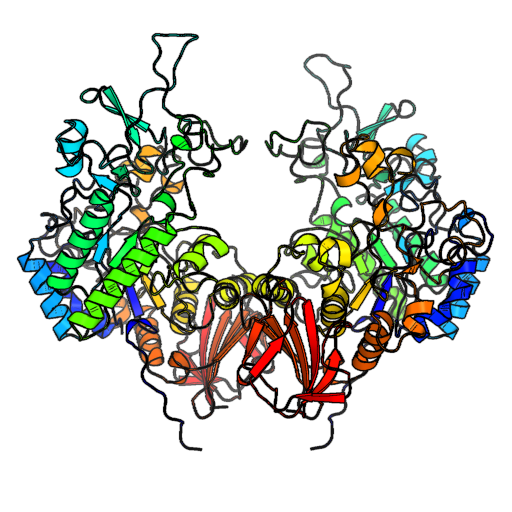1 202 LYS B C 1
ATOM 6060 O O . LYS B 1 194 ? 6.280 35.729 -12.172 1.00 40.50 202 LYS B O 1
ATOM 6066 N N . ARG B 1 195 ? 4.389 34.971 -13.111 1.00 36.14 203 ARG B N 1
ATOM 6067 C CA . ARG B 1 195 ? 5.078 34.110 -14.096 1.00 36.40 203 ARG B CA 1
ATOM 6068 C C . ARG B 1 195 ? 5.354 34.880 -15.391 1.00 33.43 203 ARG B C 1
ATOM 6069 O O . ARG B 1 195 ? 6.168 34.376 -16.197 1.00 39.59 203 ARG B O 1
ATOM 6077 N N . GLN B 1 196 ? 4.756 36.058 -15.560 1.00 33.61 204 GLN B N 1
ATOM 6078 C CA . GLN B 1 196 ? 4.864 36.863 -16.797 1.00 37.32 204 GLN B CA 1
ATOM 6079 C C . GLN B 1 196 ? 4.502 35.995 -18.017 1.00 41.77 204 GLN B C 1
ATOM 6080 O O . GLN B 1 196 ? 5.256 35.989 -19.033 1.00 36.36 204 GLN B O 1
ATOM 6086 N N . GLN B 1 197 ? 3.398 35.244 -17.912 1.00 35.75 205 GLN B N 1
ATOM 6087 C CA . GLN B 1 197 ? 2.717 34.551 -19.030 1.00 31.36 205 GLN B CA 1
ATOM 6088 C C . GLN B 1 197 ? 1.207 34.539 -18.742 1.00 30.39 205 GLN B C 1
ATOM 6089 O O . GLN B 1 197 ? 0.813 34.741 -17.587 1.00 28.97 205 GLN B O 1
ATOM 6095 N N . TYR B 1 198 ? 0.441 34.221 -19.766 1.00 29.66 206 TYR B N 1
ATOM 6096 C CA . TYR B 1 198 ? -1.008 33.928 -19.677 1.00 27.59 206 TYR B CA 1
ATOM 6097 C C . TYR B 1 198 ? -1.201 32.429 -19.381 1.00 27.48 206 TYR B C 1
ATOM 6098 O O . TYR B 1 198 ? -0.475 31.603 -19.926 1.00 29.82 206 TYR B O 1
ATOM 6107 N N . TYR B 1 199 ? -2.183 32.119 -18.539 1.00 29.06 207 TYR B N 1
ATOM 6108 C CA . TYR B 1 199 ? -2.693 30.737 -18.378 1.00 25.93 207 TYR B CA 1
ATOM 6109 C C . TYR B 1 199 ? -4.090 30.698 -19.010 1.00 26.99 207 TYR B C 1
ATOM 6110 O O . TYR B 1 199 ? -4.795 31.701 -19.130 1.00 29.39 207 TYR B O 1
ATOM 6119 N N . LEU B 1 200 ? -4.460 29.499 -19.436 1.00 26.96 208 LEU B N 1
ATOM 6120 C CA . LEU B 1 200 ? -5.756 29.270 -20.103 1.00 27.52 208 LEU B CA 1
ATOM 6121 C C . LEU B 1 200 ? -6.785 28.923 -19.032 1.00 25.97 208 LEU B C 1
ATOM 6122 O O . LEU B 1 200 ? -6.493 28.135 -18.131 1.00 25.92 208 LEU B O 1
ATOM 6127 N N . HIS B 1 201 ? -7.959 29.488 -19.180 1.00 25.82 209 HIS B N 1
ATOM 6128 C CA . HIS B 1 201 ? -9.149 29.109 -18.398 1.00 26.67 209 HIS B CA 1
ATOM 6129 C C . HIS B 1 201 ? -10.347 29.108 -19.351 1.00 27.53 209 HIS B C 1
ATOM 6130 O O . HIS B 1 201 ? -10.855 30.144 -19.697 1.00 24.38 209 HIS B O 1
ATOM 6137 N N . GLN B 1 202 ? -10.836 27.933 -19.699 1.00 22.74 210 GLN B N 1
ATOM 6138 C CA . GLN B 1 202 ? -12.069 27.844 -20.497 1.00 22.51 210 GLN B CA 1
ATOM 6139 C C . GLN B 1 202 ? -13.236 28.222 -19.592 1.00 23.95 210 GLN B C 1
ATOM 6140 O O . GLN B 1 202 ? -14.268 28.607 -20.114 1.00 25.17 210 GLN B O 1
ATOM 6146 N N . PHE B 1 203 ? -13.105 28.085 -18.279 1.00 22.47 211 PHE B N 1
ATOM 6147 C CA . PHE B 1 203 ? -14.186 28.449 -17.342 1.00 22.77 211 PHE B CA 1
ATOM 6148 C C . PHE B 1 203 ? -13.798 29.741 -16.629 1.00 25.64 211 PHE B C 1
ATOM 6149 O O . PHE B 1 203 ? -13.406 30.671 -17.314 1.00 25.99 211 PHE B O 1
ATOM 6157 N N . ALA B 1 204 ? -13.949 29.813 -15.317 1.00 25.56 212 ALA B N 1
ATOM 6158 C CA . ALA B 1 204 ? -13.700 31.031 -14.535 1.00 23.21 212 ALA B CA 1
ATOM 6159 C C . ALA B 1 204 ? -12.205 31.334 -14.561 1.00 24.81 212 ALA B C 1
ATOM 6160 O O . ALA B 1 204 ? -11.442 30.417 -14.741 1.00 25.54 212 ALA B O 1
ATOM 6162 N N . ILE B 1 205 ? -11.857 32.592 -14.357 1.00 26.66 213 ILE B N 1
ATOM 6163 C CA . ILE B 1 205 ? -10.436 32.995 -14.146 1.00 28.12 213 ILE B CA 1
ATOM 6164 C C . ILE B 1 205 ? -9.790 32.041 -13.135 1.00 27.21 213 ILE B C 1
ATOM 6165 O O . ILE B 1 205 ? -8.620 31.648 -13.327 1.00 26.12 213 ILE B O 1
ATOM 6170 N N . GLN B 1 206 ? -10.518 31.645 -12.081 1.00 25.31 214 GLN B N 1
ATOM 6171 C CA . GLN B 1 206 ? -9.997 30.851 -10.947 1.00 26.65 214 GLN B CA 1
ATOM 6172 C C . GLN B 1 206 ? -9.905 29.360 -11.321 1.00 25.29 214 GLN B C 1
ATOM 6173 O O . GLN B 1 206 ? -9.511 28.562 -10.468 1.00 26.76 214 GLN B O 1
ATOM 6179 N N . GLN B 1 207 ? -10.380 28.978 -12.501 1.00 22.20 215 GLN B N 1
ATOM 6180 C CA . GLN B 1 207 ? -10.417 27.543 -12.938 1.00 22.69 215 GLN B CA 1
ATOM 6181 C C . GLN B 1 207 ? -9.365 27.357 -14.037 1.00 22.32 215 GLN B C 1
ATOM 6182 O O . GLN B 1 207 ? -9.554 27.790 -15.212 1.00 23.93 215 GLN B O 1
ATOM 6188 N N . VAL B 1 208 ? -8.212 26.798 -13.687 1.00 24.28 216 VAL B N 1
ATOM 6189 C CA . VAL B 1 208 ? -7.031 26.795 -14.615 1.00 22.67 216 VAL B CA 1
ATOM 6190 C C . VAL B 1 208 ? -6.985 25.458 -15.354 1.00 22.71 216 VAL B C 1
ATOM 6191 O O . VAL B 1 208 ? -7.000 24.413 -14.698 1.00 23.51 216 VAL B O 1
ATOM 6195 N N . ASP B 1 209 ? -6.947 25.500 -16.686 1.00 24.30 217 ASP B N 1
ATOM 6196 C CA . ASP B 1 209 ? -6.957 24.288 -17.551 1.00 23.83 217 ASP B CA 1
ATOM 6197 C C . ASP B 1 209 ? -5.647 23.510 -17.422 1.00 23.49 217 ASP B C 1
ATOM 6198 O O . ASP B 1 209 ? -4.552 24.072 -17.757 1.00 25.80 217 ASP B O 1
ATOM 6203 N N . PHE B 1 210 ? -5.752 22.227 -17.123 1.00 23.41 218 PHE B N 1
ATOM 6204 C CA . PHE B 1 210 ? -4.571 21.341 -17.094 1.00 22.02 218 PHE B CA 1
ATOM 6205 C C . PHE B 1 210 ? -4.064 21.123 -18.514 1.00 23.38 218 PHE B C 1
ATOM 6206 O O . PHE B 1 210 ? -4.834 21.200 -19.487 1.00 23.46 218 PHE B O 1
ATOM 6214 N N . ASP B 1 211 ? -2.797 20.788 -18.632 1.00 24.34 219 ASP B N 1
ATOM 6215 C CA . ASP B 1 211 ? -2.226 20.411 -19.945 1.00 23.17 219 ASP B CA 1
ATOM 6216 C C . ASP B 1 211 ? -2.368 18.902 -20.130 1.00 22.29 219 ASP B C 1
ATOM 6217 O O . ASP B 1 211 ? -1.602 18.101 -19.574 1.00 25.70 219 ASP B O 1
ATOM 6222 N N . PHE B 1 212 ? -3.390 18.461 -20.878 1.00 22.49 220 PHE B N 1
ATOM 6223 C CA . PHE B 1 212 ? -3.630 17.016 -20.990 1.00 21.72 220 PHE B CA 1
ATOM 6224 C C . PHE B 1 212 ? -2.753 16.330 -22.047 1.00 26.26 220 PHE B C 1
ATOM 6225 O O . PHE B 1 212 ? -2.942 15.105 -22.245 1.00 29.07 220 PHE B O 1
ATOM 6233 N N . ARG B 1 213 ? -1.725 17.027 -22.526 1.00 26.11 221 ARG B N 1
ATOM 6234 C CA . ARG B 1 213 ? -0.619 16.395 -23.307 1.00 27.21 221 ARG B CA 1
ATOM 6235 C C . ARG B 1 213 ? 0.559 16.177 -22.368 1.00 27.80 221 ARG B C 1
ATOM 6236 O O . ARG B 1 213 ? 1.511 15.490 -22.766 1.00 28.53 221 ARG B O 1
ATOM 6244 N N . ASN B 1 214 ? 0.407 16.530 -21.078 1.00 24.05 222 ASN B N 1
ATOM 6245 C CA . ASN B 1 214 ? 1.502 16.278 -20.106 1.00 25.55 222 ASN B CA 1
ATOM 6246 C C . ASN B 1 214 ? 1.283 14.918 -19.458 1.00 26.04 222 ASN B C 1
ATOM 6247 O O . ASN B 1 214 ? 0.262 14.676 -18.749 1.00 23.81 222 ASN B O 1
ATOM 6252 N N . PRO B 1 215 ? 2.180 13.934 -19.615 1.00 26.12 223 PRO B N 1
ATOM 6253 C CA . PRO B 1 215 ? 2.014 12.626 -18.974 1.00 26.81 223 PRO B CA 1
ATOM 6254 C C . PRO B 1 215 ? 1.796 12.692 -17.444 1.00 24.56 223 PRO B C 1
ATOM 6255 O O . PRO B 1 215 ? 1.180 11.833 -16.894 1.00 27.02 223 PRO B O 1
ATOM 6259 N N . ALA B 1 216 ? 2.316 13.728 -16.784 1.00 25.98 224 ALA B N 1
ATOM 6260 C CA . ALA B 1 216 ? 2.267 13.886 -15.310 1.00 26.95 224 ALA B CA 1
ATOM 6261 C C . ALA B 1 216 ? 0.825 14.273 -14.926 1.00 24.21 224 ALA B C 1
ATOM 6262 O O . ALA B 1 216 ? 0.337 13.821 -13.835 1.00 26.89 224 ALA B O 1
ATOM 6264 N N . VAL B 1 217 ? 0.196 15.039 -15.798 1.00 26.36 225 VAL B N 1
ATOM 6265 C CA . VAL B 1 217 ? -1.251 15.411 -15.615 1.00 24.84 225 VAL B CA 1
ATOM 6266 C C . VAL B 1 217 ? -2.064 14.142 -15.716 1.00 24.86 225 VAL B C 1
ATOM 6267 O O . VAL B 1 217 ? -2.955 13.914 -14.855 1.00 24.10 225 VAL B O 1
ATOM 6271 N N . LYS B 1 218 ? -1.864 13.351 -16.762 1.00 25.26 226 LYS B N 1
ATOM 6272 C CA . LYS B 1 218 ? -2.617 12.085 -16.961 1.00 25.45 226 LYS B CA 1
ATOM 6273 C C . LYS B 1 218 ? -2.391 11.172 -15.772 1.00 24.98 226 LYS B C 1
ATOM 6274 O O . LYS B 1 218 ? -3.342 10.587 -15.223 1.00 24.78 226 LYS B O 1
ATOM 6280 N N . GLN B 1 219 ? -1.159 11.086 -15.267 1.00 25.92 227 GLN B N 1
ATOM 6281 C CA . GLN B 1 219 ? -0.880 10.193 -14.153 1.00 24.41 227 GLN B CA 1
ATOM 6282 C C . GLN B 1 219 ? -1.596 10.709 -12.881 1.00 22.60 227 GLN B C 1
ATOM 6283 O O . GLN B 1 219 ? -2.140 9.926 -12.132 1.00 25.16 227 GLN B O 1
ATOM 6289 N N . GLU B 1 220 ? -1.664 12.016 -12.693 1.00 23.13 228 GLU B N 1
ATOM 6290 C CA . GLU B 1 220 ? -2.324 12.604 -11.514 1.00 24.34 228 GLU B CA 1
ATOM 6291 C C . GLU B 1 220 ? -3.807 12.278 -11.577 1.00 22.84 228 GLU B C 1
ATOM 6292 O O . GLU B 1 220 ? -4.371 11.983 -10.540 1.00 21.47 228 GLU B O 1
ATOM 6298 N N . MET B 1 221 ? -4.420 12.281 -12.768 1.00 21.38 229 MET B N 1
ATOM 6299 C CA . MET B 1 221 ? -5.844 11.925 -12.861 1.00 24.29 229 MET B CA 1
ATOM 6300 C C . MET B 1 221 ? -6.056 10.452 -12.475 1.00 21.39 229 MET B C 1
ATOM 6301 O O . MET B 1 221 ? -7.055 10.127 -11.783 1.00 23.46 229 MET B O 1
ATOM 6306 N N . PHE B 1 222 ? -5.162 9.547 -12.850 1.00 23.44 230 PHE B N 1
ATOM 6307 C CA . PHE B 1 222 ? -5.324 8.141 -12.446 1.00 20.73 230 PHE B CA 1
ATOM 6308 C C . PHE B 1 222 ? -5.164 8.097 -10.919 1.00 21.82 230 PHE B C 1
ATOM 6309 O O . PHE B 1 222 ? -5.848 7.282 -10.272 1.00 25.09 230 PHE B O 1
ATOM 6317 N N . ASN B 1 223 ? -4.193 8.860 -10.389 1.00 22.37 231 ASN B N 1
ATOM 6318 C CA . ASN B 1 223 ? -3.915 8.867 -8.924 1.00 23.89 231 ASN B CA 1
ATOM 6319 C C . ASN B 1 223 ? -5.181 9.313 -8.176 1.00 25.55 231 ASN B C 1
ATOM 6320 O O . ASN B 1 223 ? -5.490 8.733 -7.063 1.00 23.29 231 ASN B O 1
ATOM 6325 N N . ILE B 1 224 ? -5.819 10.392 -8.657 1.00 22.39 232 ILE B N 1
ATOM 6326 C CA . ILE B 1 224 ? -7.066 10.867 -7.972 1.00 22.76 232 ILE B CA 1
ATOM 6327 C C . ILE B 1 224 ? -8.101 9.737 -8.007 1.00 22.35 232 ILE B C 1
ATOM 6328 O O . ILE B 1 224 ? -8.837 9.502 -6.984 1.00 22.38 232 ILE B O 1
ATOM 6333 N N . MET B 1 225 ? -8.381 9.196 -9.195 1.00 22.62 233 MET B N 1
ATOM 6334 C CA . MET B 1 225 ? -9.452 8.165 -9.322 1.00 23.66 233 MET B CA 1
ATOM 6335 C C . MET B 1 225 ? -9.093 6.965 -8.448 1.00 23.90 233 MET B C 1
ATOM 6336 O O . MET B 1 225 ? -9.951 6.462 -7.716 1.00 23.26 233 MET B O 1
ATOM 6341 N N . LYS B 1 226 ? -7.806 6.565 -8.393 1.00 24.52 234 LYS B N 1
ATOM 6342 C CA . LYS B 1 226 ? -7.481 5.357 -7.605 1.00 24.86 234 LYS B CA 1
ATOM 6343 C C . LYS B 1 226 ? -7.708 5.653 -6.112 1.00 24.04 234 LYS B C 1
ATOM 6344 O O . LYS B 1 226 ? -8.166 4.787 -5.443 1.00 23.45 234 LYS B O 1
ATOM 6350 N N . PHE B 1 227 ? -7.434 6.883 -5.680 1.00 23.57 235 PHE B N 1
ATOM 6351 C CA . PHE B 1 227 ? -7.586 7.288 -4.243 1.00 22.39 235 PHE B CA 1
ATOM 6352 C C . PHE B 1 227 ? -9.036 7.062 -3.829 1.00 22.65 235 PHE B C 1
ATOM 6353 O O . PHE B 1 227 ? -9.358 6.368 -2.854 1.00 23.75 235 PHE B O 1
ATOM 6361 N N . TRP B 1 228 ? -9.963 7.552 -4.645 1.00 21.66 236 TRP B N 1
ATOM 6362 C CA . TRP B 1 228 ? -11.404 7.500 -4.278 1.00 21.30 236 TRP B CA 1
ATOM 6363 C C . TRP B 1 228 ? -11.980 6.094 -4.474 1.00 21.17 236 TRP B C 1
ATOM 6364 O O . TRP B 1 228 ? -12.845 5.729 -3.678 1.00 23.34 236 TRP B O 1
ATOM 6375 N N . LEU B 1 229 ? -11.584 5.360 -5.520 1.00 24.36 237 LEU B N 1
ATOM 6376 C CA . LEU B 1 229 ? -12.017 3.945 -5.665 1.00 22.02 237 LEU B CA 1
ATOM 6377 C C . LEU B 1 229 ? -11.503 3.151 -4.461 1.00 23.38 237 LEU B C 1
ATOM 6378 O O . LEU B 1 229 ? -12.204 2.355 -3.940 1.00 21.76 237 LEU B O 1
ATOM 6383 N N . ASP B 1 230 ? -10.287 3.420 -4.029 1.00 27.04 238 ASP B N 1
ATOM 6384 C CA . ASP B 1 230 ? -9.750 2.702 -2.869 1.00 23.66 238 ASP B CA 1
ATOM 6385 C C . ASP B 1 230 ? -10.594 3.008 -1.639 1.00 23.78 238 ASP B C 1
ATOM 6386 O O . ASP B 1 230 ? -10.689 2.158 -0.769 1.00 26.28 238 ASP B O 1
ATOM 6391 N N . LYS B 1 231 ? -11.064 4.265 -1.474 1.00 24.38 239 LYS B N 1
ATOM 6392 C CA . LYS B 1 231 ? -12.017 4.618 -0.365 1.00 25.14 239 LYS B CA 1
ATOM 6393 C C . LYS B 1 231 ? -13.325 3.829 -0.498 1.00 27.26 239 LYS B C 1
ATOM 6394 O O . LYS B 1 231 ? -13.995 3.664 0.492 1.00 25.73 239 LYS B O 1
ATOM 6400 N N . GLY B 1 232 ? -13.741 3.421 -1.713 1.00 24.78 240 GLY B N 1
ATOM 6401 C CA . GLY B 1 232 ? -14.929 2.593 -1.904 1.00 25.17 240 GLY B CA 1
ATOM 6402 C C . GLY B 1 232 ? -15.929 3.206 -2.851 1.00 25.15 240 GLY B C 1
ATOM 6403 O O . GLY B 1 232 ? -17.065 2.711 -2.890 1.00 26.05 240 GLY B O 1
ATOM 6404 N N . ALA B 1 233 ? -15.589 4.303 -3.534 1.00 26.42 241 ALA B N 1
ATOM 6405 C CA . ALA B 1 233 ? -16.554 4.849 -4.528 1.00 24.14 241 ALA B CA 1
ATOM 6406 C C . ALA B 1 233 ? -16.848 3.799 -5.591 1.00 26.18 241 ALA B C 1
ATOM 6407 O O . ALA B 1 233 ? -15.977 2.997 -5.962 1.00 25.12 241 ALA B O 1
ATOM 6409 N N . ASP B 1 234 ? -18.067 3.851 -6.150 1.00 22.86 242 ASP B N 1
ATOM 6410 C CA . ASP B 1 234 ? -18.515 2.898 -7.163 1.00 21.61 242 ASP B CA 1
ATOM 6411 C C . ASP B 1 234 ? -18.263 3.477 -8.555 1.00 21.86 242 ASP B C 1
ATOM 6412 O O . ASP B 1 234 ? -18.592 2.796 -9.482 1.00 22.92 242 ASP B O 1
ATOM 6417 N N . GLY B 1 235 ? -17.746 4.692 -8.663 1.00 23.40 243 GLY B N 1
ATOM 6418 C CA . GLY B 1 235 ? -17.336 5.223 -9.964 1.00 22.05 243 GLY B CA 1
ATOM 6419 C C . GLY B 1 235 ? -17.401 6.734 -9.914 1.00 23.34 243 GLY B C 1
ATOM 6420 O O . GLY B 1 235 ? -17.582 7.286 -8.858 1.00 21.01 243 GLY B O 1
ATOM 6421 N N . PHE B 1 236 ? -17.439 7.315 -11.077 1.00 18.00 244 PHE B N 1
ATOM 6422 C CA . PHE B 1 236 ? -17.303 8.783 -11.278 1.00 17.15 244 PHE B CA 1
ATOM 6423 C C . PHE B 1 236 ? -18.248 9.261 -12.380 1.00 21.15 244 PHE B C 1
ATOM 6424 O O . PHE B 1 236 ? -18.394 8.644 -13.418 1.00 21.99 244 PHE B O 1
ATOM 6432 N N . ARG B 1 237 ? -18.717 10.496 -12.159 1.00 22.41 245 ARG B N 1
ATOM 6433 C CA . ARG B 1 237 ? -19.117 11.411 -13.234 1.00 23.48 245 ARG B CA 1
ATOM 6434 C C . ARG B 1 237 ? -17.938 12.332 -13.551 1.00 21.21 245 ARG B C 1
ATOM 6435 O O . ARG B 1 237 ? -17.323 12.867 -12.611 1.00 22.54 245 ARG B O 1
ATOM 6443 N N . LEU B 1 238 ? -17.530 12.348 -14.802 1.00 22.25 246 LEU B N 1
ATOM 6444 C CA . LEU B 1 238 ? -16.357 13.152 -15.185 1.00 24.74 246 LEU B CA 1
ATOM 6445 C C . LEU B 1 238 ? -16.891 14.296 -16.035 1.00 23.18 246 LEU B C 1
ATOM 6446 O O . LEU B 1 238 ? -17.405 14.093 -17.159 1.00 22.29 246 LEU B O 1
ATOM 6451 N N . ASP B 1 239 ? -16.785 15.515 -15.503 1.00 22.77 247 ASP B N 1
ATOM 6452 C CA . ASP B 1 239 ? -17.448 16.720 -16.053 1.00 25.95 247 ASP B CA 1
ATOM 6453 C C . ASP B 1 239 ? -16.627 17.436 -17.114 1.00 25.29 247 ASP B C 1
ATOM 6454 O O . ASP B 1 239 ? -15.381 17.481 -16.998 1.00 21.39 247 ASP B O 1
ATOM 6459 N N . ALA B 1 240 ? -17.270 18.056 -18.100 1.00 23.36 248 ALA B N 1
ATOM 6460 C CA . ALA B 1 240 ? -16.697 19.132 -18.966 1.00 23.79 248 ALA B CA 1
ATOM 6461 C C . ALA B 1 240 ? -15.620 18.582 -19.911 1.00 23.80 248 ALA B C 1
ATOM 6462 O O . ALA B 1 240 ? -14.721 19.311 -20.355 1.00 23.45 248 ALA B O 1
ATOM 6464 N N . LEU B 1 241 ? -15.771 17.320 -20.294 1.00 21.39 249 LEU B N 1
ATOM 6465 C CA . LEU B 1 241 ? -14.778 16.653 -21.160 1.00 19.11 249 LEU B CA 1
ATOM 6466 C C . LEU B 1 241 ? -14.618 17.249 -22.541 1.00 21.11 249 LEU B C 1
ATOM 6467 O O . LEU B 1 241 ? -13.480 17.152 -23.041 1.00 20.21 249 LEU B O 1
ATOM 6472 N N . PRO B 1 242 ? -15.581 17.955 -23.193 1.00 20.65 250 PRO B N 1
ATOM 6473 C CA . PRO B 1 242 ? -15.301 18.529 -24.522 1.00 20.84 250 PRO B CA 1
ATOM 6474 C C . PRO B 1 242 ? -14.125 19.527 -24.529 1.00 21.52 250 PRO B C 1
ATOM 6475 O O . PRO B 1 242 ? -13.602 19.808 -25.588 1.00 23.91 250 PRO B O 1
ATOM 6479 N N . TYR B 1 243 ? -13.759 20.065 -23.358 1.00 21.46 251 TYR B N 1
ATOM 6480 C CA . TYR B 1 243 ? -12.823 21.208 -23.221 1.00 24.24 251 TYR B CA 1
ATOM 6481 C C . TYR B 1 243 ? -11.431 20.672 -22.879 1.00 23.88 251 TYR B C 1
ATOM 6482 O O . TYR B 1 243 ? -10.562 21.511 -22.634 1.00 23.41 251 TYR B O 1
ATOM 6491 N N . LEU B 1 244 ? -11.202 19.359 -22.803 1.00 21.24 252 LEU B N 1
ATOM 6492 C CA . LEU B 1 244 ? -9.879 18.888 -22.278 1.00 23.80 252 LEU B CA 1
ATOM 6493 C C . LEU B 1 244 ? -8.724 19.495 -23.106 1.00 22.53 252 LEU B C 1
ATOM 6494 O O . LEU B 1 244 ? -7.741 20.000 -22.566 1.00 23.95 252 LEU B O 1
ATOM 6499 N N . ILE B 1 245 ? -8.771 19.321 -24.405 1.00 23.06 253 ILE B N 1
ATOM 6500 C CA . ILE B 1 245 ? -7.590 19.515 -25.281 1.00 27.10 253 ILE B CA 1
ATOM 6501 C C . ILE B 1 245 ? -7.881 20.666 -26.232 1.00 26.57 253 ILE B C 1
ATOM 6502 O O . ILE B 1 245 ? -9.005 20.778 -26.795 1.00 25.32 253 ILE B O 1
ATOM 6507 N N . GLU B 1 246 ? -6.842 21.488 -26.434 1.00 25.31 254 GLU B N 1
ATOM 6508 C CA . GLU B 1 246 ? -6.883 22.640 -27.351 1.00 27.36 254 GLU B CA 1
ATOM 6509 C C . GLU B 1 246 ? -5.760 22.482 -28.367 1.00 28.65 254 GLU B C 1
ATOM 6510 O O . GLU B 1 246 ? -4.936 21.611 -28.174 1.00 26.50 254 GLU B O 1
ATOM 6516 N N . ALA B 1 247 ? -5.826 23.259 -29.436 1.00 29.46 255 ALA B N 1
ATOM 6517 C CA . ALA B 1 247 ? -4.821 23.191 -30.521 1.00 31.10 255 ALA B CA 1
ATOM 6518 C C . ALA B 1 247 ? -3.415 23.326 -29.943 1.00 30.34 255 ALA B C 1
ATOM 6519 O O . ALA B 1 247 ? -3.230 24.069 -28.947 1.00 29.75 255 ALA B O 1
ATOM 6521 N N . ASP B 1 248 ? -2.511 22.479 -30.436 1.00 31.23 256 ASP B N 1
ATOM 6522 C CA . ASP B 1 248 ? -1.079 22.503 -30.067 1.00 34.95 256 ASP B CA 1
ATOM 6523 C C . ASP B 1 248 ? -0.411 23.596 -30.886 1.00 37.61 256 ASP B C 1
ATOM 6524 O O . ASP B 1 248 ? -0.552 23.628 -32.109 1.00 33.39 256 ASP B O 1
ATOM 6529 N N . PRO B 1 249 ? 0.241 24.592 -30.249 1.00 36.34 257 PRO B N 1
ATOM 6530 C CA . PRO B 1 249 ? 0.896 25.644 -31.028 1.00 39.90 257 PRO B CA 1
ATOM 6531 C C . PRO B 1 249 ? 1.992 25.123 -31.980 1.00 38.36 257 PRO B C 1
ATOM 6532 O O . PRO B 1 249 ? 2.275 25.810 -32.927 1.00 41.61 257 PRO B O 1
ATOM 6536 N N . ALA B 1 250 ? 2.511 23.913 -31.780 1.00 37.14 258 ALA B N 1
ATOM 6537 C CA . ALA B 1 250 ? 3.496 23.269 -32.670 1.00 39.34 258 ALA B CA 1
ATOM 6538 C C . ALA B 1 250 ? 2.895 23.104 -34.076 1.00 44.59 258 ALA B C 1
ATOM 6539 O O . ALA B 1 250 ? 3.643 22.995 -35.059 1.00 42.68 258 ALA B O 1
ATOM 6541 N N . ASP B 1 251 ? 1.570 23.009 -34.160 1.00 40.49 259 ASP B N 1
ATOM 6542 C CA . ASP B 1 251 ? 0.845 22.750 -35.426 1.00 36.49 259 ASP B CA 1
ATOM 6543 C C . ASP B 1 251 ? 0.413 24.061 -36.052 1.00 35.29 259 ASP B C 1
ATOM 6544 O O . ASP B 1 251 ? -0.282 23.978 -37.072 1.00 39.47 259 ASP B O 1
ATOM 6549 N N . HIS B 1 252 ? 0.728 25.208 -35.450 1.00 35.55 260 HIS B N 1
ATOM 6550 C CA . HIS B 1 252 ? 0.286 26.560 -35.888 1.00 39.76 260 HIS B CA 1
ATOM 6551 C C . HIS B 1 252 ? 1.483 27.530 -35.814 1.00 38.43 260 HIS B C 1
ATOM 6552 O O . HIS B 1 252 ? 1.271 28.736 -35.505 1.00 40.62 260 HIS B O 1
ATOM 6559 N N . GLU B 1 253 ? 2.677 27.024 -36.132 1.00 45.63 261 GLU B N 1
ATOM 6560 C CA . GLU B 1 253 ? 3.923 27.828 -36.259 1.00 48.40 261 GLU B CA 1
ATOM 6561 C C . GLU B 1 253 ? 4.195 28.541 -34.932 1.00 44.98 261 GLU B C 1
ATOM 6562 O O . GLU B 1 253 ? 4.508 29.737 -34.964 1.00 46.91 261 GLU B O 1
ATOM 6568 N N . GLY B 1 254 ? 4.056 27.810 -33.824 1.00 41.54 262 GLY B N 1
ATOM 6569 C CA . GLY B 1 254 ? 4.347 28.227 -32.438 1.00 41.17 262 GLY B CA 1
ATOM 6570 C C . GLY B 1 254 ? 3.401 29.297 -31.902 1.00 39.13 262 GLY B C 1
ATOM 6571 O O . GLY B 1 254 ? 3.796 29.977 -30.988 1.00 44.14 262 GLY B O 1
ATOM 6572 N N . ARG B 1 255 ? 2.181 29.459 -32.410 1.00 38.25 263 ARG B N 1
ATOM 6573 C CA . ARG B 1 255 ? 1.173 30.302 -31.721 1.00 39.95 263 ARG B CA 1
ATOM 6574 C C . ARG B 1 255 ? -0.129 29.512 -31.506 1.00 42.62 263 ARG B C 1
ATOM 6575 O O . ARG B 1 255 ? -0.380 28.474 -32.192 1.00 38.83 263 ARG B O 1
ATOM 6583 N N . TYR B 1 256 ? -0.953 29.994 -30.578 1.00 45.11 264 TYR B N 1
ATOM 6584 C CA . TYR B 1 256 ? -2.305 29.433 -30.371 1.00 37.43 264 TYR B CA 1
ATOM 6585 C C . TYR B 1 256 ? -3.168 30.035 -31.450 1.00 36.03 264 TYR B C 1
ATOM 6586 O O . TYR B 1 256 ? -3.245 31.259 -31.568 1.00 40.39 264 TYR B O 1
ATOM 6595 N N . PRO B 1 257 ? -3.801 29.216 -32.300 1.00 35.40 265 PRO B N 1
ATOM 6596 C CA . PRO B 1 257 ? -4.605 29.787 -33.372 1.00 34.29 265 PRO B CA 1
ATOM 6597 C C . PRO B 1 257 ? -5.904 30.413 -32.865 1.00 40.04 265 PRO B C 1
ATOM 6598 O O . PRO B 1 257 ? -6.535 29.862 -31.962 1.00 38.72 265 PRO B O 1
ATOM 6602 N N . ASP B 1 258 ? -6.285 31.548 -33.439 1.00 36.18 266 ASP B N 1
ATOM 6603 C CA . ASP B 1 258 ? -7.617 32.167 -33.254 1.00 37.78 266 ASP B CA 1
ATOM 6604 C C . ASP B 1 258 ? -8.688 31.148 -33.629 1.00 32.38 266 ASP B C 1
ATOM 6605 O O . ASP B 1 258 ? -8.512 30.415 -34.581 1.00 35.08 266 ASP B O 1
ATOM 6610 N N . ASP B 1 259 ? -9.734 31.091 -32.808 1.00 35.58 267 ASP B N 1
ATOM 6611 C CA . ASP B 1 259 ? -11.010 30.425 -33.166 1.00 33.09 267 ASP B CA 1
ATOM 6612 C C . ASP B 1 259 ? -11.681 31.272 -34.237 1.00 33.66 267 ASP B C 1
ATOM 6613 O O . ASP B 1 259 ? -11.587 32.514 -34.229 1.00 32.26 267 ASP B O 1
ATOM 6618 N N . PRO B 1 260 ? -12.359 30.636 -35.218 1.00 33.37 268 PRO B N 1
ATOM 6619 C CA . PRO B 1 260 ? -13.132 31.389 -36.196 1.00 35.16 268 PRO B CA 1
ATOM 6620 C C . PRO B 1 260 ? -14.244 32.237 -35.559 1.00 41.19 268 PRO B C 1
ATOM 6621 O O . PRO B 1 260 ? -14.735 31.911 -34.473 1.00 34.68 268 PRO B O 1
ATOM 6625 N N . LEU B 1 261 ? -14.569 33.375 -36.186 1.00 36.50 269 LEU B N 1
ATOM 6626 C CA . LEU B 1 261 ? -15.620 34.292 -35.688 1.00 38.46 269 LEU B CA 1
ATOM 6627 C C . LEU B 1 261 ? -16.991 33.775 -36.118 1.00 37.34 269 LEU B C 1
ATOM 6628 O O . LEU B 1 261 ? -17.121 33.298 -37.255 1.00 37.36 269 LEU B O 1
ATOM 6633 N N . SER B 1 262 ? -17.995 33.909 -35.253 1.00 36.22 270 SER B N 1
ATOM 6634 C CA . SER B 1 262 ? -19.389 33.522 -35.590 1.00 38.57 270 SER B CA 1
ATOM 6635 C C . SER B 1 262 ? -19.993 34.523 -36.598 1.00 36.27 270 SER B C 1
ATOM 6636 O O . SER B 1 262 ? -20.762 34.079 -37.501 1.00 40.31 270 SER B O 1
ATOM 6639 N N . GLY B 1 263 ? -19.707 35.814 -36.435 1.00 41.76 271 GLY B N 1
ATOM 6640 C CA . GLY B 1 263 ? -20.333 36.891 -37.226 1.00 39.41 271 GLY B CA 1
ATOM 6641 C C . GLY B 1 263 ? -21.722 37.241 -36.702 1.00 45.82 271 GLY B C 1
ATOM 6642 O O . GLY B 1 263 ? -22.395 38.107 -37.314 1.00 47.07 271 GLY B O 1
ATOM 6643 N N . LEU B 1 264 ? -22.167 36.621 -35.603 1.00 40.44 272 LEU B N 1
ATOM 6644 C CA . LEU B 1 264 ? -23.487 36.915 -34.988 1.00 44.67 272 LEU B CA 1
ATOM 6645 C C . LEU B 1 264 ? -23.432 38.280 -34.288 1.00 47.35 272 LEU B C 1
ATOM 6646 O O . LEU B 1 264 ? -22.619 38.455 -33.363 1.00 53.73 272 LEU B O 1
ATOM 6651 N N . THR B 1 265 ? -24.324 39.195 -34.660 1.00 52.59 273 THR B N 1
ATOM 6652 C CA . THR B 1 265 ? -24.242 40.616 -34.227 1.00 51.09 273 THR B CA 1
ATOM 6653 C C . THR B 1 265 ? -24.620 40.720 -32.750 1.00 47.13 273 THR B C 1
ATOM 6654 O O . THR B 1 265 ? -24.112 41.667 -32.124 1.00 50.44 273 THR B O 1
ATOM 6658 N N . GLN B 1 266 ? -25.367 39.750 -32.191 1.00 45.25 274 GLN B N 1
ATOM 6659 C CA . GLN B 1 266 ? -25.771 39.789 -30.753 1.00 48.86 274 GLN B CA 1
ATOM 6660 C C . GLN B 1 266 ? -24.550 39.549 -29.843 1.00 46.71 274 GLN B C 1
ATOM 6661 O O . GLN B 1 266 ? -24.669 39.829 -28.634 1.00 53.69 274 GLN B O 1
ATOM 6667 N N . PHE B 1 267 ? -23.396 39.134 -30.382 1.00 43.30 275 PHE B N 1
ATOM 6668 C CA . PHE B 1 267 ? -22.202 38.827 -29.555 1.00 44.77 275 PHE B CA 1
ATOM 6669 C C . PHE B 1 267 ? -21.050 39.800 -29.859 1.00 40.46 275 PHE B C 1
ATOM 6670 O O . PHE B 1 267 ? -20.505 39.799 -30.983 1.00 44.83 275 PHE B O 1
ATOM 6678 N N . GLU B 1 268 ? -20.618 40.523 -28.827 1.00 44.58 276 GLU B N 1
ATOM 6679 C CA . GLU B 1 268 ? -19.340 41.275 -28.832 1.00 43.30 276 GLU B CA 1
ATOM 6680 C C . GLU B 1 268 ? -18.206 40.308 -28.466 1.00 51.92 276 GLU B C 1
ATOM 6681 O O . GLU B 1 268 ? -18.518 39.151 -28.058 1.00 42.09 276 GLU B O 1
ATOM 6687 N N . SER B 1 269 ? -16.945 40.743 -28.606 1.00 41.82 277 SER B N 1
ATOM 6688 C CA . SER B 1 269 ? -15.733 39.886 -28.560 1.00 41.24 277 SER B CA 1
ATOM 6689 C C . SER B 1 269 ? -15.452 39.321 -27.150 1.00 42.68 277 SER B C 1
ATOM 6690 O O . SER B 1 269 ? -14.525 38.511 -27.017 1.00 37.93 277 SER B O 1
ATOM 6693 N N . HIS B 1 270 ? -16.176 39.746 -26.122 1.00 40.76 278 HIS B N 1
ATOM 6694 C CA . HIS B 1 270 ? -16.022 39.203 -24.743 1.00 41.70 278 HIS B CA 1
ATOM 6695 C C . HIS B 1 270 ? -17.186 38.254 -24.427 1.00 38.06 278 HIS B C 1
ATOM 6696 O O . HIS B 1 270 ? -17.252 37.778 -23.304 1.00 36.79 278 HIS B O 1
ATOM 6703 N N . GLN B 1 271 ? -18.091 38.016 -25.379 1.00 35.26 279 GLN B N 1
ATOM 6704 C CA . GLN B 1 271 ? -19.324 37.235 -25.131 1.00 37.52 279 GLN B CA 1
ATOM 6705 C C . GLN B 1 271 ? -19.197 35.838 -25.754 1.00 35.31 279 GLN B C 1
ATOM 6706 O O . GLN B 1 271 ? -18.781 35.668 -26.946 1.00 36.12 279 GLN B O 1
ATOM 6712 N N . LEU B 1 272 ? -19.588 34.833 -24.971 1.00 37.96 280 LEU B N 1
ATOM 6713 C CA . LEU B 1 272 ? -19.700 33.452 -25.472 1.00 35.96 280 LEU B CA 1
ATOM 6714 C C . LEU B 1 272 ? -20.636 33.483 -26.671 1.00 35.75 280 LEU B C 1
ATOM 6715 O O . LEU B 1 272 ? -21.778 33.952 -26.497 1.00 40.58 280 LEU B O 1
ATOM 6720 N N . GLY B 1 273 ? -20.131 33.044 -27.822 1.00 30.01 281 GLY B N 1
ATOM 6721 C CA . GLY B 1 273 ? -20.907 32.941 -29.071 1.00 34.99 281 GLY B CA 1
ATOM 6722 C C . GLY B 1 273 ? -20.216 33.721 -30.174 1.00 33.20 281 GLY B C 1
ATOM 6723 O O . GLY B 1 273 ? -20.569 33.514 -31.350 1.00 37.15 281 GLY B O 1
ATOM 6724 N N . TYR B 1 274 ? -19.285 34.588 -29.786 1.00 35.43 282 TYR B N 1
ATOM 6725 C CA . TYR B 1 274 ? -18.421 35.433 -30.661 1.00 35.60 282 TYR B CA 1
ATOM 6726 C C . TYR B 1 274 ? -17.487 34.572 -31.515 1.00 35.89 282 TYR B C 1
ATOM 6727 O O . TYR B 1 274 ? -17.219 34.885 -32.707 1.00 35.94 282 TYR B O 1
ATOM 6736 N N . THR B 1 275 ? -17.027 33.454 -30.962 1.00 33.30 283 THR B N 1
ATOM 6737 C CA . THR B 1 275 ? -16.142 32.498 -31.655 1.00 33.19 283 THR B CA 1
ATOM 6738 C C . THR B 1 275 ? -16.901 31.186 -31.856 1.00 32.18 283 THR B C 1
ATOM 6739 O O . THR B 1 275 ? -17.863 30.941 -31.104 1.00 30.38 283 THR B O 1
ATOM 6743 N N . ILE B 1 276 ? -16.509 30.481 -32.898 1.00 29.85 284 ILE B N 1
ATOM 6744 C CA . ILE B 1 276 ? -16.754 29.029 -33.119 1.00 29.46 284 ILE B CA 1
ATOM 6745 C C . ILE B 1 276 ? -15.591 28.255 -32.518 1.00 33.69 284 ILE B C 1
ATOM 6746 O O . ILE B 1 276 ? -14.456 28.452 -32.958 1.00 32.47 284 ILE B O 1
ATOM 6751 N N . PRO B 1 277 ? -15.791 27.326 -31.540 1.00 31.09 285 PRO B N 1
ATOM 6752 C CA . PRO B 1 277 ? -14.644 26.731 -30.839 1.00 32.06 285 PRO B CA 1
ATOM 6753 C C . PRO B 1 277 ? -13.926 25.585 -31.571 1.00 31.62 285 PRO B C 1
ATOM 6754 O O . PRO B 1 277 ? -13.811 24.476 -31.099 1.00 30.11 285 PRO B O 1
ATOM 6758 N N . LEU B 1 278 ? -13.466 25.855 -32.786 1.00 30.32 286 LEU B N 1
ATOM 6759 C CA . LEU B 1 278 ? -12.792 24.874 -33.668 1.00 31.17 286 LEU B CA 1
ATOM 6760 C C . LEU B 1 278 ? -11.530 24.305 -33.014 1.00 27.65 286 LEU B C 1
ATOM 6761 O O . LEU B 1 278 ? -11.243 23.098 -33.161 1.00 28.48 286 LEU B O 1
ATOM 6766 N N . TYR B 1 279 ? -10.812 25.145 -32.270 1.00 30.17 287 TYR B N 1
ATOM 6767 C CA . TYR B 1 279 ? -9.458 24.813 -31.783 1.00 28.92 287 TYR B CA 1
ATOM 6768 C C . TYR B 1 279 ? -9.505 24.567 -30.280 1.00 27.21 287 TYR B C 1
ATOM 6769 O O . TYR B 1 279 ? -8.491 24.279 -29.653 1.00 29.51 287 TYR B O 1
ATOM 6778 N N . THR B 1 280 ? -10.690 24.666 -29.698 1.00 25.87 288 THR B N 1
ATOM 6779 C CA . THR B 1 280 ? -10.820 24.682 -28.215 1.00 24.81 288 THR B CA 1
ATOM 6780 C C . THR B 1 280 ? -11.893 23.710 -27.688 1.00 27.54 288 THR B C 1
ATOM 6781 O O . THR B 1 280 ? -12.049 23.618 -26.449 1.00 24.12 288 THR B O 1
ATOM 6785 N N . LYS B 1 281 ? -12.629 23.026 -28.551 1.00 26.12 289 LYS B N 1
ATOM 6786 C CA . LYS B 1 281 ? -13.691 22.103 -28.076 1.00 25.33 289 LYS B CA 1
ATOM 6787 C C . LYS B 1 281 ? -13.756 20.887 -28.984 1.00 26.19 289 LYS B C 1
ATOM 6788 O O . LYS B 1 281 ? -13.660 21.059 -30.228 1.00 25.78 289 LYS B O 1
ATOM 6794 N N . ASP B 1 282 ? -13.969 19.707 -28.375 1.00 23.41 290 ASP B N 1
ATOM 6795 C CA . ASP B 1 282 ? -14.254 18.432 -29.066 1.00 25.77 290 ASP B CA 1
ATOM 6796 C C . ASP B 1 282 ? -13.077 18.027 -29.954 1.00 24.03 290 ASP B C 1
ATOM 6797 O O . ASP B 1 282 ? -13.314 17.361 -30.966 1.00 28.65 290 ASP B O 1
ATOM 6802 N N . LEU B 1 283 ? -11.829 18.323 -29.569 1.00 24.80 291 LEU B N 1
ATOM 6803 C CA . LEU B 1 283 ? -10.663 17.839 -30.353 1.00 26.14 291 LEU B CA 1
ATOM 6804 C C . LEU B 1 283 ? -10.596 16.305 -30.208 1.00 26.55 291 LEU B C 1
ATOM 6805 O O . LEU B 1 283 ? -10.830 15.754 -29.095 1.00 24.63 291 LEU B O 1
ATOM 6810 N N . ILE B 1 284 ? -10.323 15.606 -31.291 1.00 24.97 292 ILE B N 1
ATOM 6811 C CA . ILE B 1 284 ? -10.300 14.112 -31.291 1.00 24.00 292 ILE B CA 1
ATOM 6812 C C . ILE B 1 284 ? -9.382 13.519 -30.191 1.00 24.30 292 ILE B C 1
ATOM 6813 O O . ILE B 1 284 ? -9.643 12.382 -29.686 1.00 26.71 292 ILE B O 1
ATOM 6818 N N A GLU B 1 285 ? -8.285 14.202 -29.854 0.50 28.62 293 GLU B N 1
ATOM 6819 N N B GLU B 1 285 ? -8.288 14.220 -29.876 0.50 27.64 293 GLU B N 1
ATOM 6820 C CA A GLU B 1 285 ? -7.315 13.693 -28.842 0.50 28.23 293 GLU B CA 1
ATOM 6821 C CA B GLU B 1 285 ? -7.296 13.797 -28.846 0.50 26.67 293 GLU B CA 1
ATOM 6822 C C A GLU B 1 285 ? -7.974 13.583 -27.457 0.50 25.99 293 GLU B C 1
ATOM 6823 C C B GLU B 1 285 ? -7.970 13.599 -27.477 0.50 25.23 293 GLU B C 1
ATOM 6824 O O A GLU B 1 285 ? -7.491 12.749 -26.651 0.50 24.65 293 GLU B O 1
ATOM 6825 O O B GLU B 1 285 ? -7.502 12.717 -26.710 0.50 24.14 293 GLU B O 1
ATOM 6836 N N . LEU B 1 286 ? -9.054 14.334 -27.184 1.00 25.67 294 LEU B N 1
ATOM 6837 C CA . LEU B 1 286 ? -9.676 14.231 -25.835 1.00 25.50 294 LEU B CA 1
ATOM 6838 C C . LEU B 1 286 ? -10.117 12.778 -25.611 1.00 24.50 294 LEU B C 1
ATOM 6839 O O . LEU B 1 286 ? -10.099 12.289 -24.472 1.00 23.43 294 LEU B O 1
ATOM 6844 N N . TYR B 1 287 ? -10.636 12.140 -26.639 1.00 24.17 295 TYR B N 1
ATOM 6845 C CA . TYR B 1 287 ? -11.254 10.807 -26.534 1.00 23.63 295 TYR B CA 1
ATOM 6846 C C . TYR B 1 287 ? -10.172 9.814 -26.143 1.00 24.10 295 TYR B C 1
ATOM 6847 O O . TYR B 1 287 ? -10.493 8.848 -25.494 1.00 24.93 295 TYR B O 1
ATOM 6856 N N . ASP B 1 288 ? -8.908 10.024 -26.578 1.00 26.09 296 ASP B N 1
ATOM 6857 C CA . ASP B 1 288 ? -7.824 9.091 -26.206 1.00 24.95 296 ASP B CA 1
ATOM 6858 C C . ASP B 1 288 ? -7.674 9.111 -24.686 1.00 24.05 296 ASP B C 1
ATOM 6859 O O . ASP B 1 288 ? -7.484 8.052 -24.111 1.00 26.18 296 ASP B O 1
ATOM 6864 N N . VAL B 1 289 ? -7.845 10.285 -24.110 1.00 22.81 297 VAL B N 1
ATOM 6865 C CA . VAL B 1 289 ? -7.768 10.416 -22.610 1.00 22.90 297 VAL B CA 1
ATOM 6866 C C . VAL B 1 289 ? -8.890 9.573 -21.991 1.00 26.12 297 VAL B C 1
ATOM 6867 O O . VAL B 1 289 ? -8.652 8.816 -21.010 1.00 24.23 297 VAL B O 1
ATOM 6871 N N . VAL B 1 290 ? -10.113 9.664 -22.518 1.00 24.86 298 VAL B N 1
ATOM 6872 C CA . VAL B 1 290 ? -11.260 8.904 -21.964 1.00 22.17 298 VAL B CA 1
ATOM 6873 C C . VAL B 1 290 ? -11.017 7.395 -22.135 1.00 21.80 298 VAL B C 1
ATOM 6874 O O . VAL B 1 290 ? -11.294 6.631 -21.255 1.00 23.61 298 VAL B O 1
ATOM 6878 N N . TYR B 1 291 ? -10.517 6.976 -23.299 1.00 20.57 299 TYR B N 1
ATOM 6879 C CA . TYR B 1 291 ? -10.298 5.530 -23.524 1.00 22.60 299 TYR B CA 1
ATOM 6880 C C . TYR B 1 291 ? -9.206 5.037 -22.543 1.00 24.25 299 TYR B C 1
ATOM 6881 O O . TYR B 1 291 ? -9.337 3.913 -22.089 1.00 23.83 299 TYR B O 1
ATOM 6890 N N . GLU B 1 292 ? -8.212 5.857 -22.259 1.00 24.96 300 GLU B N 1
ATOM 6891 C CA . GLU B 1 292 ? -7.118 5.530 -21.280 1.00 25.10 300 GLU B CA 1
ATOM 6892 C C . GLU B 1 292 ? -7.715 5.430 -19.870 1.00 25.17 300 GLU B C 1
ATOM 6893 O O . GLU B 1 292 ? -7.332 4.488 -19.140 1.00 28.16 300 GLU B O 1
ATOM 6899 N N . TRP B 1 293 ? -8.671 6.313 -19.520 1.00 23.01 301 TRP B N 1
ATOM 6900 C CA . TRP B 1 293 ? -9.392 6.201 -18.227 1.00 21.61 301 TRP B CA 1
ATOM 6901 C C . TRP B 1 293 ? -10.135 4.877 -18.153 1.00 24.17 301 TRP B C 1
ATOM 6902 O O . TRP B 1 293 ? -10.118 4.239 -17.101 1.00 24.40 301 TRP B O 1
ATOM 6913 N N . ARG B 1 294 ? -10.833 4.517 -19.229 1.00 22.69 302 ARG B N 1
ATOM 6914 C CA . ARG B 1 294 ? -11.604 3.260 -19.212 1.00 22.71 302 ARG B CA 1
ATOM 6915 C C . ARG B 1 294 ? -10.670 2.049 -19.022 1.00 24.82 302 ARG B C 1
ATOM 6916 O O . ARG B 1 294 ? -11.069 1.131 -18.354 1.00 24.13 302 ARG B O 1
ATOM 6924 N N . GLU B 1 295 ? -9.505 2.050 -19.673 1.00 24.74 303 GLU B N 1
ATOM 6925 C CA . GLU B 1 295 ? -8.546 0.916 -19.586 1.00 29.34 303 GLU B CA 1
ATOM 6926 C C . GLU B 1 295 ? -8.043 0.830 -18.131 1.00 27.69 303 GLU B C 1
ATOM 6927 O O . GLU B 1 295 ? -8.011 -0.276 -17.600 1.00 27.34 303 GLU B O 1
ATOM 6933 N N . PHE B 1 296 ? -7.777 1.971 -17.521 1.00 23.08 304 PHE B N 1
ATOM 6934 C CA . PHE B 1 296 ? -7.406 2.067 -16.072 1.00 24.25 304 PHE B CA 1
ATOM 6935 C C . PHE B 1 296 ? -8.504 1.443 -15.209 1.00 29.48 304 PHE B C 1
ATOM 6936 O O . PHE B 1 296 ? -8.270 0.635 -14.259 1.00 28.81 304 PHE B O 1
ATOM 6944 N N . LEU B 1 297 ? -9.748 1.849 -15.448 1.00 28.03 305 LEU B N 1
ATOM 6945 C CA . LEU B 1 297 ? -10.909 1.397 -14.657 1.00 25.79 305 LEU B CA 1
ATOM 6946 C C . LEU B 1 297 ? -11.129 -0.110 -14.837 1.00 24.00 305 LEU B C 1
ATOM 6947 O O . LEU B 1 297 ? -11.392 -0.824 -13.879 1.00 26.35 305 LEU B O 1
ATOM 6952 N N . ASP B 1 298 ? -11.047 -0.588 -16.075 1.00 23.94 306 ASP B N 1
ATOM 6953 C CA . ASP B 1 298 ? -11.176 -2.041 -16.375 1.00 26.31 306 ASP B CA 1
ATOM 6954 C C . ASP B 1 298 ? -10.096 -2.797 -15.559 1.00 24.89 306 ASP B C 1
ATOM 6955 O O . ASP B 1 298 ? -10.438 -3.869 -15.064 1.00 27.15 306 ASP B O 1
ATOM 6960 N N . GLU B 1 299 ? -8.840 -2.333 -15.558 1.00 27.28 307 GLU B N 1
ATOM 6961 C CA . GLU B 1 299 ? -7.723 -2.989 -14.827 1.00 29.18 307 GLU B CA 1
ATOM 6962 C C . GLU B 1 299 ? -8.120 -2.985 -13.337 1.00 26.94 307 GLU B C 1
ATOM 6963 O O . GLU B 1 299 ? -8.033 -4.022 -12.665 1.00 26.92 307 GLU B O 1
ATOM 6969 N N . TYR B 1 300 ? -8.529 -1.817 -12.836 1.00 25.70 308 TYR B N 1
ATOM 6970 C CA . TYR B 1 300 ? -8.883 -1.675 -11.405 1.00 24.24 308 TYR B CA 1
ATOM 6971 C C . TYR B 1 300 ? -9.958 -2.703 -11.050 1.00 24.90 308 TYR B C 1
ATOM 6972 O O . TYR B 1 300 ? -9.935 -3.416 -10.027 1.00 27.13 308 TYR B O 1
ATOM 6981 N N . ASN B 1 301 ? -11.018 -2.810 -11.862 1.00 23.11 309 ASN B N 1
ATOM 6982 C CA . ASN B 1 301 ? -12.132 -3.747 -11.610 1.00 22.47 309 ASN B CA 1
ATOM 6983 C C . ASN B 1 301 ? -11.644 -5.215 -11.656 1.00 23.45 309 ASN B C 1
ATOM 6984 O O . ASN B 1 301 ? -12.054 -5.961 -10.840 1.00 28.21 309 ASN B O 1
ATOM 6989 N N . LYS B 1 302 ? -10.763 -5.530 -12.601 1.00 23.49 310 LYS B N 1
ATOM 6990 C CA . LYS B 1 302 ? -10.199 -6.893 -12.719 1.00 26.06 310 LYS B CA 1
ATOM 6991 C C . LYS B 1 302 ? -9.439 -7.178 -11.411 1.00 26.45 310 LYS B C 1
ATOM 6992 O O . LYS B 1 302 ? -9.577 -8.304 -10.908 1.00 29.58 310 LYS B O 1
ATOM 6998 N N . ASN B 1 303 ? -8.650 -6.220 -10.925 1.00 27.97 311 ASN B N 1
ATOM 6999 C CA . ASN B 1 303 ? -7.762 -6.466 -9.745 1.00 26.48 311 ASN B CA 1
ATOM 7000 C C . ASN B 1 303 ? -8.497 -6.292 -8.417 1.00 29.99 311 ASN B C 1
ATOM 7001 O O . ASN B 1 303 ? -7.816 -6.550 -7.393 1.00 29.62 311 ASN B O 1
ATOM 7006 N N . HIS B 1 304 ? -9.774 -5.915 -8.353 1.00 27.51 312 HIS B N 1
ATOM 7007 C CA . HIS B 1 304 ? -10.447 -5.738 -7.036 1.00 28.51 312 HIS B CA 1
ATOM 7008 C C . HIS B 1 304 ? -11.697 -6.612 -6.943 1.00 28.44 312 HIS B C 1
ATOM 7009 O O . HIS B 1 304 ? -12.131 -6.909 -5.840 1.00 33.41 312 HIS B O 1
ATOM 7016 N N . GLY B 1 305 ? -12.299 -6.986 -8.059 1.00 29.96 313 GLY B N 1
ATOM 7017 C CA . GLY B 1 305 ? -13.580 -7.701 -8.028 1.00 29.29 313 GLY B CA 1
ATOM 7018 C C . GLY B 1 305 ? -14.679 -6.859 -7.431 1.00 31.55 313 GLY B C 1
ATOM 7019 O O . GLY B 1 305 ? -14.567 -5.603 -7.464 1.00 33.19 313 GLY B O 1
ATOM 7020 N N . GLY B 1 306 ? -15.736 -7.488 -6.953 1.00 32.45 314 GLY B N 1
ATOM 7021 C CA . GLY B 1 306 ? -16.920 -6.805 -6.413 1.00 33.07 314 GLY B CA 1
ATOM 7022 C C . GLY B 1 306 ? -17.712 -6.127 -7.521 1.00 35.22 314 GLY B C 1
ATOM 7023 O O . GLY B 1 306 ? -17.464 -6.447 -8.664 1.00 33.13 314 GLY B O 1
ATOM 7024 N N . ASP B 1 307 ? -18.594 -5.195 -7.187 1.00 34.01 315 ASP B N 1
ATOM 7025 C CA . ASP B 1 307 ? -19.493 -4.524 -8.172 1.00 35.12 315 ASP B CA 1
ATOM 7026 C C . ASP B 1 307 ? -18.646 -3.715 -9.174 1.00 32.34 315 ASP B C 1
ATOM 7027 O O . ASP B 1 307 ? -17.722 -3.022 -8.770 1.00 29.87 315 ASP B O 1
ATOM 7032 N N . THR B 1 308 ? -18.982 -3.729 -10.463 1.00 28.51 316 THR B N 1
ATOM 7033 C CA . THR B 1 308 ? -18.247 -2.920 -11.458 1.00 26.45 316 THR B CA 1
ATOM 7034 C C . THR B 1 308 ? -18.232 -1.430 -11.091 1.00 23.13 316 THR B C 1
ATOM 7035 O O . THR B 1 308 ? -19.292 -0.889 -10.758 1.00 25.34 316 THR B O 1
ATOM 7039 N N . ARG B 1 309 ? -17.084 -0.822 -11.121 1.00 22.46 317 ARG B N 1
ATOM 7040 C CA . ARG B 1 309 ? -16.936 0.632 -10.929 1.00 23.10 317 ARG B CA 1
ATOM 7041 C C . ARG B 1 309 ? -16.977 1.265 -12.323 1.00 25.11 317 ARG B C 1
ATOM 7042 O O . ARG B 1 309 ? -16.331 0.763 -13.273 1.00 23.58 317 ARG B O 1
ATOM 7050 N N . VAL B 1 310 ? -17.618 2.432 -12.447 1.00 24.11 318 VAL B N 1
ATOM 7051 C CA . VAL B 1 310 ? -17.987 2.932 -13.779 1.00 22.26 318 VAL B CA 1
ATOM 7052 C C . VAL B 1 310 ? -17.603 4.382 -13.912 1.00 21.21 318 VAL B C 1
ATOM 7053 O O . VAL B 1 310 ? -17.355 5.036 -12.920 1.00 21.37 318 VAL B O 1
ATOM 7057 N N A VAL B 1 311 ? -17.512 4.835 -15.156 0.50 20.20 319 VAL B N 1
ATOM 7058 N N B VAL B 1 311 ? -17.485 4.804 -15.165 0.50 19.01 319 VAL B N 1
ATOM 7059 C CA A VAL B 1 311 ? -17.346 6.272 -15.467 0.50 20.02 319 VAL B CA 1
ATOM 7060 C CA B VAL B 1 311 ? -17.392 6.234 -15.521 0.50 18.40 319 VAL B CA 1
ATOM 7061 C C A VAL B 1 311 ? -18.478 6.687 -16.419 0.50 22.29 319 VAL B C 1
ATOM 7062 C C B VAL B 1 311 ? -18.604 6.592 -16.380 0.50 20.50 319 VAL B C 1
ATOM 7063 O O A VAL B 1 311 ? -18.579 6.126 -17.528 0.50 21.09 319 VAL B O 1
ATOM 7064 O O B VAL B 1 311 ? -18.860 5.915 -17.411 0.50 21.23 319 VAL B O 1
ATOM 7071 N N . PHE B 1 312 ? -19.249 7.713 -16.015 1.00 20.82 320 PHE B N 1
ATOM 7072 C CA . PHE B 1 312 ? -20.263 8.340 -16.854 1.00 19.48 320 PHE B CA 1
ATOM 7073 C C . PHE B 1 312 ? -19.787 9.740 -17.185 1.00 19.98 320 PHE B C 1
ATOM 7074 O O . PHE B 1 312 ? -19.418 10.476 -16.283 1.00 20.69 320 PHE B O 1
ATOM 7082 N N . SER B 1 313 ? -19.615 10.006 -18.475 1.00 19.00 321 SER B N 1
ATOM 7083 C CA . SER B 1 313 ? -18.977 11.225 -18.959 1.00 20.59 321 SER B CA 1
ATOM 7084 C C . SER B 1 313 ? -20.028 12.306 -19.167 1.00 18.58 321 SER B C 1
ATOM 7085 O O . SER B 1 313 ? -21.136 11.998 -19.728 1.00 19.82 321 SER B O 1
ATOM 7088 N N . GLN B 1 314 ? -19.628 13.565 -18.964 1.00 20.60 322 GLN B N 1
ATOM 7089 C CA . GLN B 1 314 ? -20.437 14.746 -19.335 1.00 23.03 322 GLN B CA 1
ATOM 7090 C C . GLN B 1 314 ? -19.763 15.547 -20.442 1.00 21.71 322 GLN B C 1
ATOM 7091 O O . GLN B 1 314 ? -18.562 15.848 -20.407 1.00 20.96 322 GLN B O 1
ATOM 7097 N N . GLY B 1 315 ? -20.564 15.916 -21.415 1.00 21.70 323 GLY B N 1
ATOM 7098 C CA . GLY B 1 315 ? -20.212 16.889 -22.452 1.00 21.85 323 GLY B CA 1
ATOM 7099 C C . GLY B 1 315 ? -21.452 17.201 -23.295 1.00 19.28 323 GLY B C 1
ATOM 7100 O O . GLY B 1 315 ? -22.129 16.262 -23.669 1.00 22.05 323 GLY B O 1
ATOM 7101 N N . TYR B 1 316 ? -21.668 18.477 -23.552 1.00 19.94 324 TYR B N 1
ATOM 7102 C CA . TYR B 1 316 ? -22.704 18.939 -24.499 1.00 23.33 324 TYR B CA 1
ATOM 7103 C C . TYR B 1 316 ? -21.938 19.069 -25.829 1.00 21.79 324 TYR B C 1
ATOM 7104 O O . TYR B 1 316 ? -20.965 19.898 -25.932 1.00 23.52 324 TYR B O 1
ATOM 7113 N N . ALA B 1 317 ? -22.348 18.310 -26.806 1.00 22.28 325 ALA B N 1
ATOM 7114 C CA . ALA B 1 317 ? -21.756 18.285 -28.146 1.00 22.19 325 ALA B CA 1
ATOM 7115 C C . ALA B 1 317 ? -22.787 17.733 -29.101 1.00 24.98 325 ALA B C 1
ATOM 7116 O O . ALA B 1 317 ? -23.848 17.243 -28.634 1.00 25.16 325 ALA B O 1
ATOM 7118 N N . ASN B 1 318 ? -22.482 17.741 -30.387 1.00 23.61 326 ASN B N 1
ATOM 7119 C CA . ASN B 1 318 ? -23.400 17.181 -31.392 1.00 25.02 326 ASN B CA 1
ATOM 7120 C C . ASN B 1 318 ? -23.391 15.644 -31.255 1.00 24.85 326 ASN B C 1
ATOM 7121 O O . ASN B 1 318 ? -22.688 15.068 -30.381 1.00 23.33 326 ASN B O 1
ATOM 7126 N N . VAL B 1 319 ? -24.260 14.983 -31.973 1.00 23.62 327 VAL B N 1
ATOM 7127 C CA . VAL B 1 319 ? -24.513 13.535 -31.826 1.00 23.50 327 VAL B CA 1
ATOM 7128 C C . VAL B 1 319 ? -23.217 12.767 -32.083 1.00 25.07 327 VAL B C 1
ATOM 7129 O O . VAL B 1 319 ? -22.861 11.933 -31.235 1.00 25.69 327 VAL B O 1
ATOM 7133 N N . SER B 1 320 ? -22.520 13.044 -33.174 1.00 25.16 328 SER B N 1
ATOM 7134 C CA . SER B 1 320 ? -21.276 12.334 -33.554 1.00 25.04 328 SER B CA 1
ATOM 7135 C C . SER B 1 320 ? -20.263 12.404 -32.420 1.00 23.76 328 SER B C 1
ATOM 7136 O O . SER B 1 320 ? -19.702 11.320 -32.059 1.00 26.92 328 SER B O 1
ATOM 7139 N N . MET B 1 321 ? -20.014 13.616 -31.952 1.00 23.98 329 MET B N 1
ATOM 7140 C CA . MET B 1 321 ? -18.971 13.856 -30.926 1.00 26.47 329 MET B CA 1
ATOM 7141 C C . MET B 1 321 ? -19.455 13.226 -29.638 1.00 24.53 329 MET B C 1
ATOM 7142 O O . MET B 1 321 ? -18.646 12.817 -28.808 1.00 24.06 329 MET B O 1
ATOM 7147 N N . THR B 1 322 ? -20.761 13.143 -29.401 1.00 21.99 330 THR B N 1
ATOM 7148 C CA . THR B 1 322 ? -21.197 12.608 -28.103 1.00 19.71 330 THR B CA 1
ATOM 7149 C C . THR B 1 322 ? -21.013 11.081 -28.116 1.00 19.39 330 THR B C 1
ATOM 7150 O O . THR B 1 322 ? -20.587 10.533 -27.141 1.00 21.85 330 THR B O 1
ATOM 7154 N N . MET B 1 323 ? -21.303 10.431 -29.234 1.00 19.44 331 MET B N 1
ATOM 7155 C CA . MET B 1 323 ? -21.299 8.945 -29.305 1.00 20.68 331 MET B CA 1
ATOM 7156 C C . MET B 1 323 ? -19.823 8.453 -29.180 1.00 20.96 331 MET B C 1
ATOM 7157 O O . MET B 1 323 ? -19.632 7.284 -28.769 1.00 22.66 331 MET B O 1
ATOM 7162 N N . LEU B 1 324 ? -18.871 9.271 -29.613 1.00 23.30 332 LEU B N 1
ATOM 7163 C CA . LEU B 1 324 ? -17.424 8.923 -29.540 1.00 21.75 332 LEU B CA 1
ATOM 7164 C C . LEU B 1 324 ? -17.058 8.671 -28.061 1.00 22.26 332 LEU B C 1
ATOM 7165 O O . LEU B 1 324 ? -16.008 7.948 -27.820 1.00 23.91 332 LEU B O 1
ATOM 7170 N N . TYR B 1 325 ? -17.785 9.213 -27.071 1.00 20.80 333 TYR B N 1
ATOM 7171 C CA . TYR B 1 325 ? -17.458 8.906 -25.653 1.00 21.76 333 TYR B CA 1
ATOM 7172 C C . TYR B 1 325 ? -17.683 7.417 -25.349 1.00 23.68 333 TYR B C 1
ATOM 7173 O O . TYR B 1 325 ? -17.028 6.923 -24.458 1.00 22.22 333 TYR B O 1
ATOM 7182 N N . TYR B 1 326 ? -18.615 6.748 -26.032 1.00 22.37 334 TYR B N 1
ATOM 7183 C CA . TYR B 1 326 ? -18.801 5.290 -25.834 1.00 20.46 334 TYR B CA 1
ATOM 7184 C C . TYR B 1 326 ? -17.561 4.521 -26.268 1.00 25.74 334 TYR B C 1
ATOM 7185 O O . TYR B 1 326 ? -17.317 3.392 -25.734 1.00 23.94 334 TYR B O 1
ATOM 7194 N N . GLY B 1 327 ? -16.942 5.013 -27.342 1.00 25.00 335 GLY B N 1
ATOM 7195 C CA . GLY B 1 327 ? -15.848 4.308 -28.040 1.00 26.61 335 GLY B CA 1
ATOM 7196 C C . GLY B 1 327 ? -15.910 4.640 -29.515 1.00 28.06 335 GLY B C 1
ATOM 7197 O O . GLY B 1 327 ? -16.568 5.616 -29.854 1.00 26.01 335 GLY B O 1
ATOM 7198 N N . ASN B 1 328 ? -15.165 3.928 -30.365 1.00 31.73 336 ASN B N 1
ATOM 7199 C CA . ASN B 1 328 ? -15.041 4.313 -31.800 1.00 28.68 336 ASN B CA 1
ATOM 7200 C C . ASN B 1 328 ? -15.044 3.078 -32.680 1.00 31.82 336 ASN B C 1
ATOM 7201 O O . ASN B 1 328 ? -15.036 1.964 -32.168 1.00 31.80 336 ASN B O 1
ATOM 7206 N N . GLU B 1 329 ? -15.099 3.348 -33.984 1.00 39.20 337 GLU B N 1
ATOM 7207 C CA . GLU B 1 329 ? -15.196 2.343 -35.076 1.00 45.17 337 GLU B CA 1
ATOM 7208 C C . GLU B 1 329 ? -13.960 1.437 -35.038 1.00 41.55 337 GLU B C 1
ATOM 7209 O O . GLU B 1 329 ? -14.064 0.341 -35.571 1.00 45.98 337 GLU B O 1
ATOM 7215 N N . ASP B 1 330 ? -12.842 1.875 -34.449 1.00 42.09 338 ASP B N 1
ATOM 7216 C CA . ASP B 1 330 ? -11.572 1.101 -34.377 1.00 42.18 338 ASP B CA 1
ATOM 7217 C C . ASP B 1 330 ? -11.484 0.207 -33.148 1.00 43.15 338 ASP B C 1
ATOM 7218 O O . ASP B 1 330 ? -10.397 -0.330 -32.968 1.00 42.80 338 ASP B O 1
ATOM 7223 N N . GLY B 1 331 ? -12.546 0.108 -32.325 1.00 35.36 339 GLY B N 1
ATOM 7224 C CA . GLY B 1 331 ? -12.679 -0.818 -31.194 1.00 33.42 339 GLY B CA 1
ATOM 7225 C C . GLY B 1 331 ? -12.298 -0.195 -29.851 1.00 29.68 339 GLY B C 1
ATOM 7226 O O . GLY B 1 331 ? -12.403 -0.901 -28.840 1.00 30.70 339 GLY B O 1
ATOM 7227 N N . ALA B 1 332 ? -11.979 1.103 -29.822 1.00 30.44 340 ALA B N 1
ATOM 7228 C CA . ALA B 1 332 ? -11.749 1.843 -28.565 1.00 30.83 340 ALA B CA 1
ATOM 7229 C C . ALA B 1 332 ? -13.008 1.719 -27.721 1.00 30.57 340 ALA B C 1
ATOM 7230 O O . ALA B 1 332 ? -14.099 1.755 -28.322 1.00 31.43 340 ALA B O 1
ATOM 7232 N N . ILE B 1 333 ? -12.844 1.600 -26.404 1.00 27.65 341 ILE B N 1
ATOM 7233 C CA . ILE B 1 333 ? -13.973 1.608 -25.426 1.00 29.77 341 ILE B CA 1
ATOM 7234 C C . ILE B 1 333 ? -13.765 2.787 -24.454 1.00 28.86 341 ILE B C 1
ATOM 7235 O O . ILE B 1 333 ? -12.662 2.926 -23.867 1.00 24.64 341 ILE B O 1
ATOM 7240 N N . GLY B 1 334 ? -14.806 3.595 -24.248 1.00 24.85 342 GLY B N 1
ATOM 7241 C CA . GLY B 1 334 ? -14.742 4.826 -23.476 1.00 22.82 342 GLY B CA 1
ATOM 7242 C C . GLY B 1 334 ? -15.579 4.696 -22.226 1.00 25.93 342 GLY B C 1
ATOM 7243 O O . GLY B 1 334 ? -15.552 3.692 -21.531 1.00 24.43 342 GLY B O 1
ATOM 7244 N N . ALA B 1 335 ? -16.322 5.745 -21.973 1.00 23.08 343 ALA B N 1
ATOM 7245 C CA . ALA B 1 335 ? -17.199 5.785 -20.793 1.00 20.32 343 ALA B CA 1
ATOM 7246 C C . ALA B 1 335 ? -18.252 4.675 -20.874 1.00 21.18 343 ALA B C 1
ATOM 7247 O O . ALA B 1 335 ? -18.750 4.323 -21.964 1.00 21.03 343 ALA B O 1
ATOM 7249 N N . HIS B 1 336 ? -18.693 4.183 -19.740 1.00 18.93 344 HIS B N 1
ATOM 7250 C CA . HIS B 1 336 ? -19.859 3.291 -19.644 1.00 20.61 344 HIS B CA 1
ATOM 7251 C C . HIS B 1 336 ? -21.060 3.906 -20.340 1.00 21.87 344 HIS B C 1
ATOM 7252 O O . HIS B 1 336 ? -21.693 3.234 -21.036 1.00 21.90 344 HIS B O 1
ATOM 7259 N N . PHE B 1 337 ? -21.240 5.208 -20.219 1.00 20.99 345 PHE B N 1
ATOM 7260 C CA . PHE B 1 337 ? -22.018 5.980 -21.187 1.00 20.01 345 PHE B CA 1
ATOM 7261 C C . PHE B 1 337 ? -21.670 7.449 -21.009 1.00 19.92 345 PHE B C 1
ATOM 7262 O O . PHE B 1 337 ? -21.324 7.896 -19.920 1.00 20.66 345 PHE B O 1
ATOM 7270 N N . PRO B 1 338 ? -21.834 8.207 -22.079 1.00 18.17 346 PRO B N 1
ATOM 7271 C CA . PRO B 1 338 ? -21.975 9.671 -22.001 1.00 17.45 346 PRO B CA 1
ATOM 7272 C C . PRO B 1 338 ? -23.434 9.973 -21.621 1.00 18.99 346 PRO B C 1
ATOM 7273 O O . PRO B 1 338 ? -24.374 9.373 -22.158 1.00 21.14 346 PRO B O 1
ATOM 7277 N N . PHE B 1 339 ? -23.633 11.041 -20.854 1.00 19.62 347 PHE B N 1
ATOM 7278 C CA . PHE B 1 339 ? -24.992 11.477 -20.474 1.00 20.47 347 PHE B CA 1
ATOM 7279 C C . PHE B 1 339 ? -25.662 12.003 -21.753 1.00 21.50 347 PHE B C 1
ATOM 7280 O O . PHE B 1 339 ? -25.043 12.739 -22.628 1.00 21.41 347 PHE B O 1
ATOM 7288 N N . ASN B 1 340 ? -26.956 11.721 -21.816 1.00 18.42 348 ASN B N 1
ATOM 7289 C CA . ASN B 1 340 ? -27.894 12.117 -22.910 1.00 21.10 348 ASN B CA 1
ATOM 7290 C C . ASN B 1 340 ? -28.702 13.349 -22.487 1.00 18.50 348 ASN B C 1
ATOM 7291 O O . ASN B 1 340 ? -29.604 13.190 -21.603 1.00 22.26 348 ASN B O 1
ATOM 7296 N N . PHE B 1 341 ? -28.357 14.560 -22.932 1.00 18.59 349 PHE B N 1
ATOM 7297 C CA . PHE B 1 341 ? -29.046 15.806 -22.553 1.00 19.75 349 PHE B CA 1
ATOM 7298 C C . PHE B 1 341 ? -30.213 16.207 -23.489 1.00 19.09 349 PHE B C 1
ATOM 7299 O O . PHE B 1 341 ? -30.591 17.391 -23.416 1.00 20.83 349 PHE B O 1
ATOM 7307 N N . ASP B 1 342 ? -30.610 15.326 -24.374 1.00 21.24 350 ASP B N 1
ATOM 7308 C CA . ASP B 1 342 ? -31.632 15.666 -25.408 1.00 20.90 350 ASP B CA 1
ATOM 7309 C C . ASP B 1 342 ? -32.920 16.257 -24.805 1.00 23.55 350 ASP B C 1
ATOM 7310 O O . ASP B 1 342 ? -33.480 17.187 -25.451 1.00 23.74 350 ASP B O 1
ATOM 7315 N N . PHE B 1 343 ? -33.362 15.822 -23.631 1.00 22.31 351 PHE B N 1
ATOM 7316 C CA . PHE B 1 343 ? -34.612 16.368 -23.036 1.00 21.72 351 PHE B CA 1
ATOM 7317 C C . PHE B 1 343 ? -34.348 17.802 -22.541 1.00 24.10 351 PHE B C 1
ATOM 7318 O O . PHE B 1 343 ? -35.305 18.452 -22.113 1.00 25.32 351 PHE B O 1
ATOM 7326 N N . ILE B 1 344 ? -33.078 18.193 -22.318 1.00 22.18 352 ILE B N 1
ATOM 7327 C CA . ILE B 1 344 ? -32.704 19.588 -21.926 1.00 20.19 352 ILE B CA 1
ATOM 7328 C C . ILE B 1 344 ? -32.507 20.419 -23.182 1.00 23.30 352 ILE B C 1
ATOM 7329 O O . ILE B 1 344 ? -33.031 21.591 -23.220 1.00 23.38 352 ILE B O 1
ATOM 7334 N N . THR B 1 345 ? -31.769 19.941 -24.186 1.00 24.07 353 THR B N 1
ATOM 7335 C CA . THR B 1 345 ? -31.297 20.742 -25.311 1.00 24.34 353 THR B CA 1
ATOM 7336 C C . THR B 1 345 ? -32.311 20.781 -26.438 1.00 21.60 353 THR B C 1
ATOM 7337 O O . THR B 1 345 ? -32.326 21.828 -27.105 1.00 26.60 353 THR B O 1
ATOM 7341 N N . ASP B 1 346 ? -33.108 19.769 -26.624 1.00 22.90 354 ASP B N 1
ATOM 7342 C CA . ASP B 1 346 ? -33.894 19.625 -27.884 1.00 22.48 354 ASP B CA 1
ATOM 7343 C C . ASP B 1 346 ? -35.391 19.457 -27.646 1.00 21.31 354 ASP B C 1
ATOM 7344 O O . ASP B 1 346 ? -36.138 19.341 -28.659 1.00 24.11 354 ASP B O 1
ATOM 7349 N N . LEU B 1 347 ? -35.825 19.408 -26.403 1.00 21.42 355 LEU B N 1
ATOM 7350 C CA . LEU B 1 347 ? -37.281 19.379 -26.098 1.00 22.70 355 LEU B CA 1
ATOM 7351 C C . LEU B 1 347 ? -37.576 20.410 -25.024 1.00 24.31 355 LEU B C 1
ATOM 7352 O O . LEU B 1 347 ? -36.722 20.727 -24.148 1.00 23.66 355 LEU B O 1
ATOM 7357 N N . SER B 1 348 ? -38.820 20.876 -25.043 1.00 24.88 356 SER B N 1
ATOM 7358 C CA . SER B 1 348 ? -39.294 21.914 -24.113 1.00 24.82 356 SER B CA 1
ATOM 7359 C C . SER B 1 348 ? -40.813 21.982 -24.214 1.00 23.18 356 SER B C 1
ATOM 7360 O O . SER B 1 348 ? -41.387 21.214 -24.926 1.00 24.78 356 SER B O 1
ATOM 7363 N N . SER B 1 349 ? -41.399 22.948 -23.528 1.00 26.39 357 SER B N 1
ATOM 7364 C CA . SER B 1 349 ? -42.833 23.251 -23.595 1.00 25.95 357 SER B CA 1
ATOM 7365 C C . SER B 1 349 ? -43.224 23.646 -25.024 1.00 24.22 357 SER B C 1
ATOM 7366 O O . SER B 1 349 ? -44.434 23.596 -25.315 1.00 28.02 357 SER B O 1
ATOM 7369 N N . LYS B 1 350 ? -42.267 23.947 -25.914 1.00 25.99 358 LYS B N 1
ATOM 7370 C CA . LYS B 1 350 ? -42.577 24.300 -27.331 1.00 26.14 358 LYS B CA 1
ATOM 7371 C C . LYS B 1 350 ? -42.749 23.034 -28.177 1.00 24.55 358 LYS B C 1
ATOM 7372 O O . LYS B 1 350 ? -43.300 23.123 -29.291 1.00 26.49 358 LYS B O 1
ATOM 7378 N N . SER B 1 351 ? -42.380 21.874 -27.670 1.00 22.04 359 SER B N 1
ATOM 7379 C CA . SER B 1 351 ? -42.344 20.589 -28.374 1.00 21.72 359 SER B CA 1
ATOM 7380 C C . SER B 1 351 ? -43.734 19.966 -28.477 1.00 21.37 359 SER B C 1
ATOM 7381 O O . SER B 1 351 ? -44.458 19.962 -27.431 1.00 24.25 359 SER B O 1
ATOM 7384 N N . ASN B 1 352 ? -44.061 19.381 -29.623 1.00 23.17 360 ASN B N 1
ATOM 7385 C CA . ASN B 1 352 ? -45.306 18.592 -29.788 1.00 23.21 360 ASN B CA 1
ATOM 7386 C C . ASN B 1 352 ? -44.934 17.118 -29.725 1.00 22.54 360 ASN B C 1
ATOM 7387 O O . ASN B 1 352 ? -43.722 16.808 -29.444 1.00 23.77 360 ASN B O 1
ATOM 7392 N N . ALA B 1 353 ? -45.892 16.201 -29.857 1.00 22.17 361 ALA B N 1
ATOM 7393 C CA . ALA B 1 353 ? -45.656 14.768 -29.661 1.00 22.62 361 ALA B CA 1
ATOM 7394 C C . ALA B 1 353 ? -44.657 14.260 -30.694 1.00 22.46 361 ALA B C 1
ATOM 7395 O O . ALA B 1 353 ? -43.995 13.226 -30.433 1.00 24.10 361 ALA B O 1
ATOM 7397 N N . ARG B 1 354 ? -44.739 14.797 -31.910 1.00 21.37 362 ARG B N 1
ATOM 7398 C CA . ARG B 1 354 ? -43.864 14.350 -33.018 1.00 22.22 362 ARG B CA 1
ATOM 7399 C C . ARG B 1 354 ? -42.434 14.723 -32.623 1.00 22.80 362 ARG B C 1
ATOM 7400 O O . ARG B 1 354 ? -41.534 13.920 -32.885 1.00 23.91 362 ARG B O 1
ATOM 7408 N N . ASP B 1 355 ? -42.229 15.920 -32.076 1.00 23.51 363 ASP B N 1
ATOM 7409 C CA . ASP B 1 355 ? -40.857 16.303 -31.625 1.00 23.23 363 ASP B CA 1
ATOM 7410 C C . ASP B 1 355 ? -40.404 15.292 -30.582 1.00 21.73 363 ASP B C 1
ATOM 7411 O O . ASP B 1 355 ? -39.225 14.895 -30.565 1.00 21.14 363 ASP B O 1
ATOM 7416 N N . PHE B 1 356 ? -41.284 14.977 -29.615 1.00 21.92 364 PHE B N 1
ATOM 7417 C CA . PHE B 1 356 ? -40.894 14.089 -28.488 1.00 23.07 364 PHE B CA 1
ATOM 7418 C C . PHE B 1 356 ? -40.398 12.758 -29.076 1.00 23.34 364 PHE B C 1
ATOM 7419 O O . PHE B 1 356 ? -39.303 12.281 -28.748 1.00 20.49 364 PHE B O 1
ATOM 7427 N N . VAL B 1 357 ? -41.145 12.209 -30.041 1.00 20.27 365 VAL B N 1
ATOM 7428 C CA . VAL B 1 357 ? -40.814 10.905 -30.646 1.00 19.88 365 VAL B CA 1
ATOM 7429 C C . VAL B 1 357 ? -39.492 11.066 -31.431 1.00 21.16 365 VAL B C 1
ATOM 7430 O O . VAL B 1 357 ? -38.606 10.229 -31.283 1.00 22.08 365 VAL B O 1
ATOM 7434 N N . TYR B 1 358 ? -39.369 12.127 -32.268 1.00 20.65 366 TYR B N 1
ATOM 7435 C CA . TYR B 1 358 ? -38.175 12.267 -33.157 1.00 21.46 366 TYR B CA 1
ATOM 7436 C C . TYR B 1 358 ? -36.907 12.410 -32.312 1.00 22.00 366 TYR B C 1
ATOM 7437 O O . TYR B 1 358 ? -35.879 11.848 -32.721 1.00 21.29 366 TYR B O 1
ATOM 7446 N N . ILE B 1 359 ? -36.974 13.160 -31.200 1.00 19.97 367 ILE B N 1
ATOM 7447 C CA . ILE B 1 359 ? -35.796 13.383 -30.317 1.00 20.91 367 ILE B CA 1
ATOM 7448 C C . ILE B 1 359 ? -35.501 12.090 -29.516 1.00 20.68 367 ILE B C 1
ATOM 7449 O O . ILE B 1 359 ? -34.318 11.727 -29.387 1.00 20.52 367 ILE B O 1
ATOM 7454 N N . ILE B 1 360 ? -36.494 11.412 -28.982 1.00 20.41 368 ILE B N 1
ATOM 7455 C CA . ILE B 1 360 ? -36.261 10.105 -28.291 1.00 21.64 368 ILE B CA 1
ATOM 7456 C C . ILE B 1 360 ? -35.566 9.138 -29.231 1.00 22.68 368 ILE B C 1
ATOM 7457 O O . ILE B 1 360 ? -34.574 8.492 -28.840 1.00 22.21 368 ILE B O 1
ATOM 7462 N N . LEU B 1 361 ? -35.940 9.173 -30.502 1.00 21.97 369 LEU B N 1
ATOM 7463 C CA . LEU B 1 361 ? -35.333 8.246 -31.464 1.00 21.47 369 LEU B CA 1
ATOM 7464 C C . LEU B 1 361 ? -33.874 8.588 -31.746 1.00 21.36 369 LEU B C 1
ATOM 7465 O O . LEU B 1 361 ? -33.185 7.762 -32.256 1.00 23.46 369 LEU B O 1
ATOM 7470 N N . ARG B 1 362 ? -33.443 9.812 -31.497 1.00 22.49 370 ARG B N 1
ATOM 7471 C CA . ARG B 1 362 ? -32.036 10.158 -31.843 1.00 20.08 370 ARG B CA 1
ATOM 7472 C C . ARG B 1 362 ? -31.049 9.288 -31.065 1.00 19.78 370 ARG B C 1
ATOM 7473 O O . ARG B 1 362 ? -30.110 8.718 -31.697 1.00 21.08 370 ARG B O 1
ATOM 7481 N N . TRP B 1 363 ? -31.131 9.246 -29.726 1.00 20.17 371 TRP B N 1
ATOM 7482 C CA . TRP B 1 363 ? -30.094 8.486 -28.968 1.00 22.43 371 TRP B CA 1
ATOM 7483 C C . TRP B 1 363 ? -30.172 7.009 -29.370 1.00 23.52 371 TRP B C 1
ATOM 7484 O O . TRP B 1 363 ? -29.160 6.354 -29.598 1.00 22.56 371 TRP B O 1
ATOM 7495 N N . LEU B 1 364 ? -31.381 6.504 -29.551 1.00 20.18 372 LEU B N 1
ATOM 7496 C CA . LEU B 1 364 ? -31.603 5.054 -29.826 1.00 20.23 372 LEU B CA 1
ATOM 7497 C C . LEU B 1 364 ? -31.096 4.707 -31.236 1.00 22.35 372 LEU B C 1
ATOM 7498 O O . LEU B 1 364 ? -30.731 3.546 -31.466 1.00 24.17 372 LEU B O 1
ATOM 7503 N N . THR B 1 365 ? -31.127 5.666 -32.150 1.00 22.74 373 THR B N 1
ATOM 7504 C CA . THR B 1 365 ? -30.703 5.442 -33.549 1.00 20.51 373 THR B CA 1
ATOM 7505 C C . THR B 1 365 ? -29.173 5.516 -33.619 1.00 23.89 373 THR B C 1
ATOM 7506 O O . THR B 1 365 ? -28.612 4.708 -34.339 1.00 24.17 373 THR B O 1
ATOM 7510 N N . TYR B 1 366 ? -28.550 6.483 -32.960 1.00 22.50 374 TYR B N 1
ATOM 7511 C CA . TYR B 1 366 ? -27.095 6.756 -33.075 1.00 21.22 374 TYR B CA 1
ATOM 7512 C C . TYR B 1 366 ? -26.215 5.991 -32.092 1.00 24.01 374 TYR B C 1
ATOM 7513 O O . TYR B 1 366 ? -25.005 5.892 -32.320 1.00 23.92 374 TYR B O 1
ATOM 7522 N N A MET B 1 367 ? -26.766 5.519 -30.979 0.50 25.28 375 MET B N 1
ATOM 7523 N N B MET B 1 367 ? -26.782 5.519 -30.996 0.50 23.90 375 MET B N 1
ATOM 7524 C CA A MET B 1 367 ? -25.933 4.870 -29.931 0.50 25.62 375 MET B CA 1
ATOM 7525 C CA B MET B 1 367 ? -25.960 4.837 -29.975 0.50 23.37 375 MET B CA 1
ATOM 7526 C C A MET B 1 367 ? -25.387 3.550 -30.474 0.50 26.42 375 MET B C 1
ATOM 7527 C C B MET B 1 367 ? -25.345 3.585 -30.603 0.50 25.02 375 MET B C 1
ATOM 7528 O O A MET B 1 367 ? -26.118 2.760 -31.062 0.50 24.29 375 MET B O 1
ATOM 7529 O O B MET B 1 367 ? -25.927 2.930 -31.471 0.50 22.48 375 MET B O 1
ATOM 7538 N N . PRO B 1 368 ? -24.087 3.241 -30.268 1.00 26.53 376 PRO B N 1
ATOM 7539 C CA . PRO B 1 368 ? -23.500 2.036 -30.831 1.00 27.65 376 PRO B CA 1
ATOM 7540 C C . PRO B 1 368 ? -24.226 0.786 -30.345 1.00 26.67 376 PRO B C 1
ATOM 7541 O O . PRO B 1 368 ? -24.830 0.727 -29.260 1.00 25.85 376 PRO B O 1
ATOM 7545 N N . TYR B 1 369 ? -24.133 -0.257 -31.150 1.00 28.28 377 TYR B N 1
ATOM 7546 C CA . TYR B 1 369 ? -24.607 -1.607 -30.791 1.00 29.80 377 TYR B CA 1
ATOM 7547 C C . TYR B 1 369 ? -24.014 -2.070 -29.447 1.00 25.68 377 TYR B C 1
ATOM 7548 O O . TYR B 1 369 ? -22.799 -2.024 -29.295 1.00 30.93 377 TYR B O 1
ATOM 7557 N N . GLY B 1 370 ? -24.874 -2.367 -28.495 1.00 28.49 378 GLY B N 1
ATOM 7558 C CA . GLY B 1 370 ? -24.487 -2.828 -27.153 1.00 32.37 378 GLY B CA 1
ATOM 7559 C C . GLY B 1 370 ? -24.339 -1.701 -26.154 1.00 28.82 378 GLY B C 1
ATOM 7560 O O . GLY B 1 370 ? -24.189 -1.971 -24.958 1.00 32.61 378 GLY B O 1
ATOM 7561 N N . GLY B 1 371 ? -24.433 -0.462 -26.605 1.00 29.26 379 GLY B N 1
ATOM 7562 C CA . GLY B 1 371 ? -24.372 0.687 -25.693 1.00 24.45 379 GLY B CA 1
ATOM 7563 C C . GLY B 1 371 ? -25.611 0.747 -24.834 1.00 25.03 379 GLY B C 1
ATOM 7564 O O . GLY B 1 371 ? -26.696 0.248 -25.193 1.00 27.05 379 GLY B O 1
ATOM 7565 N N . ILE B 1 372 ? -25.437 1.374 -23.700 1.00 21.76 380 ILE B N 1
ATOM 7566 C CA . ILE B 1 372 ? -26.537 1.541 -22.728 1.00 19.71 380 ILE B CA 1
ATOM 7567 C C . ILE B 1 372 ? -27.104 2.940 -22.854 1.00 18.75 380 ILE B C 1
ATOM 7568 O O . ILE B 1 372 ? -26.430 3.935 -22.651 1.00 21.82 380 ILE B O 1
ATOM 7573 N N . PRO B 1 373 ? -28.398 3.062 -23.195 1.00 20.18 381 PRO B N 1
ATOM 7574 C CA . PRO B 1 373 ? -29.018 4.381 -23.257 1.00 19.52 381 PRO B CA 1
ATOM 7575 C C . PRO B 1 373 ? -29.263 4.946 -21.856 1.00 20.71 381 PRO B C 1
ATOM 7576 O O . PRO B 1 373 ? -29.407 4.220 -20.936 1.00 22.31 381 PRO B O 1
ATOM 7580 N N . ASN B 1 374 ? -29.301 6.270 -21.752 1.00 23.04 382 ASN B N 1
ATOM 7581 C CA . ASN B 1 374 ? -29.588 7.000 -20.508 1.00 21.01 382 ASN B CA 1
ATOM 7582 C C . ASN B 1 374 ? -30.398 8.240 -20.877 1.00 20.37 382 ASN B C 1
ATOM 7583 O O . ASN B 1 374 ? -30.428 8.649 -22.062 1.00 19.18 382 ASN B O 1
ATOM 7588 N N . TRP B 1 375 ? -31.155 8.735 -19.912 1.00 20.31 383 TRP B N 1
ATOM 7589 C CA . TRP B 1 375 ? -32.123 9.815 -20.168 1.00 22.70 383 TRP B CA 1
ATOM 7590 C C . TRP B 1 375 ? -32.019 10.822 -19.055 1.00 20.69 383 TRP B C 1
ATOM 7591 O O . TRP B 1 375 ? -32.162 10.450 -17.902 1.00 23.15 383 TRP B O 1
ATOM 7602 N N . VAL B 1 376 ? -31.753 12.086 -19.365 1.00 22.74 384 VAL B N 1
ATOM 7603 C CA . VAL B 1 376 ? -31.517 13.126 -18.339 1.00 22.12 384 VAL B CA 1
ATOM 7604 C C . VAL B 1 376 ? -32.536 14.238 -18.561 1.00 21.32 384 VAL B C 1
ATOM 7605 O O . VAL B 1 376 ? -32.697 14.646 -19.714 1.00 22.52 384 VAL B O 1
ATOM 7609 N N . PHE B 1 377 ? -33.302 14.566 -17.537 1.00 21.29 385 PHE B N 1
ATOM 7610 C CA . PHE B 1 377 ? -34.363 15.585 -17.637 1.00 23.01 385 PHE B CA 1
ATOM 7611 C C . PHE B 1 377 ? -33.960 16.877 -16.943 1.00 22.89 385 PHE B C 1
ATOM 7612 O O . PHE B 1 377 ? -34.610 17.894 -17.115 1.00 23.51 385 PHE B O 1
ATOM 7620 N N . GLY B 1 378 ? -32.876 16.852 -16.178 1.00 21.87 386 GLY B N 1
ATOM 7621 C CA . GLY B 1 378 ? -32.449 18.047 -15.469 1.00 22.51 386 GLY B CA 1
ATOM 7622 C C . GLY B 1 378 ? -31.113 17.833 -14.776 1.00 21.55 386 GLY B C 1
ATOM 7623 O O . GLY B 1 378 ? -30.632 16.701 -14.710 1.00 21.29 386 GLY B O 1
ATOM 7624 N N . ASN B 1 379 ? -30.565 18.905 -14.254 1.00 21.24 387 ASN B N 1
ATOM 7625 C CA . ASN B 1 379 ? -29.306 18.889 -13.447 1.00 21.02 387 ASN B CA 1
ATOM 7626 C C . ASN B 1 379 ? -29.126 20.301 -12.878 1.00 19.84 387 ASN B C 1
ATOM 7627 O O . ASN B 1 379 ? -30.019 21.144 -13.050 1.00 23.46 387 ASN B O 1
ATOM 7632 N N . HIS B 1 380 ? -28.043 20.503 -12.121 1.00 22.03 388 HIS B N 1
ATOM 7633 C CA . HIS B 1 380 ? -27.690 21.782 -11.492 1.00 21.76 388 HIS B CA 1
ATOM 7634 C C . HIS B 1 380 ? -27.227 22.804 -12.512 1.00 22.01 388 HIS B C 1
ATOM 7635 O O . HIS B 1 380 ? -26.909 23.914 -12.074 1.00 23.85 388 HIS B O 1
ATOM 7642 N N . ASP B 1 381 ? -27.144 22.477 -13.818 1.00 21.29 389 ASP B N 1
ATOM 7643 C CA . ASP B 1 381 ? -26.661 23.448 -14.800 1.00 25.01 389 ASP B CA 1
ATOM 7644 C C . ASP B 1 381 ? -27.808 23.996 -15.667 1.00 24.97 389 ASP B C 1
ATOM 7645 O O . ASP B 1 381 ? -27.492 24.808 -16.537 1.00 26.05 389 ASP B O 1
ATOM 7650 N N . ASN B 1 382 ? -29.073 23.621 -15.404 1.00 23.47 390 ASN B N 1
ATOM 7651 C CA . ASN B 1 382 ? -30.195 23.912 -16.310 1.00 22.74 390 ASN B CA 1
ATOM 7652 C C . ASN B 1 382 ? -31.423 24.142 -15.443 1.00 23.43 390 ASN B C 1
ATOM 7653 O O . ASN B 1 382 ? -31.468 23.680 -14.313 1.00 24.97 390 ASN B O 1
ATOM 7658 N N . ASN B 1 383 ? -32.411 24.819 -16.033 1.00 25.49 391 ASN B N 1
ATOM 7659 C CA . ASN B 1 383 ? -33.707 25.068 -15.361 1.00 24.28 391 ASN B CA 1
ATOM 7660 C C . ASN B 1 383 ? -34.393 23.736 -15.083 1.00 23.59 391 ASN B C 1
ATOM 7661 O O . ASN B 1 383 ? -34.088 22.737 -15.718 1.00 22.53 391 ASN B O 1
ATOM 7666 N N . ARG B 1 384 ? -35.218 23.714 -14.044 1.00 21.26 392 ARG B N 1
ATOM 7667 C CA . ARG B 1 384 ? -35.835 22.446 -13.586 1.00 23.05 392 ARG B CA 1
ATOM 7668 C C . ARG B 1 384 ? -36.873 21.958 -14.613 1.00 23.10 392 ARG B C 1
ATOM 7669 O O . ARG B 1 384 ? -37.470 22.722 -15.313 1.00 24.02 392 ARG B O 1
ATOM 7677 N N A MET B 1 385 ? -37.014 20.641 -14.660 0.50 23.07 393 MET B N 1
ATOM 7678 N N B MET B 1 385 ? -37.034 20.640 -14.666 0.50 24.78 393 MET B N 1
ATOM 7679 C CA A MET B 1 385 ? -37.905 19.880 -15.553 0.50 24.10 393 MET B CA 1
ATOM 7680 C CA B MET B 1 385 ? -37.900 19.932 -15.629 0.50 27.06 393 MET B CA 1
ATOM 7681 C C A MET B 1 385 ? -39.285 20.521 -15.695 0.50 21.48 393 MET B C 1
ATOM 7682 C C B MET B 1 385 ? -39.293 20.556 -15.715 0.50 23.04 393 MET B C 1
ATOM 7683 O O A MET B 1 385 ? -39.759 20.733 -16.824 0.50 21.09 393 MET B O 1
ATOM 7684 O O B MET B 1 385 ? -39.786 20.797 -16.830 0.50 21.47 393 MET B O 1
ATOM 7693 N N . PRO B 1 386 ? -40.025 20.822 -14.611 1.00 22.52 394 PRO B N 1
ATOM 7694 C CA . PRO B 1 386 ? -41.388 21.304 -14.780 1.00 25.35 394 PRO B CA 1
ATOM 7695 C C . PRO B 1 386 ? -41.422 22.777 -15.234 1.00 24.36 394 PRO B C 1
ATOM 7696 O O . PRO B 1 386 ? -42.426 23.218 -15.830 1.00 26.28 394 PRO B O 1
ATOM 7700 N N . THR B 1 387 ? -40.306 23.469 -15.071 1.00 24.14 395 THR B N 1
ATOM 7701 C CA . THR B 1 387 ? -40.176 24.888 -15.519 1.00 23.78 395 THR B CA 1
ATOM 7702 C C . THR B 1 387 ? -39.844 24.873 -17.020 1.00 25.11 395 THR B C 1
ATOM 7703 O O . THR B 1 387 ? -40.401 25.696 -17.752 1.00 27.59 395 THR B O 1
ATOM 7707 N N . ARG B 1 388 ? -39.000 23.934 -17.518 1.00 24.20 396 ARG B N 1
ATOM 7708 C CA . ARG B 1 388 ? -38.665 23.893 -18.966 1.00 23.79 396 ARG B CA 1
ATOM 7709 C C . ARG B 1 388 ? -39.876 23.393 -19.739 1.00 26.52 396 ARG B C 1
ATOM 7710 O O . ARG B 1 388 ? -40.075 23.821 -20.910 1.00 26.13 396 ARG B O 1
ATOM 7718 N N . PHE B 1 389 ? -40.635 22.464 -19.142 1.00 24.47 397 PHE B N 1
ATOM 7719 C CA . PHE B 1 389 ? -41.889 21.904 -19.722 1.00 20.69 397 PHE B CA 1
ATOM 7720 C C . PHE B 1 389 ? -43.078 22.639 -19.107 1.00 22.75 397 PHE B C 1
ATOM 7721 O O . PHE B 1 389 ? -43.103 23.887 -19.161 1.00 24.12 397 PHE B O 1
ATOM 7729 N N . ARG B 1 390 ? -43.999 21.919 -18.493 1.00 26.06 398 ARG B N 1
ATOM 7730 C CA . ARG B 1 390 ? -45.127 22.557 -17.800 1.00 26.89 398 ARG B CA 1
ATOM 7731 C C . ARG B 1 390 ? -45.351 21.783 -16.510 1.00 25.21 398 ARG B C 1
ATOM 7732 O O . ARG B 1 390 ? -45.030 20.575 -16.464 1.00 23.79 398 ARG B O 1
ATOM 7740 N N . HIS B 1 391 ? -46.079 22.381 -15.561 1.00 25.82 399 HIS B N 1
ATOM 7741 C CA . HIS B 1 391 ? -46.380 21.737 -14.271 1.00 27.24 399 HIS B CA 1
ATOM 7742 C C . HIS B 1 391 ? -47.243 20.504 -14.475 1.00 24.55 399 HIS B C 1
ATOM 7743 O O . HIS B 1 391 ? -47.091 19.582 -13.667 1.00 27.40 399 HIS B O 1
ATOM 7750 N N . ASP B 1 392 ? -48.134 20.493 -15.473 1.00 25.18 400 ASP B N 1
ATOM 7751 C CA . ASP B 1 392 ? -49.067 19.373 -15.696 1.00 27.77 400 ASP B CA 1
ATOM 7752 C C . ASP B 1 392 ? -48.398 18.236 -16.478 1.00 25.80 400 ASP B C 1
ATOM 7753 O O . ASP B 1 392 ? -49.075 17.272 -16.706 1.00 24.46 400 ASP B O 1
ATOM 7758 N N . MET B 1 393 ? -47.088 18.324 -16.800 1.00 23.98 401 MET B N 1
ATOM 7759 C CA . MET B 1 393 ? -46.376 17.287 -17.566 1.00 26.18 401 MET B CA 1
ATOM 7760 C C . MET B 1 393 ? -45.414 16.486 -16.657 1.00 23.05 401 MET B C 1
ATOM 7761 O O . MET B 1 393 ? -44.803 15.579 -17.142 1.00 23.84 401 MET B O 1
ATOM 7766 N N . VAL B 1 394 ? -45.318 16.770 -15.359 1.00 24.46 402 VAL B N 1
ATOM 7767 C CA . VAL B 1 394 ? -44.286 16.148 -14.504 1.00 22.39 402 VAL B CA 1
ATOM 7768 C C . VAL B 1 394 ? -44.408 14.634 -14.633 1.00 23.68 402 VAL B C 1
ATOM 7769 O O . VAL B 1 394 ? -43.403 13.935 -14.720 1.00 22.47 402 VAL B O 1
ATOM 7773 N N . ASP B 1 395 ? -45.604 14.087 -14.417 1.00 20.59 403 ASP B N 1
ATOM 7774 C CA . ASP B 1 395 ? -45.737 12.605 -14.355 1.00 19.64 403 ASP B CA 1
ATOM 7775 C C . ASP B 1 395 ? -45.341 11.979 -15.687 1.00 20.85 403 ASP B C 1
ATOM 7776 O O . ASP B 1 395 ? -44.637 10.945 -15.673 1.00 23.05 403 ASP B O 1
ATOM 7781 N N . GLY B 1 396 ? -45.879 12.480 -16.818 1.00 20.24 404 GLY B N 1
ATOM 7782 C CA . GLY B 1 396 ? -45.527 11.983 -18.163 1.00 21.14 404 GLY B CA 1
ATOM 7783 C C . GLY B 1 396 ? -43.997 11.942 -18.364 1.00 19.97 404 GLY B C 1
ATOM 7784 O O . GLY B 1 396 ? -43.501 10.946 -18.851 1.00 22.71 404 GLY B O 1
ATOM 7785 N N . LEU B 1 397 ? -43.345 13.029 -18.027 1.00 21.31 405 LEU B N 1
ATOM 7786 C CA . LEU B 1 397 ? -41.860 13.110 -18.167 1.00 19.84 405 LEU B CA 1
ATOM 7787 C C . LEU B 1 397 ? -41.176 12.049 -17.292 1.00 23.27 405 LEU B C 1
ATOM 7788 O O . LEU B 1 397 ? -40.265 11.340 -17.768 1.00 22.03 405 LEU B O 1
ATOM 7793 N N . ASN B 1 398 ? -41.528 11.915 -15.999 1.00 21.29 406 ASN B N 1
ATOM 7794 C CA . ASN B 1 398 ? -40.944 10.851 -15.172 1.00 22.58 406 ASN B CA 1
ATOM 7795 C C . ASN B 1 398 ? -41.265 9.476 -15.750 1.00 20.28 406 ASN B C 1
ATOM 7796 O O . ASN B 1 398 ? -40.427 8.627 -15.621 1.00 21.25 406 ASN B O 1
ATOM 7801 N N . ILE B 1 399 ? -42.448 9.262 -16.357 1.00 22.45 407 ILE B N 1
ATOM 7802 C CA . ILE B 1 399 ? -42.754 7.943 -16.957 1.00 20.44 407 ILE B CA 1
ATOM 7803 C C . ILE B 1 399 ? -41.816 7.698 -18.156 1.00 20.62 407 ILE B C 1
ATOM 7804 O O . ILE B 1 399 ? -41.324 6.628 -18.295 1.00 22.26 407 ILE B O 1
ATOM 7809 N N . ILE B 1 400 ? -41.576 8.688 -18.987 1.00 20.82 408 ILE B N 1
ATOM 7810 C CA . ILE B 1 400 ? -40.692 8.532 -20.170 1.00 21.30 408 ILE B CA 1
ATOM 7811 C C . ILE B 1 400 ? -39.338 8.087 -19.622 1.00 21.18 408 ILE B C 1
ATOM 7812 O O . ILE B 1 400 ? -38.825 7.077 -20.099 1.00 21.79 408 ILE B O 1
ATOM 7817 N N . ASN B 1 401 ? -38.849 8.788 -18.609 1.00 20.79 409 ASN B N 1
ATOM 7818 C CA . ASN B 1 401 ? -37.507 8.556 -17.998 1.00 20.92 409 ASN B CA 1
ATOM 7819 C C . ASN B 1 401 ? -37.465 7.075 -17.548 1.00 21.91 409 ASN B C 1
ATOM 7820 O O . ASN B 1 401 ? -36.535 6.354 -17.843 1.00 21.96 409 ASN B O 1
ATOM 7825 N N . MET B 1 402 ? -38.503 6.597 -16.846 1.00 19.43 410 MET B N 1
ATOM 7826 C CA . MET B 1 402 ? -38.446 5.232 -16.264 1.00 21.49 410 MET B CA 1
ATOM 7827 C C . MET B 1 402 ? -38.781 4.110 -17.233 1.00 19.88 410 MET B C 1
ATOM 7828 O O . MET B 1 402 ? -38.327 2.965 -17.028 1.00 19.89 410 MET B O 1
ATOM 7833 N N . LEU B 1 403 ? -39.556 4.387 -18.297 1.00 21.80 411 LEU B N 1
ATOM 7834 C CA . LEU B 1 403 ? -40.075 3.344 -19.219 1.00 22.72 411 LEU B CA 1
ATOM 7835 C C . LEU B 1 403 ? -39.242 3.157 -20.488 1.00 22.46 411 LEU B C 1
ATOM 7836 O O . LEU B 1 403 ? -39.281 2.059 -21.060 1.00 23.58 411 LEU B O 1
ATOM 7841 N N . LEU B 1 404 ? -38.456 4.149 -20.864 1.00 21.47 412 LEU B N 1
ATOM 7842 C CA . LEU B 1 404 ? -37.496 3.963 -21.966 1.00 21.72 412 LEU B CA 1
ATOM 7843 C C . LEU B 1 404 ? -36.463 2.935 -21.536 1.00 22.26 412 LEU B C 1
ATOM 7844 O O . LEU B 1 404 ? -36.145 2.801 -20.350 1.00 20.78 412 LEU B O 1
ATOM 7849 N N . PRO B 1 405 ? -35.868 2.210 -22.489 1.00 22.36 413 PRO B N 1
ATOM 7850 C CA . PRO B 1 405 ? -34.816 1.251 -22.179 1.00 24.24 413 PRO B CA 1
ATOM 7851 C C . PRO B 1 405 ? -33.583 1.976 -21.617 1.00 22.70 413 PRO B C 1
ATOM 7852 O O . PRO B 1 405 ? -33.336 3.170 -21.907 1.00 21.85 413 PRO B O 1
ATOM 7856 N N . GLY B 1 406 ? -32.914 1.292 -20.716 1.00 24.09 414 GLY B N 1
ATOM 7857 C CA . GLY B 1 406 ? -31.626 1.690 -20.204 1.00 22.57 414 GLY B CA 1
ATOM 7858 C C . GLY B 1 406 ? -31.728 2.329 -18.835 1.00 24.46 414 GLY B C 1
ATOM 7859 O O . GLY B 1 406 ? -32.509 1.847 -17.922 1.00 22.52 414 GLY B O 1
ATOM 7860 N N . VAL B 1 407 ? -31.035 3.453 -18.681 1.00 21.20 415 VAL B N 1
ATOM 7861 C CA . VAL B 1 407 ? -30.837 4.068 -17.347 1.00 19.52 415 VAL B CA 1
ATOM 7862 C C . VAL B 1 407 ? -31.642 5.375 -17.191 1.00 20.96 415 VAL B C 1
ATOM 7863 O O . VAL B 1 407 ? -31.556 6.268 -18.003 1.00 22.03 415 VAL B O 1
ATOM 7867 N N . ALA B 1 408 ? -32.421 5.493 -16.109 1.00 19.85 416 ALA B N 1
ATOM 7868 C CA . ALA B 1 408 ? -33.136 6.715 -15.816 1.00 22.22 416 ALA B CA 1
ATOM 7869 C C . ALA B 1 408 ? -32.217 7.570 -14.956 1.00 23.60 416 ALA B C 1
ATOM 7870 O O . ALA B 1 408 ? -31.687 7.092 -13.904 1.00 22.56 416 ALA B O 1
ATOM 7872 N N . VAL B 1 409 ? -32.121 8.861 -15.275 1.00 20.41 417 VAL B N 1
ATOM 7873 C CA . VAL B 1 409 ? -31.349 9.813 -14.436 1.00 21.57 417 VAL B CA 1
ATOM 7874 C C . VAL B 1 409 ? -32.328 10.844 -13.872 1.00 22.31 417 VAL B C 1
ATOM 7875 O O . VAL B 1 409 ? -33.113 11.398 -14.622 1.00 22.61 417 VAL B O 1
ATOM 7879 N N . THR B 1 410 ? -32.322 10.972 -12.566 1.00 20.52 418 THR B N 1
ATOM 7880 C CA . THR B 1 410 ? -33.192 11.873 -11.796 1.00 23.17 418 THR B CA 1
ATOM 7881 C C . THR B 1 410 ? -32.340 12.950 -11.129 1.00 21.39 418 THR B C 1
ATOM 7882 O O . THR B 1 410 ? -31.390 12.623 -10.427 1.00 22.06 418 THR B O 1
ATOM 7886 N N . TYR B 1 411 ? -32.696 14.198 -11.358 1.00 20.85 419 TYR B N 1
ATOM 7887 C CA . TYR B 1 411 ? -32.094 15.335 -10.658 1.00 19.72 419 TYR B CA 1
ATOM 7888 C C . TYR B 1 411 ? -32.920 15.661 -9.420 1.00 20.98 419 TYR B C 1
ATOM 7889 O O . TYR B 1 411 ? -34.127 15.746 -9.501 1.00 22.29 419 TYR B O 1
ATOM 7898 N N . GLN B 1 412 ? -32.219 15.748 -8.297 1.00 20.48 420 GLN B N 1
ATOM 7899 C CA . GLN B 1 412 ? -32.778 16.187 -6.981 1.00 21.91 420 GLN B CA 1
ATOM 7900 C C . GLN B 1 412 ? -34.003 17.104 -7.162 1.00 21.80 420 GLN B C 1
ATOM 7901 O O . GLN B 1 412 ? -33.854 18.230 -7.642 1.00 24.33 420 GLN B O 1
ATOM 7907 N N . GLY B 1 413 ? -35.152 16.636 -6.704 1.00 22.97 421 GLY B N 1
ATOM 7908 C CA . GLY B 1 413 ? -36.427 17.382 -6.742 1.00 23.91 421 GLY B CA 1
ATOM 7909 C C . GLY B 1 413 ? -37.346 16.923 -7.830 1.00 24.69 421 GLY B C 1
ATOM 7910 O O . GLY B 1 413 ? -38.573 17.218 -7.750 1.00 22.52 421 GLY B O 1
ATOM 7911 N N . GLU B 1 414 ? -36.871 16.196 -8.843 1.00 21.77 422 GLU B N 1
ATOM 7912 C CA . GLU B 1 414 ? -37.774 15.803 -9.949 1.00 23.81 422 GLU B CA 1
ATOM 7913 C C . GLU B 1 414 ? -38.815 14.795 -9.463 1.00 23.94 422 GLU B C 1
ATOM 7914 O O . GLU B 1 414 ? -39.908 14.780 -10.070 1.00 21.87 422 GLU B O 1
ATOM 7920 N N . GLU B 1 415 ? -38.504 14.033 -8.401 1.00 22.81 423 GLU B N 1
ATOM 7921 C CA . GLU B 1 415 ? -39.356 12.963 -7.877 1.00 23.88 423 GLU B CA 1
ATOM 7922 C C . GLU B 1 415 ? -40.541 13.588 -7.121 1.00 20.72 423 GLU B C 1
ATOM 7923 O O . GLU B 1 415 ? -41.437 12.869 -6.854 1.00 24.93 423 GLU B O 1
ATOM 7929 N N . ILE B 1 416 ? -40.512 14.890 -6.851 1.00 20.44 424 ILE B N 1
ATOM 7930 C CA . ILE B 1 416 ? -41.680 15.609 -6.259 1.00 25.36 424 ILE B CA 1
ATOM 7931 C C . ILE B 1 416 ? -42.127 16.740 -7.179 1.00 26.13 424 ILE B C 1
ATOM 7932 O O . ILE B 1 416 ? -42.931 17.560 -6.743 1.00 26.54 424 ILE B O 1
ATOM 7937 N N . GLY B 1 417 ? -41.583 16.864 -8.400 1.00 23.32 425 GLY B N 1
ATOM 7938 C CA . GLY B 1 417 ? -41.912 17.969 -9.295 1.00 24.99 425 GLY B CA 1
ATOM 7939 C C . GLY B 1 417 ? -41.521 19.329 -8.796 1.00 24.08 425 GLY B C 1
ATOM 7940 O O . GLY B 1 417 ? -42.223 20.286 -9.154 1.00 25.45 425 GLY B O 1
ATOM 7941 N N . MET B 1 418 ? -40.333 19.517 -8.181 1.00 22.48 426 MET B N 1
ATOM 7942 C CA . MET B 1 418 ? -39.893 20.879 -7.830 1.00 22.99 426 MET B CA 1
ATOM 7943 C C . MET B 1 418 ? -39.816 21.763 -9.063 1.00 24.88 426 MET B C 1
ATOM 7944 O O . MET B 1 418 ? -39.413 21.312 -10.133 1.00 26.02 426 MET B O 1
ATOM 7949 N N . ARG B 1 419 ? -40.175 23.033 -8.868 1.00 27.65 427 ARG B N 1
ATOM 7950 C CA . ARG B 1 419 ? -40.111 24.077 -9.892 1.00 27.68 427 ARG B CA 1
ATOM 7951 C C . ARG B 1 419 ? -38.884 24.942 -9.609 1.00 25.15 427 ARG B C 1
ATOM 7952 O O . ARG B 1 419 ? -38.483 25.040 -8.457 1.00 27.04 427 ARG B O 1
ATOM 7960 N N . ASP B 1 420 ? -38.407 25.651 -10.611 1.00 27.37 428 ASP B N 1
ATOM 7961 C CA . ASP B 1 420 ? -37.408 26.729 -10.382 1.00 27.08 428 ASP B CA 1
ATOM 7962 C C . ASP B 1 420 ? -37.847 27.608 -9.219 1.00 27.85 428 ASP B C 1
ATOM 7963 O O . ASP B 1 420 ? -39.042 27.989 -9.136 1.00 28.91 428 ASP B O 1
ATOM 7968 N N . GLY B 1 421 ? -36.948 27.868 -8.286 1.00 27.70 429 GLY B N 1
ATOM 7969 C CA . GLY B 1 421 ? -37.191 28.895 -7.263 1.00 27.33 429 GLY B CA 1
ATOM 7970 C C . GLY B 1 421 ? -36.856 30.283 -7.771 1.00 27.97 429 GLY B C 1
ATOM 7971 O O . GLY B 1 421 ? -35.931 30.475 -8.625 1.00 28.67 429 GLY B O 1
ATOM 7972 N N . TYR B 1 422 ? -37.561 31.311 -7.295 1.00 27.42 430 TYR B N 1
ATOM 7973 C CA . TYR B 1 422 ? -37.145 32.707 -7.566 1.00 31.17 430 TYR B CA 1
ATOM 7974 C C . TYR B 1 422 ? -35.877 33.053 -6.788 1.00 26.81 430 TYR B C 1
ATOM 7975 O O . TYR B 1 422 ? -35.815 32.848 -5.611 1.00 31.96 430 TYR B O 1
ATOM 7984 N N . VAL B 1 423 ? -34.893 33.594 -7.511 1.00 28.86 431 VAL B N 1
ATOM 7985 C CA . VAL B 1 423 ? -33.616 34.160 -6.963 1.00 28.24 431 VAL B CA 1
ATOM 7986 C C . VAL B 1 423 ? -33.401 35.550 -7.589 1.00 28.23 431 VAL B C 1
ATOM 7987 O O . VAL B 1 423 ? -33.217 35.697 -8.841 1.00 28.65 431 VAL B O 1
ATOM 7991 N N . SER B 1 424 ? -33.417 36.564 -6.736 1.00 29.42 432 SER B N 1
ATOM 7992 C CA . SER B 1 424 ? -33.154 37.987 -7.115 1.00 31.79 432 SER B CA 1
ATOM 7993 C C . SER B 1 424 ? -31.711 38.145 -7.618 1.00 35.33 432 SER B C 1
ATOM 7994 O O . SER B 1 424 ? -30.864 37.271 -7.273 1.00 34.08 432 SER B O 1
ATOM 7997 N N . TRP B 1 425 ? -31.397 39.237 -8.321 1.00 35.76 433 TRP B N 1
ATOM 7998 C CA . TRP B 1 425 ? -29.988 39.618 -8.636 1.00 39.58 433 TRP B CA 1
ATOM 7999 C C . TRP B 1 425 ? -29.161 39.632 -7.341 1.00 41.37 433 TRP B C 1
ATOM 8000 O O . TRP B 1 425 ? -28.019 39.078 -7.303 1.00 39.36 433 TRP B O 1
ATOM 8011 N N . GLU B 1 426 ? -29.697 40.277 -6.311 1.00 37.57 434 GLU B N 1
ATOM 8012 C CA . GLU B 1 426 ? -29.003 40.473 -5.014 1.00 40.21 434 GLU B CA 1
ATOM 8013 C C . GLU B 1 426 ? -28.629 39.113 -4.413 1.00 36.60 434 GLU B C 1
ATOM 8014 O O . GLU B 1 426 ? -27.590 39.030 -3.777 1.00 39.27 434 GLU B O 1
ATOM 8020 N N . ASP B 1 427 ? -29.455 38.085 -4.594 1.00 35.03 435 ASP B N 1
ATOM 8021 C CA . ASP B 1 427 ? -29.238 36.739 -3.993 1.00 34.18 435 ASP B CA 1
ATOM 8022 C C . ASP B 1 427 ? -28.484 35.818 -4.955 1.00 29.21 435 ASP B C 1
ATOM 8023 O O . ASP B 1 427 ? -28.265 34.633 -4.559 1.00 31.71 435 ASP B O 1
ATOM 8028 N N . THR B 1 428 ? -28.232 36.255 -6.180 1.00 31.47 436 THR B N 1
ATOM 8029 C CA . THR B 1 428 ? -27.568 35.412 -7.214 1.00 30.06 436 THR B CA 1
ATOM 8030 C C . THR B 1 428 ? -26.091 35.227 -6.810 1.00 33.78 436 THR B C 1
ATOM 8031 O O . THR B 1 428 ? -25.407 36.228 -6.498 1.00 29.85 436 THR B O 1
ATOM 8035 N N . VAL B 1 429 ? -25.633 33.975 -6.769 1.00 26.56 437 VAL B N 1
ATOM 8036 C CA . VAL B 1 429 ? -24.221 33.636 -6.446 1.00 26.45 437 VAL B CA 1
ATOM 8037 C C . VAL B 1 429 ? -23.585 32.831 -7.578 1.00 28.13 437 VAL B C 1
ATOM 8038 O O . VAL B 1 429 ? -22.372 32.584 -7.495 1.00 28.87 437 VAL B O 1
ATOM 8042 N N . ASP B 1 430 ? -24.337 32.453 -8.601 1.00 27.72 438 ASP B N 1
ATOM 8043 C CA . ASP B 1 430 ? -23.771 31.698 -9.751 1.00 28.46 438 ASP B CA 1
ATOM 8044 C C . ASP B 1 430 ? -22.755 32.608 -10.491 1.00 29.56 438 ASP B C 1
ATOM 8045 O O . ASP B 1 430 ? -23.155 33.574 -11.197 1.00 34.96 438 ASP B O 1
ATOM 8050 N N . ILE B 1 431 ? -21.474 32.242 -10.435 1.00 30.96 439 ILE B N 1
ATOM 8051 C CA . ILE B 1 431 ? -20.396 32.961 -11.163 1.00 33.13 439 ILE B CA 1
ATOM 8052 C C . ILE B 1 431 ? -20.807 33.155 -12.621 1.00 33.00 439 ILE B C 1
ATOM 8053 O O . ILE B 1 431 ? -20.520 34.219 -13.194 1.00 36.07 439 ILE B O 1
ATOM 8058 N N . GLU B 1 432 ? -21.439 32.173 -13.261 1.00 31.49 440 GLU B N 1
ATOM 8059 C CA . GLU B 1 432 ? -21.786 32.296 -14.693 1.00 29.32 440 GLU B CA 1
ATOM 8060 C C . GLU B 1 432 ? -22.706 33.510 -14.888 1.00 30.30 440 GLU B C 1
ATOM 8061 O O . GLU B 1 432 ? -22.526 34.250 -15.900 1.00 35.22 440 GLU B O 1
ATOM 8067 N N . ALA B 1 433 ? -23.683 33.713 -13.988 1.00 28.75 441 ALA B N 1
ATOM 8068 C CA . ALA B 1 433 ? -24.612 34.866 -14.084 1.00 31.55 441 ALA B CA 1
ATOM 8069 C C . ALA B 1 433 ? -23.911 36.162 -13.686 1.00 33.16 441 ALA B C 1
ATOM 8070 O O . ALA B 1 433 ? -24.184 37.172 -14.337 1.00 40.34 441 ALA B O 1
ATOM 8072 N N . CYS B 1 434 ? -23.108 36.167 -12.619 1.00 35.93 442 CYS B N 1
ATOM 8073 C CA . CYS B 1 434 ? -22.360 37.364 -12.166 1.00 37.07 442 CYS B CA 1
ATOM 8074 C C . CYS B 1 434 ? -21.416 37.806 -13.283 1.00 38.02 442 CYS B C 1
ATOM 8075 O O . CYS B 1 434 ? -21.276 39.024 -13.532 1.00 37.30 442 CYS B O 1
ATOM 8078 N N . ASN B 1 435 ? -20.844 36.865 -14.015 1.00 36.45 443 ASN B N 1
ATOM 8079 C CA . ASN B 1 435 ? -19.860 37.217 -15.069 1.00 36.94 443 ASN B CA 1
ATOM 8080 C C . ASN B 1 435 ? -20.537 37.654 -16.369 1.00 40.66 443 ASN B C 1
ATOM 8081 O O . ASN B 1 435 ? -19.989 38.554 -17.025 1.00 40.43 443 ASN B O 1
ATOM 8086 N N . ARG B 1 436 ? -21.596 36.976 -16.807 1.00 37.96 444 ARG B N 1
ATOM 8087 C CA . ARG B 1 436 ? -22.141 37.161 -18.179 1.00 36.90 444 ARG B CA 1
ATOM 8088 C C . ARG B 1 436 ? -23.339 38.116 -18.133 1.00 40.00 444 ARG B C 1
ATOM 8089 O O . ARG B 1 436 ? -23.729 38.630 -19.211 1.00 39.04 444 ARG B O 1
ATOM 8097 N N . GLY B 1 437 ? -23.927 38.305 -16.954 1.00 39.46 445 GLY B N 1
ATOM 8098 C CA . GLY B 1 437 ? -25.236 38.975 -16.813 1.00 43.03 445 GLY B CA 1
ATOM 8099 C C . GLY B 1 437 ? -25.118 40.267 -16.028 1.00 47.60 445 GLY B C 1
ATOM 8100 O O . GLY B 1 437 ? -24.027 40.571 -15.516 1.00 45.11 445 GLY B O 1
ATOM 8101 N N . ASP B 1 438 ? -26.235 40.980 -15.930 1.00 49.31 446 ASP B N 1
ATOM 8102 C CA . ASP B 1 438 ? -26.451 42.188 -15.082 1.00 58.38 446 ASP B CA 1
ATOM 8103 C C . ASP B 1 438 ? -27.861 42.060 -14.501 1.00 55.92 446 ASP B C 1
ATOM 8104 O O . ASP B 1 438 ? -28.588 41.124 -14.860 1.00 47.31 446 ASP B O 1
ATOM 8109 N N . PRO B 1 439 ? -28.330 43.004 -13.649 1.00 57.13 447 PRO B N 1
ATOM 8110 C CA . PRO B 1 439 ? -29.650 42.878 -13.020 1.00 56.15 447 PRO B CA 1
ATOM 8111 C C . PRO B 1 439 ? -30.832 42.706 -13.992 1.00 52.88 447 PRO B C 1
ATOM 8112 O O . PRO B 1 439 ? -31.870 42.238 -13.549 1.00 48.53 447 PRO B O 1
ATOM 8116 N N . ASP B 1 440 ? -30.646 42.985 -15.285 1.00 52.16 448 ASP B N 1
ATOM 8117 C CA . ASP B 1 440 ? -31.710 42.823 -16.312 1.00 51.60 448 ASP B CA 1
ATOM 8118 C C . ASP B 1 440 ? -31.582 41.546 -17.134 1.00 50.61 448 ASP B C 1
ATOM 8119 O O . ASP B 1 440 ? -32.606 41.163 -17.738 1.00 55.20 448 ASP B O 1
ATOM 8124 N N . THR B 1 441 ? -30.393 40.937 -17.222 1.00 50.44 449 THR B N 1
ATOM 8125 C CA . THR B 1 441 ? -30.135 39.744 -18.090 1.00 51.07 449 THR B CA 1
ATOM 8126 C C . THR B 1 441 ? -29.891 38.457 -17.277 1.00 42.22 449 THR B C 1
ATOM 8127 O O . THR B 1 441 ? -29.969 37.387 -17.909 1.00 46.41 449 THR B O 1
ATOM 8131 N N . TYR B 1 442 ? -29.601 38.569 -15.975 1.00 47.52 450 TYR B N 1
ATOM 8132 C CA . TYR B 1 442 ? -28.919 37.517 -15.172 1.00 44.86 450 TYR B CA 1
ATOM 8133 C C . TYR B 1 442 ? -29.707 36.212 -15.280 1.00 44.48 450 TYR B C 1
ATOM 8134 O O . TYR B 1 442 ? -29.106 35.135 -15.233 1.00 41.11 450 TYR B O 1
ATOM 8143 N N . HIS B 1 443 ? -31.024 36.297 -15.429 1.00 42.48 451 HIS B N 1
ATOM 8144 C CA . HIS B 1 443 ? -31.936 35.133 -15.490 1.00 46.26 451 HIS B CA 1
ATOM 8145 C C . HIS B 1 443 ? -31.675 34.310 -16.760 1.00 44.17 451 HIS B C 1
ATOM 8146 O O . HIS B 1 443 ? -32.047 33.117 -16.779 1.00 44.83 451 HIS B O 1
ATOM 8153 N N . LEU B 1 444 ? -31.062 34.907 -17.795 1.00 47.10 452 LEU B N 1
ATOM 8154 C CA . LEU B 1 444 ? -30.692 34.207 -19.069 1.00 48.29 452 LEU B CA 1
ATOM 8155 C C . LEU B 1 444 ? -29.603 33.152 -18.813 1.00 45.57 452 LEU B C 1
ATOM 8156 O O . LEU B 1 444 ? -29.542 32.132 -19.555 1.00 41.17 452 LEU B O 1
ATOM 8161 N N . TYR B 1 445 ? -28.801 33.364 -17.769 1.00 38.43 453 TYR B N 1
ATOM 8162 C CA . TYR B 1 445 ? -27.558 32.593 -17.496 1.00 38.88 453 TYR B CA 1
ATOM 8163 C C . TYR B 1 445 ? -27.634 31.836 -16.167 1.00 36.77 453 TYR B C 1
ATOM 8164 O O . TYR B 1 445 ? -27.080 30.717 -16.084 1.00 36.18 453 TYR B O 1
ATOM 8173 N N . SER B 1 446 ? -28.264 32.416 -15.140 1.00 32.26 454 SER B N 1
ATOM 8174 C CA . SER B 1 446 ? -28.165 31.874 -13.760 1.00 28.82 454 SER B CA 1
ATOM 8175 C C . SER B 1 446 ? -28.660 30.418 -13.712 1.00 27.86 454 SER B C 1
ATOM 8176 O O . SER B 1 446 ? -29.769 30.053 -14.205 1.00 28.73 454 SER B O 1
ATOM 8179 N N . ARG B 1 447 ? -27.882 29.584 -13.050 1.00 25.54 455 ARG B N 1
ATOM 8180 C CA . ARG B 1 447 ? -28.288 28.229 -12.676 1.00 24.24 455 ARG B CA 1
ATOM 8181 C C . ARG B 1 447 ? -28.859 28.142 -11.249 1.00 23.94 455 ARG B C 1
ATOM 8182 O O . ARG B 1 447 ? -29.337 27.084 -10.881 1.00 24.65 455 ARG B O 1
ATOM 8190 N N . ASP B 1 448 ? -28.905 29.240 -10.516 1.00 26.32 456 ASP B N 1
ATOM 8191 C CA . ASP B 1 448 ? -29.319 29.258 -9.069 1.00 22.32 456 ASP B CA 1
ATOM 8192 C C . ASP B 1 448 ? -30.776 28.811 -8.939 1.00 24.77 456 ASP B C 1
ATOM 8193 O O . ASP B 1 448 ? -31.080 28.094 -8.001 1.00 22.78 456 ASP B O 1
ATOM 8198 N N . PRO B 1 449 ? -31.720 29.171 -9.852 1.00 27.47 457 PRO B N 1
ATOM 8199 C CA . PRO B 1 449 ? -33.120 28.741 -9.689 1.00 26.69 457 PRO B CA 1
ATOM 8200 C C . PRO B 1 449 ? -33.291 27.213 -9.609 1.00 24.54 457 PRO B C 1
ATOM 8201 O O . PRO B 1 449 ? -34.212 26.746 -8.981 1.00 24.24 457 PRO B O 1
ATOM 8205 N N . ALA B 1 450 ? -32.360 26.440 -10.176 1.00 23.15 458 ALA B N 1
ATOM 8206 C CA . ALA B 1 450 ? -32.403 24.963 -10.152 1.00 26.23 458 ALA B CA 1
ATOM 8207 C C . ALA B 1 450 ? -31.599 24.408 -8.965 1.00 22.11 458 ALA B C 1
ATOM 8208 O O . ALA B 1 450 ? -31.554 23.169 -8.824 1.00 23.78 458 ALA B O 1
ATOM 8210 N N . ARG B 1 451 ? -31.009 25.273 -8.140 1.00 22.51 459 ARG B N 1
ATOM 8211 C CA . ARG B 1 451 ? -30.161 24.909 -6.983 1.00 23.76 459 ARG B CA 1
ATOM 8212 C C . ARG B 1 451 ? -30.797 25.288 -5.658 1.00 22.16 459 ARG B C 1
ATOM 8213 O O . ARG B 1 451 ? -30.162 25.153 -4.570 1.00 23.57 459 ARG B O 1
ATOM 8221 N N . THR B 1 452 ? -32.033 25.727 -5.679 1.00 23.20 460 THR B N 1
ATOM 8222 C CA . THR B 1 452 ? -32.682 26.128 -4.394 1.00 22.86 460 THR B CA 1
ATOM 8223 C C . THR B 1 452 ? -32.894 24.881 -3.546 1.00 23.99 460 THR B C 1
ATOM 8224 O O . THR B 1 452 ? -32.981 23.730 -4.005 1.00 22.76 460 THR B O 1
ATOM 8228 N N . PRO B 1 453 ? -32.908 25.042 -2.206 1.00 25.42 461 PRO B N 1
ATOM 8229 C CA . PRO B 1 453 ? -33.010 23.896 -1.327 1.00 25.42 461 PRO B CA 1
ATOM 8230 C C . PRO B 1 453 ? -34.192 22.941 -1.497 1.00 24.67 461 PRO B C 1
ATOM 8231 O O . PRO B 1 453 ? -35.300 23.345 -1.745 1.00 24.67 461 PRO B O 1
ATOM 8235 N N . TYR B 1 454 ? -33.958 21.654 -1.278 1.00 24.49 462 TYR B N 1
ATOM 8236 C CA . TYR B 1 454 ? -34.949 20.591 -1.510 1.00 23.76 462 TYR B CA 1
ATOM 8237 C C . TYR B 1 454 ? -36.135 20.744 -0.562 1.00 25.42 462 TYR B C 1
ATOM 8238 O O . TYR B 1 454 ? -35.940 21.002 0.643 1.00 24.92 462 TYR B O 1
ATOM 8247 N N . HIS B 1 455 ? -37.326 20.476 -1.058 1.00 23.92 463 HIS B N 1
ATOM 8248 C CA . HIS B 1 455 ? -38.567 20.578 -0.213 1.00 25.82 463 HIS B CA 1
ATOM 8249 C C . HIS B 1 455 ? -38.931 19.260 0.469 1.00 24.56 463 HIS B C 1
ATOM 8250 O O . HIS B 1 455 ? -39.732 18.475 -0.042 1.00 27.52 463 HIS B O 1
ATOM 8257 N N . TRP B 1 456 ? -38.443 19.065 1.702 1.00 25.32 464 TRP B N 1
ATOM 8258 C CA . TRP B 1 456 ? -38.748 17.861 2.493 1.00 24.51 464 TRP B CA 1
ATOM 8259 C C . TRP B 1 456 ? -40.202 17.922 3.016 1.00 26.58 464 TRP B C 1
ATOM 8260 O O . TRP B 1 456 ? -40.833 16.854 3.087 1.00 27.12 464 TRP B O 1
ATOM 8271 N N . ASP B 1 457 ? -40.606 19.101 3.441 1.00 26.61 465 ASP B N 1
ATOM 8272 C CA . ASP B 1 457 ? -41.883 19.253 4.185 1.00 27.95 465 ASP B CA 1
ATOM 8273 C C . ASP B 1 457 ? -42.241 20.727 4.283 1.00 27.16 465 ASP B C 1
ATOM 8274 O O . ASP B 1 457 ? -41.610 21.531 3.632 1.00 30.31 465 ASP B O 1
ATOM 8279 N N . ASN B 1 458 ? -43.272 21.079 5.081 1.00 31.94 466 ASN B N 1
ATOM 8280 C CA . ASN B 1 458 ? -43.758 22.491 5.118 1.00 31.95 466 ASN B CA 1
ATOM 8281 C C . ASN B 1 458 ? -43.260 23.223 6.368 1.00 33.93 466 ASN B C 1
ATOM 8282 O O . ASN B 1 458 ? -43.746 24.365 6.642 1.00 37.02 466 ASN B O 1
ATOM 8287 N N . SER B 1 459 ? -42.262 22.657 7.032 1.00 31.41 467 SER B N 1
ATOM 8288 C CA . SER B 1 459 ? -41.566 23.287 8.184 1.00 31.32 467 SER B CA 1
ATOM 8289 C C . SER B 1 459 ? -40.659 24.427 7.714 1.00 32.03 467 SER B C 1
ATOM 8290 O O . SER B 1 459 ? -40.543 24.730 6.513 1.00 31.57 467 SER B O 1
ATOM 8293 N N . THR B 1 460 ? -39.994 25.064 8.660 1.00 31.27 468 THR B N 1
ATOM 8294 C CA . THR B 1 460 ? -39.076 26.172 8.347 1.00 31.31 468 THR B CA 1
ATOM 8295 C C . THR B 1 460 ? -38.123 25.721 7.221 1.00 29.75 468 THR B C 1
ATOM 8296 O O . THR B 1 460 ? -37.628 24.616 7.291 1.00 29.77 468 THR B O 1
ATOM 8300 N N . SER B 1 461 ? -37.961 26.570 6.235 1.00 28.52 469 SER B N 1
ATOM 8301 C CA . SER B 1 461 ? -36.988 26.372 5.118 1.00 31.65 469 SER B CA 1
ATOM 8302 C C . SER B 1 461 ? -37.303 25.015 4.451 1.00 29.54 469 SER B C 1
ATOM 8303 O O . SER B 1 461 ? -36.401 24.297 4.009 1.00 28.42 469 SER B O 1
ATOM 8306 N N . ALA B 1 462 ? -38.583 24.646 4.364 1.00 25.54 470 ALA B N 1
ATOM 8307 C CA . ALA B 1 462 ? -39.078 23.397 3.766 1.00 28.56 470 ALA B CA 1
ATOM 8308 C C . ALA B 1 462 ? -38.397 22.167 4.368 1.00 25.63 470 ALA B C 1
ATOM 8309 O O . ALA B 1 462 ? -38.351 21.120 3.740 1.00 26.46 470 ALA B O 1
ATOM 8311 N N . GLY B 1 463 ? -37.950 22.197 5.639 1.00 27.50 471 GLY B N 1
ATOM 8312 C CA . GLY B 1 463 ? -37.349 21.025 6.270 1.00 27.81 471 GLY B CA 1
ATOM 8313 C C . GLY B 1 463 ? -35.895 20.838 5.799 1.00 27.36 471 GLY B C 1
ATOM 8314 O O . GLY B 1 463 ? -35.302 19.877 6.239 1.00 28.96 471 GLY B O 1
ATOM 8315 N N . PHE B 1 464 ? -35.358 21.714 4.956 1.00 27.50 472 PHE B N 1
ATOM 8316 C CA . PHE B 1 464 ? -33.963 21.610 4.446 1.00 25.64 472 PHE B CA 1
ATOM 8317 C C . PHE B 1 464 ? -33.015 21.956 5.594 1.00 29.39 472 PHE B C 1
ATOM 8318 O O . PHE B 1 464 ? -31.915 21.341 5.744 1.00 28.01 472 PHE B O 1
ATOM 8326 N N . SER B 1 465 ? -33.396 22.978 6.373 1.00 30.14 473 SER B N 1
ATOM 8327 C CA . SER B 1 465 ? -32.576 23.534 7.463 1.00 27.10 473 SER B CA 1
ATOM 8328 C C . SER B 1 465 ? -33.486 23.900 8.651 1.00 29.82 473 SER B C 1
ATOM 8329 O O . SER B 1 465 ? -34.654 24.190 8.390 1.00 30.64 473 SER B O 1
ATOM 8332 N N . THR B 1 466 ? -32.955 23.894 9.873 1.00 29.37 474 THR B N 1
ATOM 8333 C CA . THR B 1 466 ? -33.607 24.573 11.026 1.00 32.14 474 THR B CA 1
ATOM 8334 C C . THR B 1 466 ? -33.430 26.100 10.904 1.00 34.07 474 THR B C 1
ATOM 8335 O O . THR B 1 466 ? -34.191 26.817 11.598 1.00 37.05 474 THR B O 1
ATOM 8339 N N . SER B 1 467 ? -32.532 26.608 10.043 1.00 29.65 475 SER B N 1
ATOM 8340 C CA . SER B 1 467 ? -32.265 28.050 9.838 1.00 28.03 475 SER B CA 1
ATOM 8341 C C . SER B 1 467 ? -33.147 28.625 8.722 1.00 35.19 475 SER B C 1
ATOM 8342 O O . SER B 1 467 ? -33.354 27.970 7.678 1.00 32.26 475 SER B O 1
ATOM 8345 N N . THR B 1 468 ? -33.608 29.876 8.878 1.00 33.98 476 THR B N 1
ATOM 8346 C CA . THR B 1 468 ? -34.279 30.632 7.800 1.00 32.84 476 THR B CA 1
ATOM 8347 C C . THR B 1 468 ? -33.239 31.189 6.842 1.00 32.21 476 THR B C 1
ATOM 8348 O O . THR B 1 468 ? -33.634 31.572 5.722 1.00 38.94 476 THR B O 1
ATOM 8352 N N . ASN B 1 469 ? -31.968 31.298 7.227 1.00 34.09 477 ASN B N 1
ATOM 8353 C CA . ASN B 1 469 ? -30.952 31.906 6.339 1.00 35.37 477 ASN B CA 1
ATOM 8354 C C . ASN B 1 469 ? -30.254 30.784 5.539 1.00 33.31 477 ASN B C 1
ATOM 8355 O O . ASN B 1 469 ? -29.121 30.472 5.810 1.00 36.01 477 ASN B O 1
ATOM 8360 N N . THR B 1 470 ? -30.857 30.398 4.422 1.00 32.38 478 THR B N 1
ATOM 8361 C CA . THR B 1 470 ? -30.322 29.355 3.515 1.00 28.38 478 THR B CA 1
ATOM 8362 C C . THR B 1 470 ? -29.440 29.978 2.425 1.00 29.03 478 THR B C 1
ATOM 8363 O O . THR B 1 470 ? -29.569 31.169 2.096 1.00 29.37 478 THR B O 1
ATOM 8367 N N . TRP B 1 471 ? -28.489 29.198 1.887 1.00 26.71 479 TRP B N 1
ATOM 8368 C CA . TRP B 1 471 ? -27.400 29.710 1.017 1.00 28.16 479 TRP B CA 1
ATOM 8369 C C . TRP B 1 471 ? -28.021 30.251 -0.289 1.00 27.91 479 TRP B C 1
ATOM 8370 O O . TRP B 1 471 ? -27.518 31.246 -0.863 1.00 26.80 479 TRP B O 1
ATOM 8381 N N . LEU B 1 472 ? -29.103 29.617 -0.727 1.00 26.42 480 LEU B N 1
ATOM 8382 C CA . LEU B 1 472 ? -30.029 30.173 -1.735 1.00 27.12 480 LEU B CA 1
ATOM 8383 C C . LEU B 1 472 ? -31.409 30.168 -1.107 1.00 25.92 480 LEU B C 1
ATOM 8384 O O . LEU B 1 472 ? -31.718 29.355 -0.250 1.00 27.14 480 LEU B O 1
ATOM 8389 N N . PRO B 1 473 ? -32.271 31.115 -1.535 1.00 29.75 481 PRO B N 1
ATOM 8390 C CA . PRO B 1 473 ? -33.623 31.176 -0.979 1.00 29.67 481 PRO B CA 1
ATOM 8391 C C . PRO B 1 473 ? -34.432 29.926 -1.328 1.00 29.38 481 PRO B C 1
ATOM 8392 O O . PRO B 1 473 ? -34.384 29.459 -2.466 1.00 29.47 481 PRO B O 1
ATOM 8396 N N . VAL B 1 474 ? -35.233 29.507 -0.373 1.00 29.16 482 VAL B N 1
ATOM 8397 C CA . VAL B 1 474 ? -36.215 28.407 -0.517 1.00 26.97 482 VAL B CA 1
ATOM 8398 C C . VAL B 1 474 ? -37.346 28.927 -1.412 1.00 31.88 482 VAL B C 1
ATOM 8399 O O . VAL B 1 474 ? -37.829 30.088 -1.231 1.00 31.18 482 VAL B O 1
ATOM 8403 N N . ALA B 1 475 ? -37.667 28.149 -2.437 1.00 31.50 483 ALA B N 1
ATOM 8404 C CA . ALA B 1 475 ? -38.737 28.469 -3.395 1.00 29.30 483 ALA B CA 1
ATOM 8405 C C . ALA B 1 475 ? -40.053 28.762 -2.635 1.00 30.83 483 ALA B C 1
ATOM 8406 O O . ALA B 1 475 ? -40.380 28.074 -1.664 1.00 32.35 483 ALA B O 1
ATOM 8408 N N . GLU B 1 476 ? -40.808 29.719 -3.161 1.00 34.83 484 GLU B N 1
ATOM 8409 C CA . GLU B 1 476 ? -42.042 30.254 -2.528 1.00 39.17 484 GLU B CA 1
ATOM 8410 C C . GLU B 1 476 ? -43.134 29.187 -2.417 1.00 39.17 484 GLU B C 1
ATOM 8411 O O . GLU B 1 476 ? -43.978 29.351 -1.518 1.00 39.00 484 GLU B O 1
ATOM 8417 N N . ASP B 1 477 ? -43.117 28.137 -3.252 1.00 33.58 485 ASP B N 1
ATOM 8418 C CA . ASP B 1 477 ? -44.205 27.129 -3.390 1.00 32.89 485 ASP B CA 1
ATOM 8419 C C . ASP B 1 477 ? -43.958 25.893 -2.518 1.00 29.99 485 ASP B C 1
ATOM 8420 O O . ASP B 1 477 ? -44.648 24.867 -2.701 1.00 29.36 485 ASP B O 1
ATOM 8425 N N . TYR B 1 478 ? -43.024 25.953 -1.569 1.00 28.26 486 TYR B N 1
ATOM 8426 C CA . TYR B 1 478 ? -42.648 24.761 -0.786 1.00 28.89 486 TYR B CA 1
ATOM 8427 C C . TYR B 1 478 ? -43.811 24.221 0.059 1.00 27.09 486 TYR B C 1
ATOM 8428 O O . TYR B 1 478 ? -43.861 22.994 0.314 1.00 30.72 486 TYR B O 1
ATOM 8437 N N . GLN B 1 479 ? -44.758 25.061 0.473 1.00 35.85 487 GLN B N 1
ATOM 8438 C CA . GLN B 1 479 ? -45.937 24.570 1.245 1.00 34.69 487 GLN B CA 1
ATOM 8439 C C . GLN B 1 479 ? -46.849 23.732 0.345 1.00 29.02 487 GLN B C 1
ATOM 8440 O O . GLN B 1 479 ? -47.496 22.807 0.859 1.00 36.02 487 GLN B O 1
ATOM 8446 N N . GLU B 1 480 ? -46.821 23.960 -0.967 1.00 32.83 488 GLU B N 1
ATOM 8447 C CA . GLU B 1 480 ? -47.649 23.252 -1.977 1.00 36.10 488 GLU B CA 1
ATOM 8448 C C . GLU B 1 480 ? -46.895 22.023 -2.509 1.00 34.40 488 GLU B C 1
ATOM 8449 O O . GLU B 1 480 ? -47.506 21.006 -2.766 1.00 34.39 488 GLU B O 1
ATOM 8455 N N . ILE B 1 481 ? -45.581 22.133 -2.664 1.00 30.65 489 ILE B N 1
ATOM 8456 C CA . ILE B 1 481 ? -44.766 21.089 -3.329 1.00 30.65 489 ILE B CA 1
ATOM 8457 C C . ILE B 1 481 ? -43.682 20.643 -2.347 1.00 26.83 489 ILE B C 1
ATOM 8458 O O . ILE B 1 481 ? -42.684 21.327 -2.262 1.00 27.73 489 ILE B O 1
ATOM 8463 N N . ASN B 1 482 ? -43.898 19.538 -1.636 1.00 28.95 490 ASN B N 1
ATOM 8464 C CA . ASN B 1 482 ? -42.907 19.020 -0.654 1.00 28.88 490 ASN B CA 1
ATOM 8465 C C . ASN B 1 482 ? -43.122 17.521 -0.503 1.00 27.79 490 ASN B C 1
ATOM 8466 O O . ASN B 1 482 ? -44.217 17.030 -0.785 1.00 26.18 490 ASN B O 1
ATOM 8471 N N . LEU B 1 483 ? -42.091 16.795 -0.109 1.00 23.12 491 LEU B N 1
ATOM 8472 C CA . LEU B 1 483 ? -42.129 15.314 -0.102 1.00 21.62 491 LEU B CA 1
ATOM 8473 C C . LEU B 1 483 ? -43.179 14.834 0.893 1.00 26.39 491 LEU B C 1
ATOM 8474 O O . LEU B 1 483 ? -43.872 13.872 0.606 1.00 26.28 491 LEU B O 1
ATOM 8479 N N . ALA B 1 484 ? -43.128 15.348 2.108 1.00 27.37 492 ALA B N 1
ATOM 8480 C CA . ALA B 1 484 ? -44.034 14.861 3.157 1.00 29.98 492 ALA B CA 1
ATOM 8481 C C . ALA B 1 484 ? -45.491 14.953 2.681 1.00 28.50 492 ALA B C 1
ATOM 8482 O O . ALA B 1 484 ? -46.268 14.008 2.938 1.00 30.44 492 ALA B O 1
ATOM 8484 N N . LYS B 1 485 ? -45.846 16.055 2.053 1.00 28.16 493 LYS B N 1
ATOM 8485 C CA . LYS B 1 485 ? -47.225 16.256 1.536 1.00 31.58 493 LYS B CA 1
ATOM 8486 C C . LYS B 1 485 ? -47.520 15.154 0.522 1.00 35.62 493 LYS B C 1
ATOM 8487 O O . LYS B 1 485 ? -48.601 14.594 0.549 1.00 33.49 493 LYS B O 1
ATOM 8493 N N . GLN B 1 486 ? -46.540 14.790 -0.309 1.00 31.39 494 GLN B N 1
ATOM 8494 C CA . GLN B 1 486 ? -46.821 13.847 -1.410 1.00 26.67 494 GLN B CA 1
ATOM 8495 C C . GLN B 1 486 ? -46.853 12.406 -0.880 1.00 27.67 494 GLN B C 1
ATOM 8496 O O . GLN B 1 486 ? -47.382 11.519 -1.537 1.00 28.04 494 GLN B O 1
ATOM 8502 N N . LYS B 1 487 ? -46.285 12.139 0.302 1.00 25.45 495 LYS B N 1
ATOM 8503 C CA . LYS B 1 487 ? -46.353 10.791 0.918 1.00 27.94 495 LYS B CA 1
ATOM 8504 C C . LYS B 1 487 ? -47.708 10.633 1.655 1.00 30.24 495 LYS B C 1
ATOM 8505 O O . LYS B 1 487 ? -48.171 9.502 1.748 1.00 33.97 495 LYS B O 1
ATOM 8511 N N . GLU B 1 488 ? -48.324 11.739 2.073 1.00 33.70 496 GLU B N 1
ATOM 8512 C CA . GLU B 1 488 ? -49.595 11.686 2.851 1.00 40.47 496 GLU B CA 1
ATOM 8513 C C . GLU B 1 488 ? -50.794 11.697 1.900 1.00 46.36 496 GLU B C 1
ATOM 8514 O O . GLU B 1 488 ? -51.799 11.110 2.256 1.00 49.25 496 GLU B O 1
ATOM 8520 N N . THR B 1 489 ? -50.703 12.350 0.746 1.00 37.86 497 THR B N 1
ATOM 8521 C CA . THR B 1 489 ? -51.831 12.497 -0.200 1.00 37.41 497 THR B CA 1
ATOM 8522 C C . THR B 1 489 ? -52.024 11.215 -1.031 1.00 35.83 497 THR B C 1
ATOM 8523 O O . THR B 1 489 ? -51.057 10.466 -1.294 1.00 35.76 497 THR B O 1
ATOM 8527 N N . ALA B 1 490 ? -53.244 10.926 -1.484 1.00 30.80 498 ALA B N 1
ATOM 8528 C CA . ALA B 1 490 ? -53.581 9.627 -2.107 1.00 34.33 498 ALA B CA 1
ATOM 8529 C C . ALA B 1 490 ? -52.797 9.480 -3.415 1.00 26.87 498 ALA B C 1
ATOM 8530 O O . ALA B 1 490 ? -52.397 8.402 -3.707 1.00 29.25 498 ALA B O 1
ATOM 8532 N N . ARG B 1 491 ? -52.771 10.571 -4.140 1.00 26.61 499 ARG B N 1
ATOM 8533 C CA . ARG B 1 491 ? -52.083 10.616 -5.464 1.00 28.07 499 ARG B CA 1
ATOM 8534 C C . ARG B 1 491 ? -51.029 11.710 -5.432 1.00 24.23 499 ARG B C 1
ATOM 8535 O O . ARG B 1 491 ? -51.315 12.858 -5.054 1.00 27.96 499 ARG B O 1
ATOM 8543 N N . SER B 1 492 ? -49.810 11.440 -5.938 1.00 25.62 500 SER B N 1
ATOM 8544 C CA . SER B 1 492 ? -48.749 12.478 -5.933 1.00 25.36 500 SER B CA 1
ATOM 8545 C C . SER B 1 492 ? -47.686 12.116 -6.970 1.00 23.89 500 SER B C 1
ATOM 8546 O O . SER B 1 492 ? -47.563 10.933 -7.326 1.00 24.34 500 SER B O 1
ATOM 8549 N N . HIS B 1 493 ? -46.921 13.114 -7.352 1.00 25.59 501 HIS B N 1
ATOM 8550 C CA . HIS B 1 493 ? -45.695 12.906 -8.172 1.00 23.71 501 HIS B CA 1
ATOM 8551 C C . HIS B 1 493 ? -44.822 11.840 -7.514 1.00 22.61 501 HIS B C 1
ATOM 8552 O O . HIS B 1 493 ? -44.342 10.930 -8.184 1.00 24.72 501 HIS B O 1
ATOM 8559 N N . PHE B 1 494 ? -44.630 11.892 -6.212 1.00 24.06 502 PHE B N 1
ATOM 8560 C CA . PHE B 1 494 ? -43.665 10.985 -5.593 1.00 22.71 502 PHE B CA 1
ATOM 8561 C C . PHE B 1 494 ? -44.227 9.561 -5.661 1.00 21.99 502 PHE B C 1
ATOM 8562 O O . PHE B 1 494 ? -43.545 8.615 -5.847 1.00 23.61 502 PHE B O 1
ATOM 8570 N N . LYS B 1 495 ? -45.521 9.381 -5.289 1.00 22.99 503 LYS B N 1
ATOM 8571 C CA . LYS B 1 495 ? -46.069 8.021 -5.350 1.00 21.51 503 LYS B CA 1
ATOM 8572 C C . LYS B 1 495 ? -46.006 7.468 -6.778 1.00 20.48 503 LYS B C 1
ATOM 8573 O O . LYS B 1 495 ? -45.795 6.195 -6.950 1.00 23.30 503 LYS B O 1
ATOM 8579 N N . ASN B 1 496 ? -46.206 8.299 -7.781 1.00 23.64 504 ASN B N 1
ATOM 8580 C CA . ASN B 1 496 ? -46.046 7.850 -9.175 1.00 23.62 504 ASN B CA 1
ATOM 8581 C C . ASN B 1 496 ? -44.577 7.447 -9.436 1.00 23.91 504 ASN B C 1
ATOM 8582 O O . ASN B 1 496 ? -44.360 6.359 -10.012 1.00 24.25 504 ASN B O 1
ATOM 8587 N N . TYR B 1 497 ? -43.666 8.213 -8.888 1.00 23.51 505 TYR B N 1
ATOM 8588 C CA . TYR B 1 497 ? -42.198 7.944 -9.013 1.00 22.74 505 TYR B CA 1
ATOM 8589 C C . TYR B 1 497 ? -41.898 6.541 -8.446 1.00 25.08 505 TYR B C 1
ATOM 8590 O O . TYR B 1 497 ? -41.224 5.663 -9.056 1.00 24.55 505 TYR B O 1
ATOM 8599 N N . GLN B 1 498 ? -42.344 6.303 -7.195 1.00 23.02 506 GLN B N 1
ATOM 8600 C CA . GLN B 1 498 ? -42.211 4.981 -6.564 1.00 25.11 506 GLN B CA 1
ATOM 8601 C C . GLN B 1 498 ? -42.784 3.831 -7.400 1.00 24.56 506 GLN B C 1
ATOM 8602 O O . GLN B 1 498 ? -42.108 2.797 -7.491 1.00 25.17 506 GLN B O 1
ATOM 8608 N N . ALA B 1 499 ? -43.988 3.970 -7.980 1.00 23.31 507 ALA B N 1
ATOM 8609 C CA . ALA B 1 499 ? -44.621 2.924 -8.818 1.00 26.07 507 ALA B CA 1
ATOM 8610 C C . ALA B 1 499 ? -43.778 2.657 -10.072 1.00 23.81 507 ALA B C 1
ATOM 8611 O O . ALA B 1 499 ? -43.628 1.503 -10.499 1.00 23.40 507 ALA B O 1
ATOM 8613 N N . LEU B 1 500 ? -43.172 3.707 -10.608 1.00 23.76 508 LEU B N 1
ATOM 8614 C CA . LEU B 1 500 ? -42.339 3.569 -11.832 1.00 25.09 508 LEU B CA 1
ATOM 8615 C C . LEU B 1 500 ? -41.008 2.891 -11.511 1.00 22.83 508 LEU B C 1
ATOM 8616 O O . LEU B 1 500 ? -40.519 2.069 -12.335 1.00 25.09 508 LEU B O 1
ATOM 8621 N N . THR B 1 501 ? -40.323 3.255 -10.450 1.00 24.98 509 THR B N 1
ATOM 8622 C CA . THR B 1 501 ? -39.017 2.634 -10.144 1.00 24.29 509 THR B CA 1
ATOM 8623 C C . THR B 1 501 ? -39.286 1.163 -9.825 1.00 24.51 509 THR B C 1
ATOM 8624 O O . THR B 1 501 ? -38.536 0.325 -10.216 1.00 24.82 509 THR B O 1
ATOM 8628 N N . LYS B 1 502 ? -40.404 0.865 -9.143 1.00 24.77 510 LYS B N 1
ATOM 8629 C CA . LYS B 1 502 ? -40.793 -0.548 -8.869 1.00 26.68 510 LYS B CA 1
ATOM 8630 C C . LYS B 1 502 ? -41.046 -1.301 -10.183 1.00 24.76 510 LYS B C 1
ATOM 8631 O O . LYS B 1 502 ? -40.678 -2.485 -10.326 1.00 27.01 510 LYS B O 1
ATOM 8637 N N . LEU B 1 503 ? -41.671 -0.678 -11.155 1.00 26.16 511 LEU B N 1
ATOM 8638 C CA . LEU B 1 503 ? -41.991 -1.309 -12.457 1.00 26.23 511 LEU B CA 1
ATOM 8639 C C . LEU B 1 503 ? -40.699 -1.719 -13.154 1.00 28.58 511 LEU B C 1
ATOM 8640 O O . LEU B 1 503 ? -40.688 -2.696 -13.924 1.00 25.20 511 LEU B O 1
ATOM 8645 N N . ARG B 1 504 ? -39.610 -1.011 -12.884 1.00 25.62 512 ARG B N 1
ATOM 8646 C CA . ARG B 1 504 ? -38.344 -1.290 -13.614 1.00 24.57 512 ARG B CA 1
ATOM 8647 C C . ARG B 1 504 ? -37.768 -2.663 -13.237 1.00 24.95 512 ARG B C 1
ATOM 8648 O O . ARG B 1 504 ? -36.906 -3.136 -13.954 1.00 24.12 512 ARG B O 1
ATOM 8656 N N . LYS B 1 505 ? -38.229 -3.259 -12.118 1.00 28.22 513 LYS B N 1
ATOM 8657 C CA . LYS B 1 505 ? -37.869 -4.648 -11.753 1.00 28.12 513 LYS B CA 1
ATOM 8658 C C . LYS B 1 505 ? -38.453 -5.646 -12.746 1.00 27.10 513 LYS B C 1
ATOM 8659 O O . LYS B 1 505 ? -37.989 -6.803 -12.711 1.00 28.15 513 LYS B O 1
ATOM 8665 N N . GLN B 1 506 ? -39.518 -5.318 -13.490 1.00 27.13 514 GLN B N 1
ATOM 8666 C CA . GLN B 1 506 ? -40.183 -6.273 -14.406 1.00 25.60 514 GLN B CA 1
ATOM 8667 C C . GLN B 1 506 ? -39.275 -6.526 -15.615 1.00 27.13 514 GLN B C 1
ATOM 8668 O O . GLN B 1 506 ? -38.722 -5.567 -16.173 1.00 27.29 514 GLN B O 1
ATOM 8674 N N . ALA B 1 507 ? -39.186 -7.783 -16.053 1.00 26.57 515 ALA B N 1
ATOM 8675 C CA . ALA B 1 507 ? -38.397 -8.186 -17.232 1.00 26.41 515 ALA B CA 1
ATOM 8676 C C . ALA B 1 507 ? -38.784 -7.334 -18.449 1.00 25.19 515 ALA B C 1
ATOM 8677 O O . ALA B 1 507 ? -37.892 -7.069 -19.281 1.00 26.00 515 ALA B O 1
ATOM 8679 N N . THR B 1 508 ? -40.041 -6.947 -18.595 1.00 24.97 516 THR B N 1
ATOM 8680 C CA . THR B 1 508 ? -40.467 -6.206 -19.807 1.00 24.81 516 THR B CA 1
ATOM 8681 C C . THR B 1 508 ? -39.713 -4.857 -19.851 1.00 26.22 516 THR B C 1
ATOM 8682 O O . THR B 1 508 ? -39.314 -4.476 -20.975 1.00 24.28 516 THR B O 1
ATOM 8686 N N . LEU B 1 509 ? -39.361 -4.268 -18.713 1.00 24.08 517 LEU B N 1
ATOM 8687 C CA . LEU B 1 509 ? -38.622 -2.947 -18.765 1.00 23.76 517 LEU B CA 1
ATOM 8688 C C . LEU B 1 509 ? -37.112 -3.194 -18.841 1.00 26.24 517 LEU B C 1
ATOM 8689 O O . LEU B 1 509 ? -36.426 -2.432 -19.528 1.00 23.20 517 LEU B O 1
ATOM 8694 N N . SER B 1 510 ? -36.582 -4.221 -18.152 1.00 24.35 518 SER B N 1
ATOM 8695 C CA . SER B 1 510 ? -35.122 -4.467 -18.150 1.00 24.56 518 SER B CA 1
ATOM 8696 C C . SER B 1 510 ? -34.697 -5.076 -19.497 1.00 26.49 518 SER B C 1
ATOM 8697 O O . SER B 1 510 ? -33.579 -4.813 -19.923 1.00 27.27 518 SER B O 1
ATOM 8700 N N . HIS B 1 511 ? -35.523 -5.921 -20.141 1.00 28.20 519 HIS B N 1
ATOM 8701 C CA . HIS B 1 511 ? -35.094 -6.693 -21.345 1.00 23.95 519 HIS B CA 1
ATOM 8702 C C . HIS B 1 511 ? -36.014 -6.524 -22.548 1.00 23.76 519 HIS B C 1
ATOM 8703 O O . HIS B 1 511 ? -35.640 -7.010 -23.625 1.00 25.16 519 HIS B O 1
ATOM 8710 N N . GLY B 1 512 ? -37.151 -5.855 -22.375 1.00 24.02 520 GLY B N 1
ATOM 8711 C CA . GLY B 1 512 ? -38.162 -5.713 -23.430 1.00 23.75 520 GLY B CA 1
ATOM 8712 C C . GLY B 1 512 ? -37.701 -4.865 -24.608 1.00 25.61 520 GLY B C 1
ATOM 8713 O O . GLY B 1 512 ? -36.823 -3.957 -24.485 1.00 22.78 520 GLY B O 1
ATOM 8714 N N . GLU B 1 513 ? -38.339 -5.107 -25.737 1.00 26.03 521 GLU B N 1
ATOM 8715 C CA . GLU B 1 513 ? -38.237 -4.253 -26.922 1.00 26.66 521 GLU B CA 1
ATOM 8716 C C . GLU B 1 513 ? -38.985 -2.941 -26.669 1.00 26.45 521 GLU B C 1
ATOM 8717 O O . GLU B 1 513 ? -39.648 -2.775 -25.592 1.00 23.11 521 GLU B O 1
ATOM 8723 N N . TYR B 1 514 ? -38.854 -2.022 -27.600 1.00 23.25 522 TYR B N 1
ATOM 8724 C CA . TYR B 1 514 ? -39.569 -0.729 -27.563 1.00 21.86 522 TYR B CA 1
ATOM 8725 C C . TYR B 1 514 ? -40.131 -0.442 -28.954 1.00 22.65 522 TYR B C 1
ATOM 8726 O O . TYR B 1 514 ? -39.545 -0.805 -29.965 1.00 22.86 522 TYR B O 1
ATOM 8735 N N . ASP B 1 515 ? -41.273 0.241 -28.984 1.00 23.42 523 ASP B N 1
ATOM 8736 C CA . ASP B 1 515 ? -41.899 0.852 -30.177 1.00 20.77 523 ASP B CA 1
ATOM 8737 C C . ASP B 1 515 ? -42.429 2.213 -29.739 1.00 22.65 523 ASP B C 1
ATOM 8738 O O . ASP B 1 515 ? -43.152 2.284 -28.675 1.00 24.04 523 ASP B O 1
ATOM 8743 N N . ILE B 1 516 ? -42.129 3.238 -30.520 1.00 20.40 524 ILE B N 1
ATOM 8744 C CA . ILE B 1 516 ? -42.518 4.628 -30.213 1.00 20.95 524 ILE B CA 1
ATOM 8745 C C . ILE B 1 516 ? -42.940 5.338 -31.494 1.00 23.38 524 ILE B C 1
ATOM 8746 O O . ILE B 1 516 ? -42.240 5.326 -32.519 1.00 24.07 524 ILE B O 1
ATOM 8751 N N . ARG B 1 517 ? -44.163 5.849 -31.474 1.00 22.60 525 ARG B N 1
ATOM 8752 C CA . ARG B 1 517 ? -44.705 6.667 -32.572 1.00 23.86 525 ARG B CA 1
ATOM 8753 C C . ARG B 1 517 ? -45.713 7.663 -32.042 1.00 22.54 525 ARG B C 1
ATOM 8754 O O . ARG B 1 517 ? -46.270 7.444 -30.922 1.00 22.16 525 ARG B O 1
ATOM 8762 N N . ALA B 1 518 ? -45.876 8.770 -32.766 1.00 23.37 526 ALA B N 1
ATOM 8763 C CA . ALA B 1 518 ? -46.931 9.737 -32.464 1.00 24.28 526 ALA B CA 1
ATOM 8764 C C . ALA B 1 518 ? -48.245 9.282 -33.094 1.00 24.70 526 ALA B C 1
ATOM 8765 O O . ALA B 1 518 ? -48.278 8.872 -34.228 1.00 27.26 526 ALA B O 1
ATOM 8767 N N . LEU B 1 519 ? -49.317 9.416 -32.317 1.00 21.42 527 LEU B N 1
ATOM 8768 C CA . LEU B 1 519 ? -50.709 9.251 -32.820 1.00 22.67 527 LEU B CA 1
ATOM 8769 C C . LEU B 1 519 ? -51.274 10.541 -33.420 1.00 23.32 527 LEU B C 1
ATOM 8770 O O . LEU B 1 519 ? -52.187 10.459 -34.268 1.00 26.99 527 LEU B O 1
ATOM 8775 N N . SER B 1 520 ? -50.796 11.686 -33.013 1.00 21.63 528 SER B N 1
ATOM 8776 C CA . SER B 1 520 ? -51.263 13.011 -33.414 1.00 23.08 528 SER B CA 1
ATOM 8777 C C . SER B 1 520 ? -50.178 14.006 -33.110 1.00 22.12 528 SER B C 1
ATOM 8778 O O . SER B 1 520 ? -49.123 13.566 -32.582 1.00 25.14 528 SER B O 1
ATOM 8781 N N . ASP B 1 521 ? -50.406 15.297 -33.328 1.00 23.23 529 ASP B N 1
ATOM 8782 C CA . ASP B 1 521 ? -49.441 16.329 -32.915 1.00 24.92 529 ASP B CA 1
ATOM 8783 C C . ASP B 1 521 ? -49.387 16.394 -31.390 1.00 24.92 529 ASP B C 1
ATOM 8784 O O . ASP B 1 521 ? -48.484 17.053 -30.872 1.00 26.18 529 ASP B O 1
ATOM 8789 N N . ARG B 1 522 ? -50.382 15.827 -30.710 1.00 23.83 530 ARG B N 1
ATOM 8790 C CA . ARG B 1 522 ? -50.563 16.031 -29.257 1.00 23.24 530 ARG B CA 1
ATOM 8791 C C . ARG B 1 522 ? -50.130 14.801 -28.472 1.00 23.14 530 ARG B C 1
ATOM 8792 O O . ARG B 1 522 ? -49.643 14.991 -27.336 1.00 24.42 530 ARG B O 1
ATOM 8800 N N . THR B 1 523 ? -50.383 13.585 -28.959 1.00 22.80 531 THR B N 1
ATOM 8801 C CA . THR B 1 523 ? -50.210 12.343 -28.162 1.00 23.42 531 THR B CA 1
ATOM 8802 C C . THR B 1 523 ? -49.209 11.382 -28.830 1.00 23.69 531 THR B C 1
ATOM 8803 O O . THR B 1 523 ? -49.313 11.173 -30.051 1.00 23.90 531 THR B O 1
ATOM 8807 N N . PHE B 1 524 ? -48.300 10.802 -28.057 1.00 23.11 532 PHE B N 1
ATOM 8808 C CA . PHE B 1 524 ? -47.514 9.643 -28.539 1.00 22.13 532 PHE B CA 1
ATOM 8809 C C . PHE B 1 524 ? -47.725 8.439 -27.643 1.00 22.13 532 PHE B C 1
ATOM 8810 O O . PHE B 1 524 ? -48.144 8.600 -26.497 1.00 23.37 532 PHE B O 1
ATOM 8818 N N . TYR B 1 525 ? -47.338 7.282 -28.161 1.00 21.60 533 TYR B N 1
ATOM 8819 C CA . TYR B 1 525 ? -47.233 6.037 -27.385 1.00 23.11 533 TYR B CA 1
ATOM 8820 C C . TYR B 1 525 ? -45.762 5.618 -27.269 1.00 22.49 533 TYR B C 1
ATOM 8821 O O . TYR B 1 525 ? -44.976 5.806 -28.216 1.00 22.32 533 TYR B O 1
ATOM 8830 N N . LEU B 1 526 ? -45.443 4.946 -26.168 1.00 24.38 534 LEU B N 1
ATOM 8831 C CA . LEU B 1 526 ? -44.229 4.127 -26.025 1.00 22.00 534 LEU B CA 1
ATOM 8832 C C . LEU B 1 526 ? -44.671 2.768 -25.482 1.00 22.75 534 LEU B C 1
ATOM 8833 O O . LEU B 1 526 ? -45.266 2.712 -24.380 1.00 24.06 534 LEU B O 1
ATOM 8838 N N . VAL B 1 527 ? -44.346 1.722 -26.200 1.00 23.76 535 VAL B N 1
ATOM 8839 C CA . VAL B 1 527 ? -44.727 0.325 -25.850 1.00 23.21 535 VAL B CA 1
ATOM 8840 C C . VAL B 1 527 ? -43.460 -0.442 -25.515 1.00 25.15 535 VAL B C 1
ATOM 8841 O O . VAL B 1 527 ? -42.551 -0.540 -26.378 1.00 25.57 535 VAL B O 1
ATOM 8845 N N . ARG B 1 528 ? -43.388 -0.994 -24.297 1.00 23.76 536 ARG B N 1
ATOM 8846 C CA . ARG B 1 528 ? -42.364 -2.020 -24.034 1.00 21.31 536 ARG B CA 1
ATOM 8847 C C . ARG B 1 528 ? -43.032 -3.393 -24.080 1.00 23.15 536 ARG B C 1
ATOM 8848 O O . ARG B 1 528 ? -44.059 -3.594 -23.429 1.00 24.24 536 ARG B O 1
ATOM 8856 N N . SER B 1 529 ? -42.400 -4.317 -24.730 1.00 22.80 537 SER B N 1
ATOM 8857 C CA . SER B 1 529 ? -43.009 -5.632 -24.944 1.00 23.46 537 SER B CA 1
ATOM 8858 C C . SER B 1 529 ? -41.933 -6.676 -24.925 1.00 23.69 537 SER B C 1
ATOM 8859 O O . SER B 1 529 ? -40.763 -6.385 -25.199 1.00 23.62 537 SER B O 1
ATOM 8862 N N . LEU B 1 530 ? -42.340 -7.889 -24.567 1.00 27.67 538 LEU B N 1
ATOM 8863 C CA . LEU B 1 530 ? -41.387 -8.991 -24.462 1.00 24.69 538 LEU B CA 1
ATOM 8864 C C . LEU B 1 530 ? -42.220 -10.259 -24.414 1.00 28.82 538 LEU B C 1
ATOM 8865 O O . LEU B 1 530 ? -43.053 -10.401 -23.531 1.00 25.52 538 LEU B O 1
ATOM 8870 N N . PRO B 1 531 ? -42.020 -11.203 -25.335 1.00 29.38 539 PRO B N 1
ATOM 8871 C CA . PRO B 1 531 ? -42.891 -12.385 -25.341 1.00 31.95 539 PRO B CA 1
ATOM 8872 C C . PRO B 1 531 ? -42.915 -13.083 -23.974 1.00 26.57 539 PRO B C 1
ATOM 8873 O O . PRO B 1 531 ? -41.834 -13.290 -23.414 1.00 28.15 539 PRO B O 1
ATOM 8877 N N . THR B 1 532 ? -44.131 -13.492 -23.576 1.00 31.95 540 THR B N 1
ATOM 8878 C CA . THR B 1 532 ? -44.531 -14.204 -22.340 1.00 31.89 540 THR B CA 1
ATOM 8879 C C . THR B 1 532 ? -44.559 -13.268 -21.135 1.00 32.86 540 THR B C 1
ATOM 8880 O O . THR B 1 532 ? -44.963 -13.719 -20.099 1.00 31.98 540 THR B O 1
ATOM 8884 N N . HIS B 1 533 ? -44.200 -11.985 -21.291 1.00 32.17 541 HIS B N 1
ATOM 8885 C CA . HIS B 1 533 ? -44.242 -10.973 -20.202 1.00 30.06 541 HIS B CA 1
ATOM 8886 C C . HIS B 1 533 ? -45.300 -9.909 -20.511 1.00 26.12 541 HIS B C 1
ATOM 8887 O O . HIS B 1 533 ? -45.582 -9.679 -21.679 1.00 31.53 541 HIS B O 1
ATOM 8894 N N . ASP B 1 534 ? -45.857 -9.301 -19.460 1.00 29.54 542 ASP B N 1
ATOM 8895 C CA . ASP B 1 534 ? -46.841 -8.201 -19.565 1.00 28.68 542 ASP B CA 1
ATOM 8896 C C . ASP B 1 534 ? -46.292 -7.114 -20.497 1.00 25.91 542 ASP B C 1
ATOM 8897 O O . ASP B 1 534 ? -45.066 -6.885 -20.543 1.00 28.37 542 ASP B O 1
ATOM 8902 N N . THR B 1 535 ? -47.196 -6.565 -21.278 1.00 26.52 543 THR B N 1
ATOM 8903 C CA . THR B 1 535 ? -46.920 -5.371 -22.080 1.00 27.92 543 THR B CA 1
ATOM 8904 C C . THR B 1 535 ? -47.191 -4.127 -21.261 1.00 25.47 543 THR B C 1
ATOM 8905 O O . THR B 1 535 ? -48.229 -4.023 -20.620 1.00 27.71 543 THR B O 1
ATOM 8909 N N . TYR B 1 536 ? -46.327 -3.129 -21.390 1.00 27.12 544 TYR B N 1
ATOM 8910 C CA . TYR B 1 536 ? -46.519 -1.815 -20.748 1.00 24.62 544 TYR B CA 1
ATOM 8911 C C . TYR B 1 536 ? -46.551 -0.731 -21.790 1.00 25.36 544 TYR B C 1
ATOM 8912 O O . TYR B 1 536 ? -45.694 -0.699 -22.689 1.00 27.49 544 TYR B O 1
ATOM 8921 N N . VAL B 1 537 ? -47.530 0.159 -21.678 1.00 24.86 545 VAL B N 1
ATOM 8922 C CA . VAL B 1 537 ? -47.744 1.202 -22.706 1.00 24.88 545 VAL B CA 1
ATOM 8923 C C . VAL B 1 537 ? -47.810 2.555 -21.996 1.00 25.87 545 VAL B C 1
ATOM 8924 O O . VAL B 1 537 ? -48.686 2.736 -21.106 1.00 25.38 545 VAL B O 1
ATOM 8928 N N . LEU B 1 538 ? -47.017 3.523 -22.436 1.00 22.98 546 LEU B N 1
ATOM 8929 C CA . LEU B 1 538 ? -47.213 4.965 -22.127 1.00 23.02 546 LEU B CA 1
ATOM 8930 C C . LEU B 1 538 ? -48.074 5.588 -23.202 1.00 21.42 546 LEU B C 1
ATOM 8931 O O . LEU B 1 538 ? -47.750 5.438 -24.403 1.00 23.62 546 LEU B O 1
ATOM 8936 N N . LEU B 1 539 ? -49.136 6.291 -22.809 1.00 22.35 547 LEU B N 1
ATOM 8937 C CA . LEU B 1 539 ? -49.804 7.300 -23.648 1.00 22.25 547 LEU B CA 1
ATOM 8938 C C . LEU B 1 539 ? -49.614 8.637 -22.979 1.00 23.00 547 LEU B C 1
ATOM 8939 O O . LEU B 1 539 ? -49.992 8.785 -21.789 1.00 24.05 547 LEU B O 1
ATOM 8944 N N . PHE B 1 540 ? -49.252 9.631 -23.725 1.00 22.80 548 PHE B N 1
ATOM 8945 C CA . PHE B 1 540 ? -48.884 10.950 -23.192 1.00 21.51 548 PHE B CA 1
ATOM 8946 C C . PHE B 1 540 ? -49.335 12.033 -24.153 1.00 22.90 548 PHE B C 1
ATOM 8947 O O . PHE B 1 540 ? -48.837 12.173 -25.282 1.00 21.55 548 PHE B O 1
ATOM 8955 N N . ASN B 1 541 ? -50.257 12.838 -23.670 1.00 23.55 549 ASN B N 1
ATOM 8956 C CA . ASN B 1 541 ? -50.708 14.055 -24.349 1.00 23.39 549 ASN B CA 1
ATOM 8957 C C . ASN B 1 541 ? -49.809 15.185 -23.898 1.00 24.39 549 ASN B C 1
ATOM 8958 O O . ASN B 1 541 ? -49.984 15.671 -22.792 1.00 23.95 549 ASN B O 1
ATOM 8963 N N . VAL B 1 542 ? -48.803 15.528 -24.704 1.00 22.76 550 VAL B N 1
ATOM 8964 C CA . VAL B 1 542 ? -47.797 16.555 -24.303 1.00 21.01 550 VAL B CA 1
ATOM 8965 C C . VAL B 1 542 ? -48.292 17.969 -24.582 1.00 22.92 550 VAL B C 1
ATOM 8966 O O . VAL B 1 542 ? -47.571 18.950 -24.328 1.00 25.37 550 VAL B O 1
ATOM 8970 N N . SER B 1 543 ? -49.487 18.115 -25.166 1.00 23.55 551 SER B N 1
ATOM 8971 C CA . SER B 1 543 ? -50.026 19.421 -25.614 1.00 24.11 551 SER B CA 1
ATOM 8972 C C . SER B 1 543 ? -50.862 20.097 -24.522 1.00 25.61 551 SER B C 1
ATOM 8973 O O . SER B 1 543 ? -51.041 19.551 -23.430 1.00 24.25 551 SER B O 1
ATOM 8976 N N A GLU B 1 544 ? -51.278 21.327 -24.855 0.50 24.68 552 GLU B N 1
ATOM 8977 N N B GLU B 1 544 ? -51.303 21.325 -24.808 0.50 24.20 552 GLU B N 1
ATOM 8978 C CA A GLU B 1 544 ? -52.086 22.234 -24.013 0.50 26.71 552 GLU B CA 1
ATOM 8979 C CA B GLU B 1 544 ? -52.126 22.121 -23.871 0.50 26.06 552 GLU B CA 1
ATOM 8980 C C A GLU B 1 544 ? -53.573 22.042 -24.322 0.50 28.80 552 GLU B C 1
ATOM 8981 C C B GLU B 1 544 ? -53.612 21.888 -24.154 0.50 28.38 552 GLU B C 1
ATOM 8982 O O A GLU B 1 544 ? -54.378 22.825 -23.772 0.50 29.31 552 GLU B O 1
ATOM 8983 O O B GLU B 1 544 ? -54.445 22.463 -23.409 0.50 26.62 552 GLU B O 1
ATOM 8994 N N . ARG B 1 545 ? -53.914 21.029 -25.129 1.00 30.01 553 ARG B N 1
ATOM 8995 C CA . ARG B 1 545 ? -55.302 20.810 -25.628 1.00 28.92 553 ARG B CA 1
ATOM 8996 C C . ARG B 1 545 ? -55.673 19.332 -25.405 1.00 27.86 553 ARG B C 1
ATOM 8997 O O . ARG B 1 545 ? -54.791 18.485 -25.427 1.00 27.10 553 ARG B O 1
ATOM 9005 N N . ARG B 1 546 ? -56.964 19.038 -25.239 1.00 26.95 554 ARG B N 1
ATOM 9006 C CA . ARG B 1 546 ? -57.460 17.655 -25.133 1.00 26.02 554 ARG B CA 1
ATOM 9007 C C . ARG B 1 546 ? -57.210 16.954 -26.460 1.00 24.17 554 ARG B C 1
ATOM 9008 O O . ARG B 1 546 ? -57.132 17.621 -27.487 1.00 27.31 554 ARG B O 1
ATOM 9016 N N . ASP B 1 547 ? -57.130 15.624 -26.451 1.00 24.91 555 ASP B N 1
ATOM 9017 C CA . ASP B 1 547 ? -56.866 14.842 -27.655 1.00 26.25 555 ASP B CA 1
ATOM 9018 C C . ASP B 1 547 ? -57.585 13.518 -27.532 1.00 27.86 555 ASP B C 1
ATOM 9019 O O . ASP B 1 547 ? -57.647 12.980 -26.421 1.00 30.74 555 ASP B O 1
ATOM 9024 N N . THR B 1 548 ? -58.130 13.039 -28.643 1.00 25.48 556 THR B N 1
ATOM 9025 C CA . THR B 1 548 ? -58.791 11.732 -28.671 1.00 27.61 556 THR B CA 1
ATOM 9026 C C . THR B 1 548 ? -58.060 10.846 -29.652 1.00 28.35 556 THR B C 1
ATOM 9027 O O . THR B 1 548 ? -57.836 11.275 -30.801 1.00 30.21 556 THR B O 1
ATOM 9031 N N . VAL B 1 549 ? -57.707 9.655 -29.198 1.00 30.29 557 VAL B N 1
ATOM 9032 C CA . VAL B 1 549 ? -56.863 8.748 -30.018 1.00 30.86 557 VAL B CA 1
ATOM 9033 C C . VAL B 1 549 ? -57.584 7.406 -30.111 1.00 28.78 557 VAL B C 1
ATOM 9034 O O . VAL B 1 549 ? -58.374 7.034 -29.185 1.00 28.71 557 VAL B O 1
ATOM 9038 N N . ASP B 1 550 ? -57.227 6.697 -31.156 1.00 28.50 558 ASP B N 1
ATOM 9039 C CA . ASP B 1 550 ? -57.613 5.302 -31.420 1.00 28.54 558 ASP B CA 1
ATOM 9040 C C . ASP B 1 550 ? -56.551 4.343 -30.911 1.00 28.35 558 ASP B C 1
ATOM 9041 O O . ASP B 1 550 ? -55.519 4.206 -31.568 1.00 30.14 558 ASP B O 1
ATOM 9046 N N . LEU B 1 551 ? -56.790 3.694 -29.781 1.00 28.68 559 LEU B N 1
ATOM 9047 C CA . LEU B 1 551 ? -55.849 2.711 -29.185 1.00 29.19 559 LEU B CA 1
ATOM 9048 C C . LEU B 1 551 ? -55.617 1.492 -30.072 1.00 30.53 559 LEU B C 1
ATOM 9049 O O . LEU B 1 551 ? -54.624 0.801 -29.828 1.00 29.00 559 LEU B O 1
ATOM 9054 N N . GLY B 1 552 ? -56.460 1.253 -31.081 1.00 30.34 560 GLY B N 1
ATOM 9055 C CA . GLY B 1 552 ? -56.218 0.182 -32.050 1.00 28.84 560 GLY B CA 1
ATOM 9056 C C . GLY B 1 552 ? -54.948 0.416 -32.864 1.00 27.72 560 GLY B C 1
ATOM 9057 O O . GLY B 1 552 ? -54.447 -0.501 -33.452 1.00 27.14 560 GLY B O 1
ATOM 9058 N N . ARG B 1 553 ? -54.494 1.660 -32.928 1.00 24.89 561 ARG B N 1
ATOM 9059 C CA . ARG B 1 553 ? -53.233 2.022 -33.614 1.00 26.82 561 ARG B CA 1
ATOM 9060 C C . ARG B 1 553 ? -52.019 1.617 -32.783 1.00 26.48 561 ARG B C 1
ATOM 9061 O O . ARG B 1 553 ? -50.888 1.683 -33.326 1.00 30.14 561 ARG B O 1
ATOM 9069 N N . VAL B 1 554 ? -52.181 1.279 -31.519 1.00 26.49 562 VAL B N 1
ATOM 9070 C CA . VAL B 1 554 ? -51.003 1.037 -30.642 1.00 24.48 562 VAL B CA 1
ATOM 9071 C C . VAL B 1 554 ? -50.631 -0.430 -30.750 1.00 25.80 562 VAL B C 1
ATOM 9072 O O . VAL B 1 554 ? -51.433 -1.278 -30.396 1.00 27.86 562 VAL B O 1
ATOM 9076 N N . PRO B 1 555 ? -49.397 -0.770 -31.183 1.00 24.93 563 PRO B N 1
ATOM 9077 C CA . PRO B 1 555 ? -49.018 -2.183 -31.346 1.00 24.91 563 PRO B CA 1
ATOM 9078 C C . PRO B 1 555 ? -48.929 -2.885 -29.994 1.00 24.71 563 PRO B C 1
ATOM 9079 O O . PRO B 1 555 ? -48.582 -2.275 -29.003 1.00 25.50 563 PRO B O 1
ATOM 9083 N N . HIS B 1 556 ? -49.268 -4.188 -29.961 1.00 27.10 564 HIS B N 1
ATOM 9084 C CA . HIS B 1 556 ? -49.130 -5.067 -28.785 1.00 24.79 564 HIS B CA 1
ATOM 9085 C C . HIS B 1 556 ? -50.114 -4.701 -27.668 1.00 26.80 564 HIS B C 1
ATOM 9086 O O . HIS B 1 556 ? -49.900 -5.190 -26.526 1.00 29.73 564 HIS B O 1
ATOM 9093 N N . LEU B 1 557 ? -51.054 -3.796 -27.916 1.00 30.47 565 LEU B N 1
ATOM 9094 C CA . LEU B 1 557 ? -52.026 -3.400 -26.865 1.00 27.55 565 LEU B CA 1
ATOM 9095 C C . LEU B 1 557 ? -53.344 -4.111 -27.126 1.00 33.56 565 LEU B C 1
ATOM 9096 O O . LEU B 1 557 ? -54.057 -3.692 -28.041 1.00 36.31 565 LEU B O 1
ATOM 9101 N N . THR B 1 558 ? -53.692 -5.103 -26.317 1.00 34.78 566 THR B N 1
ATOM 9102 C CA . THR B 1 558 ? -55.061 -5.674 -26.369 1.00 32.44 566 THR B CA 1
ATOM 9103 C C . THR B 1 558 ? -55.837 -5.182 -25.173 1.00 32.78 566 THR B C 1
ATOM 9104 O O . THR B 1 558 ? -55.245 -5.024 -24.062 1.00 32.59 566 THR B O 1
ATOM 9108 N N . LEU B 1 559 ? -57.106 -4.914 -25.422 1.00 32.85 567 LEU B N 1
ATOM 9109 C CA . LEU B 1 559 ? -58.039 -4.383 -24.417 1.00 32.16 567 LEU B CA 1
ATOM 9110 C C . LEU B 1 559 ? -58.914 -5.556 -23.993 1.00 36.02 567 LEU B C 1
ATOM 9111 O O . LEU B 1 559 ? -59.177 -6.429 -24.801 1.00 34.54 567 LEU B O 1
ATOM 9116 N N . PRO B 1 560 ? -59.401 -5.617 -22.741 1.00 37.46 568 PRO B N 1
ATOM 9117 C CA . PRO B 1 560 ? -59.108 -4.601 -21.723 1.00 36.37 568 PRO B CA 1
ATOM 9118 C C . PRO B 1 560 ? -57.654 -4.601 -21.197 1.00 32.87 568 PRO B C 1
ATOM 9119 O O . PRO B 1 560 ? -57.008 -5.608 -21.200 1.00 32.85 568 PRO B O 1
ATOM 9123 N N . ALA B 1 561 ? -57.179 -3.425 -20.809 1.00 30.31 569 ALA B N 1
ATOM 9124 C CA . ALA B 1 561 ? -55.864 -3.225 -20.171 1.00 33.62 569 ALA B CA 1
ATOM 9125 C C . ALA B 1 561 ? -56.113 -2.442 -18.892 1.00 31.45 569 ALA B C 1
ATOM 9126 O O . ALA B 1 561 ? -57.159 -1.725 -18.809 1.00 35.09 569 ALA B O 1
ATOM 9128 N N . THR B 1 562 ? -55.155 -2.474 -17.978 1.00 32.76 570 THR B N 1
ATOM 9129 C CA . THR B 1 562 ? -55.339 -1.866 -16.628 1.00 31.56 570 THR B CA 1
ATOM 9130 C C . THR B 1 562 ? -54.415 -0.660 -16.455 1.00 30.63 570 THR B C 1
ATOM 9131 O O . THR B 1 562 ? -53.240 -0.777 -16.843 1.00 31.57 570 THR B O 1
ATOM 9135 N N . VAL B 1 563 ? -54.916 0.421 -15.877 1.00 31.11 571 VAL B N 1
ATOM 9136 C CA . VAL B 1 563 ? -54.080 1.612 -15.577 1.00 26.92 571 VAL B CA 1
ATOM 9137 C C . VAL B 1 563 ? -53.126 1.213 -14.459 1.00 29.23 571 VAL B C 1
ATOM 9138 O O . VAL B 1 563 ? -53.590 0.862 -13.350 1.00 29.32 571 VAL B O 1
ATOM 9142 N N . TYR B 1 564 ? -51.816 1.244 -14.721 1.00 26.70 572 TYR B N 1
ATOM 9143 C CA . TYR B 1 564 ? -50.774 0.974 -13.688 1.00 26.88 572 TYR B CA 1
ATOM 9144 C C . TYR B 1 564 ? -50.399 2.274 -12.967 1.00 26.10 572 TYR B C 1
ATOM 9145 O O . TYR B 1 564 ? -50.267 2.333 -11.697 1.00 26.68 572 TYR B O 1
ATOM 9154 N N . VAL B 1 565 ? -50.197 3.326 -13.750 1.00 28.49 573 VAL B N 1
ATOM 9155 C CA . VAL B 1 565 ? -49.883 4.681 -13.218 1.00 26.33 573 VAL B CA 1
ATOM 9156 C C . VAL B 1 565 ? -50.679 5.688 -14.034 1.00 25.04 573 VAL B C 1
ATOM 9157 O O . VAL B 1 565 ? -50.770 5.544 -15.262 1.00 25.72 573 VAL B O 1
ATOM 9161 N N . SER B 1 566 ? -51.216 6.710 -13.380 1.00 25.18 574 SER B N 1
ATOM 9162 C CA . SER B 1 566 ? -51.777 7.880 -14.064 1.00 24.87 574 SER B CA 1
ATOM 9163 C C . SER B 1 566 ? -51.250 9.169 -13.470 1.00 21.75 574 SER B C 1
ATOM 9164 O O . SER B 1 566 ? -50.950 9.244 -12.247 1.00 26.29 574 SER B O 1
ATOM 9167 N N A SER B 1 567 ? -51.147 10.195 -14.305 0.50 23.84 575 SER B N 1
ATOM 9168 N N B SER B 1 567 ? -51.134 10.178 -14.322 0.50 23.81 575 SER B N 1
ATOM 9169 C CA A SER B 1 567 ? -50.814 11.580 -13.889 0.50 23.34 575 SER B CA 1
ATOM 9170 C CA B SER B 1 567 ? -50.898 11.594 -13.943 0.50 22.25 575 SER B CA 1
ATOM 9171 C C A SER B 1 567 ? -51.821 12.056 -12.833 0.50 25.27 575 SER B C 1
ATOM 9172 C C B SER B 1 567 ? -51.797 11.950 -12.732 0.50 25.36 575 SER B C 1
ATOM 9173 O O A SER B 1 567 ? -53.003 11.672 -12.911 0.50 25.40 575 SER B O 1
ATOM 9174 O O B SER B 1 567 ? -52.908 11.366 -12.570 0.50 23.78 575 SER B O 1
ATOM 9179 N N . ILE B 1 568 ? -51.363 12.879 -11.901 1.00 26.12 576 ILE B N 1
ATOM 9180 C CA . ILE B 1 568 ? -52.144 13.202 -10.661 1.00 25.07 576 ILE B CA 1
ATOM 9181 C C . ILE B 1 568 ? -53.512 13.835 -10.942 1.00 28.19 576 ILE B C 1
ATOM 9182 O O . ILE B 1 568 ? -54.341 13.800 -10.015 1.00 30.80 576 ILE B O 1
ATOM 9187 N N . HIS B 1 569 ? -53.760 14.364 -12.136 1.00 29.47 577 HIS B N 1
ATOM 9188 C CA . HIS B 1 569 ? -55.097 14.955 -12.421 1.00 32.18 577 HIS B CA 1
ATOM 9189 C C . HIS B 1 569 ? -55.818 14.183 -13.495 1.00 33.08 577 HIS B C 1
ATOM 9190 O O . HIS B 1 569 ? -56.874 14.711 -13.935 1.00 32.85 577 HIS B O 1
ATOM 9197 N N . SER B 1 570 ? -55.388 12.958 -13.781 1.00 31.26 578 SER B N 1
ATOM 9198 C CA . SER B 1 570 ? -56.112 12.042 -14.692 1.00 28.62 578 SER B CA 1
ATOM 9199 C C . SER B 1 570 ? -57.476 11.699 -14.073 1.00 32.08 578 SER B C 1
ATOM 9200 O O . SER B 1 570 ? -57.559 11.438 -12.877 1.00 31.61 578 SER B O 1
ATOM 9203 N N . ALA B 1 571 ? -58.480 11.558 -14.926 1.00 30.91 579 ALA B N 1
ATOM 9204 C CA . ALA B 1 571 ? -59.781 10.970 -14.522 1.00 31.91 579 ALA B CA 1
ATOM 9205 C C . ALA B 1 571 ? -59.601 9.491 -14.141 1.00 32.35 579 ALA B C 1
ATOM 9206 O O . ALA B 1 571 ? -60.442 8.981 -13.423 1.00 32.55 579 ALA B O 1
ATOM 9208 N N . ARG B 1 572 ? -58.531 8.817 -14.582 1.00 26.73 580 ARG B N 1
ATOM 9209 C CA . ARG B 1 572 ? -58.327 7.375 -14.336 1.00 28.09 580 ARG B CA 1
ATOM 9210 C C . ARG B 1 572 ? -57.380 7.181 -13.160 1.00 32.93 580 ARG B C 1
ATOM 9211 O O . ARG B 1 572 ? -56.269 7.776 -13.156 1.00 31.72 580 ARG B O 1
ATOM 9219 N N . LEU B 1 573 ? -57.787 6.336 -12.231 1.00 33.20 581 LEU B N 1
ATOM 9220 C CA . LEU B 1 573 ? -56.907 5.884 -11.135 1.00 30.48 581 LEU B CA 1
ATOM 9221 C C . LEU B 1 573 ? -56.241 4.570 -11.496 1.00 30.80 581 LEU B C 1
ATOM 9222 O O . LEU B 1 573 ? -56.782 3.788 -12.255 1.00 31.03 581 LEU B O 1
ATOM 9227 N N . ALA B 1 574 ? -55.106 4.328 -10.865 1.00 29.77 582 ALA B N 1
ATOM 9228 C CA . ALA B 1 574 ? -54.467 3.005 -10.864 1.00 30.94 582 ALA B CA 1
ATOM 9229 C C . ALA B 1 574 ? -55.496 1.939 -10.519 1.00 33.20 582 ALA B C 1
ATOM 9230 O O . ALA B 1 574 ? -56.283 2.158 -9.569 1.00 37.82 582 ALA B O 1
ATOM 9232 N N . GLY B 1 575 ? -55.494 0.859 -11.279 1.00 33.00 583 GLY B N 1
ATOM 9233 C CA . GLY B 1 575 ? -56.508 -0.208 -11.175 1.00 38.55 583 GLY B CA 1
ATOM 9234 C C . GLY B 1 575 ? -57.702 -0.025 -12.101 1.00 32.28 583 GLY B C 1
ATOM 9235 O O . GLY B 1 575 ? -58.325 -1.043 -12.333 1.00 37.32 583 GLY B O 1
ATOM 9236 N N . HIS B 1 576 ? -58.038 1.178 -12.567 1.00 33.99 584 HIS B N 1
ATOM 9237 C CA . HIS B 1 576 ? -59.065 1.467 -13.617 1.00 35.45 584 HIS B CA 1
ATOM 9238 C C . HIS B 1 576 ? -58.805 0.602 -14.861 1.00 36.53 584 HIS B C 1
ATOM 9239 O O . HIS B 1 576 ? -57.662 0.480 -15.298 1.00 33.83 584 HIS B O 1
ATOM 9246 N N . GLU B 1 577 ? -59.856 0.061 -15.462 1.00 34.16 585 GLU B N 1
ATOM 9247 C CA . GLU B 1 577 ? -59.738 -0.755 -16.690 1.00 36.85 585 GLU B CA 1
ATOM 9248 C C . GLU B 1 577 ? -60.076 0.114 -17.900 1.00 35.55 585 GLU B C 1
ATOM 9249 O O . GLU B 1 577 ? -61.101 0.835 -17.881 1.00 35.78 585 GLU B O 1
ATOM 9255 N N . ILE B 1 578 ? -59.252 0.023 -18.950 1.00 34.83 586 ILE B N 1
ATOM 9256 C CA . ILE B 1 578 ? -59.500 0.645 -20.280 1.00 34.07 586 ILE B CA 1
ATOM 9257 C C . ILE B 1 578 ? -60.122 -0.445 -21.154 1.00 35.74 586 ILE B C 1
ATOM 9258 O O . ILE B 1 578 ? -59.470 -1.482 -21.330 1.00 36.29 586 ILE B O 1
ATOM 9263 N N . THR B 1 579 ? -61.387 -0.261 -21.539 1.00 35.81 587 THR B N 1
ATOM 9264 C CA . THR B 1 579 ? -62.187 -1.225 -22.342 1.00 37.18 587 THR B CA 1
ATOM 9265 C C . THR B 1 579 ? -62.437 -0.661 -23.739 1.00 33.48 587 THR B C 1
ATOM 9266 O O . THR B 1 579 ? -62.495 -1.463 -24.651 1.00 38.24 587 THR B O 1
ATOM 9270 N N . SER B 1 580 ? -62.587 0.649 -23.916 1.00 33.39 588 SER B N 1
ATOM 9271 C CA . SER B 1 580 ? -62.939 1.259 -25.231 1.00 34.19 588 SER B CA 1
ATOM 9272 C C . SER B 1 580 ? -61.663 1.544 -26.016 1.00 33.76 588 SER B C 1
ATOM 9273 O O . SER B 1 580 ? -60.685 1.949 -25.395 1.00 35.06 588 SER B O 1
ATOM 9276 N N . SER B 1 581 ? -61.698 1.447 -27.331 1.00 34.16 589 SER B N 1
ATOM 9277 C CA . SER B 1 581 ? -60.541 1.800 -28.197 1.00 33.31 589 SER B CA 1
ATOM 9278 C C . SER B 1 581 ? -60.429 3.312 -28.403 1.00 32.36 589 SER B C 1
ATOM 9279 O O . SER B 1 581 ? -59.376 3.762 -28.887 1.00 34.40 589 SER B O 1
ATOM 9282 N N . GLN B 1 582 ? -61.444 4.093 -28.053 1.00 27.18 590 GLN B N 1
ATOM 9283 C CA . GLN B 1 582 ? -61.421 5.574 -28.168 1.00 29.65 590 GLN B CA 1
ATOM 9284 C C . GLN B 1 582 ? -60.997 6.088 -26.796 1.00 32.94 590 GLN B C 1
ATOM 9285 O O . GLN B 1 582 ? -61.650 5.719 -25.816 1.00 33.03 590 GLN B O 1
ATOM 9291 N N . LEU B 1 583 ? -59.903 6.839 -26.717 1.00 30.96 591 LEU B N 1
ATOM 9292 C CA . LEU B 1 583 ? -59.428 7.410 -25.434 1.00 30.07 591 LEU B CA 1
ATOM 9293 C C . LEU B 1 583 ? -59.248 8.918 -25.581 1.00 30.10 591 LEU B C 1
ATOM 9294 O O . LEU B 1 583 ? -58.454 9.327 -26.465 1.00 28.62 591 LEU B O 1
ATOM 9299 N N . SER B 1 584 ? -59.905 9.705 -24.726 1.00 28.95 592 SER B N 1
ATOM 9300 C CA . SER B 1 584 ? -59.726 11.177 -24.610 1.00 27.61 592 SER B CA 1
ATOM 9301 C C . SER B 1 584 ? -58.713 11.422 -23.501 1.00 29.21 592 SER B C 1
ATOM 9302 O O . SER B 1 584 ? -59.000 10.976 -22.381 1.00 26.43 592 SER B O 1
ATOM 9305 N N . LEU B 1 585 ? -57.588 12.082 -23.823 1.00 28.04 593 LEU B N 1
ATOM 9306 C CA . LEU B 1 585 ? -56.554 12.494 -22.842 1.00 23.81 593 LEU B CA 1
ATOM 9307 C C . LEU B 1 585 ? -56.628 14.007 -22.697 1.00 23.09 593 LEU B C 1
ATOM 9308 O O . LEU B 1 585 ? -56.641 14.755 -23.680 1.00 27.04 593 LEU B O 1
ATOM 9313 N N . GLU B 1 586 ? -56.622 14.458 -21.454 1.00 23.85 594 GLU B N 1
ATOM 9314 C CA . GLU B 1 586 ? -56.514 15.875 -21.092 1.00 26.03 594 GLU B CA 1
ATOM 9315 C C . GLU B 1 586 ? -55.116 16.376 -21.450 1.00 22.74 594 GLU B C 1
ATOM 9316 O O . GLU B 1 586 ? -54.163 15.536 -21.574 1.00 23.72 594 GLU B O 1
ATOM 9322 N N . ALA B 1 587 ? -54.987 17.691 -21.589 1.00 24.51 595 ALA B N 1
ATOM 9323 C CA . ALA B 1 587 ? -53.663 18.345 -21.734 1.00 24.89 595 ALA B CA 1
ATOM 9324 C C . ALA B 1 587 ? -52.737 17.806 -20.650 1.00 24.78 595 ALA B C 1
ATOM 9325 O O . ALA B 1 587 ? -53.091 17.906 -19.466 1.00 24.57 595 ALA B O 1
ATOM 9327 N N . GLY B 1 588 ? -51.534 17.311 -21.011 1.00 23.20 596 GLY B N 1
ATOM 9328 C CA . GLY B 1 588 ? -50.546 16.868 -20.015 1.00 23.90 596 GLY B CA 1
ATOM 9329 C C . GLY B 1 588 ? -50.801 15.461 -19.510 1.00 24.37 596 GLY B C 1
ATOM 9330 O O . GLY B 1 588 ? -49.974 14.931 -18.801 1.00 23.49 596 GLY B O 1
ATOM 9331 N N . GLU B 1 589 ? -51.989 14.893 -19.747 1.00 23.57 597 GLU B N 1
ATOM 9332 C CA . GLU B 1 589 ? -52.359 13.583 -19.158 1.00 22.38 597 GLU B CA 1
ATOM 9333 C C . GLU B 1 589 ? -51.427 12.474 -19.673 1.00 23.03 597 GLU B C 1
ATOM 9334 O O . GLU B 1 589 ? -51.174 12.333 -20.873 1.00 24.59 597 GLU B O 1
ATOM 9340 N N . ALA B 1 590 ? -50.962 11.659 -18.771 1.00 22.42 598 ALA B N 1
ATOM 9341 C CA . ALA B 1 590 ? -50.225 10.445 -19.088 1.00 24.63 598 ALA B CA 1
ATOM 9342 C C . ALA B 1 590 ? -50.780 9.244 -18.362 1.00 23.42 598 ALA B C 1
ATOM 9343 O O . ALA B 1 590 ? -51.090 9.347 -17.131 1.00 24.88 598 ALA B O 1
ATOM 9345 N N . LEU B 1 591 ? -50.746 8.121 -19.045 1.00 24.80 599 LEU B N 1
ATOM 9346 C CA . LEU B 1 591 ? -51.155 6.813 -18.508 1.00 23.87 599 LEU B CA 1
ATOM 9347 C C . LEU B 1 591 ? -50.077 5.790 -18.803 1.00 24.75 599 LEU B C 1
ATOM 9348 O O . LEU B 1 591 ? -49.551 5.818 -19.929 1.00 24.31 599 LEU B O 1
ATOM 9353 N N . VAL B 1 592 ? -49.797 4.943 -17.831 1.00 25.58 600 VAL B N 1
ATOM 9354 C CA . VAL B 1 592 ? -49.117 3.656 -18.090 1.00 24.63 600 VAL B CA 1
ATOM 9355 C C . VAL B 1 592 ? -50.150 2.541 -18.022 1.00 25.81 600 VAL B C 1
ATOM 9356 O O . VAL B 1 592 ? -50.760 2.398 -16.947 1.00 25.88 600 VAL B O 1
ATOM 9360 N N . LEU B 1 593 ? -50.321 1.804 -19.114 1.00 25.66 601 LEU B N 1
ATOM 9361 C CA . LEU B 1 593 ? -51.247 0.643 -19.129 1.00 26.53 601 LEU B CA 1
ATOM 9362 C C . LEU B 1 593 ? -50.474 -0.642 -19.031 1.00 27.33 601 LEU B C 1
ATOM 9363 O O . LEU B 1 593 ? -49.449 -0.788 -19.747 1.00 25.39 601 LEU B O 1
ATOM 9368 N N . LYS B 1 594 ? -51.028 -1.588 -18.267 1.00 25.94 602 LYS B N 1
ATOM 9369 C CA . LYS B 1 594 ? -50.548 -2.975 -18.158 1.00 26.92 602 LYS B CA 1
ATOM 9370 C C . LYS B 1 594 ? -51.474 -3.834 -19.006 1.00 29.49 602 LYS B C 1
ATOM 9371 O O . LYS B 1 594 ? -52.718 -3.798 -18.769 1.00 29.30 602 LYS B O 1
ATOM 9377 N N . ALA B 1 595 ? -50.921 -4.486 -20.032 1.00 30.98 603 ALA B N 1
ATOM 9378 C CA . ALA B 1 595 ? -51.697 -5.277 -21.010 1.00 28.61 603 ALA B CA 1
ATOM 9379 C C . ALA B 1 595 ? -51.130 -6.694 -21.035 1.00 27.05 603 ALA B C 1
ATOM 9380 O O . ALA B 1 595 ? -49.985 -6.930 -20.586 1.00 28.07 603 ALA B O 1
ATOM 9382 N N . GLN B 1 596 ? -51.907 -7.635 -21.567 1.00 28.67 604 GLN B N 1
ATOM 9383 C CA . GLN B 1 596 ? -51.503 -9.062 -21.633 1.00 30.93 604 GLN B CA 1
ATOM 9384 C C . GLN B 1 596 ? -50.202 -9.212 -22.433 1.00 31.12 604 GLN B C 1
ATOM 9385 O O . GLN B 1 596 ? -49.876 -8.376 -23.287 1.00 31.43 604 GLN B O 1
ATOM 9391 N N . PRO B 1 597 ? -49.392 -10.256 -22.140 1.00 32.80 605 PRO B N 1
ATOM 9392 C CA . PRO B 1 597 ? -48.163 -10.543 -22.869 1.00 31.07 605 PRO B CA 1
ATOM 9393 C C . PRO B 1 597 ? -48.483 -10.742 -24.351 1.00 34.49 605 PRO B C 1
ATOM 9394 O O . PRO B 1 597 ? -49.585 -11.189 -24.680 1.00 34.44 605 PRO B O 1
ATOM 9398 N N . ILE B 1 598 ? -47.501 -10.428 -25.183 1.00 32.81 606 ILE B N 1
ATOM 9399 C CA . ILE B 1 598 ? -47.414 -10.891 -26.597 1.00 38.60 606 ILE B CA 1
ATOM 9400 C C . ILE B 1 598 ? -46.666 -12.218 -26.595 1.00 37.38 606 ILE B C 1
ATOM 9401 O O . ILE B 1 598 ? -46.543 -12.778 -27.637 1.00 39.90 606 ILE B O 1
#

Secondary structure (DSSP, 8-state):
-PPPPPPPPPGGGS-EEEEE-HHHH--SSSSSS--HHHHHHTTHHHHHHT--EEEES--EE---TTTTSS-SEEEEE-TTT--HHHHHHHHHHHHHTT-EEEEEE-TTEEETTSHHHHHHHTT-TTTTTSB-EEPPPP-SSSTT----SS--B-TTSSBSEEEETTTTEEEE-SS-TTEEEB-TT-HHHHHHHHHHHHHHHHTT--EEEE--GGGS----GGGTTTSPPPPPB---TT--TTSTTSB--TTTS--HHHHHHHHHHHHHHHHHHHHH-SS--EEEE-----HHHHHTTTB-TT--B--SEE---HHHHT-STT--HHHHHHHHHHHHHHSPTTPPPEEE---TTS--HHHHS-GGGHHHHHHHHHHSSSEEEEETTGGGTPPPPP--GGG---HHHHHH--TTTGGGT--GGGSSPP---SSGGGGS-SSS--SSPPPTTTTTS-HHHHHHSSS-HHHHHHHHHHHTTSHHHHH-EEEEEESSSSEEEEEEE-TTS-EEEEEEE-SSS-EEEEGGGSTT--SSEEEEEE-TT-SPPTTPEE-SSEEEE-TT-EEEEEE---/-PPPP-PPPPGGGS-EEEEE-GGGT--SSSSSS--HHHHHHTHHHHHHHT--EEEES--EE---TTTTSS-SEEEEE-TTT--HHHHHHHHHHHHHTT-EEEEEE-TTEEETTSHHHHHHHTT-TTTTTSB-EEPPB--SSSTTS-B-SS--B-TTSSBSEEEETTTTEEEE-SS-TTEEEB-TT-HHHHHHHHHHHHHHHHHT--EEEE--GGGS----GGGTTTSPPPPPB---TT--TTSTTSB--TTTSS-THHHHHHHHHHHHHHHHHHHH-SSPPEEEE-----HHHHHTTTB-TTS-B--SEE---HHHHT-STT--HHHHHHHHHHHHHHSPTTPPPEEE---TTS--HHHHS-GGGHHHHHHHHHHSSSEEEEETTGGGTPPPPP--TTT---HHHHHH--TTTGGGT--GGGSSPP---SSGGGGS-S-S--SSPPPTTTTTS-HHHHHHSSS-HHHHHHHHHHHTTSHHHHH-EEEEEESSSSEEEEEEEETTEEEEEEEEE-SSS-EEEEGGGSTT--SSEEEEEE-TT-SPPTT-EE--SEEEE-TT-EEEEEE---

Nearest PDB structures (foldseek):
  6lgd-assembly1_A  TM=1.001E+00  e=0.000E+00  Bombyx mori
  6lgf-assembly1_A  TM=9.958E-01  e=0.000E+00  Bombyx mori
  6lgg-assembly1_A  TM=9.956E-01  e=0.000E+00  Bombyx mori
  6lga-assembly1_B  TM=9.899E-01  e=0.000E+00  Bombyx mori
  3aj7-assembly1_A  TM=8.563E-01  e=2.940E-43  Saccharomyces cerevisiae

B-factor: mean 31.8, std 9.83, range [17.15, 108.97]

Sequence (1140 aa):
PPPTEVIQLDWWKNCVLYQIYPRSFKDSDGDGIGDLKGIISELKHFVDAGVDAIWWMSPIFESPMVDFGYDISNFYDIHYEYGTMEDFEELLDKAHELGLKVLLDFVPNHASNESEYFIKSEAREPGYENFFIWADPLPNPENPGVRLPPSNWVSQFGGSAWEWSEKRQQYYLHQFAIQQVDFDFRNPAVKQEMFNIMKFWLDKGADGFRLDALPYLIEADPADHEGRYPDDPLSGLTQFESHQLGYTIPLYTKDLIELYDVVYEWREFLDEYNKNHGGDTRVVVFSQGYANVVSSMTMLYYGNEDGAIGAHFPFNFDFITDLSSKSNARDFVYIILRWLTYMPYGGIPNWVFGNHDNNRMPTRFRHDMVDGLNIINMLLPGVAVTYQGEEIGMRDGYVSWEDTVDIEACNRGDPDTYHLYSRDPARTPYHWDNSTSAGFSTSTNTWLPVAEDYQEINLAKQKETARSHFKNYQALTKLRKQATLSHGEYDIRALSDRTFYLVRSLPTHDTYVLLFNVSERRDTVDLGRVPHLTLPATVYVSSIHSARLAGHEITSSQLSLEAGEALVLKAQPIPPPTEVIQLDWWKNCVLYQIYPRSFKDSDGDGIGDLKGIISELKHFVDAGVDAIWWMSPIFEESPMVDFGYDISNFYDIHYEYGTMEDFEELLDKAHELGLKVLLDFVPNHASNESEYFIKSEAREPGYENFFIWADPLPNPENPGVRLPPSNWVSQFGGSAWEWSEKRQQYYLHQFAIQQVDFDFRNPAVKQEMFNIMKFWLDKGADGFRLDALPYLIEADPADHEGRYPDDPLSGLTQFESHQLGYTIPLYTKDLIEELYDVVYEWREFLDEYNKNHGGDTRVVVFSQGYANVSMTMLYYGNEDGAIGAHFPFNFDFITDLSSKSNARDFVYIILRWLTYMMPYGGIPNWVFGNHDNNRMMPTRFRHDMVDGLNIINMLLPGVAVTYQGEEIGMRDGYVSWEDTVDIEACNRGDPDTYHLYSRDPARTPYHWDNSTSAGFSTSTNTWLPVAEDYQEINLAKQKETARSHFKNYQALTKLRKQATLSHGEYDIRALSDRTFYLVRSLPTHDTYVLLFNVSEERRDTVDLGRVPHLTLPATVYVSSSIHSARLAGHEITSSQLSLEAGEALVLKAQPI

Radius of gyration: 32.99 Å; Cα contacts (8 Å, |Δi|>4): 2676; chains: 2; bounding box: 78×84×96 Å

Foldseek 3Di:
DAFDDDDDDFQQFAFAEEEDAQQFEFDPDFPQGGALVGCLVCLVVCVLLLGAEYEYAAFAAAPCLQDHQAHQDLQWGHPSRHGPVSVLSSLVSNVVSNHAYAYEYALFWHFCNHPLNVCCLVCPPPSVQQFAWAAFDADPPDGPPGHHLELDEALLWAHQWDADPSNNTTFGHNYDPRTGGTAPVDVSSLVVVLVSQVSVVVSPHLEYEHEDLFQNFFADCVVVVNTRYYAAAQPDPVDDSRAPRRGDRPGGGLDPVSLVSQLVVVVSQVVVCVVPPDRRRFYEYEDDDDLVSQQCQCPDPVGRGGGLHYDDCCLFPQDFQVAFQQSVQVSVVSCVVRHDDVRRDADDQDELQGFHNCQRHNLLQLLVNLLCQLQAATYRYHYQQSLQSDGFADFAPVLASRSSLVRNHDNVRSVVGGSVSVSHHHQADDAALNNSRPYVDHSTHRHPCSNVTHDVVQVPDPHGSNVSSSLSSVCCVFCLRHPFDWDKDAQDRFWIKIWRADASGWIKMKIWGSHQAKDKGQQVPPPPADPFWFFSDKRRVDPDDGRDTDHHRIDIAHHSIMTITTGGHD/DAFDDDDDDFQQFAFAEEEAAQQFEFCPDFPQGGALVRCLVCLVVCVLLLGAEYEYEAQAAAPCLQDRQAHQDLQWGHPSHHGPVSVLSSLVSNVVSNHAYAYEYALFWHFCNHPLNVCCLVVNPPRVQFFAWAAFDDDPPCRPDTHHLELDEALLWAHQWDADPSNNTTFGHNYDPRTGGTAVVDVSSLVVVLVSQVSVVVSPHLAYEHEDLFQNFFADCVVVVNTRYYAAAQPDPVDDSRAPRRGDRPGGGLDPVSLVSQLVVVVSQVVVCVVPPDRRRFYEYEDDDDLVSQLCQCPDPVPRGGGLHYADCLLQPQNFQVAFQQSVQVSVVSCVVRHDDPRRDAHDQDELQGFHNCQRHNQLQLLVVLLCQLQAATYRYHYQQSLQSDGFADFAPVLQSNSSLVRNHDRVCSVVGGSVSVSHHAQADDPASNNSRPYVDHSTHRGPCSNVTHNVVCVPDPHGSNVSSSLSSVCCPFCLRHPFDWDKDAQDRFWIKIWRADASGWIKMKIWGSHQAKDKGFQVPPPPADPFWFFSDKRRPDPDDGRDTDHDRIDIAHHSIMTITTGGHD

Solvent-accessible surface area: 43550 Å² total; per-residue (Å²): 154,117,90,75,171,55,149,169,56,55,36,27,67,41,1,1,0,0,2,0,5,2,16,0,0,42,5,58,96,30,68,0,25,0,3,0,98,0,0,21,61,26,2,127,2,0,79,60,0,29,5,63,0,0,8,1,2,3,3,1,61,10,47,21,35,9,24,0,11,0,0,25,53,1,62,51,5,7,174,37,6,14,68,26,116,20,0,68,45,0,6,93,86,0,71,140,81,58,7,26,0,0,1,2,0,0,0,0,5,0,0,44,105,0,107,26,11,88,55,0,39,39,106,72,128,61,66,60,90,11,3,16,27,7,96,41,40,106,21,126,151,75,115,82,83,119,59,56,4,5,42,3,11,0,31,10,19,26,53,1,9,56,40,5,128,142,14,105,20,14,10,0,3,4,27,1,80,52,0,0,0,1,28,5,92,23,102,47,0,48,95,26,1,42,62,0,4,102,63,0,5,76,69,30,1,13,0,0,7,0,14,7,0,1,26,1,8,7,7,40,34,85,111,52,173,60,78,27,14,69,4,56,98,13,26,70,130,119,58,113,70,98,60,50,20,58,16,89,56,101,60,6,34,34,26,113,60,0,1,74,3,2,25,57,6,36,125,42,3,63,92,15,24,173,102,99,32,77,83,33,33,0,4,0,1,12,6,71,33,95,37,70,44,10,20,41,1,18,13,57,126,136,49,28,95,0,2,8,0,2,6,1,15,14,1,20,80,59,5,26,55,186,17,53,0,12,35,0,2,17,17,0,16,45,5,24,12,28,18,48,152,67,18,23,11,0,1,4,1,2,8,2,34,38,63,9,0,2,61,32,7,37,90,52,1,2,3,0,0,3,0,0,0,1,0,2,21,14,0,0,5,0,4,6,2,4,0,0,3,2,68,30,4,142,6,21,75,147,70,14,57,1,26,25,0,61,71,63,15,68,82,120,45,25,116,119,50,7,24,0,24,1,3,0,0,1,0,16,43,97,55,61,11,0,10,0,4,125,24,105,116,26,40,0,38,29,3,146,26,46,92,103,10,3,4,48,98,15,84,148,58,92,81,4,21,0,68,19,0,51,28,0,9,142,4,19,169,79,16,1,11,28,60,11,90,30,43,11,78,11,4,25,69,51,0,0,7,0,0,2,5,28,80,30,26,42,0,6,0,0,0,0,0,3,22,133,130,129,15,65,7,59,2,66,77,6,43,77,21,60,53,83,2,53,1,56,4,7,1,66,79,3,94,38,102,71,56,80,99,10,95,65,52,110,5,36,0,87,25,0,1,0,0,0,0,86,5,105,56,89,151,116,86,71,167,63,157,171,52,55,32,27,66,41,2,1,0,0,2,0,5,2,15,1,0,47,7,59,94,32,65,0,23,0,4,0,116,0,0,22,60,25,3,131,4,0,77,66,0,28,6,65,0,0,8,1,2,2,2,1,58,10,46,22,37,10,26,0,11,0,0,27,55,1,63,51,4,5,174,37,5,15,70,26,121,15,0,60,58,0,4,97,86,0,73,148,80,52,6,32,0,0,1,2,1,1,0,0,4,0,0,45,103,0,105,26,10,79,60,0,37,45,103,70,128,62,64,59,94,8,3,17,23,7,93,40,50,109,28,111,162,87,105,84,78,115,56,52,4,4,42,4,11,0,29,9,20,24,50,0,8,56,50,4,141,136,15,111,20,14,10,0,4,5,26,2,83,54,0,0,0,1,27,5,93,25,106,45,0,52,94,27,0,42,62,0,5,101,61,0,5,77,71,26,1,12,0,0,6,0,14,8,0,1,28,1,8,5,7,40,32,84,111,52,178,65,81,28,13,70,5,55,98,14,28,70,121,117,56,119,71,98,60,51,20,55,15,88,52,102,59,6,34,33,25,113,62,0,2,75,2,1,29,58,5,36,123,37,3,65,93,14,24,161,90,95,33,78,81,35,36,0,3,0,0,12,6,72,34,98,34,74,45,10,22,39,1,17,12,52,131,117,56,28,93,0,2,9,0,3,6,1,16,14,1,19,78,59,5,23,48,186,16,52,0,14,35,0,2,16,16,0,16,41,9,24,12,35,17,46,154,66,20,24,13,0,0,4,0,2,8,1,34,37,63,10,0,1,60,32,8,37,89,70,1,2,4,0,0,2,0,0,1,1,1,2,20,14,0,0,4,0,4,8,1,5,0,0,2,2,62,33,4,144,6,23,72,145,67,12,57,1,28,26,0,59,76,68,15,66,81,122,43,22,113,119,49,8,23,0,24,1,4,1,0,1,0,17,42,93,55,64,11,0,10,0,6,125,27,104,121,23,39,0,40,30,3,148,33,45,96,107,13,3,4,46,83,14,94,144,52,94,83,4,18,0,65,18,1,50,26,1,8,139,4,20,168,80,14,2,10,29,63,11,88,30,43,12,79,11,5,25,66,52,0,0,7,0,0,2,4,28,78,26,28,44,0,6,0,0,0,0,0,2,20,127,134,153,15,71,7,56,2,66,69,6,45,74,20,60,54,87,3,48,1,57,3,8,8,41,160,5,90,37,94,70,53,84,99,10,96,62,55,112,7,49,0,77,32,1,6,0,0,0,0,87,5,109,55,89